Protein AF-0000000081857677 (afdb_homodimer)

Organism: Nothobranchius furzeri (NCBI:txid105023)

Solvent-accessible surface area (backbone atoms only — not comparable to full-atom values): 41454 Å² total; per-residue (Å²): 109,64,65,57,48,51,48,51,49,47,43,59,74,72,50,83,89,74,77,53,64,38,77,42,83,40,56,67,60,12,43,54,44,49,50,52,52,49,50,52,49,48,43,44,50,51,43,41,44,58,70,63,37,40,37,36,43,76,40,60,50,54,70,51,61,41,35,47,75,48,57,71,37,68,39,70,62,95,81,44,74,45,78,41,42,53,86,70,38,36,43,63,71,87,23,53,48,56,34,31,40,50,15,20,67,48,79,38,70,71,17,29,77,39,74,38,58,47,61,72,73,94,39,53,36,92,40,39,84,70,19,55,53,77,36,71,51,87,90,49,84,35,36,23,66,28,42,41,36,78,91,69,30,4,26,24,20,41,18,56,24,69,64,80,76,74,88,68,71,58,78,70,33,60,32,60,53,48,42,70,18,36,40,38,56,47,41,37,38,34,26,70,88,77,70,44,74,49,49,58,66,43,93,85,54,43,71,73,50,59,75,69,49,56,47,30,85,84,85,27,55,66,43,51,32,36,44,44,39,54,51,35,44,65,35,72,44,54,57,72,65,37,26,40,44,4,18,33,36,32,39,34,41,34,35,67,27,59,60,75,46,64,69,84,71,50,53,62,44,75,49,50,33,58,33,50,22,39,66,87,44,93,44,25,64,61,49,14,43,57,29,68,37,44,44,64,50,67,42,55,55,94,87,35,68,30,30,33,40,34,42,38,14,15,40,33,38,36,59,41,78,45,52,42,35,34,32,77,32,69,64,42,33,51,50,47,49,49,16,45,52,25,48,52,51,50,51,50,51,52,44,48,49,44,51,50,67,68,39,90,63,20,66,61,51,46,56,62,30,41,46,73,62,72,75,75,70,76,71,79,66,76,75,65,67,74,70,62,68,86,110,107,66,65,56,49,52,49,51,50,46,43,60,46,24,37,38,77,42,64,45,39,72,45,75,89,42,69,68,62,51,50,55,44,49,50,52,51,48,51,53,50,47,44,44,50,50,44,42,42,59,68,63,36,35,36,35,44,78,40,60,50,55,70,50,58,40,34,48,74,47,51,72,36,66,40,70,58,95,82,43,72,44,63,42,43,52,51,71,36,35,43,62,48,80,22,52,48,55,35,31,42,50,16,19,66,47,79,39,69,74,15,29,80,41,73,40,58,47,61,72,71,96,37,54,35,90,42,40,84,70,19,55,54,76,36,72,51,93,90,51,83,36,37,22,67,28,42,39,36,76,92,71,30,5,25,23,20,44,28,58,24,69,64,81,77,74,88,68,71,57,80,72,31,59,31,60,53,48,42,72,17,35,38,36,57,47,40,20,37,35,26,70,87,77,71,44,45,40,25,58,66,42,93,85,55,43,70,73,49,60,77,70,48,55,46,30,85,84,84,26,57,68,42,49,32,36,43,44,40,54,51,36,44,66,37,74,44,56,58,71,65,37,28,41,44,4,16,33,38,33,40,35,42,35,37,65,28,60,60,76,46,63,68,83,69,52,51,61,43,76,48,50,34,55,32,84,35,54,84,89,43,92,46,25,65,60,49,12,45,56,29,70,53,73,54,71,50,65,38,60,55,94,89,36,68,30,30,34,40,35,43,37,14,16,40,33,39,38,58,43,78,44,54,40,36,34,32,78,32,68,62,41,32,45,41,48,50,7,49,43,44,48,52,50,52,52,52,52,50,51,44,49,49,43,50,50,68,67,36,90,62,17,67,61,50,46,54,69,69,44,83,77,74,67,72,72,68,73,66,74,68,68,70,65,64,71,71,64,73,80,122

Secondary structure (DSSP, 8-state):
-HHHHHHHHHHHHH------EEEE--HHHHHHHHHHHHHHHHIIIIIIIIIS-TTEEEE--EEEEEEEEE--EEEEETTEEEEE-HHHHEESSS--SEEEEEEEEEEEEEEEEEEEEPPTTTTB-SSGGGS-TT-B-TT-SSEEEEEEETTTTEEEEEEEESPP--SS--SS-TTGGGGG-EEEEEEEEEETTTTEEEESS-TT--HHHHHH---BTTTBTT--EEEHHHHHHHTT--HHHHHHH-EEEEEEEEEEEETTS-GGG---EEEEEESS--TTSTTHHHHHB--EEEEEEEEEETTEEEEEEEEEEEEEEEEEEEEEEEEE-HHHHHHHHHHHHHHHHHHHHHHHHHHHHHSTTHHHHHHHHEEE-------GGGGGGGGSTT-/-HHHHHHHHHHHHH-EEEE-EEE---HHHHHHHHHHHHHHHHIIIIIIIIIS-TTEEEE--EEEEEEEEE--EEEEETTEEEEE-HHHHEESTT--SEEEEEEEEEEEEEEEEEEEEPPTTTTB-SSGGGS-TT-B-TT-SSEEEEEEETTTTEEEEEEEESPP--SS--SS-TTGGGGG-EEEEEEEEEETTTTEEEESS-TT--HHHHHH---BTTTBTT--EEEHHHHHHHTT--HHHHHHH-EEEEEEEEEEEETTS-GGG---EEEEEESSPPTT-TTHHHHTB--EEEEEEEEEETTEEEEEEEEEEEEEEEEEEEEEEEEE-HHHHHHHHHHHHHHHHHHHHHHHHHHHHHSTTHHHHHHHH----------GGGSSGGGS---

Radius of gyration: 40.79 Å; Cα contacts (8 Å, |Δi|>4): 1570; chains: 2; bounding box: 76×151×94 Å

Structure (mmCIF, N/CA/C/O backbone):
data_AF-0000000081857677-model_v1
#
loop_
_entity.id
_entity.type
_entity.pdbx_description
1 polymer 'P2X purinoceptor'
#
loop_
_atom_site.group_PDB
_atom_site.id
_atom_site.type_symbol
_atom_site.label_atom_id
_atom_site.label_alt_id
_atom_site.label_comp_id
_atom_site.label_asym_id
_atom_site.label_entity_id
_atom_site.label_seq_id
_atom_site.pdbx_PDB_ins_code
_atom_site.Cartn_x
_atom_site.Cartn_y
_atom_site.Cartn_z
_atom_site.occupancy
_atom_site.B_iso_or_equiv
_atom_site.auth_seq_id
_atom_site.auth_comp_id
_atom_site.auth_asym_id
_atom_site.auth_atom_id
_atom_site.pdbx_PDB_model_num
ATOM 1 N N . MET A 1 1 ? -33.219 60.594 7.051 1 53.69 1 MET A N 1
ATOM 2 C CA . MET A 1 1 ? -32.531 59.281 7.125 1 53.69 1 MET A CA 1
ATOM 3 C C . MET A 1 1 ? -31.344 59.25 6.168 1 53.69 1 MET A C 1
ATOM 5 O O . MET A 1 1 ? -30.266 58.75 6.523 1 53.69 1 MET A O 1
ATOM 9 N N . LYS A 1 2 ? -31.578 59.75 5.078 1 62.53 2 LYS A N 1
ATOM 10 C CA . LYS A 1 2 ? -30.531 59.75 4.062 1 62.53 2 LYS A CA 1
ATOM 11 C C . LYS A 1 2 ? -29.375 60.688 4.484 1 62.53 2 LYS A C 1
ATOM 13 O O . LYS A 1 2 ? -28.203 60.312 4.328 1 62.53 2 LYS A O 1
ATOM 18 N N . SER A 1 3 ? -29.844 61.75 4.961 1 63.84 3 SER A N 1
ATOM 19 C CA . SER A 1 3 ? -28.812 62.719 5.344 1 63.84 3 SER A CA 1
ATOM 20 C C . SER A 1 3 ? -27.969 62.188 6.496 1 63.84 3 SER A C 1
ATOM 22 O O . SER A 1 3 ? -26.75 62.406 6.523 1 63.84 3 SER A O 1
ATOM 24 N N . GLN A 1 4 ? -28.594 61.5 7.293 1 60.34 4 GLN A N 1
ATOM 25 C CA . GLN A 1 4 ? -27.875 60.938 8.438 1 60.34 4 GLN A CA 1
ATOM 26 C C . GLN A 1 4 ? -26.906 59.844 8 1 60.34 4 GLN A C 1
ATOM 28 O O . GLN A 1 4 ? -25.781 59.75 8.516 1 60.34 4 GLN A O 1
ATOM 33 N N . ILE A 1 5 ? -27.25 59.188 7 1 63.97 5 ILE A N 1
ATOM 34 C CA . ILE A 1 5 ? -26.406 58.125 6.477 1 63.97 5 ILE A CA 1
ATOM 35 C C . ILE A 1 5 ? -25.203 58.75 5.742 1 63.97 5 ILE A C 1
ATOM 37 O O . ILE A 1 5 ? -24.078 58.25 5.871 1 63.97 5 ILE A O 1
ATOM 41 N N . THR A 1 6 ? -25.578 59.719 4.965 1 68.31 6 THR A N 1
ATOM 42 C CA . THR A 1 6 ? -24.516 60.375 4.215 1 68.31 6 THR A CA 1
ATOM 43 C C . THR A 1 6 ? -23.5 61 5.16 1 68.31 6 THR A C 1
ATOM 45 O O . THR A 1 6 ? -22.297 60.938 4.902 1 68.31 6 THR A O 1
ATOM 48 N N . ASN A 1 7 ? -23.984 61.531 6.172 1 61.75 7 ASN A N 1
ATOM 49 C CA . ASN A 1 7 ? -23.078 62.125 7.148 1 61.75 7 ASN A CA 1
ATOM 50 C C . ASN A 1 7 ? -22.25 61.031 7.859 1 61.75 7 ASN A C 1
ATOM 52 O O . ASN A 1 7 ? -21.062 61.219 8.094 1 61.75 7 ASN A O 1
ATOM 56 N N . ALA A 1 8 ? -22.969 60.062 8.148 1 61.69 8 ALA A N 1
ATOM 57 C CA . ALA A 1 8 ? -22.297 58.938 8.805 1 61.69 8 ALA A CA 1
ATOM 58 C C . ALA A 1 8 ? -21.234 58.344 7.898 1 61.69 8 ALA A C 1
ATOM 60 O O . ALA A 1 8 ? -20.141 58 8.367 1 61.69 8 ALA A O 1
ATOM 61 N N . LEU A 1 9 ? -21.547 58.312 6.664 1 68.5 9 LEU A N 1
ATOM 62 C CA . LEU A 1 9 ? -20.594 57.812 5.688 1 68.5 9 LEU A CA 1
ATOM 63 C C . LEU A 1 9 ? -19.438 58.781 5.516 1 68.5 9 LEU A C 1
ATOM 65 O O . LEU A 1 9 ? -18.281 58.375 5.383 1 68.5 9 LEU A O 1
ATOM 69 N N . SER A 1 10 ? -19.828 60 5.457 1 65.94 10 SER A N 1
ATOM 70 C CA . SER A 1 10 ? -18.781 61 5.355 1 65.94 10 SER A CA 1
ATOM 71 C C . SER A 1 10 ? -17.859 60.969 6.578 1 65.94 10 SER A C 1
ATOM 73 O O . SER A 1 10 ? -16.641 61.062 6.445 1 65.94 10 SER A O 1
ATOM 75 N N . ASP A 1 11 ? -18.453 60.875 7.676 1 61.19 11 ASP A N 1
ATOM 76 C CA . ASP A 1 11 ? -17.672 60.781 8.906 1 61.19 11 ASP A CA 1
ATOM 77 C C . ASP A 1 11 ? -16.781 59.531 8.914 1 61.19 11 ASP A C 1
ATOM 79 O O . ASP A 1 11 ? -15.641 59.594 9.367 1 61.19 11 ASP A O 1
ATOM 83 N N . PHE A 1 12 ? -17.297 58.625 8.398 1 62.59 12 PHE A N 1
ATOM 84 C CA . PHE A 1 12 ? -16.562 57.375 8.359 1 62.59 12 PHE A CA 1
ATOM 85 C C . PHE A 1 12 ? -15.336 57.469 7.465 1 62.59 12 PHE A C 1
ATOM 87 O O . PHE A 1 12 ? -14.266 56.969 7.805 1 62.59 12 PHE A O 1
ATOM 94 N N . PHE A 1 13 ? -15.492 58.156 6.43 1 65.75 13 PHE A N 1
ATOM 95 C CA . PHE A 1 13 ? -14.406 58.219 5.457 1 65.75 13 PHE A CA 1
ATOM 96 C C . PHE A 1 13 ? -13.422 59.344 5.82 1 65.75 13 PHE A C 1
ATOM 98 O O . PHE A 1 13 ? -12.227 59.219 5.555 1 65.75 13 PHE A O 1
ATOM 105 N N . PHE A 1 14 ? -13.914 60.312 6.586 1 65.94 14 PHE A N 1
ATOM 106 C CA . PHE A 1 14 ? -13.039 61.469 6.738 1 65.94 14 PHE A CA 1
ATOM 107 C C . PHE A 1 14 ? -12.617 61.625 8.195 1 65.94 14 PHE A C 1
ATOM 109 O O . PHE A 1 14 ? -11.789 62.469 8.508 1 65.94 14 PHE A O 1
ATOM 116 N N . GLU A 1 15 ? -13.266 60.969 9.039 1 59.31 15 GLU A N 1
ATOM 117 C CA . GLU A 1 15 ? -12.891 61.062 10.445 1 59.31 15 GLU A CA 1
ATOM 118 C C . GLU A 1 15 ? -12.109 59.812 10.883 1 59.31 15 GLU A C 1
ATOM 120 O O . GLU A 1 15 ? -12.352 58.719 10.375 1 59.31 15 GLU A O 1
ATOM 125 N N . TYR A 1 16 ? -10.922 60.062 11.531 1 61.94 16 TYR A N 1
ATOM 126 C CA . TYR A 1 16 ? -10.133 58.969 12.078 1 61.94 16 TYR A CA 1
ATOM 127 C C . TYR A 1 16 ? -10.211 58.938 13.602 1 61.94 16 TYR A C 1
ATOM 129 O O . TYR A 1 16 ? -10.102 59.969 14.242 1 61.94 16 TYR A O 1
ATOM 137 N N . GLU A 1 17 ? -10.711 57.906 14.125 1 61.78 17 GLU A N 1
ATOM 138 C CA . GLU A 1 17 ? -10.844 57.75 15.57 1 61.78 17 GLU A CA 1
ATOM 139 C C . GLU A 1 17 ? -9.648 57 16.141 1 61.78 17 GLU A C 1
ATOM 141 O O . GLU A 1 17 ? -9.156 56.031 15.547 1 61.78 17 GLU A O 1
ATOM 146 N N . THR A 1 18 ? -8.93 57.719 17.125 1 60 18 THR A N 1
ATOM 147 C CA . THR A 1 18 ? -7.848 57.031 17.828 1 60 18 THR A CA 1
ATOM 148 C C . THR A 1 18 ? -8.148 56.938 19.328 1 60 18 THR A C 1
ATOM 150 O O . THR A 1 18 ? -8.75 57.844 19.906 1 60 18 THR A O 1
ATOM 153 N N . PRO A 1 19 ? -8.008 55.781 19.922 1 64.62 19 PRO A N 1
ATOM 154 C CA . PRO A 1 19 ? -8.289 55.625 21.344 1 64.62 19 PRO A CA 1
ATOM 155 C C . PRO A 1 19 ? -7.398 56.5 22.219 1 64.62 19 PRO A C 1
ATOM 157 O O . PRO A 1 19 ? -6.223 56.719 21.906 1 64.62 19 PRO A O 1
ATOM 160 N N . ARG A 1 20 ? -8.031 57.188 23.141 1 69.56 20 ARG A N 1
ATOM 161 C CA . ARG A 1 20 ? -7.258 57.938 24.141 1 69.56 20 ARG A CA 1
ATOM 162 C C . ARG A 1 20 ? -6.434 57 25.016 1 69.56 20 ARG A C 1
ATOM 164 O O . ARG A 1 20 ? -6.898 55.938 25.391 1 69.56 20 ARG A O 1
ATOM 171 N N . GLN A 1 21 ? -5.109 57.25 25.156 1 72.62 21 GLN A N 1
ATOM 172 C CA . GLN A 1 21 ? -4.207 56.375 25.891 1 72.62 21 GLN A CA 1
ATOM 173 C C . GLN A 1 21 ? -3.816 57 27.234 1 72.62 21 GLN A C 1
ATOM 175 O O . GLN A 1 21 ? -3.75 58.219 27.375 1 72.62 21 GLN A O 1
ATOM 180 N N . VAL A 1 22 ? -3.871 56.188 28.266 1 73.38 22 VAL A N 1
ATOM 181 C CA . VAL A 1 22 ? -3.326 56.562 29.562 1 73.38 22 VAL A CA 1
ATOM 182 C C . VAL A 1 22 ? -1.886 56.094 29.688 1 73.38 22 VAL A C 1
ATOM 184 O O . VAL A 1 22 ? -1.591 54.938 29.375 1 73.38 22 VAL A O 1
ATOM 187 N N . LEU A 1 23 ? -0.982 57 29.922 1 74.19 23 LEU A N 1
ATOM 188 C CA . LEU A 1 23 ? 0.43 56.688 30.078 1 74.19 23 LEU A CA 1
ATOM 189 C C . LEU A 1 23 ? 0.757 56.375 31.531 1 74.19 23 LEU A C 1
ATOM 191 O O . LEU A 1 23 ? 0.526 57.188 32.406 1 74.19 23 LEU A O 1
ATOM 195 N N . VAL A 1 24 ? 1.055 55.125 31.703 1 71.94 24 VAL A N 1
ATOM 196 C CA . VAL A 1 24 ? 1.489 54.719 33.031 1 71.94 24 VAL A CA 1
ATOM 197 C C . VAL A 1 24 ? 3.012 54.812 33.125 1 71.94 24 VAL A C 1
ATOM 199 O O . VAL A 1 24 ? 3.723 54.094 32.438 1 71.94 24 VAL A O 1
ATOM 202 N N . ARG A 1 25 ? 3.469 55.719 33.969 1 73.81 25 ARG A N 1
ATOM 203 C CA . ARG A 1 25 ? 4.902 55.938 34.125 1 73.81 25 ARG A CA 1
ATOM 204 C C . ARG A 1 25 ? 5.457 55.156 35.312 1 73.81 25 ARG A C 1
ATOM 206 O O . ARG A 1 25 ? 5.805 55.719 36.344 1 73.81 25 ARG A O 1
ATOM 213 N N . ASN A 1 26 ? 5.203 53.906 35.312 1 74.38 26 ASN A N 1
ATOM 214 C CA . ASN A 1 26 ? 5.828 53.031 36.281 1 74.38 26 ASN A CA 1
ATOM 215 C C . ASN A 1 26 ? 6.875 52.125 35.625 1 74.38 26 ASN A C 1
ATOM 217 O O . ASN A 1 26 ? 6.547 51.312 34.75 1 74.38 26 ASN A O 1
ATOM 221 N N . ARG A 1 27 ? 8.086 52.344 36.062 1 76.56 27 ARG A N 1
ATOM 222 C CA . ARG A 1 27 ? 9.219 51.656 35.469 1 76.56 27 ARG A CA 1
ATOM 223 C C . ARG A 1 27 ? 9.078 50.156 35.594 1 76.56 27 ARG A C 1
ATOM 225 O O . ARG A 1 27 ? 9.398 49.406 34.656 1 76.56 27 ARG A O 1
ATOM 232 N N . ARG A 1 28 ? 8.57 49.719 36.688 1 76.75 28 ARG A N 1
ATOM 233 C CA . ARG A 1 28 ? 8.469 48.281 36.938 1 76.75 28 ARG A CA 1
ATOM 234 C C . ARG A 1 28 ? 7.426 47.625 36.031 1 76.75 28 ARG A C 1
ATOM 236 O O . ARG A 1 28 ? 7.676 46.562 35.438 1 76.75 28 ARG A O 1
ATOM 243 N N . VAL A 1 29 ? 6.367 48.344 35.906 1 75.88 29 VAL A N 1
ATOM 244 C CA . VAL A 1 29 ? 5.281 47.812 35.094 1 75.88 29 VAL A CA 1
ATOM 245 C C . VAL A 1 29 ? 5.672 47.844 33.625 1 75.88 29 VAL A C 1
ATOM 247 O O . VAL A 1 29 ? 5.379 46.906 32.875 1 75.88 29 VAL A O 1
ATOM 250 N N . GLY A 1 30 ? 6.312 48.906 33.25 1 78.25 30 GLY A N 1
ATOM 251 C CA . GLY A 1 30 ? 6.754 49.031 31.875 1 78.25 30 GLY A CA 1
ATOM 252 C C . GLY A 1 30 ? 7.734 47.969 31.469 1 78.25 30 GLY A C 1
ATOM 253 O O . GLY A 1 30 ? 7.609 47.406 30.375 1 78.25 30 GLY A O 1
ATOM 254 N N . VAL A 1 31 ? 8.57 47.625 32.375 1 83 31 VAL A N 1
ATOM 255 C CA . VAL A 1 31 ? 9.594 46.625 32.062 1 83 31 VAL A CA 1
ATOM 256 C C . VAL A 1 31 ? 8.961 45.25 31.984 1 83 31 VAL A C 1
ATOM 258 O O . VAL A 1 31 ? 9.312 44.438 31.109 1 83 31 VAL A O 1
ATOM 261 N N . VAL A 1 32 ? 8.055 44.906 32.875 1 83 32 VAL A N 1
ATOM 262 C CA . VAL A 1 32 ? 7.414 43.594 32.906 1 83 32 VAL A CA 1
ATOM 263 C C . VAL A 1 32 ? 6.598 43.406 31.609 1 83 32 VAL A C 1
ATOM 265 O O . VAL A 1 32 ? 6.625 42.344 31 1 83 32 VAL A O 1
A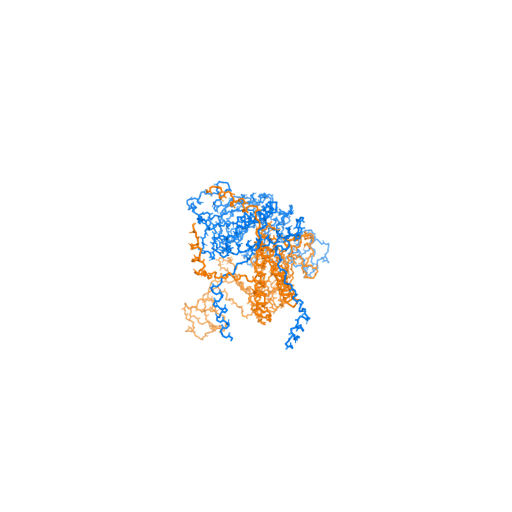TOM 268 N N . CYS A 1 33 ? 5.922 44.438 31.172 1 81.75 33 CYS A N 1
ATOM 269 C CA . CYS A 1 33 ? 5.102 44.375 29.969 1 81.75 33 CYS A CA 1
ATOM 270 C C . CYS A 1 33 ? 5.973 44.219 28.719 1 81.75 33 CYS A C 1
ATOM 272 O O . CYS A 1 33 ? 5.637 43.469 27.797 1 81.75 33 CYS A O 1
ATOM 274 N N . ARG A 1 34 ? 7.066 44.906 28.75 1 85.12 34 ARG A N 1
ATOM 275 C CA . ARG A 1 34 ? 7.965 44.812 27.609 1 85.12 34 ARG A CA 1
ATOM 276 C C . ARG A 1 34 ? 8.602 43.438 27.531 1 85.12 34 ARG A C 1
ATOM 278 O O . ARG A 1 34 ? 8.859 42.938 26.438 1 85.12 34 ARG A O 1
ATOM 285 N N . LEU A 1 35 ? 8.797 42.875 28.688 1 87.75 35 LEU A N 1
ATOM 286 C CA . LEU A 1 35 ? 9.367 41.531 28.703 1 87.75 35 LEU A CA 1
ATOM 287 C C . LEU A 1 35 ? 8.375 40.5 28.156 1 87.75 35 LEU A C 1
ATOM 289 O O . LEU A 1 35 ? 8.75 39.562 27.453 1 87.75 35 LEU A O 1
ATOM 293 N N . ILE A 1 36 ? 7.141 40.688 28.469 1 84.81 36 ILE A N 1
ATOM 294 C CA . ILE A 1 36 ? 6.102 39.781 27.969 1 84.81 36 ILE A CA 1
ATOM 295 C C . ILE A 1 36 ? 5.977 39.938 26.453 1 84.81 36 ILE A C 1
ATOM 297 O O . ILE A 1 36 ? 5.883 38.938 25.734 1 84.81 36 ILE A O 1
ATOM 301 N N . GLN A 1 37 ? 6.016 41.188 25.969 1 84.94 37 GLN A N 1
ATOM 302 C CA . GLN A 1 37 ? 5.914 41.438 24.547 1 84.94 37 GLN A CA 1
ATOM 303 C C . GLN A 1 37 ? 7.105 40.844 23.797 1 84.94 37 GLN A C 1
ATOM 305 O O . GLN A 1 37 ? 6.945 40.312 22.703 1 84.94 37 GLN A O 1
ATOM 310 N N . LEU A 1 38 ? 8.234 40.969 24.406 1 89 38 LEU A N 1
ATOM 311 C CA . LEU A 1 38 ? 9.438 40.438 23.797 1 89 38 LEU A CA 1
ATOM 312 C C . LEU A 1 38 ? 9.375 38.906 23.75 1 89 38 LEU A C 1
ATOM 314 O O . LEU A 1 38 ? 9.867 38.281 22.812 1 89 38 LEU A O 1
ATOM 318 N N . GLY A 1 39 ? 8.867 38.375 24.844 1 88.69 39 GLY A N 1
ATOM 319 C CA . GLY A 1 39 ? 8.688 36.938 24.875 1 88.69 39 GLY A CA 1
ATOM 320 C C . GLY A 1 39 ? 7.754 36.438 23.781 1 88.69 39 GLY A C 1
ATOM 321 O O . GLY A 1 39 ? 8.039 35.438 23.125 1 88.69 39 GLY A O 1
ATOM 322 N N . VAL A 1 40 ? 6.703 37.094 23.562 1 84.88 40 VAL A N 1
ATOM 323 C CA . VAL A 1 40 ? 5.738 36.719 22.531 1 84.88 40 VAL A CA 1
ATOM 324 C C . VAL A 1 40 ? 6.371 36.906 21.141 1 84.88 40 VAL A C 1
ATOM 326 O O . VAL A 1 40 ? 6.191 36.031 20.266 1 84.88 40 VAL A O 1
ATOM 329 N N . LEU A 1 41 ? 7.047 37.969 21.016 1 88.38 41 LEU A N 1
ATOM 330 C CA . LEU A 1 41 ? 7.699 38.219 19.734 1 88.38 41 LEU A CA 1
ATOM 331 C C . LEU A 1 41 ? 8.734 37.156 19.422 1 88.38 41 LEU A C 1
ATOM 333 O O . LEU A 1 41 ? 8.844 36.688 18.281 1 88.38 41 LEU A O 1
ATOM 337 N N . ALA A 1 42 ? 9.5 36.781 20.391 1 90.38 42 ALA A N 1
ATOM 338 C CA . ALA A 1 42 ? 10.5 35.719 20.234 1 90.38 42 ALA A CA 1
ATOM 339 C C . ALA A 1 42 ? 9.844 34.406 19.859 1 90.38 42 ALA A C 1
ATOM 341 O O . ALA A 1 42 ? 10.391 33.625 19.062 1 90.38 42 ALA A O 1
ATOM 342 N N . TYR A 1 43 ? 8.781 34.188 20.391 1 84.56 43 TYR A N 1
ATOM 343 C CA . TYR A 1 43 ? 8.039 32.969 20.094 1 84.56 43 TYR A CA 1
ATOM 344 C C . TYR A 1 43 ? 7.543 33 18.641 1 84.56 43 TYR A C 1
ATOM 346 O O . TYR A 1 43 ? 7.656 31.984 17.938 1 84.56 43 TYR A O 1
ATOM 354 N N . ILE A 1 44 ? 6.961 34.031 18.234 1 83.12 44 ILE A N 1
ATOM 355 C CA . ILE A 1 44 ? 6.395 34.125 16.891 1 83.12 44 ILE A CA 1
ATOM 356 C C . ILE A 1 44 ? 7.508 34 15.859 1 83.12 44 ILE A C 1
ATOM 358 O O . ILE A 1 44 ? 7.406 33.219 14.922 1 83.12 44 ILE A O 1
ATOM 362 N N . ILE A 1 45 ? 8.523 34.75 16.078 1 86.88 45 ILE A N 1
ATOM 363 C CA . ILE A 1 45 ? 9.594 34.781 15.094 1 86.88 45 ILE A CA 1
ATOM 364 C C . ILE A 1 45 ? 10.398 33.469 15.188 1 86.88 45 ILE A C 1
ATOM 366 O O . ILE A 1 45 ? 10.656 32.812 14.18 1 86.88 45 ILE A O 1
ATOM 370 N N . GLY A 1 46 ? 10.859 33.188 16.359 1 87.12 46 GLY A N 1
ATOM 371 C CA . GLY A 1 46 ? 11.734 32.062 16.547 1 87.12 46 GLY A CA 1
ATOM 372 C C . GLY A 1 46 ? 11.047 30.719 16.297 1 87.12 46 GLY A C 1
ATOM 373 O O . GLY A 1 46 ? 11.578 29.875 15.562 1 87.12 46 GLY A O 1
ATOM 374 N N . TRP A 1 47 ? 9.938 30.547 16.859 1 82.94 47 TRP A N 1
ATOM 375 C CA . TRP A 1 47 ? 9.281 29.234 16.766 1 82.94 47 TRP A CA 1
ATOM 376 C C . TRP A 1 47 ? 8.383 29.172 15.523 1 82.94 47 TRP A C 1
ATOM 378 O O . TRP A 1 47 ? 8.555 28.281 14.68 1 82.94 47 TRP A O 1
ATOM 388 N N . VAL A 1 48 ? 7.465 30.078 15.32 1 82.19 48 VAL A N 1
ATOM 389 C CA . VAL A 1 48 ? 6.441 30 14.281 1 82.19 48 VAL A CA 1
ATOM 390 C C . VAL A 1 48 ? 7.082 30.203 12.906 1 82.19 48 VAL A C 1
ATOM 392 O O . VAL A 1 48 ? 6.852 29.406 11.992 1 82.19 48 VAL A O 1
ATOM 395 N N . PHE A 1 49 ? 7.918 31.156 12.758 1 85.62 49 PHE A N 1
ATOM 396 C CA . PHE A 1 49 ? 8.453 31.5 11.438 1 85.62 49 PHE A CA 1
ATOM 397 C C . PHE A 1 49 ? 9.695 30.672 11.133 1 85.62 49 PHE A C 1
ATOM 399 O O . PHE A 1 49 ? 9.859 30.172 10.016 1 85.62 49 PHE A O 1
ATOM 406 N N . ILE A 1 50 ? 10.531 30.5 12.133 1 86.12 50 ILE A N 1
ATOM 407 C CA . ILE A 1 50 ? 11.82 29.891 11.844 1 86.12 50 ILE A CA 1
ATOM 408 C C . ILE A 1 50 ? 11.711 28.375 12.008 1 86.12 50 ILE A C 1
ATOM 410 O O . ILE A 1 50 ? 12.039 27.609 11.094 1 86.12 50 ILE A O 1
ATOM 414 N N . TYR A 1 51 ? 11.266 28 13.125 1 83.56 51 TYR A N 1
ATOM 415 C CA . TYR A 1 51 ? 11.266 26.562 13.414 1 83.56 51 TYR A CA 1
ATOM 416 C C . TYR A 1 51 ? 10.164 25.859 12.633 1 83.56 51 TYR A C 1
ATOM 418 O O . TYR A 1 51 ? 10.422 24.844 11.984 1 83.56 51 TYR A O 1
ATOM 426 N N . GLU A 1 52 ? 8.977 26.406 12.594 1 82.94 52 GLU A N 1
ATOM 427 C CA . GLU A 1 52 ? 7.844 25.766 11.938 1 82.94 52 GLU A CA 1
ATOM 428 C C . GLU A 1 52 ? 7.723 26.203 10.484 1 82.94 52 GLU A C 1
ATOM 430 O O . GLU A 1 52 ? 6.953 25.625 9.719 1 82.94 52 GLU A O 1
ATOM 435 N N . LYS A 1 53 ? 8.391 27.156 10.094 1 86.88 53 LYS A N 1
ATOM 436 C CA . LYS A 1 53 ? 8.383 27.688 8.734 1 86.88 53 LYS A CA 1
ATOM 437 C C . LYS A 1 53 ? 6.969 28.078 8.305 1 86.88 53 LYS A C 1
ATOM 439 O O . LYS A 1 53 ? 6.504 27.688 7.234 1 86.88 53 LYS A O 1
ATOM 444 N N . GLY A 1 54 ? 6.312 28.734 9.156 1 84.88 54 GLY A N 1
ATOM 445 C CA . GLY A 1 54 ? 4.93 29.141 8.953 1 84.88 54 GLY A CA 1
ATOM 446 C C . GLY A 1 54 ? 4.75 30.094 7.789 1 84.88 54 GLY A C 1
ATOM 447 O O . GLY A 1 54 ? 3.623 30.406 7.406 1 84.88 54 GLY A O 1
ATOM 448 N N . TYR A 1 55 ? 5.844 30.453 7.188 1 88.69 55 TYR A N 1
ATOM 449 C CA . TYR A 1 55 ? 5.793 31.391 6.066 1 88.69 55 TYR A CA 1
ATOM 450 C C . TYR A 1 55 ? 5.742 30.641 4.738 1 88.69 55 TYR A C 1
ATOM 452 O O . TYR A 1 55 ? 5.719 31.266 3.672 1 88.69 55 TYR A O 1
ATOM 460 N N . GLN A 1 56 ? 5.648 29.359 4.809 1 92.19 56 GLN A N 1
ATOM 461 C CA . GLN A 1 56 ? 5.703 28.562 3.584 1 92.19 56 GLN A CA 1
ATOM 462 C C . GLN A 1 56 ? 4.449 27.703 3.432 1 92.19 56 GLN A C 1
ATOM 464 O O . GLN A 1 56 ? 3.811 27.344 4.426 1 92.19 56 GLN A O 1
ATOM 469 N N . SER A 1 57 ? 4.145 27.484 2.111 1 90.88 57 SER A N 1
ATOM 470 C CA . SER A 1 57 ? 3.164 26.453 1.788 1 90.88 57 SER A CA 1
ATOM 471 C C . SER A 1 57 ? 3.84 25.125 1.461 1 90.88 57 SER A C 1
ATOM 473 O O . SER A 1 57 ? 5.035 25.094 1.161 1 90.88 57 SER A O 1
ATOM 475 N N . THR A 1 58 ? 3.066 24.109 1.696 1 90.19 58 THR A N 1
ATOM 476 C CA . THR A 1 58 ? 3.646 22.781 1.495 1 90.19 58 THR A CA 1
ATOM 477 C C . THR A 1 58 ? 2.969 22.062 0.331 1 90.19 58 THR A C 1
ATOM 479 O O . THR A 1 58 ? 1.828 22.375 -0.018 1 90.19 58 THR A O 1
ATOM 482 N N . ASP A 1 59 ? 3.746 21.25 -0.338 1 91.25 59 ASP A N 1
ATOM 483 C CA . ASP A 1 59 ? 3.264 20.422 -1.432 1 91.25 59 ASP A CA 1
ATOM 484 C C . ASP A 1 59 ? 3.807 19 -1.313 1 91.25 59 ASP A C 1
ATOM 486 O O . ASP A 1 59 ? 4.902 18.781 -0.789 1 91.25 59 ASP A O 1
ATOM 490 N N . THR A 1 60 ? 2.928 18.047 -1.635 1 90.06 60 THR A N 1
ATOM 491 C CA . THR A 1 60 ? 3.359 16.656 -1.713 1 90.06 60 THR A CA 1
ATOM 492 C C . THR A 1 60 ? 3.43 16.188 -3.166 1 90.06 60 THR A C 1
ATOM 494 O O . THR A 1 60 ? 2.609 16.594 -3.992 1 90.06 60 THR A O 1
ATOM 497 N N . ALA A 1 61 ? 4.312 15.297 -3.432 1 92.69 61 ALA A N 1
ATOM 498 C CA . ALA A 1 61 ? 4.59 14.953 -4.824 1 92.69 61 ALA A CA 1
ATOM 499 C C . ALA A 1 61 ? 3.844 13.688 -5.238 1 92.69 61 ALA A C 1
ATOM 501 O O . ALA A 1 61 ? 3.488 12.867 -4.395 1 92.69 61 ALA A O 1
ATOM 502 N N . VAL A 1 62 ? 3.582 13.656 -6.586 1 90.94 62 VAL A N 1
ATOM 503 C CA . VAL A 1 62 ? 3.254 12.398 -7.254 1 90.94 62 VAL A CA 1
ATOM 504 C C . VAL A 1 62 ? 4.531 11.734 -7.762 1 90.94 62 VAL A C 1
ATOM 506 O O . VAL A 1 62 ? 5.344 12.375 -8.438 1 90.94 62 VAL A O 1
ATOM 509 N N . SER A 1 63 ? 4.668 10.508 -7.371 1 93.75 63 SER A N 1
ATOM 510 C CA . SER A 1 63 ? 5.957 9.891 -7.648 1 93.75 63 SER A CA 1
ATOM 511 C C . SER A 1 63 ? 5.805 8.656 -8.539 1 93.75 63 SER A C 1
ATOM 513 O O . SER A 1 63 ? 4.707 8.109 -8.664 1 93.75 63 SER A O 1
ATOM 515 N N . SER A 1 64 ? 6.875 8.344 -9.336 1 93.75 64 SER A N 1
ATOM 516 C CA . SER A 1 64 ? 7.031 7.121 -10.117 1 93.75 64 SER A CA 1
ATOM 517 C C . SER A 1 64 ? 8.375 6.457 -9.844 1 93.75 64 SER A C 1
ATOM 519 O O . SER A 1 64 ? 9.391 7.145 -9.688 1 93.75 64 SER A O 1
ATOM 521 N N . VAL A 1 65 ? 8.312 5.109 -9.672 1 95.25 65 VAL A N 1
ATOM 522 C CA . VAL A 1 65 ? 9.531 4.375 -9.344 1 95.25 65 VAL A CA 1
ATOM 523 C C . VAL A 1 65 ? 9.734 3.248 -10.359 1 95.25 65 VAL A C 1
ATOM 525 O O . VAL A 1 65 ? 8.781 2.586 -10.766 1 95.25 65 VAL A O 1
ATOM 528 N N . PHE A 1 66 ? 10.945 3.111 -10.844 1 93.88 66 PHE A N 1
ATOM 529 C CA . PHE A 1 66 ? 11.414 2.02 -11.688 1 93.88 66 PHE A CA 1
ATOM 530 C C . PHE A 1 66 ? 12.633 1.341 -11.078 1 93.88 66 PHE A C 1
ATOM 532 O O . PHE A 1 66 ? 13.547 2.014 -10.594 1 93.88 66 PHE A O 1
ATOM 539 N N . THR A 1 67 ? 12.594 -0.013 -11.016 1 95.75 67 THR A N 1
ATOM 540 C CA . THR A 1 67 ? 13.719 -0.744 -10.438 1 95.75 67 THR A CA 1
ATOM 541 C C . THR A 1 67 ? 14.258 -1.777 -11.422 1 95.75 67 THR A C 1
ATOM 543 O O . THR A 1 67 ? 13.508 -2.303 -12.25 1 95.75 67 THR A O 1
ATOM 546 N N . LYS A 1 68 ? 15.508 -1.957 -11.367 1 94.69 68 LYS A N 1
ATOM 547 C CA . LYS A 1 68 ? 16.172 -2.967 -12.18 1 94.69 68 LYS A CA 1
ATOM 548 C C . LYS A 1 68 ? 17.219 -3.723 -11.367 1 94.69 68 LYS A C 1
ATOM 550 O O . LYS A 1 68 ? 18.047 -3.111 -10.68 1 94.69 68 LYS A O 1
ATOM 555 N N . MET A 1 69 ? 17.156 -5.121 -11.445 1 96 69 MET A N 1
ATOM 556 C CA . MET A 1 69 ? 18.078 -5.977 -10.711 1 96 69 MET A CA 1
ATOM 557 C C . MET A 1 69 ? 19.141 -6.57 -11.641 1 96 69 MET A C 1
ATOM 559 O O . MET A 1 69 ? 18.859 -6.828 -12.812 1 96 69 MET A O 1
ATOM 563 N N . LYS A 1 70 ? 20.359 -6.68 -11.078 1 95.5 70 LYS A N 1
ATOM 564 C CA . LYS A 1 70 ? 21.438 -7.359 -11.781 1 95.5 70 LYS A CA 1
ATOM 565 C C . LYS A 1 70 ? 22.188 -8.328 -10.859 1 95.5 70 LYS A C 1
ATOM 567 O O . LYS A 1 70 ? 22.344 -8.047 -9.672 1 95.5 70 LYS A O 1
ATOM 572 N N . GLY A 1 71 ? 22.516 -9.461 -11.359 1 95.88 71 GLY A N 1
ATOM 573 C CA . GLY A 1 71 ? 23.266 -10.477 -10.617 1 95.88 71 GLY A CA 1
ATOM 574 C C . GLY A 1 71 ? 23.016 -11.883 -11.141 1 95.88 71 GLY A C 1
ATOM 575 O O . GLY A 1 71 ? 22.078 -12.117 -11.898 1 95.88 71 GLY A O 1
ATOM 576 N N . VAL A 1 72 ? 23.984 -12.734 -10.82 1 96.06 72 VAL A N 1
ATOM 577 C CA . VAL A 1 72 ? 23.875 -14.133 -11.211 1 96.06 72 VAL A CA 1
ATOM 578 C C . VAL A 1 72 ? 24.203 -15.031 -10.023 1 96.06 72 VAL A C 1
ATOM 580 O O . VAL A 1 72 ? 25.094 -14.734 -9.234 1 96.06 72 VAL A O 1
ATOM 583 N N . GLY A 1 73 ? 23.375 -16.062 -9.891 1 95.19 73 GLY A N 1
ATOM 584 C CA . GLY A 1 73 ? 23.594 -17.016 -8.82 1 95.19 73 GLY A CA 1
ATOM 585 C C . GLY A 1 73 ? 23.875 -18.422 -9.328 1 95.19 73 GLY A C 1
ATOM 586 O O . GLY A 1 73 ? 23.594 -18.734 -10.484 1 95.19 73 GLY A O 1
ATOM 587 N N . TYR A 1 74 ? 24.547 -19.188 -8.516 1 94.75 74 TYR A N 1
ATOM 588 C CA . TYR A 1 74 ? 24.891 -20.562 -8.812 1 94.75 74 TYR A CA 1
ATOM 589 C C . TYR A 1 74 ? 24.562 -21.469 -7.629 1 94.75 74 TYR A C 1
ATOM 591 O O . TYR A 1 74 ? 24.812 -21.109 -6.477 1 94.75 74 TYR A O 1
ATOM 599 N N . THR A 1 75 ? 23.844 -22.516 -7.914 1 95.06 75 THR A N 1
ATOM 600 C CA . THR A 1 75 ? 23.562 -23.5 -6.871 1 95.06 75 THR A CA 1
ATOM 601 C C . THR A 1 75 ? 23.906 -24.906 -7.344 1 95.06 75 THR A C 1
ATOM 603 O O . THR A 1 75 ? 23.938 -25.172 -8.547 1 95.06 75 THR A O 1
ATOM 606 N N . ASN A 1 76 ? 24.344 -25.672 -6.438 1 92.69 76 ASN A N 1
ATOM 607 C CA . ASN A 1 76 ? 24.516 -27.109 -6.629 1 92.69 76 ASN A CA 1
ATOM 608 C C . ASN A 1 76 ? 23.719 -27.906 -5.602 1 92.69 76 ASN A C 1
ATOM 610 O O . ASN A 1 76 ? 24.188 -28.141 -4.488 1 92.69 76 ASN A O 1
ATOM 614 N N . VAL A 1 77 ? 22.547 -28.266 -5.988 1 88.88 77 VAL A N 1
ATOM 615 C CA . VAL A 1 77 ? 21.656 -28.984 -5.09 1 88.88 77 VAL A CA 1
ATOM 616 C C . VAL A 1 77 ? 21.594 -30.453 -5.5 1 88.88 77 VAL A C 1
ATOM 618 O O . VAL A 1 77 ? 21.078 -30.797 -6.57 1 88.88 77 VAL A O 1
ATOM 621 N N . SER A 1 78 ? 22.047 -31.328 -4.598 1 86.44 78 SER A N 1
ATOM 622 C CA . SER A 1 78 ? 22.047 -32.75 -4.832 1 86.44 78 SER A CA 1
ATOM 623 C C . SER A 1 78 ? 22.703 -33.125 -6.164 1 86.44 78 SER A C 1
ATOM 625 O O . SER A 1 78 ? 22.188 -33.938 -6.926 1 86.44 78 SER A O 1
ATOM 627 N N . GLY A 1 79 ? 23.734 -32.375 -6.512 1 87.88 79 GLY A N 1
ATOM 628 C CA . GLY A 1 79 ? 24.5 -32.688 -7.703 1 87.88 79 GLY A CA 1
ATOM 629 C C . GLY A 1 79 ? 24.016 -31.953 -8.938 1 87.88 79 GLY A C 1
ATOM 630 O O . GLY A 1 79 ? 24.641 -32.031 -10 1 87.88 79 GLY A O 1
ATOM 631 N N . ARG A 1 80 ? 23 -31.297 -8.844 1 90.56 80 ARG A N 1
ATOM 632 C CA . ARG A 1 80 ? 22.469 -30.562 -9.984 1 90.56 80 ARG A CA 1
ATOM 633 C C . ARG A 1 80 ? 22.938 -29.109 -9.945 1 90.56 80 ARG A C 1
ATOM 635 O O . ARG A 1 80 ? 22.609 -28.375 -9.008 1 90.56 80 ARG A O 1
ATOM 642 N N . GLU A 1 81 ? 23.625 -28.797 -10.969 1 93.88 81 GLU A N 1
ATOM 643 C CA . GLU A 1 81 ? 24.125 -27.438 -11.094 1 93.88 81 GLU A CA 1
ATOM 644 C C . GLU A 1 81 ? 23.109 -26.562 -11.836 1 93.88 81 GLU A C 1
ATOM 646 O O . GLU A 1 81 ? 22.594 -26.953 -12.875 1 93.88 81 GLU A O 1
ATOM 651 N N . THR A 1 82 ? 22.875 -25.438 -11.195 1 95 82 THR A N 1
ATOM 652 C CA . THR A 1 82 ? 21.922 -24.531 -11.805 1 95 82 THR A CA 1
ATOM 653 C C . THR A 1 82 ? 22.406 -23.078 -11.695 1 95 82 THR A C 1
ATOM 655 O O . THR A 1 82 ? 22.938 -22.672 -10.656 1 95 82 THR A O 1
ATOM 658 N N . VAL A 1 83 ? 22.266 -22.422 -12.812 1 95.62 83 VAL A N 1
ATOM 659 C CA . VAL A 1 83 ? 22.516 -20.984 -12.812 1 95.62 83 VAL A CA 1
ATOM 660 C C . VAL A 1 83 ? 21.203 -20.219 -12.734 1 95.62 83 VAL A C 1
ATOM 662 O O . VAL A 1 83 ? 20.219 -20.594 -13.383 1 95.62 83 VAL A O 1
ATOM 665 N N . TRP A 1 84 ? 21.188 -19.25 -11.883 1 95.62 84 TRP A N 1
ATOM 666 C CA . TRP A 1 84 ? 20 -18.438 -11.672 1 95.62 84 TRP A CA 1
ATOM 667 C C . TRP A 1 84 ? 20.234 -17 -12.117 1 95.62 84 TRP A C 1
ATOM 669 O O . TRP A 1 84 ? 21.219 -16.375 -11.711 1 95.62 84 TRP A O 1
ATOM 679 N N . ASP A 1 85 ? 19.375 -16.5 -12.938 1 95.56 85 ASP A N 1
ATOM 680 C CA . ASP A 1 85 ? 19.484 -15.109 -13.359 1 95.56 85 ASP A CA 1
ATOM 681 C C . ASP A 1 85 ? 18.234 -14.312 -12.945 1 95.56 85 ASP A C 1
ATOM 683 O O . ASP A 1 85 ? 17.406 -14.805 -12.195 1 95.56 85 ASP A O 1
ATOM 687 N N . VAL A 1 86 ? 18.141 -13.078 -13.414 1 94.12 86 VAL A N 1
ATOM 688 C CA . VAL A 1 86 ? 17.141 -12.133 -12.961 1 94.12 86 VAL A CA 1
ATOM 689 C C . VAL A 1 86 ? 15.742 -12.664 -13.297 1 94.12 86 VAL A C 1
ATOM 691 O O . VAL A 1 86 ? 14.789 -12.43 -12.547 1 94.12 86 VAL A O 1
ATOM 694 N N . ALA A 1 87 ? 15.617 -13.375 -14.32 1 92.69 87 ALA A N 1
ATOM 695 C CA . ALA A 1 87 ? 14.328 -13.922 -14.734 1 92.69 87 ALA A CA 1
ATOM 696 C C . ALA A 1 87 ? 13.859 -15.008 -13.766 1 92.69 87 ALA A C 1
ATOM 698 O O . ALA A 1 87 ? 12.664 -15.312 -13.703 1 92.69 87 ALA A O 1
ATOM 699 N N . ASP A 1 88 ? 14.805 -15.539 -13 1 94.31 88 ASP A N 1
ATOM 700 C CA . ASP A 1 88 ? 14.484 -16.672 -12.141 1 94.31 88 ASP A CA 1
ATOM 701 C C . ASP A 1 88 ? 14.219 -16.219 -10.703 1 94.31 88 ASP A C 1
ATOM 703 O O . ASP A 1 88 ? 13.391 -16.812 -10.008 1 94.31 88 ASP A O 1
ATOM 707 N N . TYR A 1 89 ? 14.953 -15.172 -10.305 1 95.88 89 TYR A N 1
ATOM 708 C CA . TYR A 1 89 ? 14.969 -14.969 -8.859 1 95.88 89 TYR A CA 1
ATOM 709 C C . TYR A 1 89 ? 14.258 -13.672 -8.492 1 95.88 89 TYR A C 1
ATOM 711 O O . TYR A 1 89 ? 14.109 -13.359 -7.305 1 95.88 89 TYR A O 1
ATOM 719 N N . VAL A 1 90 ? 13.789 -12.883 -9.383 1 95.75 90 VAL A N 1
ATOM 720 C CA . VAL A 1 90 ? 13.086 -11.641 -9.078 1 95.75 90 VAL A CA 1
ATOM 721 C C . VAL A 1 90 ? 11.602 -11.789 -9.398 1 95.75 90 VAL A C 1
ATOM 723 O O . VAL A 1 90 ? 11.242 -12.258 -10.477 1 95.75 90 VAL A O 1
ATOM 726 N N . PHE A 1 91 ? 10.797 -11.375 -8.391 1 93.81 91 PHE A N 1
ATOM 727 C CA . PHE A 1 91 ? 9.352 -11.461 -8.547 1 93.81 91 PHE A CA 1
ATOM 728 C C . PHE A 1 91 ? 8.68 -10.164 -8.109 1 93.81 91 PHE A C 1
ATOM 730 O O . PHE A 1 91 ? 8.82 -9.742 -6.957 1 93.81 91 PHE A O 1
ATOM 737 N N . PRO A 1 92 ? 7.871 -9.492 -8.938 1 90 92 PRO A N 1
ATOM 738 C CA . PRO A 1 92 ? 7.785 -9.711 -10.383 1 90 92 PRO A CA 1
ATOM 739 C C . PRO A 1 92 ? 9.031 -9.25 -11.133 1 90 92 PRO A C 1
ATOM 741 O O . PRO A 1 92 ? 9.867 -8.539 -10.562 1 90 92 PRO A O 1
ATOM 744 N N . SER A 1 93 ? 9.109 -9.562 -12.406 1 87.06 93 SER A N 1
ATOM 745 C CA . SER A 1 93 ? 10.336 -9.297 -13.148 1 87.06 93 SER A CA 1
ATOM 746 C C . SER A 1 93 ? 10.312 -7.914 -13.781 1 87.06 93 SER A C 1
ATOM 748 O O . SER A 1 93 ? 11.344 -7.422 -14.242 1 87.06 93 SER A O 1
ATOM 750 N N . GLN A 1 94 ? 9.234 -7.199 -13.852 1 82.06 94 GLN A N 1
ATOM 751 C CA . GLN A 1 94 ? 9.055 -5.973 -14.625 1 82.06 94 GLN A CA 1
ATOM 752 C C . GLN A 1 94 ? 9.703 -4.781 -13.922 1 82.06 94 GLN A C 1
ATOM 754 O O . GLN A 1 94 ? 9.93 -3.738 -14.539 1 82.06 94 GLN A O 1
ATOM 759 N N . GLY A 1 95 ? 10.062 -4.875 -12.703 1 82.69 95 GLY A N 1
ATOM 760 C CA . GLY A 1 95 ? 10.703 -3.76 -12.031 1 82.69 95 GLY A CA 1
ATOM 761 C C . GLY A 1 95 ? 9.719 -2.816 -11.367 1 82.69 95 GLY A C 1
ATOM 762 O O . GLY A 1 95 ? 9.781 -1.601 -11.562 1 82.69 95 GLY A O 1
ATOM 763 N N . ASP A 1 96 ? 8.945 -3.287 -10.492 1 85.75 96 ASP A N 1
ATOM 764 C CA . ASP A 1 96 ? 7.934 -2.527 -9.766 1 85.75 96 ASP A CA 1
ATOM 765 C C . ASP A 1 96 ? 8.5 -1.976 -8.453 1 85.75 96 ASP A C 1
ATOM 767 O O . ASP A 1 96 ? 9.641 -2.268 -8.094 1 85.75 96 ASP A O 1
ATOM 771 N N . ALA A 1 97 ? 7.703 -1.06 -7.848 1 90.75 97 ALA A N 1
ATOM 772 C CA . ALA A 1 97 ? 8.109 -0.449 -6.582 1 90.75 97 ALA A CA 1
ATOM 773 C C . ALA A 1 97 ? 8.172 -1.488 -5.465 1 90.75 97 ALA A C 1
ATOM 775 O O . ALA A 1 97 ? 8.797 -1.257 -4.43 1 90.75 97 ALA A O 1
ATOM 776 N N . SER A 1 98 ? 7.512 -2.559 -5.652 1 91.56 98 SER A N 1
ATOM 777 C CA . SER A 1 98 ? 7.566 -3.68 -4.719 1 91.56 98 SER A CA 1
ATOM 778 C C . SER A 1 98 ? 7.945 -4.973 -5.43 1 91.56 98 SER A C 1
ATOM 780 O O . SER A 1 98 ? 7.355 -5.32 -6.457 1 91.56 98 SER A O 1
ATOM 782 N N . PHE A 1 99 ? 8.969 -5.598 -4.875 1 93.62 99 PHE A N 1
ATOM 783 C CA . PHE A 1 99 ? 9.43 -6.828 -5.512 1 93.62 99 PHE A CA 1
ATOM 784 C C . PHE A 1 99 ? 10.133 -7.727 -4.504 1 93.62 99 PHE A C 1
ATOM 786 O O . PHE A 1 99 ? 10.445 -7.297 -3.395 1 93.62 99 PHE A O 1
ATOM 793 N N . VAL A 1 100 ? 10.305 -9 -4.938 1 95.44 100 VAL A N 1
ATOM 794 C CA . VAL A 1 100 ? 10.93 -10 -4.09 1 95.44 100 VAL A CA 1
ATOM 795 C C . VAL A 1 100 ? 12.156 -10.578 -4.793 1 95.44 100 VAL A C 1
ATOM 797 O O . VAL A 1 100 ? 12.133 -10.82 -6 1 95.44 100 VAL A O 1
ATOM 800 N N . VAL A 1 101 ? 13.219 -10.672 -4.027 1 96.94 101 VAL A N 1
ATOM 801 C CA . VAL A 1 101 ? 14.414 -11.352 -4.52 1 96.94 101 VAL A CA 1
ATOM 802 C C . VAL A 1 101 ? 14.578 -12.688 -3.801 1 96.94 101 VAL A C 1
ATOM 804 O O . VAL A 1 101 ? 14.688 -12.734 -2.574 1 96.94 101 VAL A O 1
ATOM 807 N N . MET A 1 102 ? 14.586 -13.742 -4.543 1 97.56 102 MET A N 1
ATOM 808 C CA . MET A 1 102 ? 14.711 -15.086 -3.988 1 97.56 102 MET A CA 1
ATOM 809 C C . MET A 1 102 ? 16.109 -15.32 -3.43 1 97.56 102 MET A C 1
ATOM 811 O O . MET A 1 102 ? 17.109 -15.062 -4.109 1 97.56 102 MET A O 1
ATOM 815 N N . THR A 1 103 ? 16.172 -15.781 -2.191 1 97.88 103 THR A N 1
ATOM 816 C CA . THR A 1 103 ? 17.469 -16.031 -1.556 1 97.88 103 THR A CA 1
ATOM 817 C C . THR A 1 103 ? 17.594 -17.5 -1.164 1 97.88 103 THR A C 1
ATOM 819 O O . THR A 1 103 ? 18.688 -17.984 -0.866 1 97.88 103 THR A O 1
ATOM 822 N N . ASN A 1 104 ? 16.484 -18.188 -1.071 1 97.69 104 ASN A N 1
ATOM 823 C CA . ASN A 1 104 ? 16.391 -19.594 -0.702 1 97.69 104 ASN A CA 1
ATOM 824 C C . ASN A 1 104 ? 15.148 -20.266 -1.3 1 97.69 104 ASN A C 1
ATOM 826 O O . ASN A 1 104 ? 14.234 -19.562 -1.751 1 97.69 104 ASN A O 1
ATOM 830 N N . PHE A 1 105 ? 15.25 -21.641 -1.437 1 97 105 PHE A N 1
ATOM 831 C CA . PHE A 1 105 ? 14.07 -22.266 -2.023 1 97 105 PHE A CA 1
ATOM 832 C C . PHE A 1 105 ? 14.023 -23.75 -1.692 1 97 105 PHE A C 1
ATOM 834 O O . PHE A 1 105 ? 15.031 -24.328 -1.291 1 97 105 PHE A O 1
ATOM 841 N N . ILE A 1 106 ? 12.859 -24.281 -1.713 1 96.06 106 ILE A N 1
ATOM 842 C CA . ILE A 1 106 ? 12.57 -25.703 -1.695 1 96.06 106 ILE A CA 1
ATOM 843 C C . ILE A 1 106 ? 11.852 -26.109 -2.984 1 96.06 106 ILE A C 1
ATOM 845 O O . ILE A 1 106 ? 10.836 -25.516 -3.342 1 96.06 106 ILE A O 1
ATOM 849 N N . ILE A 1 107 ? 12.422 -27.078 -3.695 1 95.12 107 ILE A N 1
ATOM 850 C CA . ILE A 1 107 ? 11.844 -27.516 -4.965 1 95.12 107 ILE A CA 1
ATOM 851 C C . ILE A 1 107 ? 11.266 -28.922 -4.82 1 95.12 107 ILE A C 1
ATOM 853 O O . ILE A 1 107 ? 11.922 -29.812 -4.27 1 95.12 107 ILE A O 1
ATOM 857 N N . THR A 1 108 ? 10.023 -29.109 -5.141 1 95.31 108 THR A N 1
ATOM 858 C CA . THR A 1 108 ? 9.375 -30.406 -5.262 1 95.31 108 THR A CA 1
ATOM 859 C C . THR A 1 108 ? 9.086 -30.734 -6.723 1 95.31 108 THR A C 1
ATOM 861 O O . THR A 1 108 ? 8.109 -30.234 -7.293 1 95.31 108 THR A O 1
ATOM 864 N N . GLU A 1 109 ? 9.859 -31.625 -7.277 1 93.94 109 GLU A N 1
ATOM 865 C CA . GLU A 1 109 ? 9.805 -31.891 -8.711 1 93.94 109 GLU A CA 1
ATOM 866 C C . GLU A 1 109 ? 8.867 -33.062 -9.016 1 93.94 109 GLU A C 1
ATOM 868 O O . GLU A 1 109 ? 8.633 -33.906 -8.156 1 93.94 109 GLU A O 1
ATOM 873 N N . GLY A 1 110 ? 8.32 -33 -10.203 1 94.25 110 GLY A N 1
ATOM 874 C CA . GLY A 1 110 ? 7.617 -34.125 -10.781 1 94.25 110 GLY A CA 1
ATOM 875 C C . GLY A 1 110 ? 6.316 -34.469 -10.078 1 94.25 110 GLY A C 1
ATOM 876 O O . GLY A 1 110 ? 5.949 -35.625 -9.953 1 94.25 110 GLY A O 1
ATOM 877 N N . GLN A 1 111 ? 5.711 -33.438 -9.516 1 96 111 GLN A N 1
ATOM 878 C CA . GLN A 1 111 ? 4.438 -33.719 -8.852 1 96 111 GLN A CA 1
ATOM 879 C C . GLN A 1 111 ? 3.361 -34.094 -9.867 1 96 111 GLN A C 1
ATOM 881 O O . GLN A 1 111 ? 3.303 -33.531 -10.961 1 96 111 GLN A O 1
ATOM 886 N N . LYS A 1 112 ? 2.586 -35.062 -9.57 1 95.62 112 LYS A N 1
ATOM 887 C CA . LYS A 1 112 ? 1.424 -35.469 -10.352 1 95.62 112 LYS A CA 1
ATOM 888 C C . LYS A 1 112 ? 0.213 -35.719 -9.453 1 95.62 112 LYS A C 1
ATOM 890 O O . LYS A 1 112 ? 0.363 -36.094 -8.289 1 95.62 112 LYS A O 1
ATOM 895 N N . MET A 1 113 ? -0.996 -35.5 -10.047 1 94.12 113 MET A N 1
ATOM 896 C CA . MET A 1 113 ? -2.223 -35.688 -9.289 1 94.12 113 MET A CA 1
ATOM 897 C C . MET A 1 113 ? -2.381 -37.156 -8.906 1 94.12 113 MET A C 1
ATOM 899 O O . MET A 1 113 ? -2.201 -38.062 -9.742 1 94.12 113 MET A O 1
ATOM 903 N N . GLY A 1 114 ? -2.547 -37.375 -7.637 1 94.56 114 GLY A N 1
ATOM 904 C CA . GLY A 1 114 ? -2.721 -38.719 -7.133 1 94.56 114 GLY A CA 1
ATOM 905 C C . GLY A 1 114 ? -2.85 -38.781 -5.621 1 94.56 114 GLY A C 1
ATOM 906 O O . GLY A 1 114 ? -3.25 -37.812 -4.988 1 94.56 114 GLY A O 1
ATOM 907 N N . THR A 1 115 ? -2.752 -39.969 -5.117 1 95.38 115 THR A N 1
ATOM 908 C CA . THR A 1 115 ? -2.852 -40.156 -3.674 1 95.38 115 THR A CA 1
ATOM 909 C C . THR A 1 115 ? -1.484 -40.469 -3.074 1 95.38 115 THR A C 1
ATOM 911 O O . THR A 1 115 ? -0.696 -41.219 -3.672 1 95.38 115 THR A O 1
ATOM 914 N N . CYS A 1 116 ? -1.16 -39.812 -2.037 1 95.38 116 CYS A N 1
ATOM 915 C CA . CYS A 1 116 ? 0.091 -40.062 -1.327 1 95.38 116 CYS A CA 1
ATOM 916 C C . CYS A 1 116 ? -0.048 -39.719 0.152 1 95.38 116 CYS A C 1
ATOM 918 O O . CYS A 1 116 ? -1.011 -39.062 0.557 1 95.38 116 CYS A O 1
ATOM 920 N N . PRO A 1 117 ? 0.822 -40.312 0.923 1 94.38 117 PRO A N 1
ATOM 921 C CA . PRO A 1 117 ? 0.735 -40.031 2.359 1 94.38 117 PRO A CA 1
ATOM 922 C C . PRO A 1 117 ? 1.108 -38.594 2.705 1 94.38 117 PRO A C 1
ATOM 924 O O . PRO A 1 117 ? 1.973 -38 2.053 1 94.38 117 PRO A O 1
ATOM 927 N N . GLU A 1 118 ? 0.45 -38.062 3.719 1 93.06 118 GLU A N 1
ATOM 928 C CA . GLU A 1 118 ? 0.837 -36.781 4.289 1 93.06 118 GLU A CA 1
ATOM 929 C C . GLU A 1 118 ? 2.195 -36.875 4.98 1 93.06 118 GLU A C 1
ATOM 931 O O . GLU A 1 118 ? 2.76 -37.938 5.113 1 93.06 118 GLU A O 1
ATOM 936 N N . LEU A 1 119 ? 2.729 -35.688 5.355 1 90.5 119 LEU A N 1
ATOM 937 C CA . LEU A 1 119 ? 4.012 -35.625 6.051 1 90.5 119 LEU A CA 1
ATOM 938 C C . LEU A 1 119 ? 3.855 -36.062 7.508 1 90.5 119 LEU A C 1
ATOM 940 O O . LEU A 1 119 ? 2.811 -35.844 8.117 1 90.5 119 LEU A O 1
ATOM 944 N N . PRO A 1 120 ? 4.844 -36.719 8.008 1 87.12 120 PRO A N 1
ATOM 945 C CA . PRO A 1 120 ? 4.777 -37.094 9.422 1 87.12 120 PRO A CA 1
ATOM 946 C C . PRO A 1 120 ? 4.668 -35.875 10.344 1 87.12 120 PRO A C 1
ATOM 948 O O . PRO A 1 120 ? 5.008 -34.75 9.953 1 87.12 120 PRO A O 1
ATOM 951 N N . GLY A 1 121 ? 4.141 -36.156 11.641 1 80.25 121 GLY A N 1
ATOM 952 C CA . GLY A 1 121 ? 4.004 -35.094 12.625 1 80.25 121 GLY A CA 1
ATOM 953 C C . GLY A 1 121 ? 2.557 -34.719 12.922 1 80.25 121 GLY A C 1
ATOM 954 O O . GLY A 1 121 ? 1.846 -35.5 13.57 1 80.25 121 GLY A O 1
ATOM 955 N N . LYS A 1 122 ? 2.055 -33.656 12.125 1 71.94 122 LYS A N 1
ATOM 956 C CA . LYS A 1 122 ? 0.737 -33.125 12.453 1 71.94 122 LYS A CA 1
ATOM 957 C C . LYS A 1 122 ? -0.373 -34 11.875 1 71.94 122 LYS A C 1
ATOM 959 O O . LYS A 1 122 ? -1.524 -33.906 12.312 1 71.94 122 LYS A O 1
ATOM 964 N N . HIS A 1 123 ? 0.019 -35 11.039 1 81.25 123 HIS A N 1
ATOM 965 C CA . HIS A 1 123 ? -1.013 -35.75 10.352 1 81.25 123 HIS A CA 1
ATOM 966 C C . HIS A 1 123 ? -0.849 -37.25 10.617 1 81.25 123 HIS A C 1
ATOM 968 O O . HIS A 1 123 ? -1.23 -38.094 9.789 1 81.25 123 HIS A O 1
ATOM 974 N N . THR A 1 124 ? -0.341 -37.531 11.75 1 88.88 124 THR A N 1
ATOM 975 C CA . THR A 1 124 ? -0.107 -38.938 12.109 1 88.88 124 THR A CA 1
ATOM 976 C C . THR A 1 124 ? -1.425 -39.656 12.414 1 88.88 124 THR A C 1
ATOM 978 O O . THR A 1 124 ? -2.385 -39 12.859 1 88.88 124 THR A O 1
ATOM 981 N N . CYS A 1 125 ? -1.425 -40.875 12.094 1 92.62 125 CYS A N 1
ATOM 982 C CA . CYS A 1 125 ? -2.625 -41.688 12.305 1 92.62 125 CYS A CA 1
ATOM 983 C C . CYS A 1 125 ? -2.268 -43.062 12.812 1 92.62 125 CYS A C 1
ATOM 985 O O . CYS A 1 125 ? -1.123 -43.531 12.68 1 92.62 125 CYS A O 1
ATOM 987 N N . SER A 1 126 ? -3.236 -43.688 13.523 1 92.88 126 SER A N 1
ATOM 988 C CA . SER A 1 126 ? -3.053 -45.031 14.016 1 92.88 126 SER A CA 1
ATOM 989 C C . SER A 1 126 ? -3.957 -46 13.281 1 92.88 126 SER A C 1
ATOM 991 O O . SER A 1 126 ? -3.65 -47.219 13.195 1 92.88 126 SER A O 1
ATOM 993 N N . SER A 1 127 ? -5.086 -45.469 12.781 1 93.44 127 SER A N 1
ATOM 994 C CA . SER A 1 127 ? -6.055 -46.281 12.047 1 93.44 127 SER A CA 1
ATOM 995 C C . SER A 1 127 ? -6.785 -45.469 11 1 93.44 127 SER A C 1
ATOM 997 O O . SER A 1 127 ? -6.66 -44.219 10.969 1 93.44 127 SER A O 1
ATOM 999 N N . ASN A 1 128 ? -7.516 -46.094 10.125 1 94.19 128 ASN A N 1
ATOM 1000 C CA . ASN A 1 128 ? -8.297 -45.438 9.086 1 94.19 128 ASN A CA 1
ATOM 1001 C C . ASN A 1 128 ? -9.32 -44.469 9.688 1 94.19 128 ASN A C 1
ATOM 1003 O O . ASN A 1 128 ? -9.688 -43.469 9.062 1 94.19 128 ASN A O 1
ATOM 1007 N N . ALA A 1 129 ? -9.719 -44.75 10.922 1 92.12 129 ALA A N 1
ATOM 1008 C CA . ALA A 1 129 ? -10.734 -43.906 11.586 1 92.12 129 ALA A CA 1
ATOM 1009 C C . ALA A 1 129 ? -10.203 -42.531 11.883 1 92.12 129 ALA A C 1
ATOM 1011 O O . ALA A 1 129 ? -10.977 -41.562 11.992 1 92.12 129 ALA A O 1
ATOM 1012 N N . ASP A 1 130 ? -8.891 -42.406 11.922 1 92 130 ASP A N 1
ATOM 1013 C CA . ASP A 1 130 ? -8.258 -41.125 12.211 1 92 130 ASP A CA 1
ATOM 1014 C C . ASP A 1 130 ? -8.219 -40.25 10.969 1 92 130 ASP A C 1
ATOM 1016 O O . ASP A 1 130 ? -7.93 -39.062 11.062 1 92 130 ASP A O 1
ATOM 1020 N N . CYS A 1 131 ? -8.469 -40.812 9.867 1 93.19 131 CYS A N 1
ATOM 1021 C CA . CYS A 1 131 ? -8.414 -40.125 8.594 1 93.19 131 CYS A CA 1
ATOM 1022 C C . CYS A 1 131 ? -9.789 -40.031 7.941 1 93.19 131 CYS A C 1
ATOM 1024 O O . CYS A 1 131 ? -10.133 -40.875 7.109 1 93.19 131 CYS A O 1
ATOM 1026 N N . LYS A 1 132 ? -10.539 -39.094 8.273 1 90.5 132 LYS A N 1
ATOM 1027 C CA . LYS A 1 132 ? -11.898 -38.969 7.746 1 90.5 132 LYS A CA 1
ATOM 1028 C C . LYS A 1 132 ? -11.875 -38.656 6.254 1 90.5 132 LYS A C 1
ATOM 1030 O O . LYS A 1 132 ? -11.461 -37.562 5.852 1 90.5 132 LYS A O 1
ATOM 1035 N N . GLY A 1 133 ? -12.367 -39.5 5.449 1 88.88 133 GLY A N 1
ATOM 1036 C CA . GLY A 1 133 ? -12.422 -39.312 4.012 1 88.88 133 GLY A CA 1
ATOM 1037 C C . GLY A 1 133 ? -13.227 -38.094 3.611 1 88.88 133 GLY A C 1
ATOM 1038 O O . GLY A 1 133 ? -14.289 -37.812 4.184 1 88.88 133 GLY A O 1
ATOM 1039 N N . GLY A 1 134 ? -12.617 -37.344 2.654 1 85.56 134 GLY A N 1
ATOM 1040 C CA . GLY A 1 134 ? -13.328 -36.188 2.127 1 85.56 134 GLY A CA 1
ATOM 1041 C C . GLY A 1 134 ? -13.086 -34.906 2.922 1 85.56 134 GLY A C 1
ATOM 1042 O O . GLY A 1 134 ? -13.516 -33.812 2.521 1 85.56 134 GLY A O 1
ATOM 1043 N N . SER A 1 135 ? -12.414 -35.094 3.934 1 84.25 135 SER A N 1
ATOM 1044 C CA . SER A 1 135 ? -12.188 -33.938 4.793 1 84.25 135 SER A CA 1
ATOM 1045 C C . SER A 1 135 ? -10.836 -33.281 4.504 1 84.25 135 SER A C 1
ATOM 1047 O O . SER A 1 135 ? -9.992 -33.875 3.832 1 84.25 135 SER A O 1
ATOM 1049 N N . PHE A 1 136 ? -10.844 -31.984 4.883 1 80.44 136 PHE A N 1
ATOM 1050 C CA . PHE A 1 136 ? -9.617 -31.203 4.715 1 80.44 136 PHE A CA 1
ATOM 1051 C C . PHE A 1 136 ? -9.109 -30.703 6.059 1 80.44 136 PHE A C 1
ATOM 1053 O O . PHE A 1 136 ? -9.898 -30.312 6.922 1 80.44 136 PHE A O 1
ATOM 1060 N N . LYS A 1 137 ? -7.855 -30.875 6.156 1 75.69 137 LYS A N 1
ATOM 1061 C CA . LYS A 1 137 ? -7.242 -30.203 7.293 1 75.69 137 LYS A CA 1
ATOM 1062 C C . LYS A 1 137 ? -6.711 -28.828 6.887 1 75.69 137 LYS A C 1
ATOM 1064 O O . LYS A 1 137 ? -6.223 -28.656 5.77 1 75.69 137 LYS A O 1
ATOM 1069 N N . ARG A 1 138 ? -6.738 -27.891 7.754 1 71.25 138 ARG A N 1
ATOM 1070 C CA . ARG A 1 138 ? -6.312 -26.516 7.492 1 71.25 138 ARG A CA 1
ATOM 1071 C C . ARG A 1 138 ? -4.863 -26.469 7.016 1 71.25 138 ARG A C 1
ATOM 1073 O O . ARG A 1 138 ? -4.527 -25.719 6.102 1 71.25 138 ARG A O 1
ATOM 1080 N N . THR A 1 139 ? -4.055 -27.312 7.66 1 74.25 139 THR A N 1
ATOM 1081 C CA . THR A 1 139 ? -2.637 -27.281 7.324 1 74.25 139 THR A CA 1
ATOM 1082 C C . THR A 1 139 ? -2.26 -28.484 6.453 1 74.25 139 THR A C 1
ATOM 1084 O O . THR A 1 139 ? -1.08 -28.812 6.324 1 74.25 139 THR A O 1
ATOM 1087 N N . GLY A 1 140 ? -3.289 -29.094 5.969 1 82.31 140 GLY A N 1
ATOM 1088 C CA . GLY A 1 140 ? -3.025 -30.25 5.141 1 82.31 140 GLY A CA 1
ATOM 1089 C C . GLY A 1 140 ? -2.793 -29.906 3.682 1 82.31 140 GLY A C 1
ATOM 1090 O O . GLY A 1 140 ? -2.953 -28.766 3.277 1 82.31 140 GLY A O 1
ATOM 1091 N N . HIS A 1 141 ? -2.387 -30.953 2.926 1 87 141 HIS A N 1
ATOM 1092 C CA . HIS A 1 141 ? -1.982 -30.719 1.543 1 87 141 HIS A CA 1
ATOM 1093 C C . HIS A 1 141 ? -3.078 -31.141 0.57 1 87 141 HIS A C 1
ATOM 1095 O O . HIS A 1 141 ? -2.977 -30.891 -0.633 1 87 141 HIS A O 1
ATOM 1101 N N . GLY A 1 142 ? -4.066 -31.75 1.158 1 88.88 142 GLY A N 1
ATOM 1102 C CA . GLY A 1 142 ? -5.098 -32.219 0.246 1 88.88 142 GLY A CA 1
ATOM 1103 C C . GLY A 1 142 ? -6.289 -32.844 0.958 1 88.88 142 GLY A C 1
ATOM 1104 O O . GLY A 1 142 ? -6.492 -32.594 2.152 1 88.88 142 GLY A O 1
ATOM 1105 N N . GLN A 1 143 ? -7.047 -33.469 0.176 1 89.19 143 GLN A N 1
ATOM 1106 C CA . GLN A 1 143 ? -8.242 -34.125 0.711 1 89.19 143 GLN A CA 1
ATOM 1107 C C . GLN A 1 143 ? -7.922 -35.531 1.209 1 89.19 143 GLN A C 1
ATOM 1109 O O . GLN A 1 143 ? -7.391 -36.375 0.46 1 89.19 143 GLN A O 1
ATOM 1114 N N . MET A 1 144 ? -8.336 -35.781 2.443 1 91.44 144 MET A N 1
ATOM 1115 C CA . MET A 1 144 ? -8.07 -37.094 3.02 1 91.44 144 MET A CA 1
ATOM 1116 C C . MET A 1 144 ? -8.922 -38.156 2.352 1 91.44 144 MET A C 1
ATOM 1118 O O . MET A 1 144 ? -10.102 -37.938 2.076 1 91.44 144 MET A O 1
ATOM 1122 N N . THR A 1 145 ? -8.375 -39.312 2.047 1 93.44 145 THR A N 1
ATOM 1123 C CA . THR A 1 145 ? -9.07 -40.375 1.334 1 93.44 145 THR A CA 1
ATOM 1124 C C . THR A 1 145 ? -9.766 -41.312 2.312 1 93.44 145 THR A C 1
ATOM 1126 O O . THR A 1 145 ? -10.641 -42.094 1.921 1 93.44 145 THR A O 1
ATOM 1129 N N . GLY A 1 146 ? -9.352 -41.281 3.584 1 94.44 146 GLY A N 1
ATOM 1130 C CA . GLY A 1 146 ? -9.891 -42.188 4.574 1 94.44 146 GLY A CA 1
ATOM 1131 C C . GLY A 1 146 ? -8.938 -43.312 4.922 1 94.44 146 GLY A C 1
ATOM 1132 O O . GLY A 1 146 ? -9.273 -44.188 5.73 1 94.44 146 GLY A O 1
ATOM 1133 N N . VAL A 1 147 ? -7.789 -43.344 4.277 1 95.81 147 VAL A N 1
ATOM 1134 C CA . VAL A 1 147 ? -6.832 -44.406 4.457 1 95.81 147 VAL A CA 1
ATOM 1135 C C . VAL A 1 147 ? -5.668 -43.938 5.328 1 95.81 147 VAL A C 1
ATOM 1137 O O . VAL A 1 147 ? -5.113 -42.875 5.105 1 95.81 147 VAL A O 1
ATOM 1140 N N . CYS A 1 148 ? -5.363 -44.719 6.344 1 96 148 CYS A N 1
ATOM 1141 C CA . CYS A 1 148 ? -4.141 -44.5 7.109 1 96 148 CYS A CA 1
ATOM 1142 C C . CYS A 1 148 ? -3.002 -45.344 6.555 1 96 148 CYS A C 1
ATOM 1144 O O . CYS A 1 148 ? -3.051 -46.594 6.617 1 96 148 CYS A O 1
ATOM 1146 N N . VAL A 1 149 ? -2.004 -44.75 6.031 1 95.25 149 VAL A N 1
ATOM 1147 C CA . VAL A 1 149 ? -0.902 -45.438 5.391 1 95.25 149 VAL A CA 1
ATOM 1148 C C . VAL A 1 149 ? 0.008 -46.062 6.457 1 95.25 149 VAL A C 1
ATOM 1150 O O . VAL A 1 149 ? 0.583 -45.344 7.277 1 95.25 149 VAL A O 1
ATOM 1153 N N . ASN A 1 150 ? 0.243 -47.312 6.406 1 92.19 150 ASN A N 1
ATOM 1154 C CA . ASN A 1 150 ? 0.959 -48.031 7.438 1 92.19 150 ASN A CA 1
ATOM 1155 C C . ASN A 1 150 ? 2.453 -47.75 7.414 1 92.19 150 ASN A C 1
ATOM 1157 O O . ASN A 1 150 ? 3.096 -47.688 8.461 1 92.19 150 ASN A O 1
ATOM 1161 N N . ALA A 1 151 ? 2.975 -47.562 6.223 1 91.81 151 ALA A N 1
ATOM 1162 C CA . ALA A 1 151 ? 4.414 -47.375 6.078 1 91.81 151 ALA A CA 1
ATOM 1163 C C . ALA A 1 151 ? 4.859 -46.062 6.754 1 91.81 151 ALA A C 1
ATOM 1165 O O . ALA A 1 151 ? 5.914 -46.031 7.387 1 91.81 151 ALA A O 1
ATOM 1166 N N . THR A 1 152 ? 4.031 -45.062 6.668 1 93 152 THR A N 1
ATOM 1167 C CA . THR A 1 152 ? 4.43 -43.75 7.168 1 93 152 THR A CA 1
ATOM 1168 C C . THR A 1 152 ? 3.604 -43.375 8.391 1 93 152 THR A C 1
ATOM 1170 O O . THR A 1 152 ? 3.945 -42.406 9.109 1 93 152 THR A O 1
ATOM 1173 N N . LYS A 1 153 ? 2.541 -44.094 8.648 1 94.69 153 LYS A N 1
ATOM 1174 C CA . LYS A 1 153 ? 1.626 -43.812 9.75 1 94.69 153 LYS A CA 1
ATOM 1175 C C . LYS A 1 153 ? 1.016 -42.438 9.633 1 94.69 153 LYS A C 1
ATOM 1177 O O . LYS A 1 153 ? 0.952 -41.688 10.617 1 94.69 153 LYS A O 1
ATOM 1182 N N . THR A 1 154 ? 0.745 -42.031 8.438 1 95 154 THR A N 1
ATOM 1183 C CA . THR A 1 154 ? 0.076 -40.75 8.156 1 95 154 THR A CA 1
ATOM 1184 C C . THR A 1 154 ? -1.12 -40.969 7.234 1 95 154 THR A C 1
ATOM 1186 O O . THR A 1 154 ? -1.24 -42 6.594 1 95 154 THR A O 1
ATOM 1189 N N . CYS A 1 155 ? -1.988 -39.969 7.227 1 94.25 155 CYS A N 1
ATOM 1190 C CA . CYS A 1 155 ? -3.203 -40.094 6.43 1 94.25 155 CYS A CA 1
ATOM 1191 C C . CYS A 1 155 ? -2.902 -39.906 4.949 1 94.25 155 CYS A C 1
ATOM 1193 O O . CYS A 1 155 ? -2.104 -39.031 4.578 1 94.25 155 CYS A O 1
ATOM 1195 N N . GLU A 1 156 ? -3.496 -40.75 4.145 1 95.25 156 GLU A N 1
ATOM 1196 C CA . GLU A 1 156 ? -3.416 -40.594 2.693 1 95.25 156 GLU A CA 1
ATOM 1197 C C . GLU A 1 156 ? -4.285 -39.438 2.217 1 95.25 156 GLU A C 1
ATOM 1199 O O . GLU A 1 156 ? -5.402 -39.25 2.705 1 95.25 156 GLU A O 1
ATOM 1204 N N . VAL A 1 157 ? -3.738 -38.656 1.351 1 94 157 VAL A N 1
ATOM 1205 C CA . VAL A 1 157 ? -4.496 -37.531 0.824 1 94 157 VAL A CA 1
ATOM 1206 C C . VAL A 1 157 ? -4.449 -37.562 -0.703 1 94 157 VAL A C 1
ATOM 1208 O O . VAL A 1 157 ? -3.482 -38.031 -1.296 1 94 157 VAL A O 1
ATOM 1211 N N . LEU A 1 158 ? -5.473 -37.156 -1.33 1 94.56 158 LEU A N 1
ATOM 1212 C CA . LEU A 1 158 ? -5.504 -36.844 -2.758 1 94.56 158 LEU A CA 1
ATOM 1213 C C . LEU A 1 158 ? -4.973 -35.438 -3.035 1 94.56 158 LEU A C 1
ATOM 1215 O O . LEU A 1 158 ? -5.539 -34.469 -2.562 1 94.56 158 LEU A O 1
ATOM 1219 N N . THR A 1 159 ? -3.84 -35.344 -3.67 1 94.81 159 THR A N 1
ATOM 1220 C CA . THR A 1 159 ? -3.188 -34.062 -3.924 1 94.81 159 THR A CA 1
ATOM 1221 C C . THR A 1 159 ? -2.104 -34.219 -4.988 1 94.81 159 THR A C 1
ATOM 1223 O O . THR A 1 159 ? -2.068 -35.219 -5.711 1 94.81 159 THR A O 1
ATOM 1226 N N . TRP A 1 160 ? -1.393 -33.094 -5.246 1 94.38 160 TRP A N 1
ATOM 1227 C CA . TRP A 1 160 ? -0.158 -33.156 -6.02 1 94.38 160 TRP A CA 1
ATOM 1228 C C . TRP A 1 160 ? 0.903 -33.969 -5.273 1 94.38 160 TRP A C 1
ATOM 1230 O O . TRP A 1 160 ? 1.351 -33.562 -4.195 1 94.38 160 TRP A O 1
ATOM 1240 N N . CYS A 1 161 ? 1.208 -35.125 -5.848 1 95.75 161 CYS A N 1
ATOM 1241 C CA . CYS A 1 161 ? 2.156 -36 -5.188 1 95.75 161 CYS A CA 1
ATOM 1242 C C . CYS A 1 161 ? 3.51 -35.969 -5.887 1 95.75 161 CYS A C 1
ATOM 1244 O O . CYS A 1 161 ? 3.578 -36 -7.117 1 95.75 161 CYS A O 1
ATOM 1246 N N . PRO A 1 162 ? 4.645 -36.062 -5.094 1 95.19 162 PRO A N 1
ATOM 1247 C CA . PRO A 1 162 ? 4.707 -36.094 -3.633 1 95.19 162 PRO A CA 1
ATOM 1248 C C . PRO A 1 162 ? 4.379 -34.75 -2.982 1 95.19 162 PRO A C 1
ATOM 1250 O O . PRO A 1 162 ? 4.441 -33.719 -3.641 1 95.19 162 PRO A O 1
ATOM 1253 N N . VAL A 1 163 ? 3.967 -34.844 -1.741 1 93.31 163 VAL A N 1
ATOM 1254 C CA . VAL A 1 163 ? 3.654 -33.594 -1.016 1 93.31 163 VAL A CA 1
ATOM 1255 C C . VAL A 1 163 ? 4.938 -32.844 -0.733 1 93.31 163 VAL A C 1
ATOM 1257 O O . VAL A 1 163 ? 6.012 -33.438 -0.594 1 93.31 163 VAL A O 1
ATOM 1260 N N . GLU A 1 164 ? 4.805 -31.484 -0.778 1 93.38 164 GLU A N 1
ATOM 1261 C CA . GLU A 1 164 ? 5.957 -30.656 -0.458 1 93.38 164 GLU A CA 1
ATOM 1262 C C . GLU A 1 164 ? 6.441 -30.906 0.969 1 93.38 164 GLU A C 1
ATOM 1264 O O . GLU A 1 164 ? 5.641 -30.906 1.909 1 93.38 164 GLU A O 1
ATOM 1269 N N . ASP A 1 165 ? 7.68 -31.203 1.119 1 91.44 165 ASP A N 1
ATOM 1270 C CA . ASP A 1 165 ? 8.297 -31.312 2.439 1 91.44 165 ASP A CA 1
ATOM 1271 C C . ASP A 1 165 ? 9.102 -30.062 2.777 1 91.44 165 ASP A C 1
ATOM 1273 O O . ASP A 1 165 ? 10.258 -29.938 2.355 1 91.44 165 ASP A O 1
ATOM 1277 N N . ASP A 1 166 ? 8.547 -29.219 3.555 1 90.31 166 ASP A N 1
ATOM 1278 C CA . ASP A 1 166 ? 9.219 -27.984 3.896 1 90.31 166 ASP A CA 1
ATOM 1279 C C . ASP A 1 166 ? 9.688 -27.984 5.352 1 90.31 166 ASP A C 1
ATOM 1281 O O . ASP A 1 166 ? 9.82 -26.922 5.969 1 90.31 166 ASP A O 1
ATOM 1285 N N . THR A 1 167 ? 9.852 -29.109 5.902 1 88.19 167 THR A N 1
ATOM 1286 C CA . THR A 1 167 ? 10.273 -29.234 7.293 1 88.19 167 THR A CA 1
ATOM 1287 C C . THR A 1 167 ? 11.695 -28.719 7.48 1 88.19 167 THR A C 1
ATOM 1289 O O . THR A 1 167 ? 12.039 -28.188 8.539 1 88.19 167 THR A O 1
ATOM 1292 N N . TYR A 1 168 ? 12.453 -28.922 6.445 1 91.62 168 TYR A N 1
ATOM 1293 C CA . TYR A 1 168 ? 13.828 -28.438 6.516 1 91.62 168 TYR A CA 1
ATOM 1294 C C . TYR A 1 168 ? 14.062 -27.328 5.496 1 91.62 168 TYR A C 1
ATOM 1296 O O . TYR A 1 168 ? 13.914 -27.547 4.293 1 91.62 168 TYR A O 1
ATOM 1304 N N . ILE A 1 169 ? 14.406 -26.25 6.031 1 94.38 169 ILE A N 1
ATOM 1305 C CA . ILE A 1 169 ? 14.805 -25.125 5.176 1 94.38 169 ILE A CA 1
ATOM 1306 C C . ILE A 1 169 ? 16.312 -25.156 4.965 1 94.38 169 ILE A C 1
ATOM 1308 O O . ILE A 1 169 ? 17.078 -25.172 5.926 1 94.38 169 ILE A O 1
ATOM 1312 N N . PRO A 1 170 ? 16.734 -25.203 3.738 1 95.38 170 PRO A N 1
ATOM 1313 C CA . PRO A 1 170 ? 18.172 -25.281 3.471 1 95.38 170 PRO A CA 1
ATOM 1314 C C . PRO A 1 170 ? 18.969 -24.219 4.23 1 95.38 170 PRO A C 1
ATOM 1316 O O . PRO A 1 170 ? 18.578 -23.047 4.262 1 95.38 170 PRO A O 1
ATOM 1319 N N . ASP A 1 171 ? 20.031 -24.656 4.781 1 93.75 171 ASP A N 1
ATOM 1320 C CA . ASP A 1 171 ? 20.953 -23.844 5.57 1 93.75 171 ASP A CA 1
ATOM 1321 C C . ASP A 1 171 ? 22.406 -24.297 5.363 1 93.75 171 ASP A C 1
ATOM 1323 O O . ASP A 1 171 ? 22.766 -25.406 5.734 1 93.75 171 ASP A O 1
ATOM 1327 N N . PRO A 1 172 ? 23.25 -23.469 4.883 1 93.75 172 PRO A N 1
ATOM 1328 C CA . PRO A 1 172 ? 23.062 -22.062 4.496 1 93.75 172 PRO A CA 1
ATOM 1329 C C . PRO A 1 172 ? 22.109 -21.891 3.316 1 93.75 172 PRO A C 1
ATOM 1331 O O . PRO A 1 172 ? 21.828 -22.859 2.6 1 93.75 172 PRO A O 1
ATOM 1334 N N . PRO A 1 173 ? 21.594 -20.641 3.26 1 96.56 173 PRO A N 1
ATOM 1335 C CA . PRO A 1 173 ? 20.688 -20.375 2.133 1 96.56 173 PRO A CA 1
ATOM 1336 C C . PRO A 1 173 ? 21.328 -20.703 0.784 1 96.56 173 PRO A C 1
ATOM 1338 O O . PRO A 1 173 ? 22.516 -20.453 0.585 1 96.56 173 PRO A O 1
ATOM 1341 N N . LEU A 1 174 ? 20.578 -21.234 -0.11 1 96.88 174 LEU A N 1
ATOM 1342 C CA . LEU A 1 174 ? 21.094 -21.766 -1.362 1 96.88 174 LEU A CA 1
ATOM 1343 C C . LEU A 1 174 ? 21.594 -20.641 -2.266 1 96.88 174 LEU A C 1
ATOM 1345 O O . LEU A 1 174 ? 22.547 -20.828 -3.041 1 96.88 174 LEU A O 1
ATOM 1349 N N . LEU A 1 175 ? 20.984 -19.516 -2.178 1 96.94 175 LEU A N 1
ATOM 1350 C CA . LEU A 1 175 ? 21.359 -18.406 -3.029 1 96.94 175 LEU A CA 1
ATOM 1351 C C . LEU A 1 175 ? 21.953 -17.266 -2.201 1 96.94 175 LEU A C 1
ATOM 1353 O O . LEU A 1 175 ? 21.516 -16.109 -2.318 1 96.94 175 LEU A O 1
ATOM 1357 N N . ILE A 1 176 ? 22.906 -17.531 -1.448 1 95.06 176 ILE A N 1
ATOM 1358 C CA . ILE A 1 176 ? 23.594 -16.547 -0.609 1 95.06 176 ILE A CA 1
ATOM 1359 C C . ILE A 1 176 ? 24.281 -15.516 -1.487 1 95.06 176 ILE A C 1
ATOM 1361 O O . ILE A 1 176 ? 24.562 -14.398 -1.038 1 95.06 176 ILE A O 1
ATOM 1365 N N . SER A 1 177 ? 24.5 -15.891 -2.762 1 94.75 177 SER A N 1
ATOM 1366 C CA . SER A 1 177 ? 25.125 -14.984 -3.719 1 94.75 177 SER A CA 1
ATOM 1367 C C . SER A 1 177 ? 24.297 -13.727 -3.92 1 94.75 177 SER A C 1
ATOM 1369 O O . SER A 1 177 ? 24.797 -12.711 -4.414 1 94.75 177 SER A O 1
ATOM 1371 N N . ALA A 1 178 ? 23.062 -13.812 -3.559 1 97.06 178 ALA A N 1
ATOM 1372 C CA . ALA A 1 178 ? 22.156 -12.664 -3.711 1 97.06 178 ALA A CA 1
ATOM 1373 C C . ALA A 1 178 ? 22.703 -11.438 -2.986 1 97.06 178 ALA A C 1
ATOM 1375 O O . ALA A 1 178 ? 22.375 -10.305 -3.33 1 97.06 178 ALA A O 1
ATOM 1376 N N . GLU A 1 179 ? 23.531 -11.672 -2.02 1 97.25 179 GLU A N 1
ATOM 1377 C CA . GLU A 1 179 ? 24.141 -10.586 -1.262 1 97.25 179 GLU A CA 1
ATOM 1378 C C . GLU A 1 179 ? 24.906 -9.641 -2.178 1 97.25 179 GLU A C 1
ATOM 1380 O O . GLU A 1 179 ? 25.031 -8.445 -1.886 1 97.25 179 GLU A O 1
ATOM 1385 N N . ASN A 1 180 ? 25.312 -10.141 -3.32 1 96.56 180 ASN A N 1
ATOM 1386 C CA . ASN A 1 180 ? 26.156 -9.367 -4.223 1 96.56 180 ASN A CA 1
ATOM 1387 C C . ASN A 1 180 ? 25.359 -8.797 -5.387 1 96.56 180 ASN A C 1
ATOM 1389 O O . ASN A 1 180 ? 25.906 -8.109 -6.25 1 96.56 180 ASN A O 1
ATOM 1393 N N . TYR A 1 181 ? 24.141 -9.125 -5.402 1 97.69 181 TYR A N 1
ATOM 1394 C CA . TYR A 1 181 ? 23.312 -8.547 -6.457 1 97.69 181 TYR A CA 1
ATOM 1395 C C . TYR A 1 181 ? 23.203 -7.035 -6.297 1 97.69 181 TYR A C 1
ATOM 1397 O O . TYR A 1 181 ? 23.422 -6.504 -5.207 1 97.69 181 TYR A O 1
ATOM 1405 N N . THR A 1 182 ? 22.891 -6.363 -7.406 1 97.69 182 THR A N 1
ATOM 1406 C CA . THR A 1 182 ? 22.766 -4.91 -7.359 1 97.69 182 THR A CA 1
ATOM 1407 C C . THR A 1 182 ? 21.391 -4.465 -7.824 1 97.69 182 THR A C 1
ATOM 1409 O O . THR A 1 182 ? 20.797 -5.086 -8.711 1 97.69 182 THR A O 1
ATOM 1412 N N . LEU A 1 183 ? 20.906 -3.463 -7.207 1 97.94 183 LEU A N 1
ATOM 1413 C CA . LEU A 1 183 ? 19.609 -2.871 -7.484 1 97.94 183 LEU A CA 1
ATOM 1414 C C . LEU A 1 183 ? 19.766 -1.449 -8.016 1 97.94 183 LEU A C 1
ATOM 1416 O O . LEU A 1 183 ? 20.453 -0.627 -7.414 1 97.94 183 LEU A O 1
ATOM 1420 N N . PHE A 1 184 ? 19.266 -1.2 -9.18 1 97.44 184 PHE A N 1
ATOM 1421 C CA . PHE A 1 184 ? 19.172 0.141 -9.742 1 97.44 184 PHE A CA 1
ATOM 1422 C C . PHE A 1 184 ? 17.781 0.736 -9.5 1 97.44 184 PHE A C 1
ATOM 1424 O O . PHE A 1 184 ? 16.766 0.107 -9.797 1 97.44 184 PHE A O 1
ATOM 1431 N N . ILE A 1 185 ? 17.719 1.961 -8.898 1 97.56 185 ILE A N 1
ATOM 1432 C CA . ILE A 1 185 ? 16.453 2.627 -8.641 1 97.56 185 ILE A CA 1
ATOM 1433 C C . ILE A 1 185 ? 16.375 3.938 -9.414 1 97.56 185 ILE A C 1
ATOM 1435 O O . ILE A 1 185 ? 17.266 4.785 -9.297 1 97.56 185 ILE A O 1
ATOM 1439 N N . LYS A 1 186 ? 15.406 4.066 -10.234 1 96.56 186 LYS A N 1
ATOM 1440 C CA . LYS A 1 186 ? 15.047 5.332 -10.867 1 96.56 186 LYS A CA 1
ATOM 1441 C C . LYS A 1 186 ? 13.734 5.871 -10.312 1 96.56 186 LYS A C 1
ATOM 1443 O O . LYS A 1 186 ? 12.727 5.156 -10.273 1 96.56 186 LYS A O 1
ATOM 1448 N N .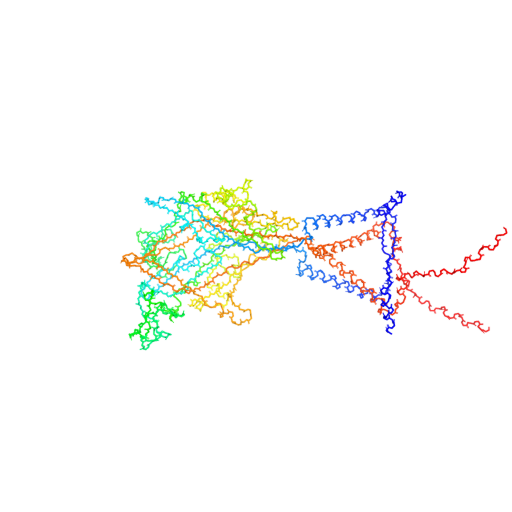 ASN A 1 187 ? 13.719 7.086 -9.812 1 97.19 187 ASN A N 1
ATOM 1449 C CA . ASN A 1 187 ? 12.555 7.695 -9.18 1 97.19 187 ASN A CA 1
ATOM 1450 C C . ASN A 1 187 ? 12.344 9.133 -9.656 1 97.19 187 ASN A C 1
ATOM 1452 O O . ASN A 1 187 ? 13.312 9.883 -9.82 1 97.19 187 ASN A O 1
ATOM 1456 N N . SER A 1 188 ? 11.156 9.43 -9.992 1 96.69 188 SER A N 1
ATOM 1457 C CA . SER A 1 188 ? 10.797 10.805 -10.328 1 96.69 188 SER A CA 1
ATOM 1458 C C . SER A 1 188 ? 9.68 11.32 -9.43 1 96.69 188 SER A C 1
ATOM 1460 O O . SER A 1 188 ? 8.805 10.555 -9.023 1 96.69 188 SER A O 1
ATOM 1462 N N . VAL A 1 189 ? 9.734 12.578 -9.117 1 96.25 189 VAL A N 1
ATOM 1463 C CA . VAL A 1 189 ? 8.695 13.234 -8.328 1 96.25 189 VAL A CA 1
ATOM 1464 C C . VAL A 1 189 ? 8.203 14.484 -9.047 1 96.25 189 VAL A C 1
ATOM 1466 O O . VAL A 1 189 ? 8.977 15.156 -9.742 1 96.25 189 VAL A O 1
ATOM 1469 N N . ASN A 1 190 ? 6.949 14.711 -8.961 1 96.44 190 ASN A N 1
ATOM 1470 C CA . ASN A 1 190 ? 6.293 15.898 -9.492 1 96.44 190 ASN A CA 1
ATOM 1471 C C . ASN A 1 190 ? 5.473 16.625 -8.422 1 96.44 190 ASN A C 1
ATOM 1473 O O . ASN A 1 190 ? 4.496 16.062 -7.914 1 96.44 190 ASN A O 1
ATOM 1477 N N . PHE A 1 191 ? 5.82 17.859 -8.086 1 95.94 191 PHE A N 1
ATOM 1478 C CA . PHE A 1 191 ? 5.07 18.703 -7.164 1 95.94 191 PHE A CA 1
ATOM 1479 C C . PHE A 1 191 ? 4.086 19.578 -7.922 1 95.94 191 PHE A C 1
ATOM 1481 O O . PHE A 1 191 ? 4.449 20.672 -8.383 1 95.94 191 PHE A O 1
ATOM 1488 N N . PRO A 1 192 ? 2.896 19.234 -7.961 1 95.12 192 PRO A N 1
ATOM 1489 C CA . PRO A 1 192 ? 1.944 19.906 -8.852 1 95.12 192 PRO A CA 1
ATOM 1490 C C . PRO A 1 192 ? 1.669 21.359 -8.438 1 95.12 192 PRO A C 1
ATOM 1492 O O . PRO A 1 192 ? 1.498 22.219 -9.297 1 95.12 192 PRO A O 1
ATOM 1495 N N . LEU A 1 193 ? 1.578 21.625 -7.191 1 93.38 193 LEU A N 1
ATOM 1496 C CA . LEU A 1 193 ? 1.272 22.969 -6.734 1 93.38 193 LEU A CA 1
ATOM 1497 C C . LEU A 1 193 ? 2.365 23.953 -7.16 1 93.38 193 LEU A C 1
ATOM 1499 O O . LEU A 1 193 ? 2.08 25.094 -7.488 1 93.38 193 LEU A O 1
ATOM 1503 N N . PHE A 1 194 ? 3.572 23.484 -7.18 1 95.44 194 PHE A N 1
ATOM 1504 C CA . PHE A 1 194 ? 4.695 24.359 -7.453 1 95.44 194 PHE A CA 1
ATOM 1505 C C . PHE A 1 194 ? 5.188 24.188 -8.883 1 95.44 194 PHE A C 1
ATOM 1507 O O . PHE A 1 194 ? 6.012 24.984 -9.367 1 95.44 194 PHE A O 1
ATOM 1514 N N . GLY A 1 195 ? 4.754 23.172 -9.555 1 94.5 195 GLY A N 1
ATOM 1515 C CA . GLY A 1 195 ? 5.164 22.891 -10.922 1 94.5 195 GLY A CA 1
ATOM 1516 C C . GLY A 1 195 ? 6.613 22.453 -11.039 1 94.5 195 GLY A C 1
ATOM 1517 O O . GLY A 1 195 ? 7.32 22.859 -11.961 1 94.5 195 GLY A O 1
ATOM 1518 N N . VAL A 1 196 ? 7.02 21.75 -10.023 1 96 196 VAL A N 1
ATOM 1519 C CA . VAL A 1 196 ? 8.414 21.328 -9.984 1 96 196 VAL A CA 1
ATOM 1520 C C . VAL A 1 196 ? 8.5 19.812 -10.18 1 96 196 VAL A C 1
ATOM 1522 O O . VAL A 1 196 ? 7.734 19.062 -9.578 1 96 196 VAL A O 1
ATOM 1525 N N . LYS A 1 197 ? 9.406 19.422 -11.094 1 95.75 197 LYS A N 1
ATOM 1526 C CA . LYS A 1 197 ? 9.688 18.016 -11.352 1 95.75 197 LYS A CA 1
ATOM 1527 C C . LYS A 1 197 ? 11.156 17.688 -11.094 1 95.75 197 LYS A C 1
ATOM 1529 O O . LYS A 1 197 ? 12.039 18.484 -11.43 1 95.75 197 LYS A O 1
ATOM 1534 N N . ARG A 1 198 ? 11.375 16.562 -10.406 1 96.31 198 ARG A N 1
ATOM 1535 C CA . ARG A 1 198 ? 12.742 16.141 -10.133 1 96.31 198 ARG A CA 1
ATOM 1536 C C . ARG A 1 198 ? 12.898 14.633 -10.281 1 96.31 198 ARG A C 1
ATOM 1538 O O . ARG A 1 198 ? 11.914 13.891 -10.188 1 96.31 198 ARG A O 1
ATOM 1545 N N . SER A 1 199 ? 14.094 14.242 -10.594 1 96.5 199 SER A N 1
ATOM 1546 C CA . SER A 1 199 ? 14.5 12.844 -10.648 1 96.5 199 SER A CA 1
ATOM 1547 C C . SER A 1 199 ? 15.703 12.586 -9.742 1 96.5 199 SER A C 1
ATOM 1549 O O . SER A 1 199 ? 16.469 13.508 -9.438 1 96.5 199 SER A O 1
ATOM 1551 N N . ASN A 1 200 ? 15.781 11.32 -9.305 1 97 200 ASN A N 1
ATOM 1552 C CA . ASN A 1 200 ? 16.922 11.031 -8.438 1 97 200 ASN A CA 1
ATOM 1553 C C . ASN A 1 200 ? 18.234 11.031 -9.219 1 97 200 ASN A C 1
ATOM 1555 O O . ASN A 1 200 ? 19.312 10.953 -8.625 1 97 200 ASN A O 1
ATOM 1559 N N . LEU A 1 201 ? 18.125 11.109 -10.492 1 96.12 201 LEU A N 1
ATOM 1560 C CA . LEU A 1 201 ? 19.297 11.344 -11.328 1 96.12 201 LEU A CA 1
ATOM 1561 C C . LEU A 1 201 ? 19.578 12.836 -11.469 1 96.12 201 LEU A C 1
ATOM 1563 O O . LEU A 1 201 ? 19.5 13.391 -12.562 1 96.12 201 LEU A O 1
ATOM 1567 N N . VAL A 1 202 ? 19.984 13.422 -10.352 1 95.44 202 VAL A N 1
ATOM 1568 C CA . VAL A 1 202 ? 20.172 14.867 -10.242 1 95.44 202 VAL A CA 1
ATOM 1569 C C . VAL A 1 202 ? 21.422 15.281 -11 1 95.44 202 VAL A C 1
ATOM 1571 O O . VAL A 1 202 ? 22.031 14.469 -11.703 1 95.44 202 VAL A O 1
ATOM 1574 N N . GLU A 1 203 ? 21.719 16.578 -10.844 1 93.44 203 GLU A N 1
ATOM 1575 C CA . GLU A 1 203 ? 22.891 17.109 -11.547 1 93.44 203 GLU A CA 1
ATOM 1576 C C . GLU A 1 203 ? 24.156 16.375 -11.133 1 93.44 203 GLU A C 1
ATOM 1578 O O . GLU A 1 203 ? 24.406 16.156 -9.945 1 93.44 203 GLU A O 1
ATOM 1583 N N . GLY A 1 204 ? 24.906 15.867 -12.078 1 90.94 204 GLY A N 1
ATOM 1584 C CA . GLY A 1 204 ? 26.156 15.172 -11.805 1 90.94 204 GLY A CA 1
ATOM 1585 C C . GLY A 1 204 ? 26.016 13.656 -11.891 1 90.94 204 GLY A C 1
ATOM 1586 O O . GLY A 1 204 ? 27.016 12.945 -11.906 1 90.94 204 GLY A O 1
ATOM 1587 N N . ILE A 1 205 ? 24.828 13.234 -11.891 1 94 205 ILE A N 1
ATOM 1588 C CA . ILE A 1 205 ? 24.594 11.797 -11.984 1 94 205 ILE A CA 1
ATOM 1589 C C . ILE A 1 205 ? 24.312 11.406 -13.43 1 94 205 ILE A C 1
ATOM 1591 O O . ILE A 1 205 ? 23.156 11.312 -13.836 1 94 205 ILE A O 1
ATOM 1595 N N . ASP A 1 206 ? 25.375 11.133 -14.219 1 92.19 206 ASP A N 1
ATOM 1596 C CA . ASP A 1 206 ? 25.219 10.766 -15.625 1 92.19 206 ASP A CA 1
ATOM 1597 C C . ASP A 1 206 ? 25.562 9.297 -15.852 1 92.19 206 ASP A C 1
ATOM 1599 O O . ASP A 1 206 ? 25.828 8.562 -14.898 1 92.19 206 ASP A O 1
ATOM 1603 N N . GLY A 1 207 ? 25.484 8.945 -17.047 1 92.94 207 GLY A N 1
ATOM 1604 C CA . GLY A 1 207 ? 25.688 7.551 -17.406 1 92.94 207 GLY A CA 1
ATOM 1605 C C . GLY A 1 207 ? 27.062 7.035 -17.016 1 92.94 207 GLY A C 1
ATOM 1606 O O . GLY A 1 207 ? 27.203 5.902 -16.531 1 92.94 207 GLY A O 1
ATOM 1607 N N . LEU A 1 208 ? 28.016 7.883 -17.219 1 93.06 208 LEU A N 1
ATOM 1608 C CA . LEU A 1 208 ? 29.391 7.492 -16.875 1 93.06 208 LEU A CA 1
ATOM 1609 C C . LEU A 1 208 ? 29.516 7.281 -15.367 1 93.06 208 LEU A C 1
ATOM 1611 O O . LEU A 1 208 ? 30.156 6.316 -14.93 1 93.06 208 LEU A O 1
ATOM 1615 N N . TYR A 1 209 ? 28.953 8.203 -14.586 1 95.06 209 TYR A N 1
ATOM 1616 C CA . TYR A 1 209 ? 28.969 8.062 -13.133 1 95.06 209 TYR A CA 1
ATOM 1617 C C . TYR A 1 209 ? 28.234 6.812 -12.695 1 95.06 209 TYR A C 1
ATOM 1619 O O . TYR A 1 209 ? 28.719 6.047 -11.859 1 95.06 209 TYR A O 1
ATOM 1627 N N . ILE A 1 210 ? 27.125 6.512 -13.266 1 94.94 210 ILE A N 1
ATOM 1628 C CA . ILE A 1 210 ? 26.25 5.41 -12.891 1 94.94 210 ILE A CA 1
ATOM 1629 C C . ILE A 1 210 ? 26.953 4.078 -13.172 1 94.94 210 ILE A C 1
ATOM 1631 O O . ILE A 1 210 ? 26.781 3.117 -12.414 1 94.94 210 ILE A O 1
ATOM 1635 N N . SER A 1 211 ? 27.719 4.043 -14.156 1 93.94 211 SER A N 1
ATOM 1636 C CA . SER A 1 211 ? 28.375 2.793 -14.547 1 93.94 211 SER A CA 1
ATOM 1637 C C . SER A 1 211 ? 29.453 2.389 -13.555 1 93.94 211 SER A C 1
ATOM 1639 O O . SER A 1 211 ? 29.844 1.222 -13.492 1 93.94 211 SER A O 1
ATOM 1641 N N . LYS A 1 212 ? 29.844 3.332 -12.703 1 94.75 212 LYS A N 1
ATOM 1642 C CA . LYS A 1 212 ? 30.969 3.027 -11.836 1 94.75 212 LYS A CA 1
ATOM 1643 C C . LYS A 1 212 ? 30.594 3.176 -10.359 1 94.75 212 LYS A C 1
ATOM 1645 O O . LYS A 1 212 ? 31.281 2.656 -9.484 1 94.75 212 LYS A O 1
ATOM 1650 N N . CYS A 1 213 ? 29.516 3.699 -10.086 1 96.25 213 CYS A N 1
ATOM 1651 C CA . CYS A 1 213 ? 29.234 4.07 -8.703 1 96.25 213 CYS A CA 1
ATOM 1652 C C . CYS A 1 213 ? 28.516 2.949 -7.973 1 96.25 213 CYS A C 1
ATOM 1654 O O . CYS A 1 213 ? 27.922 2.068 -8.602 1 96.25 213 CYS A O 1
ATOM 1656 N N . LEU A 1 214 ? 28.656 2.9 -6.703 1 97.5 214 LEU A N 1
ATOM 1657 C CA . LEU A 1 214 ? 27.906 2.1 -5.738 1 97.5 214 LEU A CA 1
ATOM 1658 C C . LEU A 1 214 ? 27.516 2.936 -4.523 1 97.5 214 LEU A C 1
ATOM 1660 O O . LEU A 1 214 ? 28.344 3.676 -3.982 1 97.5 214 LEU A O 1
ATOM 1664 N N . TYR A 1 215 ? 26.328 2.766 -4.195 1 97.94 215 TYR A N 1
ATOM 1665 C CA . TYR A 1 215 ? 25.812 3.602 -3.119 1 97.94 215 TYR A CA 1
ATOM 1666 C C . TYR A 1 215 ? 26.609 3.395 -1.835 1 97.94 215 TYR A C 1
ATOM 1668 O O . TYR A 1 215 ? 26.891 2.258 -1.453 1 97.94 215 TYR A O 1
ATOM 1676 N N . ASP A 1 216 ? 26.922 4.453 -1.256 1 96.88 216 ASP A N 1
ATOM 1677 C CA . ASP A 1 216 ? 27.516 4.562 0.073 1 96.88 216 ASP A CA 1
ATOM 1678 C C . ASP A 1 216 ? 27.031 5.828 0.783 1 96.88 216 ASP A C 1
ATOM 1680 O O . ASP A 1 216 ? 27.141 6.93 0.238 1 96.88 216 ASP A O 1
ATOM 1684 N N . PRO A 1 217 ? 26.516 5.602 1.924 1 95.81 217 PRO A N 1
ATOM 1685 C CA . PRO A 1 217 ? 25.938 6.77 2.596 1 95.81 217 PRO A CA 1
ATOM 1686 C C . PRO A 1 217 ? 26.938 7.898 2.793 1 95.81 217 PRO A C 1
ATOM 1688 O O . PRO A 1 217 ? 26.562 9.07 2.818 1 95.81 217 PRO A O 1
ATOM 1691 N N . ALA A 1 218 ? 28.188 7.664 2.855 1 95.5 218 ALA A N 1
ATOM 1692 C CA . ALA A 1 218 ? 29.219 8.664 3.113 1 95.5 218 ALA A CA 1
ATOM 1693 C C . ALA A 1 218 ? 29.891 9.102 1.819 1 95.5 218 ALA A C 1
ATOM 1695 O O . ALA A 1 218 ? 30.016 10.305 1.55 1 95.5 218 ALA A O 1
ATOM 1696 N N . ASP A 1 219 ? 30.188 8.156 0.946 1 95.12 219 ASP A N 1
ATOM 1697 C CA . ASP A 1 219 ? 31.062 8.43 -0.193 1 95.12 219 ASP A CA 1
ATOM 1698 C C . ASP A 1 219 ? 30.234 8.711 -1.452 1 95.12 219 ASP A C 1
ATOM 1700 O O . ASP A 1 219 ? 30.656 9.5 -2.301 1 95.12 219 ASP A O 1
ATOM 1704 N N . ALA A 1 220 ? 29.188 8.008 -1.565 1 96.69 220 ALA A N 1
ATOM 1705 C CA . ALA A 1 220 ? 28.359 8.148 -2.762 1 96.69 220 ALA A CA 1
ATOM 1706 C C . ALA A 1 220 ? 26.875 8.125 -2.406 1 96.69 220 ALA A C 1
ATOM 1708 O O . ALA A 1 220 ? 26.125 7.266 -2.885 1 96.69 220 ALA A O 1
ATOM 1709 N N . PRO A 1 221 ? 26.422 9.164 -1.727 1 96.69 221 PRO A N 1
ATOM 1710 C CA . PRO A 1 221 ? 25.047 9.148 -1.213 1 96.69 221 PRO A CA 1
ATOM 1711 C C . PRO A 1 221 ? 24 9.344 -2.311 1 96.69 221 PRO A C 1
ATOM 1713 O O . PRO A 1 221 ? 22.828 9.07 -2.096 1 96.69 221 PRO A O 1
ATOM 1716 N N . LEU A 1 222 ? 24.391 9.773 -3.523 1 97 222 LEU A N 1
ATOM 1717 C CA . LEU A 1 222 ? 23.422 10.047 -4.574 1 97 222 LEU A CA 1
ATOM 1718 C C . LEU A 1 222 ? 23.438 8.953 -5.637 1 97 222 LEU A C 1
ATOM 1720 O O . LEU A 1 222 ? 22.688 9.016 -6.617 1 97 222 LEU A O 1
ATOM 1724 N N . CYS A 1 223 ? 24.297 7.957 -5.469 1 97.56 223 CYS A N 1
ATOM 1725 C CA . CYS A 1 223 ? 24.344 6.867 -6.438 1 97.56 223 CYS A CA 1
ATOM 1726 C C . CYS A 1 223 ? 23.047 6.066 -6.422 1 97.56 223 CYS A C 1
ATOM 1728 O O . CYS A 1 223 ? 22.578 5.66 -5.355 1 97.56 223 CYS A O 1
ATOM 1730 N N . PRO A 1 224 ? 22.469 5.746 -7.59 1 97.5 224 PRO A N 1
ATOM 1731 C CA . PRO A 1 224 ? 21.203 5.008 -7.645 1 97.5 224 PRO A CA 1
ATOM 1732 C C . PRO A 1 224 ? 21.406 3.498 -7.719 1 97.5 224 PRO A C 1
ATOM 1734 O O . PRO A 1 224 ? 20.438 2.754 -7.934 1 97.5 224 PRO A O 1
ATOM 1737 N N . ILE A 1 225 ? 22.609 2.994 -7.586 1 98.12 225 ILE A N 1
ATOM 1738 C CA . ILE A 1 225 ? 22.906 1.565 -7.625 1 98.12 225 ILE A CA 1
ATOM 1739 C C . ILE A 1 225 ? 23.25 1.069 -6.223 1 98.12 225 ILE A C 1
ATOM 1741 O O . ILE A 1 225 ? 24.172 1.578 -5.586 1 98.12 225 ILE A O 1
ATOM 1745 N N . PHE A 1 226 ? 22.578 0.073 -5.766 1 98.44 226 PHE A N 1
ATOM 1746 C CA . PHE A 1 226 ? 22.719 -0.429 -4.406 1 98.44 226 PHE A CA 1
ATOM 1747 C C . PHE A 1 226 ? 23.094 -1.907 -4.41 1 98.44 226 PHE A C 1
ATOM 1749 O O . PHE A 1 226 ? 22.562 -2.682 -5.219 1 98.44 226 PHE A O 1
ATOM 1756 N N . LYS A 1 227 ? 23.953 -2.24 -3.572 1 98.06 227 LYS A N 1
ATOM 1757 C CA . LYS A 1 227 ? 24.219 -3.652 -3.311 1 98.06 227 LYS A CA 1
ATOM 1758 C C . LYS A 1 227 ? 23.25 -4.211 -2.273 1 98.06 227 LYS A C 1
ATOM 1760 O O . LYS A 1 227 ? 23 -3.58 -1.242 1 98.06 227 LYS A O 1
ATOM 1765 N N . LEU A 1 228 ? 22.719 -5.426 -2.502 1 98 228 LEU A N 1
ATOM 1766 C CA . LEU A 1 228 ? 21.703 -5.984 -1.605 1 98 228 LEU A CA 1
ATOM 1767 C C . LEU A 1 228 ? 22.281 -6.207 -0.211 1 98 228 LEU A C 1
ATOM 1769 O O . LEU A 1 228 ? 21.609 -5.949 0.791 1 98 228 LEU A O 1
ATOM 1773 N N . GLY A 1 229 ? 23.469 -6.668 -0.185 1 97.75 229 GLY A N 1
ATOM 1774 C CA . GLY A 1 229 ? 24.125 -6.852 1.104 1 97.75 229 GLY A CA 1
ATOM 1775 C C . GLY A 1 229 ? 24.188 -5.582 1.931 1 97.75 229 GLY A C 1
ATOM 1776 O O . GLY A 1 229 ? 23.953 -5.613 3.141 1 97.75 229 GLY A O 1
ATOM 1777 N N . ASP A 1 230 ? 24.453 -4.492 1.263 1 97.56 230 ASP A N 1
ATOM 1778 C CA . ASP A 1 230 ? 24.547 -3.207 1.947 1 97.56 230 ASP A CA 1
ATOM 1779 C C . ASP A 1 230 ? 23.188 -2.738 2.428 1 97.56 230 ASP A C 1
ATOM 1781 O O . ASP A 1 230 ? 23.047 -2.203 3.531 1 97.56 230 ASP A O 1
ATOM 1785 N N . ILE A 1 231 ? 22.188 -2.939 1.609 1 97.12 231 ILE A N 1
ATOM 1786 C CA . ILE A 1 231 ? 20.828 -2.557 1.984 1 97.12 231 ILE A CA 1
ATOM 1787 C C . ILE A 1 231 ? 20.438 -3.279 3.266 1 97.12 231 ILE A C 1
ATOM 1789 O O . ILE A 1 231 ? 19.922 -2.66 4.199 1 97.12 231 ILE A O 1
ATOM 1793 N N . VAL A 1 232 ? 20.703 -4.543 3.303 1 95.75 232 VAL A N 1
ATOM 1794 C CA . VAL A 1 232 ? 20.312 -5.371 4.441 1 95.75 232 VAL A CA 1
ATOM 1795 C C . VAL A 1 232 ? 21.109 -4.953 5.68 1 95.75 232 VAL A C 1
ATOM 1797 O O . VAL A 1 232 ? 20.531 -4.801 6.762 1 95.75 232 VAL A O 1
ATOM 1800 N N . LYS A 1 233 ? 22.359 -4.691 5.52 1 95.31 233 LYS A N 1
ATOM 1801 C CA . LYS A 1 233 ? 23.219 -4.27 6.625 1 95.31 233 LYS A CA 1
ATOM 1802 C C . LYS A 1 233 ? 22.781 -2.914 7.172 1 95.31 233 LYS A C 1
ATOM 1804 O O . LYS A 1 233 ? 22.672 -2.732 8.391 1 95.31 233 LYS A O 1
ATOM 1809 N N . LEU A 1 234 ? 22.5 -2.033 6.266 1 95.06 234 LEU A N 1
ATOM 1810 C CA . LEU A 1 234 ? 22.094 -0.689 6.664 1 95.06 234 LEU A CA 1
ATOM 1811 C C . LEU A 1 234 ? 20.719 -0.71 7.316 1 95.06 234 LEU A C 1
ATOM 1813 O O . LEU A 1 234 ? 20.328 0.246 7.996 1 95.06 234 LEU A O 1
ATOM 1817 N N . SER A 1 235 ? 19.953 -1.756 7.086 1 91.06 235 SER A N 1
ATOM 1818 C CA . SER A 1 235 ? 18.641 -1.923 7.727 1 91.06 235 SER A CA 1
ATOM 1819 C C . SER A 1 235 ? 18.781 -2.557 9.102 1 91.06 235 SER A C 1
ATOM 1821 O O . SER A 1 235 ? 17.797 -2.723 9.82 1 91.06 235 SER A O 1
ATOM 1823 N N . GLY A 1 236 ? 20.016 -2.975 9.453 1 87.88 236 GLY A N 1
ATOM 1824 C CA . GLY A 1 236 ? 20.281 -3.531 10.766 1 87.88 236 GLY A CA 1
ATOM 1825 C C . GLY A 1 236 ? 20.172 -5.043 10.812 1 87.88 236 GLY A C 1
ATOM 1826 O O . GLY A 1 236 ? 20.062 -5.637 11.891 1 87.88 236 GLY A O 1
ATOM 1827 N N . PHE A 1 237 ? 20.172 -5.668 9.641 1 89.94 237 PHE A N 1
ATOM 1828 C CA . PHE A 1 237 ? 20.031 -7.121 9.594 1 89.94 237 PHE A CA 1
ATOM 1829 C C . PHE A 1 237 ? 21.312 -7.777 9.109 1 89.94 237 PHE A C 1
ATOM 1831 O O . PHE A 1 237 ? 22.203 -7.105 8.578 1 89.94 237 PHE A O 1
ATOM 1838 N N . SER A 1 238 ? 21.375 -9.062 9.453 1 92.19 238 SER A N 1
ATOM 1839 C CA . SER A 1 238 ? 22.375 -9.922 8.844 1 92.19 238 SER A CA 1
ATOM 1840 C C . SER A 1 238 ? 21.844 -10.594 7.586 1 92.19 238 SER A C 1
ATOM 1842 O O . SER A 1 238 ? 20.766 -11.188 7.602 1 92.19 238 SER A O 1
ATOM 1844 N N . PHE A 1 239 ? 22.656 -10.523 6.566 1 94.56 239 PHE A N 1
ATOM 1845 C CA . PHE A 1 239 ? 22.188 -11.086 5.305 1 94.56 239 PHE A CA 1
ATOM 1846 C C . PHE A 1 239 ? 21.984 -12.594 5.426 1 94.56 239 PHE A C 1
ATOM 1848 O O . PHE A 1 239 ? 21.016 -13.141 4.898 1 94.56 239 PHE A O 1
ATOM 1855 N N . GLU A 1 240 ? 22.859 -13.234 6.094 1 93.25 240 GLU A N 1
ATOM 1856 C CA . GLU A 1 240 ? 22.781 -14.688 6.254 1 93.25 240 GLU A CA 1
ATOM 1857 C C . GLU A 1 240 ? 21.484 -15.086 6.98 1 93.25 240 GLU A C 1
ATOM 1859 O O . GLU A 1 240 ? 20.844 -16.062 6.609 1 93.25 240 GLU A O 1
ATOM 1864 N N . LYS A 1 241 ? 21.172 -14.336 7.898 1 90.69 241 LYS A N 1
ATOM 1865 C CA . LYS A 1 241 ? 20 -14.656 8.703 1 90.69 241 LYS A CA 1
ATOM 1866 C C . LYS A 1 241 ? 18.719 -14.391 7.926 1 90.69 241 LYS A C 1
ATOM 1868 O O . LYS A 1 241 ? 17.812 -15.227 7.91 1 90.69 241 LYS A O 1
ATOM 1873 N N . ILE A 1 242 ? 18.672 -13.289 7.25 1 94 242 ILE A N 1
ATOM 1874 C CA . ILE A 1 242 ? 17.438 -12.914 6.566 1 94 242 ILE A CA 1
ATOM 1875 C C . ILE A 1 242 ? 17.281 -13.742 5.293 1 94 242 ILE A C 1
ATOM 1877 O O . ILE A 1 242 ? 16.156 -13.984 4.844 1 94 242 ILE A O 1
ATOM 1881 N N . ALA A 1 243 ? 18.375 -14.188 4.734 1 96.25 243 ALA A N 1
ATOM 1882 C CA . ALA A 1 243 ? 18.344 -14.938 3.482 1 96.25 243 ALA A CA 1
ATOM 1883 C C . ALA A 1 243 ? 17.766 -16.328 3.695 1 96.25 243 ALA A C 1
ATOM 1885 O O . ALA A 1 243 ? 17.266 -16.953 2.752 1 96.25 243 ALA A O 1
ATOM 1886 N N . LYS A 1 244 ? 17.844 -16.859 4.867 1 95.44 244 LYS A N 1
ATOM 1887 C CA . LYS A 1 244 ? 17.391 -18.219 5.137 1 95.44 244 LYS A CA 1
ATOM 1888 C C . LYS A 1 244 ? 15.875 -18.312 5.031 1 95.44 244 LYS A C 1
ATOM 1890 O O . LYS A 1 244 ? 15.352 -19.172 4.32 1 95.44 244 LYS A O 1
ATOM 1895 N N . GLU A 1 245 ? 15.18 -17.359 5.68 1 94.5 245 GLU A N 1
ATOM 1896 C CA . GLU A 1 245 ? 13.727 -17.453 5.738 1 94.5 245 GLU A CA 1
ATOM 1897 C C . GLU A 1 245 ? 13.07 -16.25 5.074 1 94.5 245 GLU A C 1
ATOM 1899 O O . GLU A 1 245 ? 11.844 -16.141 5.047 1 94.5 245 GLU A O 1
ATOM 1904 N N . GLY A 1 246 ? 13.859 -15.406 4.617 1 93.75 246 GLY A N 1
ATOM 1905 C CA . GLY A 1 246 ? 13.32 -14.227 3.957 1 93.75 246 GLY A CA 1
ATOM 1906 C C . GLY A 1 246 ? 13.008 -13.102 4.918 1 93.75 246 GLY A C 1
ATOM 1907 O O . GLY A 1 246 ? 13.242 -13.219 6.125 1 93.75 246 GLY A O 1
ATOM 1908 N N . GLY A 1 247 ? 12.57 -12.031 4.344 1 92.56 247 GLY A N 1
ATOM 1909 C CA . GLY A 1 247 ? 12.219 -10.852 5.113 1 92.56 247 GLY A CA 1
ATOM 1910 C C . GLY A 1 247 ? 11.688 -9.719 4.258 1 92.56 247 GLY A C 1
ATOM 1911 O O . GLY A 1 247 ? 11.438 -9.898 3.064 1 92.56 247 GLY A O 1
ATOM 1912 N N . ALA A 1 248 ? 11.398 -8.648 4.973 1 92.06 248 ALA A N 1
ATOM 1913 C CA . ALA A 1 248 ? 10.867 -7.477 4.277 1 92.06 248 ALA A CA 1
ATOM 1914 C C . ALA A 1 248 ? 11.641 -6.215 4.664 1 92.06 248 ALA A C 1
ATOM 1916 O O . ALA A 1 248 ? 11.82 -5.934 5.852 1 92.06 248 ALA A O 1
ATOM 1917 N N . ILE A 1 249 ? 12.062 -5.508 3.668 1 92.38 249 ILE A N 1
ATOM 1918 C CA . ILE A 1 249 ? 12.852 -4.301 3.881 1 92.38 249 ILE A CA 1
ATOM 1919 C C . ILE A 1 249 ? 12.227 -3.137 3.109 1 92.38 249 ILE A C 1
ATOM 1921 O O . ILE A 1 249 ? 11.797 -3.303 1.966 1 92.38 249 ILE A O 1
ATOM 1925 N N . GLY A 1 250 ? 12.164 -2.055 3.748 1 92.5 250 GLY A N 1
ATOM 1926 C CA . GLY A 1 250 ? 11.727 -0.831 3.098 1 92.5 250 GLY A CA 1
ATOM 1927 C C . GLY A 1 250 ? 12.867 0.085 2.715 1 92.5 250 GLY A C 1
ATOM 1928 O O . GLY A 1 250 ? 13.781 0.309 3.512 1 92.5 250 GLY A O 1
ATOM 1929 N N . ILE A 1 251 ? 12.859 0.525 1.509 1 94.69 251 ILE A N 1
ATOM 1930 C CA . ILE A 1 251 ? 13.781 1.548 1.028 1 94.69 251 ILE A CA 1
ATOM 1931 C C . ILE A 1 251 ? 13.047 2.879 0.883 1 94.69 251 ILE A C 1
ATOM 1933 O O . ILE A 1 251 ? 12.133 3.006 0.061 1 94.69 251 ILE A O 1
ATOM 1937 N N . VAL A 1 252 ? 13.484 3.828 1.634 1 93.25 252 VAL A N 1
ATOM 1938 C CA . VAL A 1 252 ? 12.797 5.113 1.635 1 93.25 252 VAL A CA 1
ATOM 1939 C C . VAL A 1 252 ? 13.578 6.125 0.798 1 93.25 252 VAL A C 1
ATOM 1941 O O . VAL A 1 252 ? 14.773 6.332 1.022 1 93.25 252 VAL A O 1
ATOM 1944 N N . VAL A 1 253 ? 12.984 6.625 -0.144 1 95.44 253 VAL A N 1
ATOM 1945 C CA . VAL A 1 253 ? 13.508 7.766 -0.892 1 95.44 253 VAL A CA 1
ATOM 1946 C C . VAL A 1 253 ? 12.844 9.055 -0.406 1 95.44 253 VAL A C 1
ATOM 1948 O O . VAL A 1 253 ? 11.68 9.312 -0.719 1 95.44 253 VAL A O 1
ATOM 1951 N N . ASP A 1 254 ? 13.602 9.859 0.238 1 94.44 254 ASP A N 1
ATOM 1952 C CA . ASP A 1 254 ? 13.062 11.047 0.891 1 94.44 254 ASP A CA 1
ATOM 1953 C C . ASP A 1 254 ? 13.383 12.305 0.088 1 94.44 254 ASP A C 1
ATOM 1955 O O . ASP A 1 254 ? 14.547 12.641 -0.12 1 94.44 254 ASP A O 1
ATOM 1959 N N . TRP A 1 255 ? 12.344 12.969 -0.327 1 95.44 255 TRP A N 1
ATOM 1960 C CA . TRP A 1 255 ? 12.445 14.266 -1.002 1 95.44 255 TRP A CA 1
ATOM 1961 C C . TRP A 1 255 ? 11.953 15.391 -0.099 1 95.44 255 TRP A C 1
ATOM 1963 O O . TRP A 1 255 ? 10.75 15.664 -0.044 1 95.44 255 TRP A O 1
ATOM 1973 N N . THR A 1 256 ? 12.805 15.953 0.679 1 93.69 256 THR A N 1
ATOM 1974 C CA . THR A 1 256 ? 12.5 17.172 1.435 1 93.69 256 THR A CA 1
ATOM 1975 C C . THR A 1 256 ? 13.125 18.391 0.767 1 93.69 256 THR A C 1
ATOM 1977 O O . THR A 1 256 ? 14.336 18.609 0.865 1 93.69 256 THR A O 1
ATOM 1980 N N . CYS A 1 257 ? 12.273 19.219 0.168 1 95.5 257 CYS A N 1
ATOM 1981 C CA . CYS A 1 257 ? 12.773 20.266 -0.707 1 95.5 257 CYS A CA 1
ATOM 1982 C C . CYS A 1 257 ? 12.359 21.641 -0.205 1 95.5 257 CYS A C 1
ATOM 1984 O O . CYS A 1 257 ? 11.188 21.859 0.125 1 95.5 257 CYS A O 1
ATOM 1986 N N . ASN A 1 258 ? 13.32 22.484 -0.041 1 95.44 258 ASN A N 1
ATOM 1987 C CA . ASN A 1 258 ? 13.07 23.922 0.141 1 95.44 258 ASN A CA 1
ATOM 1988 C C . ASN A 1 258 ? 13.188 24.672 -1.176 1 95.44 258 ASN A C 1
ATOM 1990 O O . ASN A 1 258 ? 14.297 25.016 -1.608 1 95.44 258 ASN A O 1
ATOM 1994 N N . LEU A 1 259 ? 12.117 25.062 -1.739 1 96 259 LEU A N 1
ATOM 1995 C CA . LEU A 1 259 ? 12.094 25.641 -3.084 1 96 259 LEU A CA 1
ATOM 1996 C C . LEU A 1 259 ? 12.289 27.141 -3.041 1 96 259 LEU A C 1
ATOM 1998 O O . LEU A 1 259 ? 12.172 27.812 -4.066 1 96 259 LEU A O 1
ATOM 2002 N N . ASP A 1 260 ? 12.539 27.594 -1.811 1 94.75 260 ASP A N 1
ATOM 2003 C CA . ASP A 1 260 ? 12.953 28.984 -1.715 1 94.75 260 ASP A CA 1
ATOM 2004 C C . ASP A 1 260 ? 14.391 29.172 -2.195 1 94.75 260 ASP A C 1
ATOM 2006 O O . ASP A 1 260 ? 14.805 30.281 -2.533 1 94.75 260 ASP A O 1
ATOM 2010 N N . VAL A 1 261 ? 15.094 28.125 -2.148 1 94.62 261 VAL A N 1
ATOM 2011 C CA . VAL A 1 261 ? 16.453 28.125 -2.674 1 94.62 261 VAL A CA 1
ATOM 2012 C C . VAL A 1 261 ? 16.484 27.422 -4.031 1 94.62 261 VAL A C 1
ATOM 2014 O O . VAL A 1 261 ? 15.453 26.953 -4.516 1 94.62 261 VAL A O 1
ATOM 2017 N N . HIS A 1 262 ? 17.641 27.438 -4.621 1 94.19 262 HIS A N 1
ATOM 2018 C CA . HIS A 1 262 ? 17.766 26.844 -5.949 1 94.19 262 HIS A CA 1
ATOM 2019 C C . HIS A 1 262 ? 17.391 25.375 -5.941 1 94.19 262 HIS A C 1
ATOM 2021 O O . HIS A 1 262 ? 17.703 24.641 -5 1 94.19 262 HIS A O 1
ATOM 2027 N N . ILE A 1 263 ? 16.75 24.891 -7.012 1 94.75 263 ILE A N 1
ATOM 2028 C CA . ILE A 1 263 ? 16.188 23.547 -7.172 1 94.75 263 ILE A CA 1
ATOM 2029 C C . ILE A 1 263 ? 17.281 22.5 -7.062 1 94.75 263 ILE A C 1
ATOM 2031 O O . ILE A 1 263 ? 17 21.344 -6.738 1 94.75 263 ILE A O 1
ATOM 2035 N N . LYS A 1 264 ? 18.5 22.859 -7.258 1 94.19 264 LYS A N 1
ATOM 2036 C CA . LYS A 1 264 ? 19.625 21.953 -7.223 1 94.19 264 LYS A CA 1
ATOM 2037 C C . LYS A 1 264 ? 19.828 21.375 -5.824 1 94.19 264 LYS A C 1
ATOM 2039 O O . LYS A 1 264 ? 20.453 20.328 -5.66 1 94.19 264 LYS A O 1
ATOM 2044 N N . HIS A 1 265 ? 19.281 22.094 -4.879 1 95 265 HIS A N 1
ATOM 2045 C CA . HIS A 1 265 ? 19.453 21.641 -3.5 1 95 265 HIS A CA 1
ATOM 2046 C C . HIS A 1 265 ? 18.391 20.625 -3.129 1 95 265 HIS A C 1
ATOM 2048 O O . HIS A 1 265 ? 18.469 19.984 -2.07 1 95 265 HIS A O 1
ATOM 2054 N N . CYS A 1 266 ? 17.391 20.469 -3.988 1 96.25 266 CYS A N 1
ATOM 2055 C CA . CYS A 1 266 ? 16.406 19.422 -3.801 1 96.25 266 CYS A CA 1
ATOM 2056 C C . CYS A 1 266 ? 16.953 18.078 -4.27 1 96.25 266 CYS A C 1
ATOM 2058 O O . CYS A 1 266 ? 16.906 17.766 -5.457 1 96.25 266 CYS A O 1
ATOM 2060 N N . LYS A 1 267 ? 17.469 17.312 -3.346 1 96.44 267 LYS A N 1
ATOM 2061 C CA . LYS A 1 267 ? 18.094 16.031 -3.629 1 96.44 267 LYS A CA 1
ATOM 2062 C C . LYS A 1 267 ? 17.5 14.93 -2.762 1 96.44 267 LYS A C 1
ATOM 2064 O O . LYS A 1 267 ? 17.062 15.18 -1.637 1 96.44 267 LYS A O 1
ATOM 2069 N N . PRO A 1 268 ? 17.469 13.727 -3.322 1 96.62 268 PRO A N 1
ATOM 2070 C CA . PRO A 1 268 ? 16.906 12.617 -2.545 1 96.62 268 PRO A CA 1
ATOM 2071 C C . PRO A 1 268 ? 17.875 12.102 -1.474 1 96.62 268 PRO A C 1
ATOM 2073 O O . PRO A 1 268 ? 19.094 12.195 -1.638 1 96.62 268 PRO A O 1
ATOM 2076 N N . GLU A 1 269 ? 17.344 11.656 -0.439 1 96.44 269 GLU A N 1
ATOM 2077 C CA . GLU A 1 269 ? 18.062 10.945 0.612 1 96.44 269 GLU A CA 1
ATOM 2078 C C . GLU A 1 269 ? 17.516 9.539 0.811 1 96.44 269 GLU A C 1
ATOM 2080 O O . GLU A 1 269 ? 16.297 9.352 0.866 1 96.44 269 GLU A O 1
ATOM 2085 N N . TYR A 1 270 ? 18.422 8.578 0.897 1 96.44 270 TYR A N 1
ATOM 2086 C CA . TYR A 1 270 ? 17.984 7.188 1.012 1 96.44 270 TYR A CA 1
ATOM 2087 C C . TYR A 1 270 ? 18.141 6.684 2.439 1 96.44 270 TYR A C 1
ATOM 2089 O O . TYR A 1 270 ? 19.141 7 3.109 1 96.44 270 TYR A O 1
ATOM 2097 N N . SER A 1 271 ? 17.188 5.988 2.877 1 93.88 271 SER A N 1
ATOM 2098 C CA . SER A 1 271 ? 17.25 5.293 4.16 1 93.88 271 SER A CA 1
ATOM 2099 C C . SER A 1 271 ? 16.625 3.904 4.066 1 93.88 271 SER A C 1
ATOM 2101 O O . SER A 1 271 ? 15.844 3.629 3.152 1 93.88 271 SER A O 1
ATOM 2103 N N . PHE A 1 272 ? 17.016 3.043 5.016 1 92.56 272 PHE A N 1
ATOM 2104 C CA . PHE A 1 272 ? 16.625 1.639 4.98 1 92.56 272 PHE A CA 1
ATOM 2105 C C . PHE A 1 272 ? 16.125 1.182 6.344 1 92.56 272 PHE A C 1
ATOM 2107 O O . PHE A 1 272 ? 16.672 1.585 7.375 1 92.56 272 PHE A O 1
ATOM 2114 N N . HIS A 1 273 ? 15.102 0.375 6.297 1 86.94 273 HIS A N 1
ATOM 2115 C CA . HIS A 1 273 ? 14.578 -0.138 7.555 1 86.94 273 HIS A CA 1
ATOM 2116 C C . HIS A 1 273 ? 13.781 -1.419 7.34 1 86.94 273 HIS A C 1
ATOM 2118 O O . HIS A 1 273 ? 13.375 -1.721 6.215 1 86.94 273 HIS A O 1
ATOM 2124 N N . GLY A 1 274 ? 13.594 -2.158 8.398 1 86.88 274 GLY A N 1
ATOM 2125 C CA . GLY A 1 274 ? 12.711 -3.312 8.344 1 86.88 274 GLY A CA 1
ATOM 2126 C C . GLY A 1 274 ? 11.242 -2.939 8.312 1 86.88 274 GLY A C 1
ATOM 2127 O O . GLY A 1 274 ? 10.828 -1.962 8.938 1 86.88 274 GLY A O 1
ATOM 2128 N N . LEU A 1 275 ? 10.508 -3.74 7.637 1 84.25 275 LEU A N 1
ATOM 2129 C CA . LEU A 1 275 ? 9.086 -3.449 7.508 1 84.25 275 LEU A CA 1
ATOM 2130 C C . LEU A 1 275 ? 8.281 -4.215 8.555 1 84.25 275 LEU A C 1
ATOM 2132 O O . LEU A 1 275 ? 8.742 -5.227 9.078 1 84.25 275 LEU A O 1
ATOM 2136 N N . TYR A 1 276 ? 7.082 -3.701 8.969 1 75.62 276 TYR A N 1
ATOM 2137 C CA . TYR A 1 276 ? 6.031 -4.332 9.758 1 75.62 276 TYR A CA 1
ATOM 2138 C C . TYR A 1 276 ? 6.426 -4.414 11.227 1 75.62 276 TYR A C 1
ATOM 2140 O O . TYR A 1 276 ? 5.898 -5.242 11.977 1 75.62 276 TYR A O 1
ATOM 2148 N N . GLY A 1 277 ? 7.457 -3.719 11.555 1 71.19 277 GLY A N 1
ATOM 2149 C CA . GLY A 1 277 ? 7.816 -3.66 12.961 1 71.19 277 GLY A CA 1
ATOM 2150 C C . GLY A 1 277 ? 7.148 -2.516 13.703 1 71.19 277 GLY A C 1
ATOM 2151 O O . GLY A 1 277 ? 6.816 -1.493 13.102 1 71.19 277 GLY A O 1
ATOM 2152 N N . ASN A 1 278 ? 6.773 -2.877 14.922 1 63.62 278 ASN A N 1
ATOM 2153 C CA . ASN A 1 278 ? 6.305 -1.791 15.781 1 63.62 278 ASN A CA 1
ATOM 2154 C C . ASN A 1 278 ? 7.469 -1.034 16.406 1 63.62 278 ASN A C 1
ATOM 2156 O O . ASN A 1 278 ? 8.539 -1.605 16.641 1 63.62 278 ASN A O 1
ATOM 2160 N N . ALA A 1 279 ? 7.559 0.295 16.375 1 56.28 279 ALA A N 1
ATOM 2161 C CA . ALA A 1 279 ? 8.648 1.164 16.812 1 56.28 279 ALA A CA 1
ATOM 2162 C C . ALA A 1 279 ? 9.32 0.618 18.078 1 56.28 279 ALA A C 1
ATOM 2164 O O . ALA A 1 279 ? 10.547 0.564 18.156 1 56.28 279 ALA A O 1
ATOM 2165 N N . ASN A 1 280 ? 8.727 0.642 19.203 1 52.12 280 ASN A N 1
ATOM 2166 C CA . ASN A 1 280 ? 9.375 0.416 20.484 1 52.12 280 ASN A CA 1
ATOM 2167 C C . ASN A 1 280 ? 9.555 -1.073 20.781 1 52.12 280 ASN A C 1
ATOM 2169 O O . ASN A 1 280 ? 10.016 -1.452 21.859 1 52.12 280 ASN A O 1
ATOM 2173 N N . GLU A 1 281 ? 9.18 -1.829 19.922 1 52.22 281 GLU A N 1
ATOM 2174 C CA . GLU A 1 281 ? 9.344 -3.211 20.359 1 52.22 281 GLU A CA 1
ATOM 2175 C C . GLU A 1 281 ? 10.609 -3.83 19.766 1 52.22 281 GLU A C 1
ATOM 2177 O O . GLU A 1 281 ? 10.969 -3.545 18.609 1 52.22 281 GLU A O 1
ATOM 2182 N N . MET A 1 282 ? 11.625 -4.051 20.594 1 48.06 282 MET A N 1
ATOM 2183 C CA . MET A 1 282 ? 12.781 -4.887 20.312 1 48.06 282 MET A CA 1
ATOM 2184 C C . MET A 1 282 ? 12.477 -5.875 19.188 1 48.06 282 MET A C 1
ATOM 2186 O O . MET A 1 282 ? 13.375 -6.531 18.672 1 48.06 282 MET A O 1
ATOM 2190 N N . ASP A 1 283 ? 11.234 -5.773 18.734 1 57.53 283 ASP A N 1
ATOM 2191 C CA . ASP A 1 283 ? 10.727 -6.902 17.953 1 57.53 283 ASP A CA 1
ATOM 2192 C C . ASP A 1 283 ? 10.586 -6.535 16.484 1 57.53 283 ASP A C 1
ATOM 2194 O O . ASP A 1 283 ? 9.922 -7.242 15.719 1 57.53 283 ASP A O 1
ATOM 2198 N N . GLU A 1 284 ? 11.164 -5.348 16.141 1 57.34 284 GLU A N 1
ATOM 2199 C CA . GLU A 1 284 ? 11.094 -5.02 14.727 1 57.34 284 GLU A CA 1
ATOM 2200 C C . GLU A 1 284 ? 11.75 -6.098 13.875 1 57.34 284 GLU A C 1
ATOM 2202 O O . GLU A 1 284 ? 11.234 -6.461 12.812 1 57.34 284 GLU A O 1
ATOM 2207 N N . VAL A 1 285 ? 12.812 -6.551 14.398 1 60.72 285 VAL A N 1
ATOM 2208 C CA . VAL A 1 285 ? 13.562 -7.562 13.664 1 60.72 285 VAL A CA 1
ATOM 2209 C C . VAL A 1 285 ? 12.711 -8.812 13.484 1 60.72 285 VAL A C 1
ATOM 2211 O O . VAL A 1 285 ? 12.648 -9.383 12.391 1 60.72 285 VAL A O 1
ATOM 2214 N N . ARG A 1 286 ? 12.078 -9.078 14.492 1 63.69 286 ARG A N 1
ATOM 2215 C CA . ARG A 1 286 ? 11.312 -10.32 14.445 1 63.69 286 ARG A CA 1
ATOM 2216 C C . ARG A 1 286 ? 10.133 -10.195 13.484 1 63.69 286 ARG A C 1
ATOM 2218 O O . ARG A 1 286 ? 9.828 -11.141 12.75 1 63.69 286 ARG A O 1
ATOM 2225 N N . THR A 1 287 ? 9.602 -9.008 13.375 1 67.06 287 THR A N 1
ATOM 2226 C CA . THR A 1 287 ? 8.383 -8.859 12.586 1 67.06 287 THR A CA 1
ATOM 2227 C C . THR A 1 287 ? 8.719 -8.734 11.102 1 67.06 287 THR A C 1
ATOM 2229 O O . THR A 1 287 ? 7.871 -9 10.242 1 67.06 287 THR A O 1
ATOM 2232 N N . SER A 1 288 ? 9.953 -8.367 10.906 1 71.06 288 SER A N 1
ATOM 2233 C CA . SER A 1 288 ? 10.352 -8.18 9.516 1 71.06 288 SER A CA 1
ATOM 2234 C C . SER A 1 288 ? 10.906 -9.469 8.922 1 71.06 288 SER A C 1
ATOM 2236 O O . SER A 1 288 ? 11.109 -9.57 7.707 1 71.06 288 SER A O 1
ATOM 2238 N N . MET A 1 289 ? 10.938 -10.43 9.844 1 77.62 289 MET A N 1
ATOM 2239 C CA . MET A 1 289 ? 11.539 -11.688 9.398 1 77.62 289 MET A CA 1
ATOM 2240 C C . MET A 1 289 ? 10.469 -12.656 8.922 1 77.62 289 MET A C 1
ATOM 2242 O O . MET A 1 289 ? 9.352 -12.664 9.438 1 77.62 289 MET A O 1
ATOM 2246 N N . GLY A 1 290 ? 10.977 -13.305 7.883 1 84.88 290 GLY A N 1
ATOM 2247 C CA . GLY A 1 290 ? 10.125 -14.367 7.367 1 84.88 290 GLY A CA 1
ATOM 2248 C C . GLY A 1 290 ? 9.25 -13.914 6.207 1 84.88 290 GLY A C 1
ATOM 2249 O O . GLY A 1 290 ? 8.344 -13.102 6.383 1 84.88 290 GLY A O 1
ATOM 2250 N N . TYR A 1 291 ? 9.57 -14.344 5.125 1 91 291 TYR A N 1
ATOM 2251 C CA . TYR A 1 291 ? 8.789 -14.125 3.916 1 91 291 TYR A CA 1
ATOM 2252 C C . TYR A 1 291 ? 8.961 -15.281 2.936 1 91 291 TYR A C 1
ATOM 2254 O O . TYR A 1 291 ? 10.086 -15.641 2.584 1 91 291 TYR A O 1
ATOM 2262 N N . ASN A 1 292 ? 7.797 -15.75 2.525 1 93.75 292 ASN A N 1
ATOM 2263 C CA . ASN A 1 292 ? 7.84 -16.797 1.513 1 93.75 292 ASN A CA 1
ATOM 2264 C C . ASN A 1 292 ? 6.539 -16.859 0.713 1 93.75 292 ASN A C 1
ATOM 2266 O O . ASN A 1 292 ? 5.523 -16.297 1.128 1 93.75 292 ASN A O 1
ATOM 2270 N N . PHE A 1 293 ? 6.629 -17.453 -0.432 1 93.5 293 PHE A N 1
ATOM 2271 C CA . PHE A 1 293 ? 5.461 -17.734 -1.262 1 93.5 293 PHE A CA 1
ATOM 2272 C C . PHE A 1 293 ? 5.711 -18.953 -2.152 1 93.5 293 PHE A C 1
ATOM 2274 O O . PHE A 1 293 ? 6.816 -19.484 -2.176 1 93.5 293 PHE A O 1
ATOM 2281 N N . ARG A 1 294 ? 4.648 -19.422 -2.746 1 93.94 294 ARG A N 1
ATOM 2282 C CA . ARG A 1 294 ? 4.73 -20.609 -3.59 1 93.94 294 ARG A CA 1
ATOM 2283 C C . ARG A 1 294 ? 4.285 -20.297 -5.016 1 93.94 294 ARG A C 1
ATOM 2285 O O . ARG A 1 294 ? 3.391 -19.484 -5.227 1 93.94 294 ARG A O 1
ATOM 2292 N N . TYR A 1 295 ? 4.941 -20.922 -5.949 1 92.69 295 TYR A N 1
ATOM 2293 C CA . TYR A 1 295 ? 4.465 -20.953 -7.324 1 92.69 295 TYR A CA 1
ATOM 2294 C C . TYR A 1 295 ? 4.816 -22.266 -8 1 92.69 295 TYR A C 1
ATOM 2296 O O . TYR A 1 295 ? 5.668 -23.016 -7.516 1 92.69 295 TYR A O 1
ATOM 2304 N N . ALA A 1 296 ? 4.094 -22.578 -9.047 1 93.12 296 ALA A N 1
ATOM 2305 C CA . ALA A 1 296 ? 4.273 -23.875 -9.703 1 93.12 296 ALA A CA 1
ATOM 2306 C C . ALA A 1 296 ? 4.52 -23.703 -11.203 1 93.12 296 ALA A C 1
ATOM 2308 O O . ALA A 1 296 ? 3.99 -22.766 -11.82 1 93.12 296 ALA A O 1
ATOM 2309 N N . LYS A 1 297 ? 5.391 -24.547 -11.734 1 90.38 297 LYS A N 1
ATOM 2310 C CA . LYS A 1 297 ? 5.602 -24.672 -13.172 1 90.38 297 LYS A CA 1
ATOM 2311 C C . LYS A 1 297 ? 4.969 -25.953 -13.711 1 90.38 297 LYS A C 1
ATOM 2313 O O . LYS A 1 297 ? 5.391 -27.062 -13.359 1 90.38 297 LYS A O 1
ATOM 2318 N N . HIS A 1 298 ? 4.039 -25.859 -14.594 1 88.38 298 HIS A N 1
ATOM 2319 C CA . HIS A 1 298 ? 3.295 -27 -15.102 1 88.38 298 HIS A CA 1
ATOM 2320 C C . HIS A 1 298 ? 3.848 -27.469 -16.438 1 88.38 298 HIS A C 1
ATOM 2322 O O . HIS A 1 298 ? 4.328 -26.656 -17.234 1 88.38 298 HIS A O 1
ATOM 2328 N N . TYR A 1 299 ? 3.801 -28.75 -16.656 1 87.12 299 TYR A N 1
ATOM 2329 C CA . TYR A 1 299 ? 4.223 -29.344 -17.922 1 87.12 299 TYR A CA 1
ATOM 2330 C C . TYR A 1 299 ? 3.547 -30.688 -18.156 1 87.12 299 TYR A C 1
ATOM 2332 O O . TYR A 1 299 ? 2.799 -31.172 -17.297 1 87.12 299 TYR A O 1
ATOM 2340 N N . ILE A 1 300 ? 3.635 -31.125 -19.375 1 88.75 300 ILE A N 1
ATOM 2341 C CA . ILE A 1 300 ? 3.111 -32.438 -19.734 1 88.75 300 ILE A CA 1
ATOM 2342 C C . ILE A 1 300 ? 4.266 -33.375 -20.094 1 88.75 300 ILE A C 1
ATOM 2344 O O . ILE A 1 300 ? 5.137 -33.031 -20.891 1 88.75 300 ILE A O 1
ATOM 2348 N N . GLU A 1 301 ? 4.34 -34.406 -19.359 1 87.88 301 GLU A N 1
ATOM 2349 C CA . GLU A 1 301 ? 5.348 -35.438 -19.609 1 87.88 301 GLU A CA 1
ATOM 2350 C C . GLU A 1 301 ? 4.703 -36.812 -19.859 1 87.88 301 GLU A C 1
ATOM 2352 O O . GLU A 1 301 ? 3.988 -37.312 -19 1 87.88 301 GLU A O 1
ATOM 2357 N N . ASN A 1 302 ? 4.965 -37.375 -20.984 1 86.81 302 ASN A N 1
ATOM 2358 C CA . ASN A 1 302 ? 4.391 -38.656 -21.359 1 86.81 302 ASN A CA 1
ATOM 2359 C C . ASN A 1 302 ? 2.869 -38.656 -21.219 1 86.81 302 ASN A C 1
ATOM 2361 O O . ASN A 1 302 ? 2.293 -39.562 -20.641 1 86.81 302 ASN A O 1
ATOM 2365 N N . GLY A 1 303 ? 2.293 -37.562 -21.594 1 83.5 303 GLY A N 1
ATOM 2366 C CA . GLY A 1 303 ? 0.842 -37.438 -21.609 1 83.5 303 GLY A CA 1
ATOM 2367 C C . GLY A 1 303 ? 0.242 -37.156 -20.25 1 83.5 303 GLY A C 1
ATOM 2368 O O . GLY A 1 303 ? -0.981 -37.125 -20.109 1 83.5 303 GLY A O 1
ATOM 2369 N N . VAL A 1 304 ? 1.083 -37.062 -19.312 1 88.38 304 VAL A N 1
ATOM 2370 C CA . VAL A 1 304 ? 0.6 -36.844 -17.953 1 88.38 304 VAL A CA 1
ATOM 2371 C C . VAL A 1 304 ? 0.921 -35.438 -17.5 1 88.38 304 VAL A C 1
ATOM 2373 O O . VAL A 1 304 ? 2.037 -34.938 -17.703 1 88.38 304 VAL A O 1
ATOM 2376 N N . SER A 1 305 ? -0.104 -34.781 -16.969 1 89.12 305 SER A N 1
ATOM 2377 C CA . SER A 1 305 ? 0.095 -33.438 -16.438 1 89.12 305 SER A CA 1
ATOM 2378 C C . SER A 1 305 ? 0.919 -33.469 -15.148 1 89.12 305 SER A C 1
ATOM 2380 O O . SER A 1 305 ? 0.581 -34.188 -14.203 1 89.12 305 SER A O 1
ATOM 2382 N N . LYS A 1 306 ? 2.023 -32.75 -15.164 1 93 306 LYS A N 1
ATOM 2383 C CA . LYS A 1 306 ? 2.918 -32.688 -14.016 1 93 306 LYS A CA 1
ATOM 2384 C C . LYS A 1 306 ? 3.244 -31.234 -13.672 1 93 306 LYS A C 1
ATOM 2386 O O . LYS A 1 306 ? 2.924 -30.312 -14.438 1 93 306 LYS A O 1
ATOM 2391 N N . ARG A 1 307 ? 3.758 -31.125 -12.391 1 93.62 307 ARG A N 1
ATOM 2392 C CA . ARG A 1 307 ? 4.211 -29.781 -12.055 1 93.62 307 ARG A CA 1
ATOM 2393 C C . ARG A 1 307 ? 5.418 -29.828 -11.125 1 93.62 307 ARG A C 1
ATOM 2395 O O . ARG A 1 307 ? 5.691 -30.859 -10.508 1 93.62 307 ARG A O 1
ATOM 2402 N N . THR A 1 308 ? 6.211 -28.781 -11.18 1 94.19 308 THR A N 1
ATOM 2403 C CA . THR A 1 308 ? 7.27 -28.516 -10.219 1 94.19 308 THR A CA 1
ATOM 2404 C C . THR A 1 308 ? 6.879 -27.375 -9.281 1 94.19 308 THR A C 1
ATOM 2406 O O . THR A 1 308 ? 6.605 -26.266 -9.734 1 94.19 308 THR A O 1
ATOM 2409 N N . LEU A 1 309 ? 6.785 -27.719 -8.047 1 96.25 309 LEU A N 1
ATOM 2410 C CA . LEU A 1 309 ? 6.402 -26.734 -7.051 1 96.25 309 LEU A CA 1
ATOM 2411 C C . LEU A 1 309 ? 7.633 -26.109 -6.398 1 96.25 309 LEU A C 1
ATOM 2413 O O . LEU A 1 309 ? 8.578 -26.828 -6.051 1 96.25 309 LEU A O 1
ATOM 2417 N N . LEU A 1 310 ? 7.617 -24.781 -6.32 1 95.31 310 LEU A N 1
ATOM 2418 C CA . LEU A 1 310 ? 8.703 -24.078 -5.648 1 95.31 310 LEU A CA 1
ATOM 2419 C C . LEU A 1 310 ? 8.172 -23.281 -4.465 1 95.31 310 LEU A C 1
ATOM 2421 O O . LEU A 1 310 ? 7.227 -22.5 -4.609 1 95.31 310 LEU A O 1
ATOM 2425 N N . LYS A 1 311 ? 8.672 -23.547 -3.32 1 95.81 311 LYS A N 1
ATOM 2426 C CA . LYS A 1 311 ? 8.539 -22.656 -2.18 1 95.81 311 LYS A CA 1
ATOM 2427 C C . LYS A 1 311 ? 9.719 -21.688 -2.111 1 95.81 311 LYS A C 1
ATOM 2429 O O . LYS A 1 311 ? 10.852 -22.094 -1.843 1 95.81 311 LYS A O 1
ATOM 2434 N N . VAL A 1 312 ? 9.414 -20.469 -2.264 1 96.25 312 VAL A N 1
ATOM 2435 C CA . VAL A 1 312 ? 10.445 -19.438 -2.404 1 96.25 312 VAL A CA 1
ATOM 2436 C C . VAL A 1 312 ? 10.555 -18.641 -1.111 1 96.25 312 VAL A C 1
ATOM 2438 O O . VAL A 1 312 ? 9.547 -18.156 -0.583 1 96.25 312 VAL A O 1
ATOM 2441 N N . PHE A 1 313 ? 11.766 -18.625 -0.577 1 96.5 313 PHE A N 1
ATOM 2442 C CA . PHE A 1 313 ? 12.109 -17.672 0.468 1 96.5 313 PHE A CA 1
ATOM 2443 C C . PHE A 1 313 ? 12.883 -16.484 -0.111 1 96.5 313 PHE A C 1
ATOM 2445 O O . PHE A 1 313 ? 13.773 -16.672 -0.941 1 96.5 313 PHE A O 1
ATOM 2452 N N . GLY A 1 314 ? 12.5 -15.32 0.282 1 96.12 314 GLY A N 1
ATOM 2453 C CA . GLY A 1 314 ? 13.164 -14.164 -0.302 1 96.12 314 GLY A CA 1
ATOM 2454 C C . GLY A 1 314 ? 13 -12.898 0.524 1 96.12 314 GLY A C 1
ATOM 2455 O O . GLY A 1 314 ? 12.367 -12.922 1.583 1 96.12 314 GLY A O 1
ATOM 2456 N N . ILE A 1 315 ? 13.664 -11.922 0.064 1 95.69 315 ILE A N 1
ATOM 2457 C CA . ILE A 1 315 ? 13.562 -10.602 0.68 1 95.69 315 ILE A CA 1
ATOM 2458 C C . ILE A 1 315 ? 12.641 -9.719 -0.151 1 95.69 315 ILE A C 1
ATOM 2460 O O . ILE A 1 315 ? 12.883 -9.492 -1.338 1 95.69 315 ILE A O 1
ATOM 2464 N N . ARG A 1 316 ? 11.609 -9.305 0.509 1 94.44 316 ARG A N 1
ATOM 2465 C CA . ARG A 1 316 ? 10.711 -8.352 -0.13 1 94.44 316 ARG A CA 1
ATOM 2466 C C . ARG A 1 316 ? 11.203 -6.922 0.06 1 94.44 316 ARG A C 1
ATOM 2468 O O . ARG A 1 316 ? 11.508 -6.508 1.181 1 94.44 316 ARG A O 1
ATOM 2475 N N . PHE A 1 317 ? 11.297 -6.199 -1.021 1 94.19 317 PHE A N 1
ATOM 2476 C CA . PHE A 1 317 ? 11.68 -4.793 -0.991 1 94.19 317 PHE A CA 1
ATOM 2477 C C . PHE A 1 317 ? 10.508 -3.9 -1.382 1 94.19 317 PHE A C 1
ATOM 2479 O O . PHE A 1 317 ? 9.828 -4.16 -2.375 1 94.19 317 PHE A O 1
ATOM 2486 N N . ASP A 1 318 ? 10.273 -2.975 -0.589 1 92.69 318 ASP A N 1
ATOM 2487 C CA . ASP A 1 318 ? 9.305 -1.929 -0.902 1 92.69 318 ASP A CA 1
ATOM 2488 C C . ASP A 1 318 ? 9.984 -0.562 -0.99 1 92.69 318 ASP A C 1
ATOM 2490 O O . ASP A 1 318 ? 10.594 -0.102 -0.023 1 92.69 318 ASP A O 1
ATOM 2494 N N . ILE A 1 319 ? 9.867 0.013 -2.133 1 94.38 319 ILE A N 1
ATOM 2495 C CA . ILE A 1 319 ? 10.383 1.371 -2.279 1 94.38 319 ILE A CA 1
ATOM 2496 C C . ILE A 1 319 ? 9.297 2.375 -1.896 1 94.38 319 ILE A C 1
ATOM 2498 O O . ILE A 1 319 ? 8.234 2.416 -2.518 1 94.38 319 ILE A O 1
ATOM 2502 N N . ILE A 1 320 ? 9.602 3.104 -0.933 1 90.94 320 ILE A N 1
ATOM 2503 C CA . ILE A 1 320 ? 8.656 4.082 -0.403 1 90.94 320 ILE A CA 1
ATOM 2504 C C . ILE A 1 320 ? 9.172 5.496 -0.676 1 90.94 320 ILE A C 1
ATOM 2506 O O . ILE A 1 320 ? 10.289 5.84 -0.292 1 90.94 320 ILE A O 1
ATOM 2510 N N . VAL A 1 321 ? 8.359 6.309 -1.29 1 92.81 321 VAL A N 1
ATOM 2511 C CA . VAL A 1 321 ? 8.766 7.672 -1.603 1 92.81 321 VAL A CA 1
ATOM 2512 C C . VAL A 1 321 ? 8.07 8.648 -0.657 1 92.81 321 VAL A C 1
ATOM 2514 O O . VAL A 1 321 ? 6.844 8.719 -0.621 1 92.81 321 VAL A O 1
ATOM 2517 N N . LYS A 1 322 ? 8.883 9.266 0.114 1 89.56 322 LYS A N 1
ATOM 2518 C CA . LYS A 1 322 ? 8.422 10.375 0.951 1 89.56 322 LYS A CA 1
ATOM 2519 C C . LYS A 1 322 ? 8.758 11.719 0.317 1 89.56 322 LYS A C 1
ATOM 2521 O O . LYS A 1 322 ? 9.891 11.945 -0.109 1 89.56 322 LYS A O 1
ATOM 2526 N N . SER A 1 323 ? 7.723 12.562 0.244 1 92.56 323 SER A N 1
ATOM 2527 C CA . SER A 1 323 ? 7.977 13.836 -0.42 1 92.56 323 SER A CA 1
ATOM 2528 C C . SER A 1 323 ? 7.324 14.992 0.332 1 92.56 323 SER A C 1
ATOM 2530 O O . SER A 1 323 ? 6.223 14.844 0.872 1 92.56 323 SER A O 1
ATOM 2532 N N . LEU A 1 324 ? 8.031 16.047 0.489 1 91.06 324 LEU A N 1
ATOM 2533 C CA . LEU A 1 324 ? 7.547 17.297 1.075 1 91.06 324 LEU A CA 1
ATOM 2534 C C . LEU A 1 324 ? 8.312 18.484 0.52 1 91.06 324 LEU A C 1
ATOM 2536 O O . LEU A 1 324 ? 9.516 18.609 0.739 1 91.06 324 LEU A O 1
ATOM 2540 N N . ALA A 1 325 ? 7.629 19.297 -0.179 1 95.31 325 ALA A N 1
ATOM 2541 C CA . ALA A 1 325 ? 8.227 20.531 -0.685 1 95.31 325 ALA A CA 1
ATOM 2542 C C . ALA A 1 325 ? 7.598 21.75 -0.029 1 95.31 325 ALA A C 1
ATOM 2544 O O . ALA A 1 325 ? 6.402 21.766 0.275 1 95.31 325 ALA A O 1
ATOM 2545 N N . ARG A 1 326 ? 8.398 22.719 0.239 1 94.25 326 ARG A N 1
ATOM 2546 C CA . ARG A 1 326 ? 7.945 23.969 0.834 1 94.25 326 ARG A CA 1
ATOM 2547 C C . ARG A 1 326 ? 8.398 25.172 0.004 1 94.25 326 ARG A C 1
ATOM 2549 O O . ARG A 1 326 ? 9.477 25.141 -0.588 1 94.25 326 ARG A O 1
ATOM 2556 N N . LYS A 1 327 ? 7.602 26.141 -0.009 1 95.75 327 LYS A N 1
ATOM 2557 C CA . LYS A 1 327 ? 7.902 27.375 -0.732 1 95.75 327 LYS A CA 1
ATOM 2558 C C . LYS A 1 327 ? 7.203 28.578 -0.091 1 95.75 327 LYS A C 1
ATOM 2560 O O . LYS A 1 327 ? 6.098 28.453 0.437 1 95.75 327 LYS A O 1
ATOM 2565 N N . PHE A 1 328 ? 7.914 29.688 -0.2 1 95.25 328 PHE A N 1
ATOM 2566 C CA . PHE A 1 328 ? 7.344 30.922 0.35 1 95.25 328 PHE A CA 1
ATOM 2567 C C . PHE A 1 328 ? 5.988 31.219 -0.28 1 95.25 328 PHE A C 1
ATOM 2569 O O . PHE A 1 328 ? 5.82 31.078 -1.494 1 95.25 328 PHE A O 1
ATOM 2576 N N . ASP A 1 329 ? 5.105 31.5 0.615 1 93.12 329 ASP A N 1
ATOM 2577 C CA . ASP A 1 329 ? 3.748 31.875 0.223 1 93.12 329 ASP A CA 1
ATOM 2578 C C . ASP A 1 329 ? 3.23 33.031 1.076 1 93.12 329 ASP A C 1
ATOM 2580 O O . ASP A 1 329 ? 3.373 33.031 2.301 1 93.12 329 ASP A O 1
ATOM 2584 N N . ILE A 1 330 ? 2.629 33.969 0.487 1 91.5 330 ILE A N 1
ATOM 2585 C CA . ILE A 1 330 ? 2.191 35.188 1.16 1 91.5 330 ILE A CA 1
ATOM 2586 C C . ILE A 1 330 ? 1.007 34.875 2.07 1 91.5 330 ILE A C 1
ATOM 2588 O O . ILE A 1 330 ? 0.847 35.5 3.125 1 91.5 330 ILE A O 1
ATOM 2592 N N . ILE A 1 331 ? 0.23 33.938 1.72 1 85.88 331 ILE A N 1
ATOM 2593 C CA . ILE A 1 331 ? -0.992 33.656 2.465 1 85.88 331 ILE A CA 1
ATOM 2594 C C . ILE A 1 331 ? -0.641 33.094 3.84 1 85.88 331 ILE A C 1
ATOM 2596 O O . ILE A 1 331 ? -1.025 33.656 4.867 1 85.88 331 ILE A O 1
ATOM 2600 N N . PRO A 1 332 ? 0.148 32 3.836 1 87.06 332 PRO A N 1
ATOM 2601 C CA . PRO A 1 332 ? 0.513 31.547 5.172 1 87.06 332 PRO A CA 1
ATOM 2602 C C . PRO A 1 332 ? 1.334 32.562 5.957 1 87.06 332 PRO A C 1
ATOM 2604 O O . PRO A 1 332 ? 1.235 32.625 7.184 1 87.06 332 PRO A O 1
ATOM 2607 N N . THR A 1 333 ? 2.029 33.344 5.336 1 86.81 333 THR A N 1
ATOM 2608 C CA . THR A 1 333 ? 2.797 34.406 6 1 86.81 333 THR A CA 1
ATOM 2609 C C . THR A 1 333 ? 1.867 35.406 6.676 1 86.81 333 THR A C 1
ATOM 2611 O O . THR A 1 333 ? 2.033 35.719 7.855 1 86.81 333 THR A O 1
ATOM 2614 N N . LEU A 1 334 ? 0.911 35.844 5.969 1 84.88 334 LEU A N 1
ATOM 2615 C CA . LEU A 1 334 ? -0.031 36.812 6.504 1 84.88 334 LEU A CA 1
ATOM 2616 C C . LEU A 1 334 ? -0.903 36.188 7.59 1 84.88 334 LEU A C 1
ATOM 2618 O O . LEU A 1 334 ? -1.279 36.875 8.555 1 84.88 334 LEU A O 1
ATOM 2622 N N . THR A 1 335 ? -1.208 34.969 7.363 1 81.75 335 THR A N 1
ATOM 2623 C CA . THR A 1 335 ? -1.986 34.281 8.383 1 81.75 335 THR A CA 1
ATOM 2624 C C . THR A 1 335 ? -1.19 34.156 9.68 1 81.75 335 THR A C 1
ATOM 2626 O O . THR A 1 335 ? -1.733 34.344 10.766 1 81.75 335 THR A O 1
ATOM 2629 N N . ALA A 1 336 ? 0.061 33.906 9.5 1 81.94 336 ALA A N 1
ATOM 2630 C CA . ALA A 1 336 ? 0.924 33.781 10.672 1 81.94 336 ALA A CA 1
ATOM 2631 C C . ALA A 1 336 ? 1.096 35.125 11.367 1 81.94 336 ALA A C 1
ATOM 2633 O O . ALA A 1 336 ? 1.084 35.219 12.602 1 81.94 336 ALA A O 1
ATOM 2634 N N . ILE A 1 337 ? 1.25 36.125 10.617 1 81.69 337 ILE A N 1
ATOM 2635 C CA . ILE A 1 337 ? 1.39 37.469 11.164 1 81.69 337 ILE A CA 1
ATOM 2636 C C . ILE A 1 337 ? 0.095 37.875 11.859 1 81.69 337 ILE A C 1
ATOM 2638 O O . ILE A 1 337 ? 0.124 38.406 12.977 1 81.69 337 ILE A O 1
ATOM 2642 N N . GLY A 1 338 ? -0.937 37.625 11.203 1 78.5 338 GLY A N 1
ATOM 2643 C CA . GLY A 1 338 ? -2.219 37.938 11.812 1 78.5 338 GLY A CA 1
ATOM 2644 C C . GLY A 1 338 ? -2.43 37.219 13.141 1 78.5 338 GLY A C 1
ATOM 2645 O O . GLY A 1 338 ? -2.896 37.844 14.102 1 78.5 338 GLY A O 1
ATOM 2646 N N . SER A 1 339 ? -2.107 36 13.141 1 78.56 339 SER A N 1
ATOM 2647 C CA . SER A 1 339 ? -2.211 35.25 14.391 1 78.56 339 SER A CA 1
ATOM 2648 C C . SER A 1 339 ? -1.266 35.812 15.445 1 78.56 339 SER A C 1
ATOM 2650 O O . SER A 1 339 ? -1.602 35.844 16.641 1 78.56 339 SER A O 1
ATOM 2652 N N . GLY A 1 340 ? -0.126 36.188 15.023 1 78.38 340 GLY A N 1
ATOM 2653 C CA . GLY A 1 340 ? 0.825 36.812 15.938 1 78.38 340 GLY A CA 1
ATOM 2654 C C . GLY A 1 340 ? 0.319 38.094 16.547 1 78.38 340 GLY A C 1
ATOM 2655 O O . GLY A 1 340 ? 0.476 38.312 17.75 1 78.38 340 GLY A O 1
ATOM 2656 N N . VAL A 1 341 ? -0.335 38.875 15.75 1 78.44 341 VAL A N 1
ATOM 2657 C CA . VAL A 1 341 ? -0.902 40.125 16.219 1 78.44 341 VAL A CA 1
ATOM 2658 C C . VAL A 1 341 ? -2.014 39.844 17.219 1 78.44 341 VAL A C 1
ATOM 2660 O O . VAL A 1 341 ? -2.154 40.562 18.219 1 78.44 341 VAL A O 1
ATOM 2663 N N . GLY A 1 342 ? -2.678 38.812 16.922 1 78.62 342 GLY A N 1
ATOM 2664 C CA . GLY A 1 342 ? -3.703 38.406 17.875 1 78.62 342 GLY A CA 1
ATOM 2665 C C . GLY A 1 342 ? -3.141 38.031 19.234 1 78.62 342 GLY A C 1
ATOM 2666 O O . GLY A 1 342 ? -3.641 38.469 20.266 1 78.62 342 GLY A O 1
ATOM 2667 N N . ILE A 1 343 ? -2.109 37.375 19.172 1 78.31 343 ILE A N 1
ATOM 2668 C CA . ILE A 1 343 ? -1.473 36.938 20.406 1 78.31 343 ILE A CA 1
ATOM 2669 C C . ILE A 1 343 ? -0.901 38.156 21.141 1 78.31 343 ILE A C 1
ATOM 2671 O O . ILE A 1 343 ? -0.921 38.188 22.375 1 78.31 343 ILE A O 1
ATOM 2675 N N . PHE A 1 344 ? -0.41 39.031 20.391 1 78.25 344 PHE A N 1
ATOM 2676 C CA . PHE A 1 344 ? 0.105 40.281 20.969 1 78.25 344 PHE A CA 1
ATOM 2677 C C . PHE A 1 344 ? -1.012 41.062 21.641 1 78.25 344 PHE A C 1
ATOM 2679 O O . PHE A 1 344 ? -0.796 41.688 22.672 1 78.25 344 PHE A O 1
ATOM 2686 N N . GLY A 1 345 ? -2.105 41 21.047 1 75 345 GLY A N 1
ATOM 2687 C CA . GLY A 1 345 ? -3.26 41.625 21.641 1 75 345 GLY A CA 1
ATOM 2688 C C . GLY A 1 345 ? -3.66 41.031 22.969 1 75 345 GLY A C 1
ATOM 2689 O O . GLY A 1 345 ? -3.955 41.75 23.922 1 75 345 GLY A O 1
ATOM 2690 N N . VAL A 1 346 ? -3.539 39.812 23 1 76 346 VAL A N 1
ATOM 2691 C CA . VAL A 1 346 ? -3.869 39.125 24.25 1 76 346 VAL A CA 1
ATOM 2692 C C . VAL A 1 346 ? -2.82 39.438 25.312 1 76 346 VAL A C 1
ATOM 2694 O O . VAL A 1 346 ? -3.152 39.625 26.484 1 76 346 VAL A O 1
ATOM 2697 N N . ALA A 1 347 ? -1.636 39.469 24.875 1 78.19 347 ALA A N 1
ATOM 2698 C CA . ALA A 1 347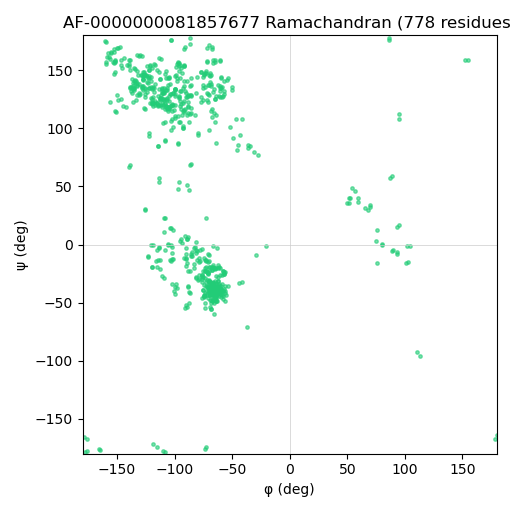 ? -0.557 39.812 25.797 1 78.19 347 ALA A CA 1
ATOM 2699 C C . ALA A 1 347 ? -0.755 41.188 26.406 1 78.19 347 ALA A C 1
ATOM 2701 O O . ALA A 1 347 ? -0.46 41.438 27.578 1 78.19 347 ALA A O 1
ATOM 2702 N N . THR A 1 348 ? -1.312 42.062 25.641 1 76.12 348 THR A N 1
ATOM 2703 C CA . THR A 1 348 ? -1.565 43.406 26.109 1 76.12 348 THR A CA 1
ATOM 2704 C C . THR A 1 348 ? -2.674 43.438 27.156 1 76.12 348 THR A C 1
ATOM 2706 O O . THR A 1 348 ? -2.6 44.156 28.141 1 76.12 348 THR A O 1
ATOM 2709 N N . VAL A 1 349 ? -3.584 42.594 26.984 1 75.31 349 VAL A N 1
ATOM 2710 C CA . VAL A 1 349 ? -4.672 42.5 27.953 1 75.31 349 VAL A CA 1
ATOM 2711 C C . VAL A 1 349 ? -4.148 41.938 29.25 1 75.31 349 VAL A C 1
ATOM 2713 O O . VAL A 1 349 ? -4.531 42.375 30.344 1 75.31 349 VAL A O 1
ATOM 2716 N N . VAL A 1 350 ? -3.336 41.031 29.078 1 77.62 350 VAL A N 1
ATOM 2717 C CA . VAL A 1 350 ? -2.768 40.406 30.281 1 77.62 350 VAL A CA 1
ATOM 2718 C C . VAL A 1 350 ? -1.915 41.438 31.031 1 77.62 350 VAL A C 1
ATOM 2720 O O . VAL A 1 350 ? -1.953 41.469 32.25 1 77.62 350 VAL A O 1
ATOM 2723 N N . CYS A 1 351 ? -1.203 42.25 30.344 1 77 351 CYS A N 1
ATOM 2724 C CA . CYS A 1 351 ? -0.401 43.281 30.984 1 77 351 CYS A CA 1
ATOM 2725 C C . CYS A 1 351 ? -1.286 44.281 31.719 1 77 351 CYS A C 1
ATOM 2727 O O . CYS A 1 351 ? -0.9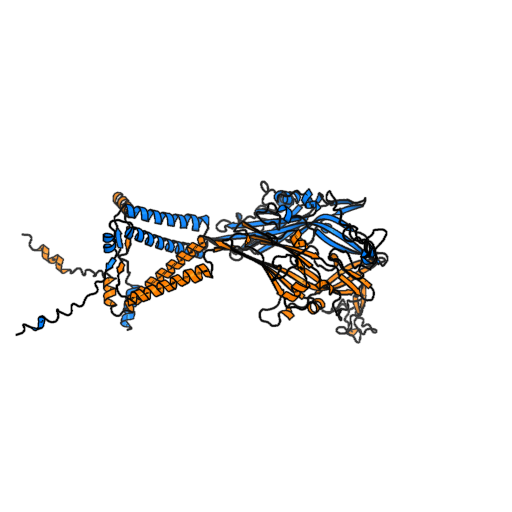55 44.719 32.812 1 77 351 CYS A O 1
ATOM 2729 N N . ASP A 1 352 ? -2.367 44.531 31.156 1 77.19 352 ASP A N 1
ATOM 2730 C CA . ASP A 1 352 ? -3.311 45.438 31.797 1 77.19 352 ASP A CA 1
ATOM 2731 C C . ASP A 1 352 ? -3.877 44.844 33.094 1 77.19 352 ASP A C 1
ATOM 2733 O O . ASP A 1 352 ? -4.047 45.531 34.094 1 77.19 352 ASP A O 1
ATOM 2737 N N . LEU A 1 353 ? -4.102 43.594 33 1 76.06 353 LEU A N 1
ATOM 2738 C CA . LEU A 1 353 ? -4.637 42.938 34.188 1 76.06 353 LEU A CA 1
ATOM 2739 C C . LEU A 1 353 ? -3.604 42.906 35.312 1 76.06 353 LEU A C 1
ATOM 2741 O O . LEU A 1 353 ? -3.945 43.062 36.469 1 76.06 353 LEU A O 1
ATOM 2745 N N . VAL A 1 354 ? -2.504 42.75 34.906 1 75.06 354 VAL A N 1
ATOM 2746 C CA . VAL A 1 354 ? -1.434 42.75 35.906 1 75.06 354 VAL A CA 1
ATOM 2747 C C . VAL A 1 354 ? -1.284 44.125 36.531 1 75.06 354 VAL A C 1
ATOM 2749 O O . VAL A 1 354 ? -1.084 44.25 37.719 1 75.06 354 VAL A O 1
ATOM 2752 N N . LEU A 1 355 ? -1.447 45.188 35.781 1 72.94 355 LEU A N 1
ATOM 2753 C CA . LEU A 1 355 ? -1.359 46.562 36.25 1 72.94 355 LEU A CA 1
ATOM 2754 C C . LEU A 1 355 ? -2.512 46.875 37.188 1 72.94 355 LEU A C 1
ATOM 2756 O O . LEU A 1 355 ? -2.314 47.562 38.219 1 72.94 355 LEU A O 1
ATOM 2760 N N . LEU A 1 356 ? -3.621 46.344 36.844 1 72.25 356 LEU A N 1
ATOM 2761 C CA . LEU A 1 356 ? -4.82 46.719 37.562 1 72.25 356 LEU A CA 1
ATOM 2762 C C . LEU A 1 356 ? -4.914 45.906 38.875 1 72.25 356 LEU A C 1
ATOM 2764 O O . LEU A 1 356 ? -5.422 46.438 39.875 1 72.25 356 LEU A O 1
ATOM 2768 N N . TYR A 1 357 ? -4.348 44.75 38.781 1 72.06 357 TYR A N 1
ATOM 2769 C CA . TYR A 1 357 ? -4.645 43.938 39.969 1 72.06 357 TYR A CA 1
ATOM 2770 C C . TYR A 1 357 ? -3.379 43.656 40.75 1 72.06 357 TYR A C 1
ATOM 2772 O O . TYR A 1 357 ? -3.451 43.344 41.969 1 72.06 357 TYR A O 1
ATOM 2780 N N . LEU A 1 358 ? -2.316 43.781 40.156 1 69.81 358 LEU A N 1
ATOM 2781 C CA . LEU A 1 358 ? -1.131 43.375 40.906 1 69.81 358 LEU A CA 1
ATOM 2782 C C . LEU A 1 358 ? -0.369 44.562 41.438 1 69.81 358 LEU A C 1
ATOM 2784 O O . LEU A 1 358 ? 0.441 44.438 42.344 1 69.81 358 LEU A O 1
ATOM 2788 N N . LEU A 1 359 ? -0.693 45.781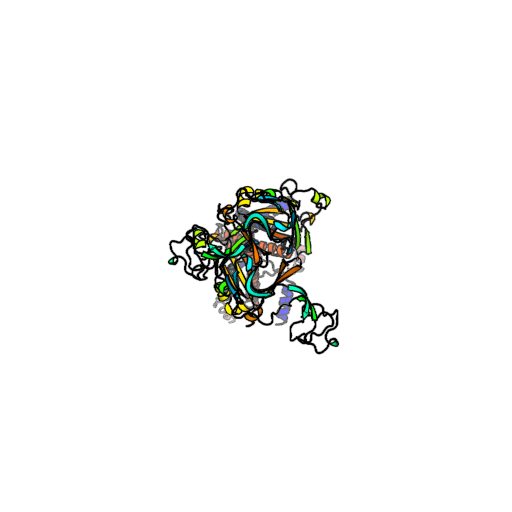 40.906 1 69.06 359 LEU A N 1
ATOM 2789 C CA . LEU A 1 359 ? 0.062 46.938 41.375 1 69.06 359 LEU A CA 1
ATOM 2790 C C . LEU A 1 359 ? -0.649 47.594 42.562 1 69.06 359 LEU A C 1
ATOM 2792 O O . LEU A 1 359 ? -1.88 47.594 42.625 1 69.06 359 LEU A O 1
ATOM 2796 N N . PRO A 1 360 ? 0.027 47.969 43.594 1 65.81 360 PRO A N 1
ATOM 2797 C CA . PRO A 1 360 ? -0.553 48.562 44.781 1 65.81 360 PRO A CA 1
ATOM 2798 C C . PRO A 1 360 ? -1.427 49.781 44.469 1 65.81 360 PRO A C 1
ATOM 2800 O O . PRO A 1 360 ? -2.402 50.031 45.188 1 65.81 360 PRO A O 1
ATOM 2803 N N . LYS A 1 361 ? -1.119 50.625 43.5 1 66.62 361 LYS A N 1
ATOM 2804 C CA . LYS A 1 361 ? -1.939 51.812 43.219 1 66.62 361 LYS A CA 1
ATOM 2805 C C . LYS A 1 361 ? -3.043 51.469 42.219 1 66.62 361 LYS A C 1
ATOM 2807 O O . LYS A 1 361 ? -3.322 52.25 41.312 1 66.62 361 LYS A O 1
ATOM 2812 N N . ARG A 1 362 ? -3.73 50.438 42.531 1 68.06 362 ARG A N 1
ATOM 2813 C CA . ARG A 1 362 ? -4.703 49.875 41.594 1 68.06 362 ARG A CA 1
ATOM 2814 C C . ARG A 1 362 ? -5.883 50.812 41.375 1 68.06 362 ARG A C 1
ATOM 2816 O O . ARG A 1 362 ? -6.379 50.969 40.281 1 68.06 362 ARG A O 1
ATOM 2823 N N . GLU A 1 363 ? -6.207 51.406 42.469 1 68.44 363 GLU A N 1
ATOM 2824 C CA . GLU A 1 363 ? -7.371 52.281 42.344 1 68.44 363 GLU A CA 1
ATOM 2825 C C . GLU A 1 363 ? -7.059 53.531 41.5 1 68.44 363 GLU A C 1
ATOM 2827 O O . GLU A 1 363 ? -7.906 54 40.719 1 68.44 363 GLU A O 1
ATOM 2832 N N . PHE A 1 364 ? -5.898 54 41.688 1 67.5 364 PHE A N 1
ATOM 2833 C CA . PHE A 1 364 ? -5.48 55.156 40.906 1 67.5 364 PHE A CA 1
ATOM 2834 C C . PHE A 1 364 ? -5.461 54.812 39.406 1 67.5 364 PHE A C 1
ATOM 2836 O O . PHE A 1 364 ? -5.98 55.594 38.594 1 67.5 364 PHE A O 1
ATOM 2843 N N . TYR A 1 365 ? -5.023 53.688 39.156 1 69.94 365 TYR A N 1
ATOM 2844 C CA . TYR A 1 365 ? -4.91 53.312 37.75 1 69.94 365 TYR A CA 1
ATOM 2845 C C . TYR A 1 365 ? -6.277 52.969 37.156 1 69.94 365 TYR A C 1
ATOM 2847 O O . TYR A 1 365 ? -6.539 53.281 36 1 69.94 365 TYR A O 1
ATOM 2855 N N . LYS A 1 366 ? -7.105 52.5 37.938 1 72.5 366 LYS A N 1
ATOM 2856 C CA . LYS A 1 366 ? -8.461 52.219 37.5 1 72.5 366 LYS A CA 1
ATOM 2857 C C . LYS A 1 366 ? -9.227 53.5 37.156 1 72.5 366 LYS A C 1
ATOM 2859 O O . LYS A 1 366 ? -9.945 53.531 36.156 1 72.5 366 LYS A O 1
ATOM 2864 N N . ASN A 1 367 ? -8.953 54.438 37.875 1 70.12 367 ASN A N 1
ATOM 2865 C CA . ASN A 1 367 ? -9.648 55.688 37.656 1 70.12 367 ASN A CA 1
ATOM 2866 C C . ASN A 1 367 ? -9.117 56.438 36.438 1 70.12 367 ASN A C 1
ATOM 2868 O O . ASN A 1 367 ? -9.852 57.156 35.781 1 70.12 367 ASN A O 1
ATOM 2872 N N . MET A 1 368 ? -7.887 56.156 36.219 1 70.81 368 MET A N 1
ATOM 2873 C CA . MET A 1 368 ? -7.301 56.812 35.062 1 70.81 368 MET A CA 1
ATOM 2874 C C . MET A 1 368 ? -7.715 56.094 33.781 1 70.81 368 MET A C 1
ATOM 2876 O O . MET A 1 368 ? -7.934 56.75 32.75 1 70.81 368 MET A O 1
ATOM 2880 N N . LYS A 1 369 ? -7.918 54.938 33.938 1 72.94 369 LYS A N 1
ATOM 2881 C CA . LYS A 1 369 ? -8.195 54.125 32.719 1 72.94 369 LYS A CA 1
ATOM 2882 C C . LYS A 1 369 ? -9.688 54.125 32.406 1 72.94 369 LYS A C 1
ATOM 2884 O O . LYS A 1 369 ? -10.086 54.156 31.25 1 72.94 369 LYS A O 1
ATOM 2889 N N . PHE A 1 370 ? -10.508 54.125 33.469 1 72.25 370 PHE A N 1
ATOM 2890 C CA . PHE A 1 370 ? -11.945 54 33.25 1 72.25 370 PHE A CA 1
ATOM 2891 C C . PHE A 1 370 ? -12.664 55.312 33.562 1 72.25 370 PHE A C 1
ATOM 2893 O O . PHE A 1 370 ? -12.398 55.938 34.594 1 72.25 370 PHE A O 1
ATOM 2900 N N . LYS A 1 371 ? -13.336 55.844 32.531 1 69.12 371 LYS A N 1
ATOM 2901 C CA . LYS A 1 371 ? -14.242 56.938 32.781 1 69.12 371 LYS A CA 1
ATOM 2902 C C . LYS A 1 371 ? -15.672 56.438 33 1 69.12 371 LYS A C 1
ATOM 2904 O O . LYS A 1 371 ? -16.234 55.812 32.094 1 69.12 371 LYS A O 1
ATOM 2909 N N . TYR A 1 372 ? -16.172 56.562 34.219 1 62.25 372 TYR A N 1
ATOM 2910 C CA . TYR A 1 372 ? -17.5 56.094 34.594 1 62.25 372 TYR A CA 1
ATOM 2911 C C . TYR A 1 372 ? -18.594 57.031 34.094 1 62.25 372 TYR A C 1
ATOM 2913 O O . TYR A 1 372 ? -18.438 58.25 34.188 1 62.25 372 TYR A O 1
ATOM 2921 N N . THR A 1 373 ? -19.516 56.625 33.344 1 59.84 373 THR A N 1
ATOM 2922 C CA . THR A 1 373 ? -20.672 57.438 33 1 59.84 373 THR A CA 1
ATOM 2923 C C . THR A 1 373 ? -21.594 57.625 34.219 1 59.84 373 THR A C 1
ATOM 2925 O O . THR A 1 373 ? -21.875 56.656 34.938 1 59.84 373 THR A O 1
ATOM 2928 N N . ASP A 1 374 ? -21.547 58.75 34.969 1 52.19 374 ASP A N 1
ATOM 2929 C CA . ASP A 1 374 ? -22.469 59.031 36.062 1 52.19 374 ASP A CA 1
ATOM 2930 C C . ASP A 1 374 ? -23.906 58.75 35.625 1 52.19 374 ASP A C 1
ATOM 2932 O O . ASP A 1 374 ? -24.312 59.125 34.531 1 52.19 374 ASP A O 1
ATOM 2936 N N . THR A 1 375 ? -24.516 57.781 36.062 1 48.19 375 THR A N 1
ATOM 2937 C CA . THR A 1 375 ? -25.969 57.781 35.906 1 48.19 375 THR A CA 1
ATOM 2938 C C . THR A 1 375 ? -26.578 59.125 36.281 1 48.19 375 THR A C 1
ATOM 2940 O O . THR A 1 375 ? -26.375 59.625 37.375 1 48.19 375 THR A O 1
ATOM 2943 N N . GLU A 1 376 ? -26.656 60.062 35.438 1 45.38 376 GLU A N 1
ATOM 2944 C CA . GLU A 1 376 ? -27.469 61.219 35.812 1 45.38 376 GLU A CA 1
ATOM 2945 C C . GLU A 1 376 ? -28.688 60.781 36.625 1 45.38 376 GLU A C 1
ATOM 2947 O O . GLU A 1 376 ? -29.547 60.062 36.125 1 45.38 376 GLU A O 1
ATOM 2952 N N . VAL A 1 377 ? -28.609 60.625 37.875 1 42.97 377 VAL A N 1
ATOM 2953 C CA . VAL A 1 377 ? -29.812 60.812 38.656 1 42.97 377 VAL A CA 1
ATOM 2954 C C . VAL A 1 377 ? -30.484 62.125 38.281 1 42.97 377 VAL A C 1
ATOM 2956 O O . VAL A 1 377 ? -29.859 63.188 38.344 1 42.97 377 VAL A O 1
ATOM 2959 N N . GLN A 1 378 ? -31.422 62.156 37.312 1 39.94 378 GLN A N 1
ATOM 2960 C CA . GLN A 1 378 ? -32.406 63.219 37.281 1 39.94 378 GLN A CA 1
ATOM 2961 C C . GLN A 1 378 ? -32.781 63.625 38.719 1 39.94 378 GLN A C 1
ATOM 2963 O O . GLN A 1 378 ? -33.312 62.812 39.469 1 39.94 378 GLN A O 1
ATOM 2968 N N . ASN A 1 379 ? -32 64.5 39.312 1 37.56 379 ASN A N 1
ATOM 2969 C CA . ASN A 1 379 ? -32.625 65.125 40.469 1 37.56 379 ASN A CA 1
ATOM 2970 C C . ASN A 1 379 ? -34 65.688 40.094 1 37.56 379 ASN A C 1
ATOM 2972 O O . ASN A 1 379 ? -34.125 66.562 39.219 1 37.56 379 ASN A O 1
ATOM 2976 N N . PRO A 1 380 ? -35.188 65.188 40.312 1 42.44 380 PRO A N 1
ATOM 2977 C CA . PRO A 1 380 ? -36.531 65.688 40.125 1 42.44 380 PRO A CA 1
ATOM 2978 C C . PRO A 1 380 ? -36.625 67.125 40.625 1 42.44 380 PRO A C 1
ATOM 2980 O O . PRO A 1 380 ? -37.625 67.812 40.281 1 42.44 380 PRO A O 1
ATOM 2983 N N . ASP A 1 381 ? -35.938 67.625 41.656 1 37.28 381 ASP A N 1
ATOM 2984 C CA . ASP A 1 381 ? -36.375 68.812 42.406 1 37.28 381 ASP A CA 1
ATOM 2985 C C . ASP A 1 381 ? -36.125 70.062 41.625 1 37.28 381 ASP A C 1
ATOM 2987 O O . ASP A 1 381 ? -36.562 71.188 42.031 1 37.28 381 ASP A O 1
ATOM 2991 N N . SER A 1 382 ? -35.062 70.312 40.875 1 36.47 382 SER A N 1
ATOM 2992 C CA . SER A 1 382 ? -34.688 71.688 40.625 1 36.47 382 SER A CA 1
ATOM 2993 C C . SER A 1 382 ? -35.594 72.312 39.594 1 36.47 382 SER A C 1
ATOM 2995 O O . SER A 1 382 ? -35.344 73.438 39.156 1 36.47 382 SER A O 1
ATOM 2997 N N . GLU A 1 383 ? -36.562 71.625 38.938 1 36.25 383 GLU A N 1
ATOM 2998 C CA . GLU A 1 383 ? -37.469 72.5 38.125 1 36.25 383 GLU A CA 1
ATOM 2999 C C . GLU A 1 383 ? -38.312 73.375 39 1 36.25 383 GLU A C 1
ATOM 3001 O O . GLU A 1 383 ? -39.125 74.188 38.5 1 36.25 383 GLU A O 1
ATOM 3006 N N . ALA A 1 384 ? -38.562 73.062 40.281 1 40.06 384 ALA A N 1
ATOM 3007 C CA . ALA A 1 384 ? -39.656 73.812 40.906 1 40.06 384 ALA A CA 1
ATOM 3008 C C . ALA A 1 384 ? -39.281 75.25 41.156 1 40.06 384 ALA A C 1
ATOM 3010 O O . ALA A 1 384 ? -40.125 76.062 41.5 1 40.06 384 ALA A O 1
ATOM 3011 N N . GLY A 1 385 ? -37.938 75.562 41.281 1 34.31 385 GLY A N 1
ATOM 3012 C CA . GLY A 1 385 ? -37.781 76.875 41.969 1 34.31 385 GLY A CA 1
ATOM 3013 C C . GLY A 1 385 ? -38.094 78.062 41.094 1 34.31 385 GLY A C 1
ATOM 3014 O O . GLY A 1 385 ? -37.969 79.188 41.5 1 34.31 385 GLY A O 1
ATOM 3015 N N . SER A 1 386 ? -38 77.875 39.781 1 34 386 SER A N 1
ATOM 3016 C CA . SER A 1 386 ? -37.969 79.188 39.094 1 34 386 SER A CA 1
ATOM 3017 C C . SER A 1 386 ? -39.375 79.75 39.031 1 34 386 SER A C 1
ATOM 3019 O O . SER A 1 386 ? -39.562 80.812 38.375 1 34 386 SER A O 1
ATOM 3021 N N . MET A 1 387 ? -40.406 79 39.469 1 34.22 387 MET A N 1
ATOM 3022 C CA . MET A 1 387 ? -41.656 79.688 39.156 1 34.22 387 MET A CA 1
ATOM 3023 C C . MET A 1 387 ? -41.906 80.875 40.062 1 34.22 387 MET A C 1
ATOM 3025 O O . MET A 1 387 ? -42.969 81.5 40 1 34.22 387 MET A O 1
ATOM 3029 N N . GLU A 1 388 ? -41.125 81 41.156 1 30.92 388 GLU A N 1
ATOM 3030 C CA . GLU A 1 388 ? -41.75 81.938 42.125 1 30.92 388 GLU A CA 1
ATOM 3031 C C . GLU A 1 388 ? -41.75 83.375 41.625 1 30.92 388 GLU A C 1
ATOM 3033 O O . GLU A 1 388 ? -42.656 84.125 41.938 1 30.92 388 GLU A O 1
ATOM 3038 N N . THR A 1 389 ? -40.594 84 41.219 1 32.72 389 THR A N 1
ATOM 3039 C CA . THR A 1 389 ? -40.5 85.375 41.625 1 32.72 389 THR A CA 1
ATOM 3040 C C . THR A 1 389 ? -41.281 86.25 40.656 1 32.72 389 THR A C 1
ATOM 3042 O O . THR A 1 389 ? -41.188 87.5 40.719 1 32.72 389 THR A O 1
ATOM 3045 N N . GLU A 1 390 ? -41.875 85.688 39.594 1 27.8 390 GLU A N 1
ATOM 3046 C CA . GLU A 1 390 ? -42.406 86.812 38.781 1 27.8 390 GLU A CA 1
ATOM 3047 C C . GLU A 1 390 ? -43.625 87.438 39.469 1 27.8 390 GLU A C 1
ATOM 3049 O O . GLU A 1 390 ? -44.25 88.312 38.875 1 27.8 390 GLU A O 1
ATOM 3054 N N . ARG A 1 391 ? -43.719 87.25 40.812 1 25.2 391 ARG A N 1
ATOM 3055 C CA . ARG A 1 391 ? -44.625 88.312 41.25 1 25.2 391 ARG A CA 1
ATOM 3056 C C . ARG A 1 391 ? -43.875 89.625 41.406 1 25.2 391 ARG A C 1
ATOM 3058 O O . ARG A 1 391 ? -42.75 89.625 41.906 1 25.2 391 ARG A O 1
ATOM 3065 N N . MET B 1 1 ? 19.875 65.75 20.359 1 55.84 1 MET B N 1
ATOM 3066 C CA . MET B 1 1 ? 19.297 64.688 19.547 1 55.84 1 MET B CA 1
ATOM 3067 C C . MET B 1 1 ? 19.453 63.344 20.234 1 55.84 1 MET B C 1
ATOM 3069 O O . MET B 1 1 ? 18.531 62.5 20.234 1 55.84 1 MET B O 1
ATOM 3073 N N . LYS B 1 2 ? 20.562 63.219 20.703 1 68.81 2 LYS B N 1
ATOM 3074 C CA . LYS B 1 2 ? 20.828 61.969 21.422 1 68.81 2 LYS B CA 1
ATOM 3075 C C . LYS B 1 2 ? 19.953 61.875 22.672 1 68.81 2 LYS B C 1
ATOM 3077 O O . LYS B 1 2 ? 19.422 60.812 22.969 1 68.81 2 LYS B O 1
ATOM 3082 N N . SER B 1 3 ? 19.922 62.969 23.297 1 68 3 SER B N 1
ATOM 3083 C CA . SER B 1 3 ? 19.141 62.969 24.531 1 68 3 SER B CA 1
ATOM 3084 C C . SER B 1 3 ? 17.672 62.656 24.25 1 68 3 SER B C 1
ATOM 3086 O O . SER B 1 3 ? 17.031 61.938 25.016 1 68 3 SER B O 1
ATOM 3088 N N . GLN B 1 4 ? 17.25 63.094 23.156 1 65.94 4 GLN B N 1
ATOM 3089 C CA . GLN B 1 4 ? 15.859 62.875 22.812 1 65.94 4 GLN B CA 1
ATOM 3090 C C . GLN B 1 4 ? 15.609 61.406 22.453 1 65.94 4 GLN B C 1
ATOM 3092 O O . GLN B 1 4 ? 14.57 60.844 22.812 1 65.94 4 GLN B O 1
ATOM 3097 N N . ILE B 1 5 ? 16.578 60.906 21.844 1 70.56 5 ILE B N 1
ATOM 3098 C CA . ILE B 1 5 ? 16.453 59.5 21.469 1 70.56 5 ILE B CA 1
ATOM 3099 C C . ILE B 1 5 ? 16.5 58.625 22.719 1 70.56 5 ILE B C 1
ATOM 3101 O O . ILE B 1 5 ? 15.742 57.656 22.828 1 70.56 5 ILE B O 1
ATOM 3105 N N . THR B 1 6 ? 17.438 59 23.562 1 69.19 6 THR B N 1
ATOM 3106 C CA . THR B 1 6 ? 17.547 58.219 24.797 1 69.19 6 THR B CA 1
ATOM 3107 C C . THR B 1 6 ? 16.266 58.312 25.625 1 69.19 6 THR B C 1
ATOM 3109 O O . THR B 1 6 ? 15.828 57.344 26.234 1 69.19 6 THR B O 1
ATOM 3112 N N . ASN B 1 7 ? 15.742 59.469 25.656 1 67.31 7 ASN B N 1
ATOM 3113 C CA . ASN B 1 7 ? 14.5 59.656 26.391 1 67.31 7 ASN B CA 1
ATOM 3114 C C . ASN B 1 7 ? 13.352 58.875 25.719 1 67.31 7 ASN B C 1
ATOM 3116 O O . ASN B 1 7 ? 12.516 58.281 26.406 1 67.31 7 ASN B O 1
ATOM 3120 N N . ALA B 1 8 ? 13.391 58.969 24.453 1 66.56 8 ALA B N 1
ATOM 3121 C CA . ALA B 1 8 ? 12.344 58.25 23.719 1 66.56 8 ALA B CA 1
ATOM 3122 C C . ALA B 1 8 ? 12.453 56.75 23.922 1 66.56 8 ALA B C 1
ATOM 3124 O O . ALA B 1 8 ? 11.438 56.062 24.047 1 66.56 8 ALA B O 1
ATOM 3125 N N . LEU B 1 9 ? 13.633 56.312 23.969 1 70.19 9 LEU B N 1
ATOM 3126 C CA . LEU B 1 9 ? 13.859 54.906 24.203 1 70.19 9 LEU B CA 1
ATOM 3127 C C . LEU B 1 9 ? 13.477 54.531 25.641 1 70.19 9 LEU B C 1
ATOM 3129 O O . LEU B 1 9 ? 12.914 53.469 25.875 1 70.19 9 LEU B O 1
ATOM 3133 N N . SER B 1 10 ? 13.867 55.406 26.484 1 71.69 10 SER B N 1
ATOM 3134 C CA . SER B 1 10 ? 13.5 55.188 27.875 1 71.69 10 SER B CA 1
ATOM 3135 C C . SER B 1 10 ? 11.984 55.188 28.062 1 71.69 10 SER B C 1
ATOM 3137 O O . SER B 1 10 ? 11.445 54.312 28.766 1 71.69 10 SER B O 1
ATOM 3139 N N . ASP B 1 11 ? 11.414 56.094 27.375 1 68.81 11 ASP B N 1
ATOM 3140 C CA . ASP B 1 11 ? 9.961 56.156 27.469 1 68.81 11 ASP B CA 1
ATOM 3141 C C . ASP B 1 11 ? 9.32 54.906 26.859 1 68.81 11 ASP B C 1
ATOM 3143 O O . ASP B 1 11 ? 8.32 54.406 27.375 1 68.81 11 ASP B O 1
ATOM 3147 N N . PHE B 1 12 ? 9.914 54.5 25.906 1 68.62 12 PHE B N 1
ATOM 3148 C CA . PHE B 1 12 ? 9.398 53.312 25.234 1 68.62 12 PHE B CA 1
ATOM 3149 C C . PHE B 1 12 ? 9.492 52.094 26.141 1 68.62 12 PHE B C 1
ATOM 3151 O O . PHE B 1 12 ? 8.562 51.281 26.203 1 68.62 12 PHE B O 1
ATOM 3158 N N . PHE B 1 13 ? 10.516 52.062 26.844 1 71.81 13 PHE B N 1
ATOM 3159 C CA . PHE B 1 13 ? 10.758 50.844 27.641 1 71.81 13 PHE B CA 1
ATOM 3160 C C . PHE B 1 13 ? 10.078 50.969 29 1 71.81 13 PHE B C 1
ATOM 3162 O O . PHE B 1 13 ? 9.664 49.969 29.594 1 71.81 13 PHE B O 1
ATOM 3169 N N . PHE B 1 14 ? 9.836 52.219 29.406 1 71.38 14 PHE B N 1
ATOM 3170 C CA . PHE B 1 14 ? 9.391 52.344 30.797 1 71.38 14 PHE B CA 1
ATOM 3171 C C . PHE B 1 14 ? 7.965 52.875 30.875 1 71.38 14 PHE B C 1
ATOM 3173 O O . PHE B 1 14 ? 7.383 52.969 31.953 1 71.38 14 PHE B O 1
ATOM 3180 N N . GLU B 1 15 ? 7.523 53.188 29.688 1 70.75 15 GLU B N 1
ATOM 3181 C CA . GLU B 1 15 ? 6.148 53.688 29.703 1 70.75 15 GLU B CA 1
ATOM 3182 C C . GLU B 1 15 ? 5.199 52.688 29.047 1 70.75 15 GLU B C 1
ATOM 3184 O O . GLU B 1 15 ? 5.578 52 28.109 1 70.75 15 GLU B O 1
ATOM 3189 N N . TYR B 1 16 ? 4.086 52.469 29.719 1 72.81 16 TYR B N 1
ATOM 3190 C CA . TYR B 1 16 ? 3.047 51.594 29.188 1 72.81 16 TYR B CA 1
ATOM 3191 C C . TYR B 1 16 ? 1.777 52.375 28.875 1 72.81 16 TYR B C 1
ATOM 3193 O O . TYR B 1 16 ? 1.314 53.156 29.703 1 72.81 16 TYR B O 1
ATOM 3201 N N . GLU B 1 17 ? 1.476 52.281 27.578 1 69.62 17 GLU B N 1
ATOM 3202 C CA . GLU B 1 17 ? 0.266 52.969 27.141 1 69.62 17 GLU B CA 1
ATOM 3203 C C . GLU B 1 17 ? -0.923 52.031 27.078 1 69.62 17 GLU B C 1
ATOM 3205 O O . GLU B 1 17 ? -0.789 50.875 26.625 1 69.62 17 GLU B O 1
ATOM 3210 N N . THR B 1 18 ? -2.012 52.406 27.75 1 71.19 18 THR B N 1
ATOM 3211 C CA . THR B 1 18 ? -3.248 51.625 27.688 1 71.19 18 THR B CA 1
ATOM 3212 C C . THR B 1 18 ? -4.422 52.531 27.297 1 71.19 18 THR B C 1
ATOM 3214 O O . THR B 1 18 ? -4.477 53.688 27.688 1 71.19 18 THR B O 1
ATOM 3217 N N . PRO B 1 19 ? -5.215 52.094 26.375 1 73.56 19 PRO B N 1
ATOM 3218 C CA . PRO B 1 19 ? -6.359 52.906 25.953 1 73.56 19 PRO B CA 1
ATOM 3219 C C . PRO B 1 19 ? -7.355 53.156 27.078 1 73.56 19 PRO B C 1
ATOM 3221 O O . PRO B 1 19 ? -7.598 52.281 27.906 1 73.56 19 PRO B O 1
ATOM 3224 N N . ARG B 1 20 ? -7.82 54.438 27.141 1 73.44 20 ARG B N 1
ATOM 3225 C CA . ARG B 1 20 ? -8.867 54.812 28.078 1 73.44 20 ARG B CA 1
ATOM 3226 C C . ARG B 1 20 ? -10.211 54.25 27.672 1 73.44 20 ARG B C 1
ATOM 3228 O O . ARG B 1 20 ? -10.547 54.219 26.484 1 73.44 20 ARG B O 1
ATOM 3235 N N . GLN B 1 21 ? -10.82 53.656 28.594 1 72.81 21 GLN B N 1
ATOM 3236 C CA . GLN B 1 21 ? -12.086 53 28.281 1 72.81 21 GLN B CA 1
ATOM 3237 C C . GLN B 1 21 ? -13.25 53.688 29 1 72.81 21 GLN B C 1
ATOM 3239 O O . GLN B 1 21 ? -13.07 54.219 30.109 1 72.81 21 GLN B O 1
ATOM 3244 N N . VAL B 1 22 ? -14.312 53.906 28.188 1 72.06 22 VAL B N 1
ATOM 3245 C CA . VAL B 1 22 ? -15.531 54.438 28.781 1 72.06 22 VAL B CA 1
ATOM 3246 C C . VAL B 1 22 ? -16.406 53.281 29.281 1 72.06 22 VAL B C 1
ATOM 3248 O O . VAL B 1 22 ? -16.672 52.344 28.547 1 72.06 22 VAL B O 1
ATOM 3251 N N . LEU B 1 23 ? -16.719 53.312 30.531 1 71.44 23 LEU B N 1
ATOM 3252 C CA . LEU B 1 23 ? -17.578 52.312 31.109 1 71.44 23 LEU B CA 1
ATOM 3253 C C . LEU B 1 23 ? -19.047 52.688 30.984 1 71.44 23 LEU B C 1
ATOM 3255 O O . LEU B 1 23 ? -19.469 53.719 31.5 1 71.44 23 LEU B O 1
ATOM 3259 N N . VAL B 1 24 ? -19.641 52 30.078 1 69.44 24 VAL B N 1
ATOM 3260 C CA . VAL B 1 24 ? -21.062 52.219 29.891 1 69.44 24 VAL B CA 1
ATOM 3261 C C . VAL B 1 24 ? -21.859 51.344 30.859 1 69.44 24 VAL B C 1
ATOM 3263 O O . VAL B 1 24 ? -21.781 50.125 30.812 1 69.44 24 VAL B O 1
ATOM 3266 N N . ARG B 1 25 ? -22.609 52 31.734 1 71.5 25 ARG B N 1
ATOM 3267 C CA . ARG B 1 25 ? -23.375 51.25 32.75 1 71.5 25 ARG B CA 1
ATOM 3268 C C . ARG B 1 25 ? -24.828 51.062 32.281 1 71.5 25 ARG B C 1
ATOM 3270 O O . ARG B 1 25 ? -25.734 51.688 32.844 1 71.5 25 ARG B O 1
ATOM 3277 N N . ASN B 1 26 ? -25 50.656 31.109 1 72.5 26 ASN B N 1
ATOM 3278 C CA . ASN B 1 26 ? -26.312 50.219 30.656 1 72.5 26 ASN B CA 1
ATOM 3279 C C . ASN B 1 26 ? -26.438 48.719 30.641 1 72.5 26 ASN B C 1
ATOM 3281 O O . ASN B 1 26 ? -25.703 48.031 29.922 1 72.5 26 ASN B O 1
ATOM 3285 N N . ARG B 1 27 ? -27.297 48.25 31.438 1 77.81 27 ARG B N 1
ATOM 3286 C CA . ARG B 1 27 ? -27.453 46.812 31.641 1 77.81 27 ARG B CA 1
ATOM 3287 C C . ARG B 1 27 ? -27.844 46.125 30.344 1 77.81 27 ARG B C 1
ATOM 3289 O O . ARG B 1 27 ? -27.375 45.031 30.062 1 77.81 27 ARG B O 1
ATOM 3296 N N . ARG B 1 28 ? -28.688 46.781 29.562 1 75.31 28 ARG B N 1
ATOM 3297 C CA . ARG B 1 28 ? -29.188 46.125 28.344 1 75.31 28 ARG B CA 1
ATOM 3298 C C . ARG B 1 28 ? -28.078 45.969 27.312 1 75.31 28 ARG B C 1
ATOM 3300 O O . ARG B 1 28 ? -27.922 44.906 26.719 1 75.31 28 ARG B O 1
ATOM 3307 N N . VAL B 1 29 ? -27.344 47.031 27.203 1 75.19 29 VAL B N 1
ATOM 3308 C CA . VAL B 1 29 ? -26.266 47 26.234 1 75.19 29 VAL B CA 1
ATOM 3309 C C . VAL B 1 29 ? -25.172 46.031 26.688 1 75.19 29 VAL B C 1
ATOM 3311 O O . VAL B 1 29 ? -24.609 45.281 25.87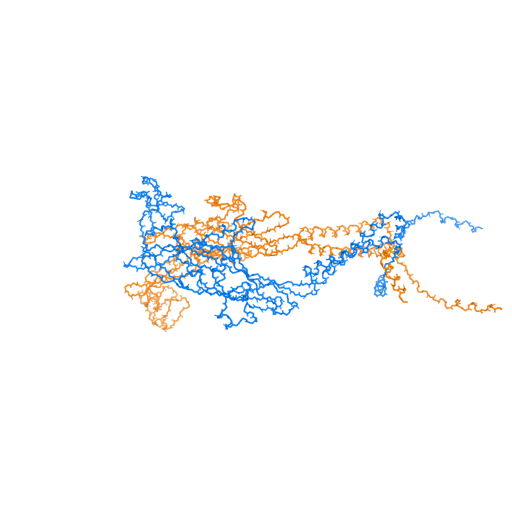5 1 75.19 29 VAL B O 1
ATOM 3314 N N . GLY B 1 30 ? -24.906 46.031 27.953 1 80 30 GLY B N 1
ATOM 3315 C CA . GLY B 1 30 ? -23.922 45.125 28.5 1 80 30 GLY B CA 1
ATOM 3316 C C . GLY B 1 30 ? -24.266 43.688 28.281 1 80 30 GLY B C 1
ATOM 3317 O O . GLY B 1 30 ? -23.406 42.875 27.906 1 80 30 GLY B O 1
ATOM 3318 N N . VAL B 1 31 ? -25.531 43.438 28.391 1 85 31 VAL B N 1
ATOM 3319 C CA . VAL B 1 31 ? -25.984 42.062 28.25 1 85 31 VAL B CA 1
ATOM 3320 C C . VAL B 1 31 ? -25.891 41.625 26.797 1 85 31 VAL B C 1
ATOM 3322 O O . VAL B 1 31 ? -25.484 40.5 26.5 1 85 31 VAL B O 1
ATOM 3325 N N . VAL B 1 32 ? -26.297 42.438 25.844 1 82.56 32 VAL B N 1
ATOM 3326 C CA . VAL B 1 32 ? -26.266 42.094 24.438 1 82.56 32 VAL B CA 1
ATOM 3327 C C . VAL B 1 32 ? -24.828 41.875 23.984 1 82.56 32 VAL B C 1
ATOM 3329 O O . VAL B 1 32 ? -24.547 40.938 23.25 1 82.56 32 VAL B O 1
ATOM 3332 N N . CYS B 1 33 ? -23.906 42.688 24.469 1 82.62 33 CYS B N 1
ATOM 3333 C CA . CYS B 1 33 ? -22.5 42.562 24.078 1 82.62 33 CYS B CA 1
ATOM 3334 C C . CYS B 1 33 ? -21.875 41.281 24.688 1 82.62 33 CYS B C 1
ATOM 3336 O O . CYS B 1 33 ? -21.109 40.594 24.016 1 82.62 33 CYS B O 1
ATOM 3338 N N . ARG B 1 34 ? -22.312 41.031 25.828 1 87 34 ARG B N 1
ATOM 3339 C CA . ARG B 1 34 ? -21.781 39.812 26.469 1 87 34 ARG B CA 1
ATOM 3340 C C . ARG B 1 34 ? -22.312 38.562 25.781 1 87 34 ARG B C 1
ATOM 3342 O O . ARG B 1 34 ? -21.609 37.562 25.688 1 87 34 ARG B O 1
ATOM 3349 N N . LEU B 1 35 ? -23.484 38.719 25.281 1 88.88 35 LEU B N 1
ATOM 3350 C CA . LEU B 1 35 ? -24.062 37.562 24.578 1 88.88 35 LEU B CA 1
ATOM 3351 C C . LEU B 1 35 ? -23.359 37.344 23.25 1 88.88 35 LEU B C 1
ATOM 3353 O O . LEU B 1 35 ? -23.125 36.188 22.875 1 88.88 35 LEU B O 1
ATOM 3357 N N . ILE B 1 36 ? -23 38.344 22.625 1 85.94 36 ILE B N 1
ATOM 3358 C CA . ILE B 1 36 ? -22.266 38.25 21.359 1 85.94 36 ILE B CA 1
ATOM 3359 C C . ILE B 1 36 ? -20.875 37.656 21.609 1 85.94 36 ILE B C 1
ATOM 3361 O O . ILE B 1 36 ? -20.422 36.781 20.891 1 85.94 36 ILE B O 1
ATOM 3365 N N . GLN B 1 37 ? -20.234 38.156 22.656 1 86.06 37 GLN B N 1
ATOM 3366 C CA . GLN B 1 37 ? -18.906 37.656 23 1 86.06 37 GLN B CA 1
ATOM 3367 C C . GLN B 1 37 ? -18.953 36.188 23.375 1 86.06 37 GLN B C 1
ATOM 3369 O O . GLN B 1 37 ? -18.062 35.406 23.016 1 86.06 37 GLN B O 1
ATOM 3374 N N . LEU B 1 38 ? -20.016 35.875 24.031 1 90.12 38 LEU B N 1
ATOM 3375 C CA . LEU B 1 38 ? -20.172 34.469 24.438 1 90.12 38 LEU B CA 1
ATOM 3376 C C . LEU B 1 38 ? -20.422 33.594 23.219 1 90.12 38 LEU B C 1
ATOM 3378 O O . LEU B 1 38 ? -19.984 32.438 23.172 1 90.12 38 LEU B O 1
ATOM 3382 N N . GLY B 1 39 ? -21.188 34.125 22.312 1 90.56 39 GLY B N 1
ATOM 3383 C CA . GLY B 1 39 ? -21.422 33.406 21.078 1 90.56 39 GLY B CA 1
ATOM 3384 C C . GLY B 1 39 ? -20.156 33.156 20.281 1 90.56 39 GLY B C 1
ATOM 3385 O O . GLY B 1 39 ? -19.938 32.062 19.766 1 90.56 39 GLY B O 1
ATOM 3386 N N . VAL B 1 40 ? -19.281 34.094 20.188 1 87.69 40 VAL B N 1
ATOM 3387 C CA . VAL B 1 40 ? -18.031 33.969 19.469 1 87.69 40 VAL B CA 1
ATOM 3388 C C . VAL B 1 40 ? -17.109 33 20.203 1 87.69 40 VAL B C 1
ATOM 3390 O O . VAL B 1 40 ? -16.438 32.188 19.562 1 87.69 40 VAL B O 1
ATOM 3393 N N . LEU B 1 41 ? -17.109 33.156 21.453 1 88.56 41 LEU B N 1
ATOM 3394 C CA . LEU B 1 41 ? -16.266 32.25 22.25 1 88.56 41 LEU B CA 1
ATOM 3395 C C . LEU B 1 41 ? -16.719 30.797 22.078 1 88.56 41 LEU B C 1
ATOM 3397 O O . LEU B 1 41 ? -15.898 29.891 21.984 1 88.56 41 LEU B O 1
ATOM 3401 N N . ALA B 1 42 ? -18.016 30.609 22.078 1 92.31 42 ALA B N 1
ATOM 3402 C CA . ALA B 1 42 ? -18.562 29.266 21.891 1 92.31 42 ALA B CA 1
ATOM 3403 C C . ALA B 1 42 ? -18.203 28.703 20.531 1 92.31 42 ALA B C 1
ATOM 3405 O O . ALA B 1 42 ? -17.938 27.5 20.391 1 92.31 42 ALA B O 1
ATOM 3406 N N . TYR B 1 43 ? -18.172 29.5 19.578 1 88.44 43 TYR B N 1
ATOM 3407 C CA . TYR B 1 43 ? -17.812 29.078 18.234 1 88.44 43 TYR B CA 1
ATOM 3408 C C . TYR B 1 43 ? -16.344 28.656 18.172 1 88.44 43 TYR B C 1
ATOM 3410 O O . TYR B 1 43 ? -16 27.625 17.578 1 88.44 43 TYR B O 1
ATOM 3418 N N . ILE B 1 44 ? -15.5 29.438 18.734 1 86.31 44 ILE B N 1
ATOM 3419 C CA . ILE B 1 44 ? -14.062 29.188 18.672 1 86.31 44 ILE B CA 1
ATOM 3420 C C . ILE B 1 44 ? -13.734 27.906 19.422 1 86.31 44 ILE B C 1
ATOM 3422 O O . ILE B 1 44 ? -13.062 27.016 18.891 1 86.31 44 ILE B O 1
ATOM 3426 N N . ILE B 1 45 ? -14.227 27.844 20.594 1 88.94 45 ILE B N 1
ATOM 3427 C CA . ILE B 1 45 ? -13.891 26.688 21.422 1 88.94 45 ILE B CA 1
ATOM 3428 C C . ILE B 1 45 ? -14.625 25.453 20.922 1 88.94 45 ILE B C 1
ATOM 3430 O O . ILE B 1 45 ? -14.016 24.391 20.734 1 88.94 45 ILE B O 1
ATOM 3434 N N . GLY B 1 46 ? -15.93 25.609 20.734 1 90.75 46 GLY B N 1
ATOM 3435 C CA . GLY B 1 46 ? -16.75 24.469 20.344 1 90.75 46 GLY B CA 1
ATOM 3436 C C . GLY B 1 46 ? -16.469 23.984 18.953 1 90.75 46 GLY B C 1
ATOM 3437 O O . GLY B 1 46 ? -16.25 22.781 18.734 1 90.75 46 GLY B O 1
ATOM 3438 N N . TRP B 1 47 ? -16.469 24.859 18.031 1 87.94 47 TRP B N 1
ATOM 3439 C CA . TRP B 1 47 ? -16.344 24.438 16.641 1 87.94 47 TRP B CA 1
ATOM 3440 C C . TRP B 1 47 ? -14.875 24.328 16.219 1 87.94 47 TRP B C 1
ATOM 3442 O O . TRP B 1 47 ? -14.43 23.281 15.75 1 87.94 47 TRP B O 1
ATOM 3452 N N . VAL B 1 48 ? -14.055 25.297 16.438 1 87.38 48 VAL B N 1
ATOM 3453 C CA . VAL B 1 48 ? -12.703 25.375 15.891 1 87.38 48 VAL B CA 1
ATOM 3454 C C . VAL B 1 48 ? -11.789 24.422 16.672 1 87.38 48 VAL B C 1
ATOM 3456 O O . VAL B 1 48 ? -11.055 23.625 16.078 1 87.38 48 VAL B O 1
ATOM 3459 N N . PHE B 1 49 ? -11.836 24.406 17.969 1 89 49 PHE B N 1
ATOM 3460 C CA . PHE B 1 49 ? -10.898 23.625 18.781 1 89 49 PHE B CA 1
ATOM 3461 C C . PHE B 1 49 ? -11.398 22.203 18.969 1 89 49 PHE B C 1
ATOM 3463 O O . PHE B 1 49 ? -10.625 21.25 18.875 1 89 49 PHE B O 1
ATOM 3470 N N . ILE B 1 50 ? -12.688 22.078 19.219 1 88.88 50 ILE B N 1
ATOM 3471 C CA . ILE B 1 50 ? -13.172 20.766 19.594 1 88.88 50 ILE B CA 1
ATOM 3472 C C . ILE B 1 50 ? -13.594 19.984 18.344 1 88.88 50 ILE B C 1
ATOM 3474 O O . ILE B 1 50 ? -13.125 18.875 18.109 1 88.88 50 ILE B O 1
ATOM 3478 N N . TYR B 1 51 ? -14.43 20.609 17.562 1 87.69 51 TYR B N 1
ATOM 3479 C CA . TYR B 1 51 ? -14.969 19.875 16.422 1 87.69 51 TYR B CA 1
ATOM 3480 C C . TYR B 1 51 ? -13.922 19.734 15.32 1 87.69 51 TYR B C 1
ATOM 3482 O O . TYR B 1 51 ? -13.703 18.641 14.805 1 87.69 51 TYR B O 1
ATOM 3490 N N . GLU B 1 52 ? -13.227 20.734 15.008 1 87.5 52 GLU B N 1
ATOM 3491 C CA . GLU B 1 52 ? -12.242 20.719 13.93 1 87.5 52 GLU B CA 1
ATOM 3492 C C . GLU B 1 52 ? -10.867 20.312 14.445 1 87.5 52 GLU B C 1
ATOM 3494 O O . GLU B 1 52 ? -9.938 20.109 13.656 1 87.5 52 GLU B O 1
ATOM 3499 N N . LYS B 1 53 ? -10.703 20.266 15.688 1 89.94 53 LYS B N 1
ATOM 3500 C CA . LYS B 1 53 ? -9.422 19.938 16.312 1 89.94 53 LYS B CA 1
ATOM 3501 C C . LYS B 1 53 ? -8.312 20.844 15.789 1 89.94 53 LYS B C 1
ATOM 3503 O O . LYS B 1 53 ? -7.254 20.359 15.375 1 89.94 53 LYS B O 1
ATOM 3508 N N . GLY B 1 54 ? -8.594 22.078 15.789 1 87.19 54 GLY B N 1
ATOM 3509 C CA . GLY B 1 54 ? -7.699 23.078 15.242 1 87.19 54 GLY B CA 1
ATOM 3510 C C . GLY B 1 54 ? -6.41 23.234 16.031 1 87.19 54 GLY B C 1
ATOM 3511 O O . GLY B 1 54 ? -5.5 23.938 15.602 1 87.19 54 GLY B O 1
ATOM 3512 N N . TYR B 1 55 ? -6.309 22.484 17.078 1 89.31 55 TYR B N 1
ATOM 3513 C CA . TYR B 1 55 ? -5.113 22.562 17.906 1 89.31 55 TYR B CA 1
ATOM 3514 C C . TYR B 1 55 ? -4.109 21.484 17.516 1 89.31 55 TYR B C 1
ATOM 3516 O O . TYR B 1 55 ? -3.033 21.375 18.109 1 89.31 55 TYR B O 1
ATOM 3524 N N . GLN B 1 56 ? -4.445 20.734 16.484 1 92.75 56 GLN B N 1
ATOM 3525 C CA . GLN B 1 56 ? -3.586 19.609 16.109 1 92.75 56 GLN B CA 1
ATOM 3526 C C . GLN B 1 56 ? -3.104 19.75 14.664 1 92.75 56 GLN B C 1
ATOM 3528 O O . GLN B 1 56 ? -3.771 20.375 13.836 1 92.75 56 GLN B O 1
ATOM 3533 N N . SER B 1 57 ? -1.916 19.203 14.461 1 89.31 57 SER B N 1
ATOM 3534 C CA . SER B 1 57 ? -1.436 19 13.102 1 89.31 57 SER B CA 1
ATOM 3535 C C . SER B 1 57 ? -1.724 17.578 12.625 1 89.31 57 SER B C 1
ATOM 3537 O O . SER B 1 57 ? -2.002 16.688 13.438 1 89.31 57 SER B O 1
ATOM 3539 N N . THR B 1 58 ? -1.79 17.469 11.312 1 90.25 58 THR B N 1
ATOM 3540 C CA . THR B 1 58 ? -2.145 16.156 10.766 1 90.25 58 THR B CA 1
ATOM 3541 C C . THR B 1 58 ? -0.983 15.57 9.969 1 90.25 58 THR B C 1
ATOM 3543 O O . THR B 1 58 ? -0.101 16.312 9.516 1 90.25 58 THR B O 1
ATOM 3546 N N . ASP B 1 59 ? -0.956 14.25 9.984 1 88.5 59 ASP B N 1
ATOM 3547 C CA . ASP B 1 59 ? 0.031 13.5 9.211 1 88.5 59 ASP B CA 1
ATOM 3548 C C . ASP B 1 59 ? -0.608 12.297 8.523 1 88.5 59 ASP B C 1
ATOM 3550 O O . ASP B 1 59 ? -1.588 11.742 9.023 1 88.5 59 ASP B O 1
ATOM 3554 N N . THR B 1 60 ? -0.123 12.055 7.305 1 89 60 THR B N 1
ATOM 3555 C CA . THR B 1 60 ? -0.533 10.844 6.594 1 89 60 THR B CA 1
ATOM 3556 C C . THR B 1 60 ? 0.613 9.836 6.531 1 89 60 THR B C 1
ATOM 3558 O O . THR B 1 60 ? 1.777 10.227 6.41 1 89 60 THR B O 1
ATOM 3561 N N . ALA B 1 61 ? 0.222 8.586 6.566 1 88.88 61 ALA B N 1
ATOM 3562 C CA . ALA B 1 61 ? 1.249 7.559 6.715 1 88.88 61 ALA B CA 1
ATOM 3563 C C . ALA B 1 61 ? 1.646 6.984 5.359 1 88.88 61 ALA B C 1
ATOM 3565 O O . ALA B 1 61 ? 0.865 7.031 4.402 1 88.88 61 ALA B O 1
ATOM 3566 N N . VAL B 1 62 ? 2.873 6.586 5.297 1 83.62 62 VAL B N 1
ATOM 3567 C CA . VAL B 1 62 ? 3.33 5.676 4.25 1 83.62 62 VAL B CA 1
ATOM 3568 C C . VAL B 1 62 ? 3.139 4.23 4.703 1 83.62 62 VAL B C 1
ATOM 3570 O O . VAL B 1 62 ? 3.525 3.867 5.816 1 83.62 62 VAL B O 1
ATOM 3573 N N . SER B 1 63 ? 2.508 3.477 3.867 1 89.12 63 SER B N 1
ATOM 3574 C CA . SER B 1 63 ? 2.1 2.154 4.328 1 89.12 63 SER B CA 1
ATOM 3575 C C . SER B 1 63 ? 2.697 1.056 3.451 1 89.12 63 SER B C 1
ATOM 3577 O O . SER B 1 63 ? 3.139 1.319 2.332 1 89.12 63 SER B O 1
ATOM 3579 N N . SER B 1 64 ? 2.832 -0.099 4.039 1 87.81 64 SER B N 1
ATOM 3580 C CA . SER B 1 64 ? 3.195 -1.342 3.363 1 87.81 64 SER B CA 1
ATOM 3581 C C . SER B 1 64 ? 2.25 -2.475 3.748 1 87.81 64 SER B C 1
ATOM 3583 O O . SER B 1 64 ? 1.853 -2.592 4.91 1 87.81 64 SER B O 1
ATOM 3585 N N . VAL B 1 65 ? 1.879 -3.268 2.727 1 91.31 65 VAL B N 1
ATOM 3586 C CA . VAL B 1 65 ? 0.918 -4.344 2.951 1 91.31 65 VAL B CA 1
ATOM 3587 C C . VAL B 1 65 ? 1.479 -5.656 2.414 1 91.31 65 VAL B C 1
ATOM 3589 O O . VAL B 1 65 ? 2.104 -5.688 1.352 1 91.31 65 VAL B O 1
ATOM 3592 N N . PHE B 1 66 ? 1.312 -6.688 3.27 1 89.75 66 PHE B N 1
ATOM 3593 C CA . PHE B 1 66 ? 1.619 -8.062 2.891 1 89.75 66 PHE B CA 1
ATOM 3594 C C . PHE B 1 66 ? 0.419 -8.969 3.127 1 89.75 66 PHE B C 1
ATOM 3596 O O . PHE B 1 66 ? -0.266 -8.852 4.145 1 89.75 66 PHE B O 1
ATOM 3603 N N . THR B 1 67 ? 0.164 -9.789 2.111 1 93.38 67 THR B N 1
ATOM 3604 C CA . TH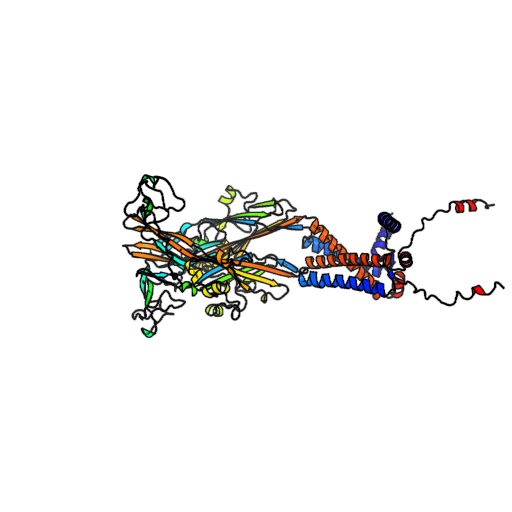R B 1 67 ? -0.965 -10.703 2.236 1 93.38 67 THR B CA 1
ATOM 3605 C C . THR B 1 67 ? -0.525 -12.148 1.991 1 93.38 67 THR B C 1
ATOM 3607 O O . THR B 1 67 ? 0.378 -12.398 1.19 1 93.38 67 THR B O 1
ATOM 3610 N N . LYS B 1 68 ? -1.158 -12.977 2.695 1 91.44 68 LYS B N 1
ATOM 3611 C CA . LYS B 1 68 ? -0.924 -14.406 2.531 1 91.44 68 LYS B CA 1
ATOM 3612 C C . LYS B 1 68 ? -2.236 -15.188 2.557 1 91.44 68 LYS B C 1
ATOM 3614 O O . LYS B 1 68 ? -3.059 -15 3.457 1 91.44 68 LYS B O 1
ATOM 3619 N N . MET B 1 69 ? -2.395 -16.109 1.536 1 93.12 69 MET B N 1
ATOM 3620 C CA . MET B 1 69 ? -3.607 -16.922 1.422 1 93.12 69 MET B CA 1
ATOM 3621 C C . MET B 1 69 ? -3.342 -18.359 1.844 1 93.12 69 MET B C 1
ATOM 3623 O O . MET B 1 69 ? -2.248 -18.891 1.627 1 93.12 69 MET B O 1
ATOM 3627 N N . LYS B 1 70 ? -4.367 -18.891 2.477 1 90.06 70 LYS B N 1
ATOM 3628 C CA . LYS B 1 70 ? -4.336 -20.312 2.822 1 90.06 70 LYS B CA 1
ATOM 3629 C C . LYS B 1 70 ? -5.656 -20.984 2.477 1 90.06 70 LYS B C 1
ATOM 3631 O O . LYS B 1 70 ? -6.727 -20.391 2.625 1 90.06 70 LYS B O 1
ATOM 3636 N N . GLY B 1 71 ? -5.539 -22.219 1.984 1 89.62 71 GLY B N 1
ATOM 3637 C CA . GLY B 1 71 ? -6.707 -23 1.624 1 89.62 71 GLY B CA 1
ATOM 3638 C C . GLY B 1 71 ? -6.434 -24.016 0.524 1 89.62 71 GLY B C 1
ATOM 3639 O O . GLY B 1 71 ? -5.449 -23.891 -0.207 1 89.62 71 GLY B O 1
ATOM 3640 N N . VAL B 1 72 ? -7.32 -25 0.493 1 89.25 72 VAL B N 1
ATOM 3641 C CA . VAL B 1 72 ? -7.219 -26.031 -0.531 1 89.25 72 VAL B CA 1
ATOM 3642 C C . VAL B 1 72 ? -8.594 -26.266 -1.16 1 89.25 72 VAL B C 1
ATOM 3644 O O . VAL B 1 72 ? -9.609 -26.266 -0.465 1 89.25 72 VAL B O 1
ATOM 3647 N N . GLY B 1 73 ? -8.531 -26.375 -2.471 1 89.5 73 GLY B N 1
ATOM 3648 C CA . GLY B 1 73 ? -9.758 -26.656 -3.193 1 89.5 73 GLY B CA 1
ATOM 3649 C C . GLY B 1 73 ? -9.727 -27.984 -3.924 1 89.5 73 GLY B C 1
ATOM 3650 O O . GLY B 1 73 ? -8.656 -28.516 -4.203 1 89.5 73 GLY B O 1
ATOM 3651 N N . TYR B 1 74 ? -10.938 -28.516 -4.125 1 90.06 74 TYR B N 1
ATOM 3652 C CA . TYR B 1 74 ? -11.117 -29.766 -4.844 1 90.06 74 TYR B CA 1
ATOM 3653 C C . TYR B 1 74 ? -12.188 -29.641 -5.918 1 90.06 74 TYR B C 1
ATOM 3655 O O . TYR B 1 74 ? -13.227 -29.016 -5.695 1 90.06 74 TYR B O 1
ATOM 3663 N N . THR B 1 75 ? -11.797 -30.094 -7.074 1 91.94 75 THR B N 1
ATOM 3664 C CA . THR B 1 75 ? -12.781 -30.109 -8.148 1 91.94 75 THR B CA 1
ATOM 3665 C C . THR B 1 75 ? -12.789 -31.453 -8.859 1 91.94 75 THR B C 1
ATOM 3667 O O . THR B 1 75 ? -11.789 -32.188 -8.852 1 91.94 75 THR B O 1
ATOM 3670 N N . ASN B 1 76 ? -13.945 -31.812 -9.266 1 89.25 76 ASN B N 1
ATOM 3671 C CA . ASN B 1 76 ? -14.133 -32.938 -10.156 1 89.25 76 ASN B CA 1
ATOM 3672 C C . ASN B 1 76 ? -14.844 -32.531 -11.445 1 89.25 76 ASN B C 1
ATOM 3674 O O . ASN B 1 76 ? -16.078 -32.438 -11.477 1 89.25 76 ASN B O 1
ATOM 3678 N N . VAL B 1 77 ? -14.047 -32.281 -12.43 1 87.38 77 VAL B N 1
ATOM 3679 C CA . VAL B 1 77 ? -14.594 -31.844 -13.703 1 87.38 77 VAL B CA 1
ATOM 3680 C C . VAL B 1 77 ? -14.484 -32.969 -14.734 1 87.38 77 VAL B C 1
ATOM 3682 O O . VAL B 1 77 ? -13.383 -33.312 -15.156 1 87.38 77 VAL B O 1
ATOM 3685 N N . SER B 1 78 ? -15.609 -33.375 -15.203 1 83.75 78 SER B N 1
ATOM 3686 C CA . SER B 1 78 ? -15.68 -34.438 -16.203 1 83.75 78 SER B CA 1
ATOM 3687 C C . SER B 1 78 ? -14.859 -35.656 -15.797 1 83.75 78 SER B C 1
ATOM 3689 O O . SER B 1 78 ? -14.102 -36.219 -16.594 1 83.75 78 SER B O 1
ATOM 3691 N N . GLY B 1 79 ? -14.852 -35.938 -14.5 1 83.56 79 GLY B N 1
ATOM 3692 C CA . GLY B 1 79 ? -14.188 -37.156 -14.008 1 83.56 79 GLY B CA 1
ATOM 3693 C C . GLY B 1 79 ? -12.75 -36.906 -13.602 1 83.56 79 GLY B C 1
ATOM 3694 O O . GLY B 1 79 ? -12.078 -37.812 -13.086 1 83.56 79 GLY B O 1
ATOM 3695 N N . ARG B 1 80 ? -12.328 -35.812 -13.883 1 86.06 80 ARG B N 1
ATOM 3696 C CA . ARG B 1 80 ? -10.953 -35.5 -13.516 1 86.06 80 ARG B CA 1
ATOM 3697 C C . ARG B 1 80 ? -10.898 -34.781 -12.164 1 86.06 80 ARG B C 1
ATOM 3699 O O . ARG B 1 80 ? -11.398 -33.656 -12.031 1 86.06 80 ARG B O 1
ATOM 3706 N N . GLU B 1 81 ? -10.281 -35.438 -11.266 1 88.56 81 GLU B N 1
ATOM 3707 C CA . GLU B 1 81 ? -10.117 -34.875 -9.93 1 88.56 81 GLU B CA 1
ATOM 3708 C C . GLU B 1 81 ? -8.852 -34.031 -9.844 1 88.56 81 GLU B C 1
ATOM 3710 O O . GLU B 1 81 ? -7.785 -34.438 -10.281 1 88.56 81 GLU B O 1
ATOM 3715 N N . THR B 1 82 ? -9.109 -32.844 -9.367 1 90.88 82 THR B N 1
ATOM 3716 C CA . THR B 1 82 ? -7.98 -31.938 -9.258 1 90.88 82 THR B CA 1
ATOM 3717 C C . THR B 1 82 ? -8 -31.203 -7.918 1 90.88 82 THR B C 1
ATOM 3719 O O . THR B 1 82 ? -9.062 -30.797 -7.441 1 90.88 82 THR B O 1
ATOM 3722 N N . VAL B 1 83 ? -6.859 -31.156 -7.305 1 91.06 83 VAL B N 1
ATOM 3723 C CA . VAL B 1 83 ? -6.688 -30.359 -6.094 1 91.06 83 VAL B CA 1
ATOM 3724 C C . VAL B 1 83 ? -6.008 -29.031 -6.438 1 91.06 83 VAL B C 1
ATOM 3726 O O . VAL B 1 83 ? -5.074 -29 -7.242 1 91.06 83 VAL B O 1
ATOM 3729 N N . TRP B 1 84 ? -6.555 -28.031 -5.906 1 91.81 84 TRP B N 1
ATOM 3730 C CA . TRP B 1 84 ? -6.059 -26.672 -6.164 1 91.81 84 TRP B CA 1
ATOM 3731 C C . TRP B 1 84 ? -5.461 -26.062 -4.898 1 91.81 84 TRP B C 1
ATOM 3733 O O . TRP B 1 84 ? -6.105 -26.047 -3.848 1 91.81 84 TRP B O 1
ATOM 3743 N N . ASP B 1 85 ? -4.258 -25.625 -4.965 1 91.44 85 ASP B N 1
ATOM 3744 C CA . ASP B 1 85 ? -3.615 -24.969 -3.832 1 91.44 85 ASP B CA 1
ATOM 3745 C C . ASP B 1 85 ? -3.307 -23.5 -4.148 1 91.44 85 ASP B C 1
ATOM 3747 O O . ASP B 1 85 ? -3.729 -22.984 -5.188 1 91.44 85 ASP B O 1
ATOM 3751 N N . VAL B 1 86 ? -2.621 -22.828 -3.254 1 91.62 86 VAL B N 1
ATOM 3752 C CA . VAL B 1 86 ? -2.391 -21.391 -3.322 1 91.62 86 VAL B CA 1
ATOM 3753 C C . VAL B 1 86 ? -1.599 -21.062 -4.582 1 91.62 86 VAL B C 1
ATOM 3755 O O . VAL B 1 86 ? -1.797 -20 -5.184 1 91.62 86 VAL B O 1
ATOM 3758 N N . ALA B 1 87 ? -0.769 -21.906 -5.023 1 91.62 87 ALA B N 1
ATOM 3759 C CA . ALA B 1 87 ? 0.04 -21.672 -6.219 1 91.62 87 ALA B CA 1
ATOM 3760 C C . ALA B 1 87 ? -0.821 -21.703 -7.48 1 91.62 87 ALA B C 1
ATOM 3762 O O . ALA B 1 87 ? -0.407 -21.219 -8.531 1 91.62 87 ALA B O 1
ATOM 3763 N N . ASP B 1 88 ? -2.027 -22.219 -7.305 1 92.62 88 ASP B N 1
ATOM 3764 C CA . ASP B 1 88 ? -2.879 -22.406 -8.477 1 92.62 88 ASP B CA 1
ATOM 3765 C C . ASP B 1 88 ? -3.941 -21.312 -8.562 1 92.62 88 ASP B C 1
ATOM 3767 O O . ASP B 1 88 ? -4.332 -20.906 -9.656 1 92.62 88 ASP B O 1
ATOM 3771 N N . TYR B 1 89 ? -4.383 -20.891 -7.367 1 95.12 89 TYR B N 1
ATOM 3772 C CA . TYR B 1 89 ? -5.621 -20.109 -7.453 1 95.12 89 TYR B CA 1
ATOM 3773 C C . TYR B 1 89 ? -5.395 -18.672 -7.043 1 95.12 89 TYR B C 1
ATOM 3775 O O . TYR B 1 89 ? -6.305 -17.844 -7.133 1 95.12 89 TYR B O 1
ATOM 3783 N N . VAL B 1 90 ? -4.262 -18.281 -6.637 1 95.94 90 VAL B N 1
ATOM 3784 C CA . VAL B 1 90 ? -3.99 -16.906 -6.258 1 95.94 90 VAL B CA 1
ATOM 3785 C C . VAL B 1 90 ? -3.09 -16.25 -7.305 1 95.94 90 VAL B C 1
ATOM 3787 O O . VAL B 1 90 ? -2.076 -16.828 -7.707 1 95.94 90 VAL B O 1
ATOM 3790 N N . PHE B 1 91 ? -3.518 -15 -7.66 1 93.69 91 PHE B N 1
ATOM 3791 C CA . PHE B 1 91 ? -2.773 -14.258 -8.672 1 93.69 91 PHE B CA 1
ATOM 3792 C C . PHE B 1 91 ? -2.598 -12.805 -8.25 1 93.69 91 PHE B C 1
ATOM 3794 O O . PHE B 1 91 ? -3.578 -12.07 -8.109 1 93.69 91 PHE B O 1
ATOM 3801 N N . PRO B 1 92 ? -1.387 -12.234 -8.133 1 90.38 92 PRO B N 1
ATOM 3802 C CA . PRO B 1 92 ? -0.119 -12.961 -8.078 1 90.38 92 PRO B CA 1
ATOM 3803 C C . PRO B 1 92 ? 0.083 -13.703 -6.758 1 90.38 92 PRO B C 1
ATOM 3805 O O . PRO B 1 92 ? -0.651 -13.461 -5.797 1 90.38 92 PRO B O 1
ATOM 3808 N N . SER B 1 93 ? 1.053 -14.523 -6.746 1 87.56 93 SER B N 1
ATOM 3809 C CA . SER B 1 93 ? 1.211 -15.398 -5.586 1 87.56 93 SER B CA 1
ATOM 3810 C C . SER B 1 93 ? 2.09 -14.75 -4.523 1 87.56 93 SER B C 1
ATOM 3812 O O . SER B 1 93 ? 2.162 -15.227 -3.389 1 87.56 93 SER B O 1
ATOM 3814 N N . GLN B 1 94 ? 2.73 -13.625 -4.746 1 85.38 94 GLN B N 1
ATOM 3815 C CA . GLN B 1 94 ? 3.736 -13.039 -3.869 1 85.38 94 GLN B CA 1
ATOM 3816 C C . GLN B 1 94 ? 3.086 -12.32 -2.689 1 85.38 94 GLN B C 1
ATOM 3818 O O . GLN B 1 94 ? 3.76 -11.984 -1.714 1 85.38 94 GLN B O 1
ATOM 3823 N N . GLY B 1 95 ? 1.867 -12.133 -2.721 1 83.38 95 GLY B N 1
ATOM 3824 C CA . GLY B 1 95 ? 1.204 -11.5 -1.59 1 83.38 95 GLY B CA 1
ATOM 3825 C C . GLY B 1 95 ? 1.203 -9.984 -1.666 1 83.38 95 GLY B C 1
ATOM 3826 O O . GLY B 1 95 ? 1.573 -9.312 -0.704 1 83.38 95 GLY B O 1
ATOM 3827 N N . ASP B 1 96 ? 0.681 -9.438 -2.678 1 84.5 96 ASP B N 1
ATOM 3828 C CA . ASP B 1 96 ? 0.612 -8 -2.914 1 84.5 96 ASP B CA 1
ATOM 3829 C C . ASP B 1 96 ? -0.681 -7.414 -2.354 1 84.5 96 ASP B C 1
ATOM 3831 O O . ASP B 1 96 ? -1.53 -8.148 -1.84 1 84.5 96 ASP B O 1
ATOM 3835 N N . ALA B 1 97 ? -0.684 -6.125 -2.35 1 91.06 97 ALA B N 1
ATOM 3836 C CA . ALA B 1 97 ? -1.859 -5.422 -1.845 1 91.06 97 ALA B CA 1
ATOM 3837 C C . ALA B 1 97 ? -3.062 -5.637 -2.758 1 91.06 97 ALA B C 1
ATOM 3839 O O . ALA B 1 97 ? -4.203 -5.383 -2.363 1 91.06 97 ALA B O 1
ATOM 3840 N N . SER B 1 98 ? -2.83 -6.016 -3.93 1 93.31 98 SER B N 1
ATOM 3841 C CA . SER B 1 98 ? -3.889 -6.359 -4.871 1 93.31 98 SER B CA 1
ATOM 3842 C C . SER B 1 98 ? -3.686 -7.762 -5.441 1 93.31 98 SER B C 1
ATOM 3844 O O . SER B 1 98 ? -2.596 -8.094 -5.914 1 93.31 98 SER B O 1
ATOM 3846 N N . PHE B 1 99 ? -4.762 -8.539 -5.359 1 95.44 99 PHE B N 1
ATOM 3847 C CA . PHE B 1 99 ? -4.645 -9.914 -5.832 1 95.44 99 PHE B CA 1
ATOM 3848 C C . PHE B 1 99 ? -6.012 -10.492 -6.172 1 95.44 99 PHE B C 1
ATOM 3850 O O . PHE B 1 99 ? -7.039 -9.898 -5.84 1 95.44 99 PHE B O 1
ATOM 3857 N N . VAL B 1 100 ? -5.957 -11.609 -6.895 1 96.88 100 VAL B N 1
ATOM 3858 C CA . VAL B 1 100 ? -7.18 -12.281 -7.328 1 96.88 100 VAL B CA 1
ATOM 3859 C C . VAL B 1 100 ? -7.191 -13.719 -6.812 1 96.88 100 VAL B C 1
ATOM 3861 O O . VAL B 1 100 ? -6.164 -14.398 -6.832 1 96.88 100 VAL B O 1
ATOM 3864 N N . VAL B 1 101 ? -8.336 -14.094 -6.289 1 97.38 101 VAL B N 1
ATOM 3865 C CA . VAL B 1 101 ? -8.547 -15.484 -5.906 1 97.38 101 VAL B CA 1
ATOM 3866 C C . VAL B 1 101 ? -9.516 -16.141 -6.891 1 97.38 101 VAL B C 1
ATOM 3868 O O . VAL B 1 101 ? -10.648 -15.695 -7.055 1 97.38 101 VAL B O 1
ATOM 3871 N N . MET B 1 102 ? -9.078 -17.172 -7.512 1 97.88 102 MET B N 1
ATOM 3872 C CA . MET B 1 102 ? -9.883 -17.875 -8.5 1 97.88 102 MET B CA 1
ATOM 3873 C C . MET B 1 102 ? -11.031 -18.625 -7.828 1 97.88 102 MET B C 1
ATOM 3875 O O . MET B 1 102 ? -10.812 -19.359 -6.855 1 97.88 102 MET B O 1
ATOM 3879 N N . THR B 1 103 ? -12.242 -18.453 -8.289 1 97.94 103 THR B N 1
ATOM 3880 C CA . THR B 1 103 ? -13.414 -19.125 -7.73 1 97.94 103 THR B CA 1
ATOM 3881 C C . THR B 1 103 ? -14.094 -20 -8.781 1 97.94 103 THR B C 1
ATOM 3883 O O . THR B 1 103 ? -14.922 -20.844 -8.453 1 97.94 103 THR B O 1
ATOM 3886 N N . ASN B 1 104 ? -13.812 -19.719 -10.031 1 97.75 104 ASN B N 1
ATOM 3887 C CA . ASN B 1 104 ? -14.375 -20.438 -11.172 1 97.75 104 ASN B CA 1
ATOM 3888 C C . ASN B 1 104 ? -13.445 -20.375 -12.383 1 97.75 104 ASN B C 1
ATOM 3890 O O . ASN B 1 104 ? -12.523 -19.562 -12.422 1 97.75 104 ASN B O 1
ATOM 3894 N N . PHE B 1 105 ? -13.664 -21.438 -13.312 1 97.25 105 PHE B N 1
ATOM 3895 C CA . PHE B 1 105 ? -12.75 -21.391 -14.453 1 97.25 105 PHE B CA 1
ATOM 3896 C C . PHE B 1 105 ? -13.305 -22.188 -15.617 1 97.25 105 PHE B C 1
ATOM 3898 O O . PHE B 1 105 ? -14.219 -23 -15.445 1 97.25 105 PHE B O 1
ATOM 3905 N N . ILE B 1 106 ? -12.844 -21.844 -16.766 1 96.06 106 ILE B N 1
ATOM 3906 C CA . ILE B 1 106 ? -13 -22.609 -17.984 1 96.06 106 ILE B CA 1
ATOM 3907 C C . ILE B 1 106 ? -11.633 -23 -18.531 1 96.06 106 ILE B C 1
ATOM 3909 O O . ILE B 1 106 ? -10.766 -22.141 -18.719 1 96.06 106 ILE B O 1
ATOM 3913 N N . ILE B 1 107 ? -11.445 -24.312 -18.75 1 94.62 107 ILE B N 1
ATOM 3914 C CA . ILE B 1 107 ? -10.156 -24.797 -19.219 1 94.62 107 ILE B CA 1
ATOM 3915 C C . ILE B 1 107 ? -10.289 -25.312 -20.656 1 94.62 107 ILE B C 1
ATOM 3917 O O . ILE B 1 107 ? -11.219 -26.062 -20.969 1 94.62 107 ILE B O 1
ATOM 3921 N N . THR B 1 108 ? -9.484 -24.828 -21.562 1 94.94 108 THR B N 1
ATOM 3922 C CA . THR B 1 108 ? -9.336 -25.344 -22.906 1 94.94 108 THR B CA 1
ATOM 3923 C C . THR B 1 108 ? -7.973 -26.016 -23.094 1 94.94 108 THR B C 1
ATOM 3925 O O . THR B 1 108 ? -6.961 -25.328 -23.266 1 94.94 108 THR B O 1
ATOM 3928 N N . GLU B 1 109 ? -8 -27.328 -23.109 1 91.75 109 GLU B N 1
ATOM 3929 C CA . GLU B 1 109 ? -6.75 -28.094 -23.078 1 91.75 109 GLU B CA 1
ATOM 3930 C C . GLU B 1 109 ? -6.27 -28.406 -24.484 1 91.75 109 GLU B C 1
ATOM 3932 O O . GLU B 1 109 ? -7.066 -28.453 -25.422 1 91.75 109 GLU B O 1
ATOM 3937 N N . GLY B 1 110 ? -5 -28.594 -24.578 1 91.81 110 GLY B N 1
ATOM 3938 C CA . GLY B 1 110 ? -4.371 -29.156 -25.766 1 91.81 110 GLY B CA 1
ATOM 3939 C C . GLY B 1 110 ? -4.488 -28.281 -26.984 1 91.81 110 GLY B C 1
ATOM 3940 O O . GLY B 1 110 ? -4.629 -28.781 -28.109 1 91.81 110 GLY B O 1
ATOM 3941 N N . GLN B 1 111 ? -4.516 -27 -26.766 1 95.81 111 GLN B N 1
ATOM 3942 C CA . GLN B 1 111 ? -4.602 -26.141 -27.938 1 95.81 111 GLN B CA 1
ATOM 3943 C C . GLN B 1 111 ? -3.309 -26.172 -28.75 1 95.81 111 GLN B C 1
ATOM 3945 O O . GLN B 1 111 ? -2.217 -26.219 -28.172 1 95.81 111 GLN B O 1
ATOM 3950 N N . LYS B 1 112 ? -3.43 -26.188 -30.031 1 96.88 112 LYS B N 1
ATOM 3951 C CA . LYS B 1 112 ? -2.312 -26.094 -30.969 1 96.88 112 LYS B CA 1
ATOM 3952 C C . LYS B 1 112 ? -2.627 -25.125 -32.094 1 96.88 112 LYS B C 1
ATOM 3954 O O . LYS B 1 112 ? -3.789 -24.953 -32.469 1 96.88 112 LYS B O 1
ATOM 3959 N N . MET B 1 113 ? -1.488 -24.516 -32.625 1 96.38 113 MET B N 1
ATOM 3960 C CA . MET B 1 113 ? -1.681 -23.594 -33.75 1 96.38 113 MET B CA 1
ATOM 3961 C C . MET B 1 113 ? -2.205 -24.328 -34.969 1 96.38 113 MET B C 1
ATOM 3963 O O . MET B 1 113 ? -1.704 -25.406 -35.312 1 96.38 113 MET B O 1
ATOM 3967 N N . GLY B 1 114 ? -3.322 -23.812 -35.438 1 96.88 114 GLY B N 1
ATOM 3968 C CA . GLY B 1 114 ? -3.936 -24.406 -36.625 1 96.88 114 GLY B CA 1
ATOM 3969 C C . GLY B 1 114 ? -5.215 -23.703 -37.031 1 96.88 114 GLY B C 1
ATOM 3970 O O . GLY B 1 114 ? -5.406 -22.516 -36.75 1 96.88 114 GLY B O 1
ATOM 3971 N N . THR B 1 115 ? -5.965 -24.406 -37.875 1 96.94 115 THR B N 1
ATOM 3972 C CA . THR B 1 115 ? -7.234 -23.844 -38.344 1 96.94 115 THR B CA 1
ATOM 3973 C C . THR B 1 115 ? -8.406 -24.641 -37.75 1 96.94 115 THR B C 1
ATOM 3975 O O . THR B 1 115 ? -8.344 -25.859 -37.656 1 96.94 115 THR B O 1
ATOM 3978 N N . CYS B 1 116 ? -9.328 -23.938 -37.281 1 96.31 116 CYS B N 1
ATOM 3979 C CA . CYS B 1 116 ? -10.531 -24.562 -36.75 1 96.31 116 CYS B CA 1
ATOM 3980 C C . CYS B 1 116 ? -11.727 -23.625 -36.875 1 96.31 116 CYS B C 1
ATOM 3982 O O . CYS B 1 116 ? -11.562 -22.422 -37.125 1 96.31 116 CYS B O 1
ATOM 3984 N N . PRO B 1 117 ? -12.891 -24.203 -36.844 1 95.31 117 PRO B N 1
ATOM 3985 C CA . PRO B 1 117 ? -14.078 -23.359 -36.969 1 95.31 117 PRO B CA 1
ATOM 3986 C C . PRO B 1 117 ? -14.305 -22.469 -35.75 1 95.31 117 PRO B C 1
ATOM 3988 O O . PRO B 1 117 ? -13.984 -22.859 -34.625 1 95.31 117 PRO B O 1
ATOM 3991 N N . GLU B 1 118 ? -14.852 -21.281 -35.969 1 94 118 GLU B N 1
ATOM 3992 C CA . GLU B 1 118 ? -15.305 -20.406 -34.906 1 94 118 GLU B CA 1
ATOM 3993 C C . GLU B 1 118 ? -16.516 -21.016 -34.188 1 94 118 GLU B C 1
ATOM 3995 O O . GLU B 1 118 ? -17.062 -22.031 -34.625 1 94 118 GLU B O 1
ATOM 4000 N N . LEU B 1 119 ? -16.844 -20.391 -33.031 1 91.56 119 LEU B N 1
ATOM 4001 C CA . LEU B 1 119 ? -18 -20.844 -32.281 1 91.56 119 LEU B CA 1
ATOM 4002 C C . LEU B 1 119 ? -19.312 -20.422 -32.938 1 91.56 119 LEU B C 1
ATOM 4004 O O . LEU B 1 119 ? -19.359 -19.375 -33.594 1 91.56 119 LEU B O 1
ATOM 4008 N N . PRO B 1 120 ? -20.266 -21.25 -32.812 1 88.19 120 PRO B N 1
ATOM 4009 C CA . PRO B 1 120 ? -21.547 -20.859 -33.375 1 88.19 120 PRO B CA 1
ATOM 4010 C C . PRO B 1 120 ? -22.094 -19.578 -32.75 1 88.19 120 PRO B C 1
ATOM 4012 O O . PRO B 1 120 ? -21.672 -19.188 -31.672 1 88.19 120 PRO B O 1
ATOM 4015 N N . GLY B 1 121 ? -23.047 -18.875 -33.531 1 80.5 121 GLY B N 1
ATOM 4016 C CA . GLY B 1 121 ? -23.656 -17.641 -33.062 1 80.5 121 GLY B CA 1
ATOM 4017 C C . GLY B 1 121 ? -23.266 -16.422 -33.875 1 80.5 121 GLY B C 1
ATOM 4018 O O . GLY B 1 121 ? -23.656 -16.297 -35.031 1 80.5 121 GLY B O 1
ATOM 4019 N N . LYS B 1 122 ? -22.219 -15.688 -33.344 1 73.75 122 LYS B N 1
ATOM 4020 C CA . LYS B 1 122 ? -21.891 -14.406 -33.938 1 73.75 122 LYS B CA 1
ATOM 4021 C C . LYS B 1 122 ? -21.031 -14.602 -35.188 1 73.75 122 LYS B C 1
ATOM 4023 O O . LYS B 1 122 ? -20.859 -13.68 -36 1 73.75 122 LYS B O 1
ATOM 4028 N N . HIS B 1 123 ? -20.641 -15.922 -35.469 1 81.75 123 HIS B N 1
ATOM 4029 C CA . HIS B 1 123 ? -19.719 -16.125 -36.562 1 81.75 123 HIS B CA 1
ATOM 4030 C C . HIS B 1 123 ? -20.266 -17.125 -37.562 1 81.75 123 HIS B C 1
ATOM 4032 O O . HIS B 1 123 ? -19.516 -17.812 -38.25 1 81.75 123 HIS B O 1
ATOM 4038 N N . THR B 1 124 ? -21.531 -17.141 -37.625 1 89.5 124 THR B N 1
ATOM 4039 C CA . THR B 1 124 ? -22.188 -18.094 -38.531 1 89.5 124 THR B CA 1
ATOM 4040 C C . THR B 1 124 ? -22 -17.656 -40 1 89.5 124 THR B C 1
ATOM 4042 O O . THR B 1 124 ? -21.875 -16.453 -40.281 1 89.5 124 THR B O 1
ATOM 4045 N N . CYS B 1 125 ? -21.953 -18.625 -40.812 1 93 125 CYS B N 1
ATOM 4046 C CA . CYS B 1 125 ? -21.766 -18.359 -42.219 1 93 125 CYS B CA 1
ATOM 4047 C C . CYS B 1 125 ? -22.609 -19.312 -43.062 1 93 125 CYS B C 1
ATOM 4049 O O . CYS B 1 125 ? -23.047 -20.359 -42.562 1 93 125 CYS B O 1
ATOM 4051 N N . SER B 1 126 ? -22.953 -18.828 -44.312 1 93.12 126 SER B N 1
ATOM 4052 C CA . SER B 1 126 ? -23.688 -19.672 -45.25 1 93.12 126 SER B CA 1
ATOM 4053 C C . SER B 1 126 ? -22.812 -20.094 -46.406 1 93.12 126 SER B C 1
ATOM 4055 O O . SER B 1 126 ? -23.062 -21.125 -47.031 1 93.12 126 SER B O 1
ATOM 4057 N N . SER B 1 127 ? -21.844 -19.25 -46.719 1 93.94 127 SER B N 1
ATOM 4058 C CA . SER B 1 127 ? -20.922 -19.516 -47.812 1 93.94 127 SER B CA 1
ATOM 4059 C C . SER B 1 127 ? -19.531 -18.953 -47.531 1 93.94 127 SER B C 1
ATOM 4061 O O . SER B 1 127 ? -19.359 -18.203 -46.562 1 93.94 127 SER B O 1
ATOM 4063 N N . ASN B 1 128 ? -18.531 -19.281 -48.344 1 95.25 128 ASN B N 1
ATOM 4064 C CA . ASN B 1 128 ? -17.172 -18.781 -48.188 1 95.25 128 ASN B CA 1
ATOM 4065 C C . ASN B 1 128 ? -17.109 -17.266 -48.281 1 95.25 128 ASN B C 1
ATOM 4067 O O . ASN B 1 128 ? -16.234 -16.625 -47.719 1 95.25 128 ASN B O 1
ATOM 4071 N N . ALA B 1 129 ? -18.094 -16.688 -49 1 92.69 129 ALA B N 1
ATOM 4072 C CA . ALA B 1 129 ? -18.109 -15.242 -49.219 1 92.69 129 ALA B CA 1
ATOM 4073 C C . ALA B 1 129 ? -18.359 -14.5 -47.906 1 92.69 129 ALA B C 1
ATOM 4075 O O . ALA B 1 129 ? -17.969 -13.336 -47.75 1 92.69 129 ALA B O 1
ATOM 4076 N N . ASP B 1 130 ? -18.938 -15.195 -46.969 1 92.62 130 ASP B N 1
ATOM 4077 C CA . ASP B 1 130 ? -19.25 -14.594 -45.656 1 92.62 130 ASP B CA 1
ATOM 4078 C C . ASP B 1 130 ? -18.016 -14.539 -44.781 1 92.62 130 ASP B C 1
ATOM 4080 O O . ASP B 1 130 ? -18.016 -13.859 -43.75 1 92.62 130 ASP B O 1
ATOM 4084 N N . CYS B 1 131 ? -17.016 -15.234 -45.125 1 94.5 131 CYS B N 1
ATOM 4085 C CA . CYS B 1 131 ? -15.789 -15.336 -44.344 1 94.5 131 CYS B CA 1
ATOM 4086 C C . CYS B 1 131 ? -14.609 -14.727 -45.094 1 94.5 131 CYS B C 1
ATOM 4088 O O . CYS B 1 131 ? -13.852 -15.445 -45.75 1 94.5 131 CYS B O 1
ATOM 4090 N N . LYS B 1 132 ? -14.406 -13.453 -45 1 91.88 132 LYS B N 1
ATOM 4091 C CA . LYS B 1 132 ? -13.344 -12.781 -45.75 1 91.88 132 LYS B CA 1
ATOM 4092 C C . LYS B 1 132 ? -11.969 -13.195 -45.25 1 91.88 132 LYS B C 1
ATOM 4094 O O . LYS B 1 132 ? -11.578 -12.836 -44.125 1 91.88 132 LYS B O 1
ATOM 4099 N N . GLY B 1 133 ? -11.211 -13.852 -46.062 1 92.19 133 GLY B N 1
ATOM 4100 C CA . GLY B 1 133 ? -9.867 -14.281 -45.688 1 92.19 133 GLY B CA 1
ATOM 4101 C C . GLY B 1 133 ? -8.961 -13.125 -45.312 1 92.19 133 GLY B C 1
ATOM 4102 O O . GLY B 1 133 ? -8.977 -12.078 -45.938 1 92.19 133 GLY B O 1
ATOM 4103 N N . GLY B 1 134 ? -8.273 -13.391 -44.219 1 92.62 134 GLY B N 1
ATOM 4104 C CA . GLY B 1 134 ? -7.312 -12.391 -43.781 1 92.62 134 GLY B CA 1
ATOM 4105 C C . GLY B 1 134 ? -7.91 -11.359 -42.844 1 92.62 134 GLY B C 1
ATOM 4106 O O . GLY B 1 134 ? -7.188 -10.539 -42.281 1 92.62 134 GLY B O 1
ATOM 4107 N N . SER B 1 135 ? -9.164 -11.453 -42.656 1 90 135 SER B N 1
ATOM 4108 C CA . SER B 1 135 ? -9.828 -10.453 -41.844 1 90 135 SER B CA 1
ATOM 4109 C C . SER B 1 135 ? -10 -10.945 -40.406 1 90 135 SER B C 1
ATOM 4111 O O . SER B 1 135 ? -9.836 -12.133 -40.125 1 90 135 SER B O 1
ATOM 4113 N N . PHE B 1 136 ? -10.133 -9.852 -39.531 1 88.62 136 PHE B N 1
ATOM 4114 C CA . PHE B 1 136 ? -10.359 -10.125 -38.125 1 88.62 136 PHE B CA 1
ATOM 4115 C C . PHE B 1 136 ? -11.719 -9.594 -37.656 1 88.62 136 PHE B C 1
ATOM 4117 O O . PHE B 1 136 ? -12.141 -8.516 -38.094 1 88.62 136 PHE B O 1
ATOM 4124 N N . LYS B 1 137 ? -12.328 -10.406 -36.875 1 84.19 137 LYS B N 1
ATOM 4125 C CA . LYS B 1 137 ? -13.508 -9.891 -36.219 1 84.19 137 LYS B CA 1
ATOM 4126 C C . LYS B 1 137 ? -13.18 -9.477 -34.781 1 84.19 137 LYS B C 1
ATOM 4128 O O . LYS B 1 137 ? -12.359 -10.109 -34.125 1 84.19 137 LYS B O 1
ATOM 4133 N N . ARG B 1 138 ? -13.773 -8.477 -34.312 1 82.75 138 ARG B N 1
ATOM 4134 C CA . ARG B 1 138 ? -13.492 -7.918 -33 1 82.75 138 ARG B CA 1
ATOM 4135 C C . ARG B 1 138 ? -13.641 -8.977 -31.922 1 82.75 138 ARG B C 1
ATOM 4137 O O . ARG B 1 138 ? -12.812 -9.07 -31.016 1 82.75 138 ARG B O 1
ATOM 4144 N N . THR B 1 139 ? -14.68 -9.773 -32 1 83.94 139 THR B N 1
ATOM 4145 C CA . THR B 1 139 ? -14.953 -10.758 -30.969 1 83.94 139 THR B CA 1
ATOM 4146 C C . THR B 1 139 ? -14.547 -12.156 -31.422 1 83.94 139 THR B C 1
ATOM 4148 O O . THR B 1 139 ? -14.977 -13.156 -30.844 1 83.94 139 THR B O 1
ATOM 4151 N N . GLY B 1 140 ? -13.789 -12.133 -32.469 1 87.25 140 GLY B N 1
ATOM 4152 C CA . GLY B 1 140 ? -13.367 -13.422 -32.969 1 87.25 140 GLY B CA 1
ATOM 4153 C C . GLY B 1 140 ? -12.109 -13.953 -32.312 1 87.25 140 GLY B C 1
ATOM 4154 O O . GLY B 1 140 ? -11.492 -13.258 -31.5 1 87.25 140 GLY B O 1
ATOM 4155 N N . HIS B 1 141 ? -11.711 -15.18 -32.719 1 91.62 141 HIS B N 1
ATOM 4156 C CA . HIS B 1 141 ? -10.617 -15.852 -32.031 1 91.62 141 HIS B CA 1
ATOM 4157 C C . HIS B 1 141 ? -9.359 -15.883 -32.906 1 91.62 141 HIS B C 1
ATOM 4159 O O . HIS B 1 141 ? -8.297 -16.312 -32.438 1 91.62 141 HIS B O 1
ATOM 4165 N N . GLY B 1 142 ? -9.57 -15.398 -34.094 1 93.75 142 GLY B N 1
ATOM 4166 C CA . GLY B 1 142 ? -8.414 -15.461 -34.969 1 93.75 142 GLY B CA 1
ATOM 4167 C C . GLY B 1 142 ? -8.656 -14.859 -36.344 1 93.75 142 GLY B C 1
ATOM 4168 O O . GLY B 1 142 ? -9.602 -14.086 -36.5 1 93.75 142 GLY B O 1
ATOM 4169 N N . GLN B 1 143 ? -7.719 -15.203 -37.188 1 94.5 143 GLN B N 1
ATOM 4170 C CA . GLN B 1 143 ? -7.82 -14.695 -38.562 1 94.5 143 GLN B CA 1
ATOM 4171 C C . GLN B 1 143 ? -8.625 -15.641 -39.438 1 94.5 143 GLN B C 1
ATOM 4173 O O . GLN B 1 143 ? -8.32 -16.828 -39.531 1 94.5 143 GLN B O 1
ATOM 4178 N N . MET B 1 144 ? -9.633 -15.055 -40.094 1 94.81 144 MET B N 1
ATOM 4179 C CA . MET B 1 144 ? -10.484 -15.867 -40.969 1 94.81 144 MET B CA 1
ATOM 4180 C C . MET B 1 144 ? -9.703 -16.344 -42.188 1 94.81 144 MET B C 1
ATOM 4182 O O . MET B 1 144 ? -8.914 -15.594 -42.781 1 94.81 144 MET B O 1
ATOM 4186 N N . THR B 1 145 ? -9.836 -17.609 -42.594 1 96 145 THR B N 1
ATOM 4187 C CA . THR B 1 145 ? -9.078 -18.203 -43.688 1 96 145 THR B CA 1
ATOM 4188 C C . THR B 1 145 ? -9.812 -18 -45 1 96 145 THR B C 1
ATOM 4190 O O . THR B 1 145 ? -9.227 -18.172 -46.062 1 96 145 THR B O 1
ATOM 4193 N N . GLY B 1 146 ? -11.094 -17.656 -44.938 1 95.56 146 GLY B N 1
ATOM 4194 C CA . GLY B 1 146 ? -11.898 -17.531 -46.125 1 95.56 146 GLY B CA 1
ATOM 4195 C C . GLY B 1 146 ? -12.812 -18.734 -46.344 1 95.56 146 GLY B C 1
ATOM 4196 O O . GLY B 1 146 ? -13.547 -18.781 -47.344 1 95.56 146 GLY B O 1
ATOM 4197 N N . VAL B 1 147 ? -12.742 -19.719 -45.469 1 96.38 147 VAL B N 1
ATOM 4198 C CA . VAL B 1 147 ? -13.5 -20.953 -45.625 1 96.38 147 VAL B CA 1
ATOM 4199 C C . VAL B 1 147 ? -14.68 -20.969 -44.656 1 96.38 147 VAL B C 1
ATOM 4201 O O . VAL B 1 147 ? -14.531 -20.672 -43.469 1 96.38 147 VAL B O 1
ATOM 4204 N N . CYS B 1 148 ? -15.867 -21.203 -45.156 1 96.38 148 CYS B N 1
ATOM 4205 C CA . CYS B 1 148 ? -17.031 -21.484 -44.344 1 96.38 148 CYS B CA 1
ATOM 4206 C C . CYS B 1 148 ? -17.156 -22.984 -44.062 1 96.38 148 CYS B C 1
ATOM 4208 O O . CYS B 1 148 ? -17.406 -23.766 -45 1 96.38 148 CYS B O 1
ATOM 4210 N N . VAL B 1 149 ? -17 -23.359 -42.844 1 95.69 149 VAL B N 1
ATOM 4211 C CA . VAL B 1 149 ? -17.016 -24.781 -42.5 1 95.69 149 VAL B CA 1
ATOM 4212 C C . VAL B 1 149 ? -18.453 -25.297 -42.5 1 95.69 149 VAL B C 1
ATOM 4214 O O . VAL B 1 149 ? -19.297 -24.812 -41.719 1 95.69 149 VAL B O 1
ATOM 4217 N N . ASN B 1 150 ? -18.734 -26.328 -43.188 1 92.81 150 ASN B N 1
ATOM 4218 C CA . ASN B 1 150 ? -20.078 -26.828 -43.438 1 92.81 150 ASN B CA 1
ATOM 4219 C C . ASN B 1 150 ? -20.625 -27.531 -42.188 1 92.81 150 ASN B C 1
ATOM 4221 O O . ASN B 1 150 ? -21.828 -27.422 -41.906 1 92.81 150 ASN B O 1
ATOM 4225 N N . ALA B 1 151 ? -19.766 -28.281 -41.469 1 92.25 151 ALA B N 1
ATOM 4226 C CA . ALA B 1 151 ? -20.203 -29.062 -40.344 1 92.25 151 ALA B CA 1
ATOM 4227 C C . ALA B 1 151 ? -20.75 -28.156 -39.219 1 92.25 151 ALA B C 1
ATOM 4229 O O . ALA B 1 151 ? -21.75 -28.5 -38.594 1 92.25 151 ALA B O 1
ATOM 4230 N N . THR B 1 152 ? -20.172 -27 -39.094 1 93.19 152 THR B N 1
ATOM 4231 C CA . THR B 1 152 ? -20.547 -26.141 -37.969 1 93.19 152 THR B CA 1
ATOM 4232 C C . THR B 1 152 ? -21.219 -24.875 -38.469 1 93.19 152 THR B C 1
ATOM 4234 O O . THR B 1 152 ? -21.828 -24.141 -37.688 1 93.19 152 THR B O 1
ATOM 4237 N N . LYS B 1 153 ? -21.125 -24.594 -39.781 1 95 153 LYS B N 1
ATOM 4238 C CA . LYS B 1 153 ? -21.672 -23.406 -40.438 1 95 153 LYS B CA 1
ATOM 4239 C C . LYS B 1 153 ? -21.062 -22.141 -39.812 1 95 153 LYS B C 1
ATOM 4241 O O . LYS B 1 153 ? -21.781 -21.188 -39.5 1 95 153 LYS B O 1
ATOM 4246 N N . THR B 1 154 ? -19.844 -22.188 -39.531 1 95.56 154 THR B N 1
ATOM 4247 C CA . THR B 1 154 ? -19.094 -21.047 -39.031 1 95.56 154 THR B CA 1
ATOM 4248 C C . THR B 1 154 ? -17.812 -20.859 -39.812 1 95.56 154 THR B C 1
ATOM 4250 O O . THR B 1 154 ? -17.375 -21.75 -40.531 1 95.56 154 THR B O 1
ATOM 4253 N N . CYS B 1 155 ? -17.266 -19.656 -39.688 1 95.06 155 CYS B N 1
ATOM 4254 C CA . CYS B 1 155 ? -16.062 -19.344 -40.438 1 95.06 155 CYS B CA 1
ATOM 4255 C C . CYS B 1 155 ? -14.828 -20 -39.844 1 95.06 155 CYS B C 1
ATOM 4257 O O . CYS B 1 155 ? -14.695 -20.047 -38.625 1 95.06 155 CYS B O 1
ATOM 4259 N N . GLU B 1 156 ? -14.039 -20.562 -40.656 1 96.06 156 GLU B N 1
ATOM 4260 C CA . GLU B 1 156 ? -12.758 -21.109 -40.25 1 96.06 156 GLU B CA 1
ATOM 4261 C C . GLU B 1 156 ? -11.766 -20 -39.906 1 96.06 156 GLU B C 1
ATOM 4263 O O . GLU B 1 156 ? -11.695 -19 -40.625 1 96.06 156 GLU B O 1
ATOM 4268 N N . VAL B 1 157 ? -11.062 -20.188 -38.875 1 96 157 VAL B N 1
ATOM 4269 C CA . VAL B 1 157 ? -10.078 -19.188 -38.469 1 96 157 VAL B CA 1
ATOM 4270 C C . VAL B 1 157 ? -8.742 -19.859 -38.156 1 96 157 VAL B C 1
ATOM 4272 O O . VAL B 1 157 ? -8.703 -21.031 -37.781 1 96 157 VAL B O 1
ATOM 4275 N N . LEU B 1 158 ? -7.637 -19.172 -38.375 1 96.94 158 LEU B N 1
ATOM 4276 C CA . LEU B 1 158 ? -6.297 -19.547 -37.938 1 96.94 158 LEU B CA 1
ATOM 4277 C C . LEU B 1 158 ? -6.023 -19.047 -36.531 1 96.94 158 LEU B C 1
ATOM 4279 O O . LEU B 1 158 ? -5.992 -17.828 -36.312 1 96.94 158 LEU B O 1
ATOM 4283 N N . THR B 1 159 ? -5.895 -19.938 -35.562 1 96.81 159 THR B N 1
ATOM 4284 C CA . THR B 1 159 ? -5.723 -19.578 -34.188 1 96.81 159 THR B CA 1
ATOM 4285 C C . THR B 1 159 ? -5.258 -20.766 -33.344 1 96.81 159 THR B C 1
ATOM 4287 O O . THR B 1 159 ? -4.805 -21.766 -33.906 1 96.81 159 THR B O 1
ATOM 4290 N N . TRP B 1 160 ? -5.152 -20.547 -32.031 1 96.75 160 TRP B N 1
ATOM 4291 C CA . TRP B 1 160 ? -5.023 -21.688 -31.109 1 96.75 160 TRP B CA 1
ATOM 4292 C C . TRP B 1 160 ? -6.289 -22.531 -31.109 1 96.75 160 TRP B C 1
ATOM 4294 O O . TRP B 1 160 ? -7.363 -22.047 -30.734 1 96.75 160 TRP B O 1
ATOM 4304 N N . CYS B 1 161 ? -6.156 -23.766 -31.609 1 97 161 CYS B N 1
ATOM 4305 C CA . CYS B 1 161 ? -7.309 -24.656 -31.734 1 97 161 CYS B CA 1
ATOM 4306 C C . CYS B 1 161 ? -7.266 -25.766 -30.703 1 97 161 CYS B C 1
ATOM 4308 O O . CYS B 1 161 ? -6.207 -26.344 -30.438 1 97 161 CYS B O 1
ATOM 4310 N N . PRO B 1 162 ? -8.414 -26.203 -30.141 1 95.81 162 PRO B N 1
ATOM 4311 C CA . PRO B 1 162 ? -9.742 -25.641 -30.406 1 95.81 162 PRO B CA 1
ATOM 4312 C C . PRO B 1 162 ? -9.953 -24.266 -29.781 1 95.81 162 PRO B C 1
ATOM 4314 O O . PRO B 1 162 ? -9.219 -23.891 -28.859 1 95.81 162 PRO B O 1
ATOM 4317 N N . VAL B 1 163 ? -10.875 -23.5 -30.297 1 94.62 163 VAL B N 1
ATOM 4318 C CA . VAL B 1 163 ? -11.18 -22.172 -29.75 1 94.62 163 VAL B CA 1
ATOM 4319 C C . VAL B 1 163 ? -11.844 -22.312 -28.391 1 94.62 163 VAL B C 1
ATOM 4321 O O . VAL B 1 163 ? -12.531 -23.312 -28.125 1 94.62 163 VAL B O 1
ATOM 4324 N N . GLU B 1 164 ? -11.516 -21.344 -27.5 1 94.62 164 GLU B N 1
ATOM 4325 C CA . GLU B 1 164 ? -12.148 -21.344 -26.188 1 94.62 164 GLU B CA 1
ATOM 4326 C C . GLU B 1 164 ? -13.664 -21.188 -26.297 1 94.62 164 GLU B C 1
ATOM 4328 O O . GLU B 1 164 ? -14.141 -20.297 -27.016 1 94.62 164 GLU B O 1
ATOM 4333 N N . ASP B 1 165 ? -14.391 -22.062 -25.688 1 92.31 165 ASP B N 1
ATOM 4334 C CA . ASP B 1 165 ? -15.844 -21.953 -25.609 1 92.31 165 ASP B CA 1
ATOM 4335 C C . ASP B 1 165 ? -16.266 -21.453 -24.219 1 92.31 165 ASP B C 1
ATOM 4337 O O . ASP B 1 165 ? -16.375 -22.25 -23.281 1 92.31 165 ASP B O 1
ATOM 4341 N N . ASP B 1 166 ? -16.531 -20.219 -24.109 1 91.19 166 ASP B N 1
ATOM 4342 C CA . ASP B 1 166 ? -16.891 -19.656 -22.812 1 91.19 166 ASP B CA 1
ATOM 4343 C C . ASP B 1 166 ? -18.375 -19.297 -22.75 1 91.19 166 ASP B C 1
ATOM 4345 O O . ASP B 1 166 ? -18.781 -18.406 -22 1 91.19 166 ASP B O 1
ATOM 4349 N N . THR B 1 167 ? -19.156 -19.891 -23.547 1 88.94 167 THR B N 1
ATOM 4350 C CA . THR B 1 167 ? -20.578 -19.609 -23.609 1 88.94 167 THR B CA 1
ATOM 4351 C C . THR B 1 167 ? -21.266 -20.047 -22.312 1 88.94 167 THR B C 1
ATOM 4353 O O . THR B 1 167 ? -22.266 -19.453 -21.891 1 88.94 167 THR B O 1
ATOM 4356 N N . TYR B 1 168 ? -20.734 -21.094 -21.766 1 92.12 168 TYR B N 1
ATOM 4357 C CA . TYR B 1 168 ? -21.297 -21.594 -20.516 1 92.12 168 TYR B CA 1
ATOM 4358 C C . TYR B 1 168 ? -20.297 -21.438 -19.375 1 92.12 168 TYR B C 1
ATOM 4360 O O . TYR B 1 168 ? -19.203 -22 -19.422 1 92.12 168 TYR B O 1
ATOM 4368 N N . ILE B 1 169 ? -20.719 -20.719 -18.438 1 94.25 169 ILE B N 1
ATOM 4369 C CA . ILE B 1 169 ? -19.922 -20.594 -17.219 1 94.25 169 ILE B CA 1
ATOM 4370 C C . ILE B 1 169 ? -20.406 -21.609 -16.172 1 94.25 169 ILE B C 1
ATOM 4372 O O . ILE B 1 169 ? -21.594 -21.656 -15.844 1 94.25 169 ILE B O 1
ATOM 4376 N N . PRO B 1 170 ? -19.5 -22.406 -15.734 1 95.44 170 PRO B N 1
ATOM 4377 C CA . PRO B 1 170 ? -19.906 -23.438 -14.789 1 95.44 170 PRO B CA 1
ATOM 4378 C C . PRO B 1 170 ? -20.719 -22.891 -13.617 1 95.44 170 PRO B C 1
ATOM 4380 O O . PRO B 1 170 ? -20.375 -21.844 -13.055 1 95.44 170 PRO B O 1
ATOM 4383 N N . ASP B 1 171 ? -21.797 -23.562 -13.336 1 93.75 171 ASP B N 1
ATOM 4384 C CA . ASP B 1 171 ? -22.734 -23.25 -12.266 1 93.75 171 ASP B CA 1
ATOM 4385 C C . ASP B 1 171 ? -23.266 -24.516 -11.609 1 93.75 171 ASP B C 1
ATOM 4387 O O . ASP B 1 171 ? -23.969 -25.312 -12.25 1 93.75 171 ASP B O 1
ATOM 4391 N N . PRO B 1 172 ? -23 -24.656 -10.352 1 93.81 172 PRO B N 1
ATOM 4392 C CA . PRO B 1 172 ? -22.312 -23.812 -9.383 1 93.81 172 PRO B CA 1
ATOM 4393 C C . PRO B 1 172 ? -20.812 -23.641 -9.68 1 93.81 172 PRO B C 1
ATOM 4395 O O . PRO B 1 172 ? -20.25 -24.422 -10.453 1 93.81 172 PRO B O 1
ATOM 4398 N N . PRO B 1 173 ? -20.328 -22.531 -9.133 1 96.31 173 PRO B N 1
ATOM 4399 C CA . PRO B 1 173 ? -18.891 -22.312 -9.352 1 96.31 173 PRO B CA 1
ATOM 4400 C C . PRO B 1 173 ? -18.047 -23.516 -8.93 1 96.31 173 PRO B C 1
ATOM 4402 O O . PRO B 1 173 ? -18.344 -24.156 -7.922 1 96.31 173 PRO B O 1
ATOM 4405 N N . LEU B 1 174 ? -17 -23.781 -9.688 1 96.44 174 LEU B N 1
ATOM 4406 C CA . LEU B 1 174 ? -16.219 -25 -9.508 1 96.44 174 LEU B CA 1
ATOM 4407 C C . LEU B 1 174 ? -15.43 -24.953 -8.211 1 96.44 174 LEU B C 1
ATOM 4409 O O . LEU B 1 174 ? -15.188 -26 -7.594 1 96.44 174 LEU B O 1
ATOM 4413 N N . LEU B 1 175 ? -15.016 -23.797 -7.82 1 95.75 175 LEU B N 1
ATOM 4414 C CA . LEU B 1 175 ? -14.219 -23.672 -6.609 1 95.75 175 LEU B CA 1
ATOM 4415 C C . LEU B 1 175 ? -14.977 -22.906 -5.531 1 95.75 175 LEU B C 1
ATOM 4417 O O . LEU B 1 175 ? -14.469 -21.938 -4.969 1 95.75 175 LEU B O 1
ATOM 4421 N N . ILE B 1 176 ? -16.109 -23.391 -5.199 1 93.25 176 ILE B N 1
ATOM 4422 C CA . ILE B 1 176 ? -16.938 -22.781 -4.172 1 93.25 176 ILE B CA 1
ATOM 4423 C C . ILE B 1 176 ? -16.266 -22.906 -2.811 1 93.25 176 ILE B C 1
ATOM 4425 O O . ILE B 1 176 ? -16.562 -22.141 -1.888 1 93.25 176 ILE B O 1
ATOM 4429 N N . SER B 1 177 ? -15.297 -23.828 -2.725 1 90.5 177 SER B N 1
ATOM 4430 C CA . SER B 1 177 ? -14.547 -24.031 -1.491 1 90.5 177 SER B CA 1
ATOM 4431 C C . SER B 1 177 ? -13.766 -22.781 -1.106 1 90.5 177 SER B C 1
ATOM 4433 O O . SER B 1 177 ? -13.336 -22.641 0.041 1 90.5 177 SER B O 1
ATOM 4435 N N . ALA B 1 178 ? -13.578 -21.906 -2.031 1 94.44 178 ALA B N 1
ATOM 4436 C CA . ALA B 1 178 ? -12.836 -20.688 -1.778 1 94.44 178 ALA B CA 1
ATOM 4437 C C . ALA B 1 178 ? -13.469 -19.891 -0.641 1 94.44 178 ALA B C 1
ATOM 4439 O O . ALA B 1 178 ? -12.797 -19.078 0.01 1 94.44 178 ALA B O 1
ATOM 4440 N N . GLU B 1 179 ? -14.719 -20.125 -0.408 1 95.44 179 GLU B N 1
ATOM 4441 C CA . GLU B 1 179 ? -15.438 -19.438 0.666 1 95.44 179 GLU B CA 1
ATOM 4442 C C . GLU B 1 179 ? -14.766 -19.688 2.016 1 95.44 179 GLU B C 1
ATOM 4444 O O . GLU B 1 179 ? -14.836 -18.844 2.912 1 95.44 179 GLU B O 1
ATOM 4449 N N . ASN B 1 180 ? -14.023 -20.781 2.07 1 92.06 180 ASN B N 1
ATOM 4450 C CA . ASN B 1 180 ? -13.438 -21.172 3.346 1 92.06 180 ASN B CA 1
ATOM 4451 C C . ASN B 1 180 ? -11.953 -20.828 3.404 1 92.06 180 ASN B C 1
ATOM 4453 O O . ASN B 1 180 ? -11.289 -21.094 4.41 1 92.06 180 ASN B O 1
ATOM 4457 N N . TYR B 1 181 ? -11.484 -20.297 2.383 1 94.12 181 TYR B N 1
ATOM 4458 C CA . TYR B 1 181 ? -10.078 -19.891 2.416 1 94.12 181 TYR B CA 1
ATOM 4459 C C . TYR B 1 181 ? -9.867 -18.75 3.406 1 94.12 181 TYR B C 1
ATOM 4461 O O . TYR B 1 181 ? -10.812 -18.031 3.752 1 94.12 181 TYR B O 1
ATOM 4469 N N . THR B 1 182 ? -8.633 -18.609 3.838 1 95.06 182 THR B N 1
ATOM 4470 C CA . THR B 1 182 ? -8.328 -17.562 4.801 1 95.06 182 THR B CA 1
ATOM 4471 C C . THR B 1 182 ? -7.234 -16.641 4.266 1 95.06 182 THR B C 1
ATOM 4473 O O . THR B 1 182 ? -6.328 -17.078 3.557 1 95.06 182 THR B O 1
ATOM 4476 N N . LEU B 1 183 ? -7.426 -15.445 4.605 1 96.38 183 LEU B N 1
ATOM 4477 C CA . LEU B 1 183 ? -6.504 -14.391 4.203 1 96.38 183 LEU B CA 1
ATOM 4478 C C . LEU B 1 183 ? -5.816 -13.773 5.418 1 96.38 183 LEU B C 1
ATOM 4480 O O . LEU B 1 183 ? -6.48 -13.359 6.371 1 96.38 183 LEU B O 1
ATOM 4484 N N . PHE B 1 184 ? -4.539 -13.828 5.445 1 95.25 184 PHE B N 1
ATOM 4485 C CA . PHE B 1 184 ? -3.73 -13.141 6.445 1 95.25 184 PHE B CA 1
ATOM 4486 C C . PHE B 1 184 ? -3.236 -11.797 5.914 1 95.25 184 PHE B C 1
ATOM 4488 O O . PHE B 1 184 ? -2.678 -11.727 4.82 1 95.25 184 PHE B O 1
ATOM 4495 N N . ILE B 1 185 ? -3.451 -10.68 6.648 1 94.81 185 ILE B N 1
ATOM 4496 C CA . ILE B 1 185 ? -3.012 -9.352 6.234 1 94.81 185 ILE B CA 1
ATOM 4497 C C . ILE B 1 185 ? -2.023 -8.797 7.258 1 94.81 185 ILE B C 1
ATOM 4499 O O . ILE B 1 185 ? -2.33 -8.719 8.453 1 94.81 185 ILE B O 1
ATOM 4503 N N . LYS B 1 186 ? -0.894 -8.508 6.789 1 91.62 186 LYS B N 1
ATOM 4504 C CA . LYS B 1 186 ? 0.102 -7.762 7.559 1 91.62 186 LYS B CA 1
ATOM 4505 C C . LYS B 1 186 ? 0.295 -6.359 6.992 1 91.62 186 LYS B C 1
ATOM 4507 O O . LYS B 1 186 ? 0.528 -6.191 5.793 1 91.62 186 LYS B O 1
ATOM 4512 N N . ASN B 1 187 ? 0.135 -5.297 7.82 1 92.75 187 ASN B N 1
ATOM 4513 C CA . ASN B 1 187 ? 0.207 -3.904 7.391 1 92.75 187 ASN B CA 1
ATOM 4514 C C . ASN B 1 187 ? 1.017 -3.057 8.367 1 92.75 187 ASN B C 1
ATOM 4516 O O . ASN B 1 187 ? 0.903 -3.223 9.578 1 92.75 187 ASN B O 1
ATOM 4520 N N . SER B 1 188 ? 1.863 -2.293 7.801 1 89.81 188 SER B N 1
ATOM 4521 C CA . SER B 1 188 ? 2.6 -1.331 8.617 1 89.81 188 SER B CA 1
ATOM 4522 C C . SER B 1 188 ? 2.408 0.091 8.094 1 89.81 188 SER B C 1
ATOM 4524 O O . SER B 1 188 ? 2.275 0.306 6.891 1 89.81 188 SER B O 1
ATOM 4526 N N . VAL B 1 189 ? 2.371 0.98 9.031 1 90.31 189 VAL B N 1
ATOM 4527 C CA . VAL B 1 189 ? 2.248 2.393 8.68 1 90.31 189 VAL B CA 1
ATOM 4528 C C . VAL B 1 189 ? 3.354 3.191 9.367 1 90.31 189 VAL B C 1
ATOM 4530 O O . VAL B 1 189 ? 3.768 2.863 10.484 1 90.31 189 VAL B O 1
ATOM 4533 N N . ASN B 1 190 ? 3.861 4.148 8.68 1 86 190 ASN B N 1
ATOM 4534 C CA . ASN B 1 190 ? 4.852 5.094 9.188 1 86 190 ASN B CA 1
ATOM 4535 C C . ASN B 1 190 ? 4.406 6.535 8.977 1 86 190 ASN B C 1
ATOM 4537 O O . ASN B 1 190 ? 4.23 6.977 7.84 1 86 190 ASN B O 1
ATOM 4541 N N . PHE B 1 191 ? 4.238 7.234 10.07 1 88.06 191 PHE B N 1
ATOM 4542 C CA . PHE B 1 191 ? 3.918 8.656 10.016 1 88.06 191 PHE B CA 1
ATOM 4543 C C . PHE B 1 191 ? 5.188 9.5 10.07 1 88.06 191 PHE B C 1
ATOM 4545 O O . PHE B 1 191 ? 5.719 9.758 11.148 1 88.06 191 PHE B O 1
ATOM 4552 N N . PRO B 1 192 ? 5.609 9.953 9.016 1 80.94 192 PRO B N 1
ATOM 4553 C CA . PRO B 1 192 ? 6.938 10.57 8.945 1 80.94 192 PRO B CA 1
ATOM 4554 C C . PRO B 1 192 ? 7.023 11.859 9.758 1 80.94 192 PRO B C 1
ATOM 4556 O O . PRO B 1 192 ? 8.062 12.141 10.367 1 80.94 192 PRO B O 1
ATOM 4559 N N . LEU B 1 193 ? 6.023 12.648 9.773 1 80.38 193 LEU B N 1
ATOM 4560 C CA . LEU B 1 193 ? 6.066 13.922 10.484 1 80.38 193 LEU B CA 1
ATOM 4561 C C . LEU B 1 193 ? 6.164 13.711 11.992 1 80.38 193 LEU B C 1
ATOM 4563 O O . LEU B 1 193 ? 6.836 14.469 12.688 1 80.38 193 LEU B O 1
ATOM 4567 N N . PHE B 1 194 ? 5.57 12.672 12.43 1 87.62 194 PHE B N 1
ATOM 4568 C CA . PHE B 1 194 ? 5.52 12.445 13.867 1 87.62 194 PHE B CA 1
ATOM 4569 C C . PHE B 1 194 ? 6.547 11.406 14.289 1 87.62 194 PHE B C 1
ATOM 4571 O O . PHE B 1 194 ? 6.797 11.219 15.477 1 87.62 194 PHE B O 1
ATOM 4578 N N . GLY B 1 195 ? 7.094 10.727 13.336 1 82.75 195 GLY B N 1
ATOM 4579 C CA . GLY B 1 195 ? 8.07 9.688 13.633 1 82.75 195 GLY B CA 1
ATOM 4580 C C . GLY B 1 195 ? 7.465 8.477 14.312 1 82.75 195 GLY B C 1
ATOM 4581 O O . GLY B 1 195 ? 8.07 7.91 15.234 1 82.75 195 GLY B O 1
ATOM 4582 N N . VAL B 1 196 ? 6.273 8.203 13.984 1 88.44 196 VAL B N 1
ATOM 4583 C CA . VAL B 1 196 ? 5.562 7.094 14.617 1 88.44 196 VAL B CA 1
ATOM 4584 C C . VAL B 1 196 ? 5.375 5.961 13.609 1 88.44 196 VAL B C 1
ATOM 4586 O O . VAL B 1 196 ? 4.996 6.199 12.461 1 88.44 196 VAL B O 1
ATOM 4589 N N . LYS B 1 197 ? 5.75 4.73 14.055 1 87.12 197 LYS B N 1
ATOM 4590 C CA . LYS B 1 197 ? 5.543 3.52 13.266 1 87.12 197 LYS B CA 1
ATOM 4591 C C . LYS B 1 197 ? 4.621 2.543 13.984 1 87.12 197 LYS B C 1
ATOM 4593 O O . LYS B 1 197 ? 4.711 2.375 15.203 1 87.12 197 LYS B O 1
ATOM 4598 N N . ARG B 1 198 ? 3.676 2.008 13.219 1 89.94 198 ARG B N 1
ATOM 4599 C CA . ARG B 1 198 ? 2.754 1.034 13.789 1 89.94 198 ARG B CA 1
ATOM 4600 C C . ARG B 1 198 ? 2.5 -0.118 12.82 1 89.94 198 ARG B C 1
ATOM 4602 O O . ARG B 1 198 ? 2.627 0.046 11.609 1 89.94 198 ARG B O 1
ATOM 4609 N N . SER B 1 199 ? 2.23 -1.246 13.367 1 91.69 199 SER B N 1
ATOM 4610 C CA . SER B 1 199 ? 1.797 -2.43 12.633 1 91.69 199 SER B CA 1
ATOM 4611 C C . SER B 1 199 ? 0.432 -2.91 13.117 1 91.69 199 SER B C 1
ATOM 4613 O O . SER B 1 199 ? 0.037 -2.633 14.25 1 91.69 199 SER B O 1
ATOM 4615 N N . ASN B 1 200 ? -0.281 -3.574 12.219 1 92.94 200 ASN B N 1
ATOM 4616 C CA . ASN B 1 200 ? -1.594 -4.055 12.633 1 92.94 200 ASN B CA 1
ATOM 4617 C C . ASN B 1 200 ? -1.479 -5.195 13.641 1 92.94 200 ASN B C 1
ATOM 4619 O O . ASN B 1 200 ? -2.479 -5.621 14.227 1 92.94 200 ASN B O 1
ATOM 4623 N N . LEU B 1 201 ? -0.297 -5.652 13.805 1 90.81 201 LEU B N 1
ATOM 4624 C CA . LEU B 1 201 ? -0.033 -6.594 14.891 1 90.81 201 LEU B CA 1
ATOM 4625 C C . LEU B 1 201 ? 0.272 -5.859 16.188 1 90.81 201 LEU B C 1
ATOM 4627 O O . LEU B 1 201 ? 1.391 -5.938 16.703 1 90.81 201 LEU B O 1
ATOM 4631 N N . VAL B 1 202 ? -0.735 -5.242 16.703 1 90.81 202 VAL B N 1
ATOM 4632 C CA . VAL B 1 202 ? -0.621 -4.363 17.859 1 90.81 202 VAL B CA 1
ATOM 4633 C C . VAL B 1 202 ? -0.402 -5.203 19.109 1 90.81 202 VAL B C 1
ATOM 4635 O O . VAL B 1 202 ? -0.22 -6.418 19.031 1 90.81 202 VAL B O 1
ATOM 4638 N N . GLU B 1 203 ? -0.373 -4.496 20.219 1 87.88 203 GLU B N 1
ATOM 4639 C CA . GLU B 1 203 ? -0.14 -5.172 21.484 1 87.88 203 GLU B CA 1
ATOM 4640 C C . GLU B 1 203 ? -1.194 -6.246 21.75 1 87.88 203 GLU B C 1
ATOM 4642 O O . GLU B 1 203 ? -2.391 -6.004 21.578 1 87.88 203 GLU B O 1
ATOM 4647 N N . GLY B 1 204 ? -0.751 -7.465 22.047 1 85.38 204 GLY B N 1
ATOM 4648 C CA . GLY B 1 204 ? -1.67 -8.555 22.328 1 85.38 204 GLY B CA 1
ATOM 4649 C C . GLY B 1 204 ? -1.851 -9.5 21.141 1 85.38 204 GLY B C 1
ATOM 4650 O O . GLY B 1 204 ? -2.412 -10.586 21.297 1 85.38 204 GLY B O 1
ATOM 4651 N N . ILE B 1 205 ? -1.443 -9.031 20.047 1 87.94 205 ILE B N 1
ATOM 4652 C CA . ILE B 1 205 ? -1.567 -9.875 18.859 1 87.94 205 ILE B CA 1
ATOM 4653 C C . ILE B 1 205 ? -0.247 -10.594 18.594 1 87.94 205 ILE B C 1
ATOM 4655 O O . ILE B 1 205 ? 0.573 -10.125 17.797 1 87.94 205 ILE B O 1
ATOM 4659 N N . ASP B 1 206 ? -0.108 -11.766 19.234 1 85.12 206 ASP B N 1
ATOM 4660 C CA . ASP B 1 206 ? 1.12 -12.539 19.078 1 85.12 206 ASP B CA 1
ATOM 4661 C C . ASP B 1 206 ? 0.875 -13.797 18.234 1 85.12 206 ASP B C 1
ATOM 4663 O O . ASP B 1 206 ? -0.234 -14.016 17.75 1 85.12 206 ASP B O 1
ATOM 4667 N N . GLY B 1 207 ? 1.888 -14.516 18.094 1 85.5 207 GLY B N 1
ATOM 4668 C CA . GLY B 1 207 ? 1.81 -15.703 17.266 1 85.5 207 GLY B CA 1
ATOM 4669 C C . GLY B 1 207 ? 0.772 -16.703 17.75 1 85.5 207 GLY B C 1
ATOM 4670 O O . GLY B 1 207 ? 0.06 -17.297 16.938 1 85.5 207 GLY B O 1
ATOM 4671 N N . LEU B 1 208 ? 0.742 -16.828 19 1 86.5 208 LEU B N 1
ATOM 4672 C CA . LEU B 1 208 ? -0.219 -17.766 19.578 1 86.5 208 LEU B CA 1
ATOM 4673 C C . LEU B 1 208 ? -1.649 -17.312 19.297 1 86.5 208 LEU B C 1
ATOM 4675 O O . LEU B 1 208 ? -2.506 -18.141 18.953 1 86.5 208 LEU B O 1
ATOM 4679 N N . TYR B 1 209 ? -1.882 -16.047 19.531 1 90.75 209 TYR B N 1
ATOM 4680 C CA . TYR B 1 209 ? -3.199 -15.492 19.234 1 90.75 209 TYR B CA 1
ATOM 4681 C C . TYR B 1 209 ? -3.543 -15.656 17.766 1 90.75 209 TYR B C 1
ATOM 4683 O O . TYR B 1 209 ? -4.652 -16.062 17.406 1 90.75 209 TYR B O 1
ATOM 4691 N N . ILE B 1 210 ? -2.627 -15.398 16.875 1 90.06 210 ILE B N 1
ATOM 4692 C CA . ILE B 1 210 ? -2.826 -15.406 15.422 1 90.06 210 ILE B CA 1
ATOM 4693 C C . ILE B 1 210 ? -3.154 -16.828 14.961 1 90.06 210 ILE B C 1
ATOM 4695 O O . ILE B 1 210 ? -3.951 -17.016 14.039 1 90.06 210 ILE B O 1
ATOM 4699 N N . SER B 1 211 ? -2.643 -17.781 15.602 1 87.75 211 SER B N 1
ATOM 4700 C CA . SER B 1 211 ? -2.838 -19.172 15.18 1 87.75 211 SER B CA 1
ATOM 4701 C C . SER B 1 211 ? -4.262 -19.641 15.461 1 87.75 211 SER B C 1
ATOM 4703 O O . SER B 1 211 ? -4.734 -20.609 14.867 1 87.75 211 SER B O 1
ATOM 4705 N N . LYS B 1 212 ? -4.973 -18.875 16.281 1 90.5 212 LYS B N 1
ATOM 4706 C CA . LYS B 1 212 ? -6.285 -19.375 16.688 1 90.5 212 LYS B CA 1
ATOM 4707 C C . LYS B 1 212 ? -7.387 -18.391 16.328 1 90.5 212 LYS B C 1
ATOM 4709 O O . LYS B 1 212 ? -8.562 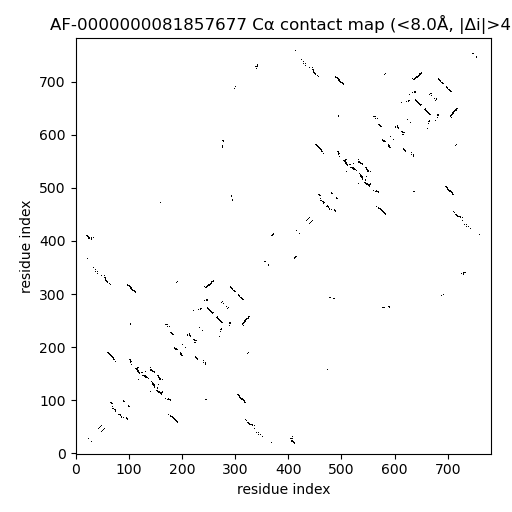-18.75 16.312 1 90.5 212 LYS B O 1
ATOM 4714 N N . CYS B 1 213 ? -7.039 -17.281 15.961 1 94 213 CYS B N 1
ATOM 4715 C CA . CYS B 1 213 ? -8.062 -16.25 15.844 1 94 213 CYS B CA 1
ATOM 4716 C C . CYS B 1 213 ? -8.633 -16.203 14.43 1 94 213 CYS B C 1
ATOM 4718 O O . CYS B 1 213 ? -8.016 -16.719 13.492 1 94 213 CYS B O 1
ATOM 4720 N N . LEU B 1 214 ? -9.828 -15.75 14.312 1 95.81 214 LEU B N 1
ATOM 4721 C CA . LEU B 1 214 ? -10.523 -15.391 13.078 1 95.81 214 LEU B CA 1
ATOM 4722 C C . LEU B 1 214 ? -11.25 -14.055 13.227 1 95.81 214 LEU B C 1
ATOM 4724 O O . LEU B 1 214 ? -11.93 -13.828 14.234 1 95.81 214 LEU B O 1
ATOM 4728 N N . TYR B 1 215 ? -11.094 -13.281 12.281 1 97.56 215 TYR B N 1
ATOM 4729 C CA . TYR B 1 215 ? -11.641 -11.938 12.375 1 97.56 215 TYR B CA 1
ATOM 4730 C C . TYR B 1 215 ? -13.156 -11.977 12.555 1 97.56 215 TYR B C 1
ATOM 4732 O O . TYR B 1 215 ? -13.852 -12.727 11.859 1 97.56 215 TYR B O 1
ATOM 4740 N N . ASP B 1 216 ? -13.555 -11.195 13.406 1 96.75 216 ASP B N 1
ATOM 4741 C CA . ASP B 1 216 ? -14.961 -10.898 13.68 1 96.75 216 ASP B CA 1
ATOM 4742 C C . ASP B 1 216 ? -15.125 -9.461 14.172 1 96.75 216 ASP B C 1
ATOM 4744 O O . ASP B 1 216 ? -14.461 -9.039 15.125 1 96.75 216 ASP B O 1
ATOM 4748 N N . PRO B 1 217 ? -15.93 -8.773 13.492 1 95.56 217 PRO B N 1
ATOM 4749 C CA . PRO B 1 217 ? -16.031 -7.355 13.844 1 95.56 217 PRO B CA 1
ATOM 4750 C C . PRO B 1 217 ? -16.406 -7.141 15.305 1 95.56 217 PRO B C 1
ATOM 4752 O O . PRO B 1 217 ? -16.047 -6.125 15.898 1 95.56 217 PRO B O 1
ATOM 4755 N N . ALA B 1 218 ? -17.062 -8.047 15.945 1 95.12 218 ALA B N 1
ATOM 4756 C CA . ALA B 1 218 ? -17.531 -7.895 17.312 1 95.12 218 ALA B CA 1
ATOM 4757 C C . ALA B 1 218 ? -16.609 -8.602 18.297 1 95.12 218 ALA B C 1
ATOM 4759 O O . ALA B 1 218 ? -16.172 -8.008 19.297 1 95.12 218 ALA B O 1
ATOM 4760 N N . ASP B 1 219 ? -16.109 -9.797 17.953 1 94.81 219 ASP B N 1
ATOM 4761 C CA . ASP B 1 219 ? -15.43 -10.648 18.906 1 94.81 219 ASP B CA 1
ATOM 4762 C C . ASP B 1 219 ? -13.914 -10.539 18.766 1 94.81 219 ASP B C 1
ATOM 4764 O O . ASP B 1 219 ? -13.18 -10.664 19.75 1 94.81 219 ASP B O 1
ATOM 4768 N N . ALA B 1 220 ? -13.523 -10.398 17.562 1 96.38 220 ALA B N 1
ATOM 4769 C CA . ALA B 1 220 ? -12.086 -10.344 17.281 1 96.38 220 ALA B CA 1
ATOM 4770 C C . ALA B 1 220 ? -11.766 -9.297 16.219 1 96.38 220 ALA B C 1
ATOM 4772 O O . ALA B 1 220 ? -11.211 -9.617 15.172 1 96.38 220 ALA B O 1
ATOM 4773 N N . PRO B 1 221 ? -11.977 -8.031 16.578 1 96.38 221 PRO B N 1
ATOM 4774 C CA . PRO B 1 221 ? -11.836 -6.984 15.555 1 96.38 221 PRO B CA 1
ATOM 4775 C C . PRO B 1 221 ? -10.383 -6.719 15.172 1 96.38 221 PRO B C 1
ATOM 4777 O O . PRO B 1 221 ? -10.117 -6.082 14.148 1 96.38 221 PRO B O 1
ATOM 4780 N N . LEU B 1 222 ? -9.406 -7.215 15.938 1 96.12 222 LEU B N 1
ATOM 4781 C CA . LEU B 1 222 ? -8 -6.922 15.648 1 96.12 222 LEU B CA 1
ATOM 4782 C C . LEU B 1 222 ? -7.309 -8.133 15.039 1 96.12 222 LEU B C 1
ATOM 4784 O O . LEU B 1 222 ? -6.109 -8.094 14.758 1 96.12 222 LEU B O 1
ATOM 4788 N N . CYS B 1 223 ? -8.047 -9.227 14.859 1 96.75 223 CYS B N 1
ATOM 4789 C CA . CYS B 1 223 ? -7.438 -10.406 14.25 1 96.75 223 CYS B CA 1
ATOM 4790 C C . CYS B 1 223 ? -7.062 -10.133 12.797 1 96.75 223 CYS B C 1
ATOM 4792 O O . CYS B 1 223 ? -7.883 -9.641 12.023 1 96.75 223 CYS B O 1
ATOM 4794 N N . PRO B 1 224 ? -5.852 -10.461 12.375 1 95.75 224 PRO B N 1
ATOM 4795 C CA . PRO B 1 224 ? -5.414 -10.203 11 1 95.75 224 PRO B CA 1
ATOM 4796 C C . PRO B 1 224 ? -5.75 -11.344 10.047 1 95.75 224 PRO B C 1
ATOM 4798 O O . PRO B 1 224 ? -5.305 -11.344 8.898 1 95.75 224 PRO B O 1
ATOM 4801 N N . ILE B 1 225 ? -6.488 -12.367 10.461 1 96.5 225 ILE B N 1
ATOM 4802 C CA . ILE B 1 225 ? -6.871 -13.508 9.633 1 96.5 225 ILE B CA 1
ATOM 4803 C C . ILE B 1 225 ? -8.352 -13.406 9.273 1 96.5 225 ILE B C 1
ATOM 4805 O O . ILE B 1 225 ? -9.211 -13.336 10.164 1 96.5 225 ILE B O 1
ATOM 4809 N N . PHE B 1 226 ? -8.641 -13.469 8.039 1 97.81 226 PHE B N 1
ATOM 4810 C CA . PHE B 1 226 ? -10 -13.281 7.547 1 97.81 226 PHE B CA 1
ATOM 4811 C C . PHE B 1 226 ? -10.453 -14.477 6.727 1 97.81 226 PHE B C 1
ATOM 4813 O O . PHE B 1 226 ? -9.68 -15.031 5.945 1 97.81 226 PHE B O 1
ATOM 4820 N N . LYS B 1 227 ? -11.664 -14.844 6.914 1 96.81 227 LYS B N 1
ATOM 4821 C CA . LYS B 1 227 ? -12.289 -15.82 6.027 1 96.81 227 LYS B CA 1
ATOM 4822 C C . LYS B 1 227 ? -12.898 -15.141 4.805 1 96.81 227 LYS B C 1
ATOM 4824 O O . LYS B 1 227 ? -13.586 -14.125 4.93 1 96.81 227 LYS B O 1
ATOM 4829 N N . LEU B 1 228 ? -12.695 -15.719 3.641 1 97 228 LEU B N 1
ATOM 4830 C CA . LEU B 1 228 ? -13.172 -15.078 2.42 1 97 228 LEU B CA 1
ATOM 4831 C C . LEU B 1 228 ? -14.688 -14.945 2.426 1 97 228 LEU B C 1
ATOM 4833 O O . LEU B 1 228 ? -15.234 -13.922 2.004 1 97 228 LEU B O 1
ATOM 4837 N N . GLY B 1 229 ? -15.312 -15.969 2.891 1 97.25 229 GLY B N 1
ATOM 4838 C CA . GLY B 1 229 ? -16.766 -15.906 2.986 1 97.25 229 GLY B CA 1
ATOM 4839 C C . GLY B 1 229 ? -17.25 -14.734 3.809 1 97.25 229 GLY B C 1
ATOM 4840 O O . GLY B 1 229 ? -18.219 -14.07 3.434 1 97.25 229 GLY B O 1
ATOM 4841 N N . ASP B 1 230 ? -16.578 -14.484 4.895 1 97.12 230 ASP B N 1
ATOM 4842 C CA . ASP B 1 230 ? -16.953 -13.383 5.777 1 97.12 230 ASP B CA 1
ATOM 4843 C C . ASP B 1 230 ? -16.688 -12.031 5.121 1 97.12 230 ASP B C 1
ATOM 4845 O O . ASP B 1 230 ? -17.5 -11.109 5.246 1 97.12 230 ASP B O 1
ATOM 4849 N N . ILE B 1 231 ? -15.609 -11.922 4.441 1 97.25 231 ILE B N 1
ATOM 4850 C CA . ILE B 1 231 ? -15.281 -10.68 3.748 1 97.25 231 ILE B CA 1
ATOM 4851 C C . ILE B 1 231 ? -16.375 -10.344 2.744 1 97.25 231 ILE B C 1
ATOM 4853 O O . ILE B 1 231 ? -16.859 -9.203 2.693 1 97.25 231 ILE B O 1
ATOM 4857 N N . VAL B 1 232 ? -16.781 -11.336 2.021 1 95.75 232 VAL B N 1
ATOM 4858 C CA . VAL B 1 232 ? -17.781 -11.133 0.977 1 95.75 232 VAL B CA 1
ATOM 4859 C C . VAL B 1 232 ? -19.125 -10.781 1.608 1 95.75 232 VAL B C 1
ATOM 4861 O O . VAL B 1 232 ? -19.812 -9.859 1.162 1 95.75 232 VAL B O 1
ATOM 4864 N N . LYS B 1 233 ? -19.469 -11.445 2.654 1 95.19 233 LYS B N 1
ATOM 4865 C CA . LYS B 1 233 ? -20.719 -11.195 3.35 1 95.19 233 LYS B CA 1
ATOM 4866 C C . LYS B 1 233 ? -20.75 -9.789 3.947 1 95.19 233 LYS B C 1
ATOM 4868 O O . LYS B 1 233 ? -21.734 -9.07 3.818 1 95.19 233 LYS B O 1
ATOM 4873 N N . LEU B 1 234 ? -19.672 -9.43 4.57 1 95.44 234 LEU B N 1
ATOM 4874 C CA . LEU B 1 234 ? -19.562 -8.117 5.203 1 95.44 234 LEU B CA 1
ATOM 4875 C C . LEU B 1 234 ? -19.562 -7.008 4.156 1 95.44 234 LEU B C 1
ATOM 4877 O O . LEU B 1 234 ? -19.812 -5.844 4.48 1 95.44 234 LEU B O 1
ATOM 4881 N N . SER B 1 235 ? -19.266 -7.316 2.918 1 92.31 235 SER B N 1
ATOM 4882 C CA . SER B 1 235 ? -19.297 -6.355 1.82 1 92.31 235 SER B CA 1
ATOM 4883 C C . SER B 1 235 ? -20.703 -6.246 1.226 1 92.31 235 SER B C 1
ATOM 4885 O O . SER B 1 235 ? -20.938 -5.445 0.317 1 92.31 235 SER B O 1
ATOM 4887 N N . GLY B 1 236 ? -21.594 -7.117 1.663 1 88.5 236 GLY B N 1
ATOM 4888 C CA . GLY B 1 236 ? -22.969 -7.055 1.217 1 88.5 236 GLY B CA 1
ATOM 4889 C C . GLY B 1 236 ? -23.266 -7.969 0.043 1 88.5 236 GLY B C 1
ATOM 4890 O O . GLY B 1 236 ? -24.297 -7.836 -0.614 1 88.5 236 GLY B O 1
ATOM 4891 N N . PHE B 1 237 ? -22.359 -8.93 -0.194 1 89.75 237 PHE B N 1
ATOM 4892 C CA . PHE B 1 237 ? -22.547 -9.82 -1.33 1 89.75 237 PHE B CA 1
ATOM 4893 C C . PHE B 1 237 ? -22.812 -11.25 -0.858 1 89.75 237 PHE B C 1
ATOM 4895 O O . PHE B 1 237 ? -22.594 -11.57 0.309 1 89.75 237 PHE B O 1
ATOM 4902 N N . SER B 1 238 ? -23.391 -11.992 -1.815 1 91.94 238 SER B N 1
ATOM 4903 C CA . SER B 1 238 ? -23.453 -13.438 -1.651 1 91.94 238 SER B CA 1
ATOM 4904 C C . SER B 1 238 ? -22.266 -14.125 -2.299 1 91.94 238 SER B C 1
ATOM 4906 O O . SER B 1 238 ? -21.938 -13.852 -3.457 1 91.94 238 SER B O 1
ATOM 4908 N N . PHE B 1 239 ? -21.734 -15.039 -1.547 1 94.06 239 PHE B N 1
ATOM 4909 C CA . PHE B 1 239 ? -20.531 -15.68 -2.07 1 94.06 239 PHE B CA 1
ATOM 4910 C C . PHE B 1 239 ? -20.844 -16.5 -3.314 1 94.06 239 PHE B C 1
ATOM 4912 O O . PHE B 1 239 ? -20.078 -16.5 -4.277 1 94.06 239 PHE B O 1
ATOM 4919 N N . GLU B 1 240 ? -21.922 -17.156 -3.312 1 92.81 240 GLU B N 1
ATOM 4920 C CA . GLU B 1 240 ? -22.312 -18 -4.441 1 92.81 240 GLU B CA 1
ATOM 4921 C C . GLU B 1 240 ? -22.484 -17.172 -5.711 1 92.81 240 GLU B C 1
ATOM 4923 O O . GLU B 1 240 ? -22.078 -17.594 -6.793 1 92.81 240 GLU B O 1
ATOM 4928 N N . LYS B 1 241 ? -23 -16.062 -5.512 1 90.19 241 LYS B N 1
ATOM 4929 C CA . LYS B 1 241 ? -23.266 -15.219 -6.668 1 90.19 241 LYS B CA 1
ATOM 4930 C C . LYS B 1 241 ? -21.984 -14.609 -7.215 1 90.19 241 LYS B C 1
ATOM 4932 O O . LYS B 1 241 ? -21.734 -14.633 -8.43 1 90.19 241 LYS B O 1
ATOM 4937 N N . ILE B 1 242 ? -21.172 -14.156 -6.348 1 93.94 242 ILE B N 1
ATOM 4938 C CA . ILE B 1 242 ? -19.984 -13.453 -6.793 1 93.94 242 ILE B CA 1
ATOM 4939 C C . ILE B 1 242 ? -18.953 -14.469 -7.297 1 93.94 242 ILE B C 1
ATOM 4941 O O . ILE B 1 242 ? -18.125 -14.148 -8.156 1 93.94 242 ILE B O 1
ATOM 4945 N N . ALA B 1 243 ? -19 -15.672 -6.824 1 96.19 243 ALA B N 1
ATOM 4946 C CA . ALA B 1 243 ? -18.031 -16.703 -7.184 1 96.19 243 ALA B CA 1
ATOM 4947 C C . ALA B 1 243 ? -18.234 -17.188 -8.617 1 96.19 243 ALA B C 1
ATOM 4949 O O . ALA B 1 243 ? -17.328 -17.719 -9.242 1 96.19 243 ALA B O 1
ATOM 4950 N N . LYS B 1 244 ? -19.391 -17.031 -9.133 1 95.31 244 LYS B N 1
ATOM 4951 C CA . LYS B 1 244 ? -19.703 -17.531 -10.469 1 95.31 244 LYS B CA 1
ATOM 4952 C C . LYS B 1 244 ? -18.969 -16.75 -11.547 1 95.31 244 LYS B C 1
ATOM 4954 O O . LYS B 1 244 ? -18.281 -17.328 -12.391 1 95.31 244 LYS B O 1
ATOM 4959 N N . GLU B 1 245 ? -19.047 -15.406 -11.422 1 94.69 245 GLU B N 1
ATOM 4960 C CA . GLU B 1 245 ? -18.484 -14.57 -12.477 1 94.69 245 GLU B CA 1
ATOM 4961 C C . GLU B 1 245 ? -17.391 -13.656 -11.93 1 94.69 245 GLU B C 1
ATOM 4963 O O . GLU B 1 245 ? -16.844 -12.836 -12.664 1 94.69 245 GLU B O 1
ATOM 4968 N N . GLY B 1 246 ? -17.172 -13.766 -10.719 1 94.69 246 GLY B N 1
ATOM 4969 C CA . GLY B 1 246 ? -16.141 -12.953 -10.109 1 94.69 246 GLY B CA 1
ATOM 4970 C C . GLY B 1 246 ? -16.625 -11.586 -9.672 1 94.69 246 GLY B C 1
ATOM 4971 O O . GLY B 1 246 ? -17.812 -11.273 -9.812 1 94.69 246 GLY B O 1
ATOM 4972 N N . GLY B 1 247 ? -15.758 -10.883 -9.07 1 94.44 247 GLY B N 1
ATOM 4973 C CA . GLY B 1 247 ? -16.047 -9.547 -8.578 1 94.44 247 GLY B CA 1
ATOM 4974 C C . GLY B 1 247 ? -14.844 -8.859 -7.973 1 94.44 247 GLY B C 1
ATOM 4975 O O . GLY B 1 247 ? -13.719 -9.352 -8.086 1 94.44 247 GLY B O 1
ATOM 4976 N N . ALA B 1 248 ? -15.156 -7.68 -7.508 1 94.56 248 ALA B N 1
ATOM 4977 C CA . ALA B 1 248 ? -14.078 -6.895 -6.91 1 94.56 248 ALA B CA 1
ATOM 4978 C C . ALA B 1 248 ? -14.492 -6.352 -5.543 1 94.56 248 ALA B C 1
ATOM 4980 O O . ALA B 1 248 ? -15.57 -5.777 -5.398 1 94.56 248 ALA B O 1
ATOM 4981 N N . ILE B 1 249 ? -13.641 -6.59 -4.559 1 94.88 249 ILE B N 1
ATOM 4982 C CA . ILE B 1 249 ? -13.914 -6.172 -3.189 1 94.88 249 ILE B CA 1
ATOM 4983 C C . ILE B 1 249 ? -12.734 -5.375 -2.645 1 94.88 249 ILE B C 1
ATOM 4985 O O . ILE B 1 249 ? -11.578 -5.73 -2.873 1 94.88 249 ILE B O 1
ATOM 4989 N N . GLY B 1 250 ? -13.078 -4.324 -1.996 1 95.62 250 GLY B N 1
ATOM 4990 C CA . GLY B 1 250 ? -12.07 -3.533 -1.301 1 95.62 250 GLY B CA 1
ATOM 4991 C C . GLY B 1 250 ? -12.039 -3.789 0.194 1 95.62 250 GLY B C 1
ATOM 4992 O O . GLY B 1 250 ? -13.094 -3.863 0.837 1 95.62 250 GLY B O 1
ATOM 4993 N N . ILE B 1 251 ? -10.844 -4.043 0.735 1 97.06 251 ILE B N 1
ATOM 4994 C CA . ILE B 1 251 ? -10.602 -4.133 2.172 1 97.06 251 ILE B CA 1
ATOM 4995 C C . ILE B 1 251 ? -9.891 -2.871 2.656 1 97.06 251 ILE B C 1
ATOM 4997 O O . ILE B 1 251 ? -8.75 -2.605 2.26 1 97.06 251 ILE B O 1
ATOM 5001 N N . VAL B 1 252 ? -10.531 -2.152 3.486 1 97.19 252 VAL B N 1
ATOM 5002 C CA . VAL B 1 252 ? -9.961 -0.89 3.947 1 97.19 252 VAL B CA 1
ATOM 5003 C C . VAL B 1 252 ? -9.375 -1.067 5.344 1 97.19 252 VAL B C 1
ATOM 5005 O O . VAL B 1 252 ? -10.055 -1.533 6.262 1 97.19 252 VAL B O 1
ATOM 5008 N N . VAL B 1 253 ? -8.156 -0.835 5.488 1 97.25 253 VAL B N 1
ATOM 5009 C CA . VAL B 1 253 ? -7.496 -0.745 6.785 1 97.25 253 VAL B CA 1
ATOM 5010 C C . VAL B 1 253 ? -7.371 0.719 7.199 1 97.25 253 VAL B C 1
ATOM 5012 O O . VAL B 1 253 ? -6.547 1.458 6.652 1 97.25 253 VAL B O 1
ATOM 5015 N N . ASP B 1 254 ? -8.102 1.079 8.18 1 97.5 254 ASP B N 1
ATOM 5016 C CA . ASP B 1 254 ? -8.195 2.479 8.578 1 97.5 254 ASP B CA 1
ATOM 5017 C C . ASP B 1 254 ? -7.367 2.746 9.836 1 97.5 254 ASP B C 1
ATOM 5019 O O . ASP B 1 254 ? -7.617 2.148 10.891 1 97.5 254 ASP B O 1
ATOM 5023 N N . TRP B 1 255 ? -6.418 3.609 9.719 1 96.75 255 TRP B N 1
ATOM 5024 C CA . TRP B 1 255 ? -5.602 4.086 10.828 1 96.75 255 TRP B CA 1
ATOM 5025 C C . TRP B 1 255 ? -5.949 5.527 11.188 1 96.75 255 TRP B C 1
ATOM 5027 O O . TRP B 1 255 ? -5.438 6.465 10.57 1 96.75 255 TRP B O 1
ATOM 5037 N N . THR B 1 256 ? -6.848 5.742 12.047 1 96.31 256 THR B N 1
ATOM 5038 C CA . THR B 1 256 ? -7.133 7.055 12.609 1 96.31 256 THR B CA 1
ATOM 5039 C C . THR B 1 256 ? -6.547 7.176 14.016 1 96.31 256 THR B C 1
ATOM 5041 O O . THR B 1 256 ? -7.109 6.641 14.977 1 96.31 256 THR B O 1
ATOM 5044 N N . CYS B 1 257 ? -5.48 7.934 14.117 1 95.88 257 CYS B N 1
ATOM 5045 C CA . CYS B 1 257 ? -4.699 7.914 15.352 1 95.88 257 CYS B CA 1
ATOM 5046 C C . CYS B 1 257 ? -4.676 9.297 16 1 95.88 257 CYS B C 1
ATOM 5048 O O . CYS B 1 257 ? -4.414 10.297 15.328 1 95.88 257 CYS B O 1
ATOM 5050 N N . ASN B 1 258 ? -5.043 9.344 17.234 1 95.62 258 ASN B N 1
ATOM 5051 C CA . ASN B 1 258 ? -4.797 10.508 18.078 1 95.62 258 ASN B CA 1
ATOM 5052 C C . ASN B 1 258 ? -3.527 10.336 18.922 1 95.62 258 ASN B C 1
ATOM 5054 O O . ASN B 1 258 ? -3.551 9.695 19.969 1 95.62 258 ASN B O 1
ATOM 5058 N N . LEU B 1 259 ? -2.502 10.992 18.562 1 95.25 259 LEU B N 1
ATOM 5059 C CA . LEU B 1 259 ? -1.191 10.766 19.156 1 95.25 259 LEU B CA 1
ATOM 5060 C C . LEU B 1 259 ? -0.993 11.656 20.375 1 95.25 259 LEU B C 1
ATOM 5062 O O . LEU B 1 259 ? 0.1 11.695 20.953 1 95.25 259 LEU B O 1
ATOM 5066 N N . ASP B 1 260 ? -2.061 12.359 20.703 1 94.25 260 ASP B N 1
ATOM 5067 C CA . ASP B 1 260 ? -2.025 13.055 21.984 1 94.25 260 ASP B CA 1
ATOM 5068 C C . ASP B 1 260 ? -2.182 12.078 23.141 1 94.25 260 ASP B C 1
ATOM 5070 O O . ASP B 1 260 ? -1.823 12.398 24.281 1 94.25 260 ASP B O 1
ATOM 5074 N N . VAL B 1 261 ? -2.736 11 22.828 1 94.19 261 VAL B N 1
ATOM 5075 C CA . VAL B 1 261 ? -2.867 9.922 23.812 1 94.19 261 VAL B CA 1
ATOM 5076 C C . VAL B 1 261 ? -1.827 8.844 23.531 1 94.19 261 VAL B C 1
ATOM 5078 O O . VAL B 1 261 ? -1.04 8.953 22.594 1 94.19 261 VAL B O 1
ATOM 5081 N N . HIS B 1 262 ? -1.847 7.91 24.406 1 93.06 262 HIS B N 1
ATOM 5082 C CA . HIS B 1 262 ? -0.861 6.844 24.281 1 93.06 262 HIS B CA 1
ATOM 5083 C C . HIS B 1 262 ? -1.001 6.117 22.938 1 93.06 262 HIS B C 1
ATOM 5085 O O . HIS B 1 262 ? -2.117 5.875 22.484 1 93.06 262 HIS B O 1
ATOM 5091 N N . ILE B 1 263 ? 0.116 5.699 22.359 1 92.12 263 ILE B N 1
ATOM 5092 C CA . ILE B 1 263 ? 0.234 5.109 21.031 1 92.12 263 ILE B CA 1
ATOM 5093 C C . ILE B 1 263 ? -0.562 3.809 20.969 1 92.12 263 ILE B C 1
ATOM 5095 O O . ILE B 1 263 ? -0.962 3.367 19.891 1 92.12 263 ILE B O 1
ATOM 5099 N N . LYS B 1 264 ? -0.84 3.232 22.078 1 90.88 264 LYS B N 1
ATOM 5100 C CA . LYS B 1 264 ? -1.557 1.962 22.156 1 90.88 264 LYS B CA 1
ATOM 5101 C C . LYS B 1 264 ? -2.988 2.107 21.656 1 90.88 264 LYS B C 1
ATOM 5103 O O . LYS B 1 264 ? -3.639 1.116 21.312 1 90.88 264 LYS B O 1
ATOM 5108 N N . HIS B 1 265 ? -3.4 3.324 21.672 1 93.94 265 HIS B N 1
ATOM 5109 C CA . HIS B 1 265 ? -4.773 3.557 21.234 1 93.94 265 HIS B CA 1
ATOM 5110 C C . HIS B 1 265 ? -4.852 3.699 19.719 1 93.94 265 HIS B C 1
ATOM 5112 O O . HIS B 1 265 ? -5.949 3.732 19.156 1 93.94 265 HIS B O 1
ATOM 5118 N N . CYS B 1 266 ? -3.74 3.793 19.078 1 94.69 266 CYS B N 1
ATOM 5119 C CA . CYS B 1 266 ? -3.695 3.783 17.625 1 94.69 266 CYS B CA 1
ATOM 5120 C C . CYS B 1 266 ? -3.807 2.363 17.078 1 94.69 266 CYS B C 1
ATOM 5122 O O . CYS B 1 266 ? -2.807 1.648 17 1 94.69 266 CYS B O 1
ATOM 5124 N N . LYS B 1 267 ? -5.012 1.98 16.75 1 95.19 267 LYS B N 1
ATOM 5125 C CA . LYS B 1 267 ? -5.305 0.632 16.266 1 95.19 267 LYS B CA 1
ATOM 5126 C C . LYS B 1 267 ? -6.047 0.669 14.938 1 95.19 267 LYS B C 1
ATOM 5128 O O . LYS B 1 267 ? -6.781 1.617 14.656 1 95.19 267 LYS B O 1
ATOM 5133 N N . PRO B 1 268 ? -5.793 -0.351 14.148 1 96.12 268 PRO B N 1
ATOM 5134 C CA . PRO B 1 268 ? -6.469 -0.378 12.844 1 96.12 268 PRO B CA 1
ATOM 5135 C C . PRO B 1 268 ? -7.93 -0.807 12.945 1 96.12 268 PRO B C 1
ATOM 5137 O O . PRO B 1 268 ? -8.297 -1.549 13.867 1 96.12 268 PRO B O 1
ATOM 5140 N N . GLU B 1 269 ? -8.734 -0.316 12.109 1 97.44 269 GLU B N 1
ATOM 5141 C CA . GLU B 1 269 ? -10.117 -0.749 11.906 1 97.44 269 GLU B CA 1
ATOM 5142 C C . GLU B 1 269 ? -10.336 -1.247 10.484 1 97.44 269 GLU B C 1
ATOM 5144 O O . GLU B 1 269 ? -9.898 -0.611 9.523 1 97.44 269 GLU B O 1
ATOM 5149 N N . TYR B 1 270 ? -11.016 -2.377 10.367 1 97.81 270 TYR B N 1
ATOM 5150 C CA . TYR B 1 270 ? -11.211 -2.98 9.055 1 97.81 270 TYR B CA 1
ATOM 5151 C C . TYR B 1 270 ? -12.641 -2.77 8.57 1 97.81 270 TYR B C 1
ATOM 5153 O O . TYR B 1 270 ? -13.594 -2.855 9.352 1 97.81 270 TYR B O 1
ATOM 5161 N N . SER B 1 271 ? -12.75 -2.443 7.348 1 97 271 SER B N 1
ATOM 5162 C CA . SER B 1 271 ? -14.047 -2.359 6.684 1 97 271 SER B CA 1
ATOM 5163 C C . SER B 1 271 ? -13.984 -2.941 5.277 1 97 271 SER B C 1
ATOM 5165 O O . SER B 1 271 ? -12.906 -3.059 4.691 1 97 271 SER B O 1
ATOM 5167 N N . PHE B 1 272 ? -15.148 -3.324 4.758 1 95.44 272 PHE B N 1
ATOM 5168 C CA . PHE B 1 272 ? -15.242 -4.031 3.488 1 95.44 272 PHE B CA 1
ATOM 5169 C C . PHE B 1 272 ? -16.312 -3.42 2.6 1 95.44 272 PHE B C 1
ATOM 5171 O O . PHE B 1 272 ? -17.375 -3.023 3.088 1 95.44 272 PHE B O 1
ATOM 5178 N N . HIS B 1 273 ? -16 -3.324 1.322 1 91.81 273 HIS B N 1
ATOM 5179 C CA . HIS B 1 273 ? -17 -2.781 0.396 1 91.81 273 HIS B CA 1
ATOM 5180 C C . HIS B 1 273 ? -16.719 -3.244 -1.032 1 91.81 273 HIS B C 1
ATOM 5182 O O . HIS B 1 273 ? -15.617 -3.691 -1.345 1 91.81 273 HIS B O 1
ATOM 5188 N N . GLY B 1 274 ? -17.75 -3.148 -1.858 1 90.19 274 GLY B N 1
ATOM 5189 C CA . GLY B 1 274 ? -17.562 -3.412 -3.275 1 90.19 274 GLY B CA 1
ATOM 5190 C C . GLY B 1 274 ? -16.812 -2.299 -3.994 1 90.19 274 GLY B C 1
ATOM 5191 O O . GLY B 1 274 ? -17 -1.122 -3.676 1 90.19 274 GLY B O 1
ATOM 5192 N N . LEU B 1 275 ? -16.094 -2.684 -4.953 1 88 275 LEU B N 1
ATOM 5193 C CA . LEU B 1 275 ? -15.312 -1.688 -5.688 1 88 275 LEU B CA 1
ATOM 5194 C C . LEU B 1 275 ? -16.031 -1.27 -6.965 1 88 275 LEU B C 1
ATOM 5196 O O . LEU B 1 275 ? -16.891 -2.004 -7.473 1 88 275 LEU B O 1
ATOM 5200 N N . TYR B 1 276 ? -15.773 -0.055 -7.508 1 76.31 276 TYR B N 1
ATOM 5201 C CA . TYR B 1 276 ? -16.141 0.495 -8.805 1 76.31 276 TYR B CA 1
ATOM 5202 C C . TYR B 1 276 ? -17.609 0.876 -8.844 1 76.31 276 TYR B C 1
ATOM 5204 O O . TYR B 1 276 ? -18.172 1.146 -9.906 1 76.31 276 TYR B O 1
ATOM 5212 N N . GLY B 1 277 ? -18.219 0.675 -7.637 1 71.25 277 GLY B N 1
ATOM 5213 C CA . GLY B 1 277 ? -19.594 1.118 -7.586 1 71.25 277 GLY B CA 1
ATOM 5214 C C . GLY B 1 277 ? -19.75 2.59 -7.246 1 71.25 277 GLY B C 1
ATOM 5215 O O . GLY B 1 277 ? -18.844 3.189 -6.664 1 71.25 277 GLY B O 1
ATOM 5216 N N . ASN B 1 278 ? -20.75 3.15 -7.906 1 65.31 278 ASN B N 1
ATOM 5217 C CA . ASN B 1 278 ? -21.031 4.543 -7.574 1 65.31 278 ASN B CA 1
ATOM 5218 C C . ASN B 1 278 ? -21.859 4.66 -6.293 1 65.31 278 ASN B C 1
ATOM 5220 O O . ASN B 1 278 ? -22.656 3.773 -5.98 1 65.31 278 ASN B O 1
ATOM 5224 N N . ALA B 1 279 ? -21.5 5.707 -5.609 1 56.84 279 ALA B N 1
ATOM 5225 C CA . ALA B 1 279 ? -22.266 6.012 -4.406 1 56.84 279 ALA B CA 1
ATOM 5226 C C . ALA B 1 279 ? -23.75 6.195 -4.73 1 56.84 279 ALA B C 1
ATOM 5228 O O . ALA B 1 279 ? -24.109 6.797 -5.746 1 56.84 279 ALA B O 1
ATOM 5229 N N . ASN B 1 280 ? -24.609 5.715 -3.902 1 55.31 280 ASN B N 1
ATOM 5230 C CA . ASN B 1 280 ? -26.062 5.898 -3.934 1 55.31 280 ASN B CA 1
ATOM 5231 C C . ASN B 1 280 ? -26.703 5.035 -5.008 1 55.31 280 ASN B C 1
ATOM 5233 O O . ASN B 1 280 ? -27.922 5.098 -5.215 1 55.31 280 ASN B O 1
ATOM 5237 N N . GLU B 1 281 ? -25.938 4.613 -5.801 1 53.97 281 GLU B N 1
ATOM 5238 C CA . GLU B 1 281 ? -26.656 3.83 -6.801 1 53.97 281 GLU B CA 1
ATOM 5239 C C . GLU B 1 281 ? -26.844 2.387 -6.344 1 53.97 281 GLU B C 1
ATOM 5241 O O . GLU B 1 281 ? -25.953 1.808 -5.719 1 53.97 281 GLU B O 1
ATOM 5246 N N . MET B 1 282 ? -28.031 1.989 -6.094 1 52.09 282 MET B N 1
ATOM 5247 C CA . MET B 1 282 ? -28.469 0.624 -5.824 1 52.09 282 MET B CA 1
ATOM 5248 C C . MET B 1 282 ? -27.562 -0.387 -6.535 1 52.09 282 MET B C 1
ATOM 5250 O O . MET B 1 282 ? -27.641 -1.587 -6.266 1 52.09 282 MET B O 1
ATOM 5254 N N . ASP B 1 283 ? -26.75 0.269 -7.367 1 59.56 283 ASP B N 1
ATOM 5255 C CA . ASP B 1 283 ? -26.125 -0.605 -8.352 1 59.56 283 ASP B CA 1
ATOM 5256 C C . ASP B 1 283 ? -24.672 -0.928 -7.969 1 59.56 283 ASP B C 1
ATOM 5258 O O . ASP B 1 283 ? -23.875 -1.324 -8.812 1 59.56 283 ASP B O 1
ATOM 5262 N N . GLU B 1 284 ? -24.297 -0.627 -6.785 1 58.44 284 GLU B N 1
ATOM 5263 C CA . GLU B 1 284 ? -22.938 -0.956 -6.367 1 58.44 284 GLU B CA 1
ATOM 5264 C C . GLU B 1 284 ? -22.656 -2.447 -6.531 1 58.44 284 GLU B C 1
ATOM 5266 O O . GLU B 1 284 ? -21.562 -2.836 -6.965 1 58.44 284 GLU B O 1
ATOM 5271 N N . VAL B 1 285 ? -23.688 -3.094 -6.273 1 65.25 285 VAL B N 1
ATOM 5272 C CA . VAL B 1 285 ? -23.531 -4.543 -6.355 1 65.25 285 VAL B CA 1
ATOM 5273 C C . VAL B 1 285 ? -23.266 -4.953 -7.801 1 65.25 285 VAL B C 1
ATOM 5275 O O . VAL B 1 285 ? -22.359 -5.758 -8.062 1 65.25 285 VAL B O 1
ATOM 5278 N N . ARG B 1 286 ? -23.922 -4.25 -8.672 1 68.75 286 ARG B N 1
ATOM 5279 C CA . ARG B 1 286 ? -23.781 -4.637 -10.07 1 68.75 286 ARG B CA 1
ATOM 5280 C C . ARG B 1 286 ? -22.406 -4.262 -10.609 1 68.75 286 ARG B C 1
ATOM 5282 O O . ARG B 1 286 ? -21.797 -5.02 -11.375 1 68.75 286 ARG B O 1
ATOM 5289 N N . THR B 1 287 ? -21.875 -3.215 -10.133 1 71.56 287 THR B N 1
ATOM 5290 C CA . THR B 1 287 ? -20.641 -2.713 -10.719 1 71.56 287 THR B CA 1
ATOM 5291 C C . THR B 1 287 ? -19.438 -3.451 -10.148 1 71.56 287 THR B C 1
ATOM 5293 O O . THR B 1 287 ? -18.359 -3.463 -10.758 1 71.56 287 THR B O 1
ATOM 5296 N N . SER B 1 288 ? -19.688 -4.086 -9.086 1 77.81 288 SER B N 1
ATOM 5297 C CA . SER B 1 288 ? -18.578 -4.809 -8.469 1 77.81 288 SER B CA 1
ATOM 5298 C C . SER B 1 288 ? -18.547 -6.262 -8.93 1 77.81 288 SER B C 1
ATOM 5300 O O . SER B 1 288 ? -17.594 -6.992 -8.625 1 77.81 288 SER B O 1
ATOM 5302 N N . MET B 1 289 ? -19.547 -6.512 -9.828 1 83 289 MET B N 1
ATOM 5303 C CA . MET B 1 289 ? -19.656 -7.898 -10.266 1 83 289 MET B CA 1
ATOM 5304 C C . MET B 1 289 ? -18.953 -8.102 -11.609 1 83 289 MET B C 1
ATOM 5306 O O . MET B 1 289 ? -18.953 -7.199 -12.445 1 83 289 MET B O 1
ATOM 5310 N N . GLY B 1 290 ? -18.406 -9.211 -11.625 1 88.25 290 GLY B N 1
ATOM 5311 C CA . GLY B 1 290 ? -17.766 -9.609 -12.867 1 88.25 290 GLY B CA 1
ATOM 5312 C C . GLY B 1 290 ? -16.281 -9.305 -12.898 1 88.25 290 GLY B C 1
ATOM 5313 O O . GLY B 1 290 ? -15.875 -8.141 -12.867 1 88.25 290 GLY B O 1
ATOM 5314 N N . TYR B 1 291 ? -15.516 -10.242 -12.906 1 93.31 291 TYR B N 1
ATOM 5315 C CA . TYR B 1 291 ? -14.07 -10.148 -13.047 1 93.31 291 TYR B CA 1
ATOM 5316 C C . TYR B 1 291 ? -13.484 -11.445 -13.594 1 93.31 291 TYR B C 1
ATOM 5318 O O . TYR B 1 291 ? -13.672 -12.508 -13.008 1 93.31 291 TYR B O 1
ATOM 5326 N N . ASN B 1 292 ? -12.82 -11.281 -14.664 1 95.56 292 ASN B N 1
ATOM 5327 C CA . ASN B 1 292 ? -12.148 -12.445 -15.227 1 95.56 292 ASN B CA 1
ATOM 5328 C C . ASN B 1 292 ? -10.906 -12.047 -16.016 1 95.56 292 ASN B C 1
ATOM 5330 O O . ASN B 1 292 ? -10.742 -10.883 -16.375 1 95.56 292 ASN B O 1
ATOM 5334 N N . PHE B 1 293 ? -10.047 -12.93 -16.156 1 95.31 293 PHE B N 1
ATOM 5335 C CA . PHE B 1 293 ? -8.875 -12.758 -17.016 1 95.31 293 PHE B CA 1
ATOM 5336 C C . PHE B 1 293 ? -8.422 -14.102 -17.578 1 95.31 293 PHE B C 1
ATOM 5338 O O . PHE B 1 293 ? -8.969 -15.148 -17.219 1 95.31 293 PHE B O 1
ATOM 5345 N N . ARG B 1 294 ? -7.52 -14.047 -18.547 1 95.62 294 ARG B N 1
ATOM 5346 C CA . ARG B 1 294 ? -7.02 -15.25 -19.219 1 95.62 294 ARG B CA 1
ATOM 5347 C C . ARG B 1 294 ? -5.512 -15.383 -19.047 1 95.62 294 ARG B C 1
ATOM 5349 O O . ARG B 1 294 ? -4.797 -14.375 -19 1 95.62 294 ARG B O 1
ATOM 5356 N N . TYR B 1 295 ? -5.086 -16.641 -18.844 1 93.44 295 TYR B N 1
ATOM 5357 C CA . TYR B 1 295 ? -3.666 -16.953 -18.953 1 93.44 295 TYR B CA 1
ATOM 5358 C C . TYR B 1 295 ? -3.457 -18.344 -19.562 1 93.44 295 TYR B C 1
ATOM 5360 O O . TYR B 1 295 ? -4.391 -19.141 -19.625 1 93.44 295 TYR B O 1
ATOM 5368 N N . ALA B 1 296 ? -2.299 -18.562 -20.062 1 94.12 296 ALA B N 1
ATOM 5369 C CA . ALA B 1 296 ? -2.029 -19.828 -20.75 1 94.12 296 ALA B CA 1
ATOM 5370 C C . ALA B 1 296 ? -0.782 -20.5 -20.188 1 94.12 296 ALA B C 1
ATOM 5372 O O . ALA B 1 296 ? 0.14 -19.828 -19.719 1 94.12 296 ALA B O 1
ATOM 5373 N N . LYS B 1 297 ? -0.83 -21.812 -20.156 1 90.94 297 LYS B N 1
ATOM 5374 C CA . LYS B 1 297 ? 0.325 -22.656 -19.844 1 90.94 297 LYS B CA 1
ATOM 5375 C C . LYS B 1 297 ? 0.871 -23.328 -21.094 1 90.94 297 LYS B C 1
ATOM 5377 O O . LYS B 1 297 ? 0.188 -24.156 -21.719 1 90.94 297 LYS B O 1
ATOM 5382 N N . HIS B 1 298 ? 2.096 -23.047 -21.484 1 91.12 298 HIS B N 1
ATOM 5383 C CA . HIS B 1 298 ? 2.68 -23.562 -22.719 1 91.12 298 HIS B CA 1
ATOM 5384 C C . HIS B 1 298 ? 3.555 -24.781 -22.453 1 91.12 298 HIS B C 1
ATOM 5386 O O . HIS B 1 298 ? 4.195 -24.875 -21.406 1 91.12 298 HIS B O 1
ATOM 5392 N N . TYR B 1 299 ? 3.486 -25.734 -23.328 1 88.88 299 TYR B N 1
ATOM 5393 C CA . TYR B 1 299 ? 4.305 -26.938 -23.219 1 88.88 299 TYR B CA 1
ATOM 5394 C C . TYR B 1 299 ? 4.562 -27.547 -24.578 1 88.88 299 TYR B C 1
ATOM 5396 O O . TYR B 1 299 ? 4.016 -27.094 -25.594 1 88.88 299 TYR B O 1
ATOM 5404 N N . ILE B 1 300 ? 5.531 -28.438 -24.578 1 90.06 300 ILE B N 1
ATOM 5405 C CA . ILE B 1 300 ? 5.836 -29.188 -25.797 1 90.06 300 ILE B CA 1
ATOM 5406 C C . ILE B 1 300 ? 5.438 -30.656 -25.609 1 90.06 300 ILE B C 1
ATOM 5408 O O . ILE B 1 300 ? 5.801 -31.281 -24.609 1 90.06 300 ILE B O 1
ATOM 5412 N N . GLU B 1 301 ? 4.547 -31.078 -26.406 1 88 301 GLU B N 1
ATOM 5413 C CA . GLU B 1 301 ? 4.129 -32.469 -26.406 1 88 301 GLU B CA 1
ATOM 5414 C C . GLU B 1 301 ? 4.391 -33.125 -27.766 1 88 301 GLU B C 1
ATOM 5416 O O . GLU B 1 301 ? 3.869 -32.688 -28.781 1 88 301 GLU B O 1
ATOM 5421 N N . ASN B 1 302 ? 5.172 -34.188 -27.734 1 88.31 302 ASN B N 1
ATOM 5422 C CA . ASN B 1 302 ? 5.516 -34.875 -28.969 1 88.31 302 ASN B CA 1
ATOM 5423 C C . ASN B 1 302 ? 6.059 -33.906 -30.031 1 88.31 302 ASN B C 1
ATOM 5425 O O . ASN B 1 302 ? 5.633 -33.969 -31.188 1 88.31 302 ASN B O 1
ATOM 5429 N N . GLY B 1 303 ? 6.859 -32.969 -29.625 1 89.25 303 GLY B N 1
ATOM 5430 C CA . GLY B 1 303 ? 7.547 -32.062 -30.531 1 89.25 303 GLY B CA 1
ATOM 5431 C C . GLY B 1 303 ? 6.664 -30.922 -31.016 1 89.25 303 GLY B C 1
ATOM 5432 O O . GLY B 1 303 ? 7.082 -30.109 -31.844 1 89.25 303 GLY B O 1
ATOM 5433 N N . VAL B 1 304 ? 5.469 -30.969 -30.547 1 91.75 304 VAL B N 1
ATOM 5434 C CA . VAL B 1 304 ? 4.535 -29.938 -30.984 1 91.75 304 VAL B CA 1
ATOM 5435 C C . VAL B 1 304 ? 4.27 -28.953 -29.828 1 91.75 304 VAL B C 1
ATOM 5437 O O . VAL B 1 304 ? 4.031 -29.375 -28.703 1 91.75 304 VAL B O 1
ATOM 5440 N N . SER B 1 305 ? 4.344 -27.656 -30.188 1 93.56 305 SER B N 1
ATOM 5441 C CA . SER B 1 305 ? 4.023 -26.625 -29.203 1 93.56 305 SER B CA 1
ATOM 5442 C C . SER B 1 305 ? 2.525 -26.578 -28.922 1 93.56 305 SER B C 1
ATOM 5444 O O . SER B 1 305 ? 1.722 -26.422 -29.844 1 93.56 305 SER B O 1
ATOM 5446 N N . LYS B 1 306 ? 2.17 -26.719 -27.656 1 94.69 306 LYS B N 1
ATOM 5447 C CA . LYS B 1 306 ? 0.773 -26.703 -27.234 1 94.69 306 LYS B CA 1
ATOM 5448 C C . LYS B 1 306 ? 0.578 -25.781 -26.031 1 94.69 306 LYS B C 1
ATOM 5450 O O . LYS B 1 306 ? 1.551 -25.297 -25.438 1 94.69 306 LYS B O 1
ATOM 5455 N N . ARG B 1 307 ? -0.745 -25.484 -25.875 1 94.44 307 ARG B N 1
ATOM 5456 C CA . ARG B 1 307 ? -1.016 -24.703 -24.672 1 94.44 307 ARG B CA 1
ATOM 5457 C C . ARG B 1 307 ? -2.371 -25.078 -24.078 1 94.44 307 ARG B C 1
ATOM 5459 O O . ARG B 1 307 ? -3.211 -25.672 -24.766 1 94.44 307 ARG B O 1
ATOM 5466 N N . THR B 1 308 ? -2.406 -24.891 -22.781 1 93.38 308 THR B N 1
ATOM 5467 C CA . THR B 1 308 ? -3.682 -24.938 -22.078 1 93.38 308 THR B CA 1
ATOM 5468 C C . THR B 1 308 ? -4.141 -23.547 -21.672 1 93.38 308 THR B C 1
ATOM 5470 O O . THR B 1 308 ? -3.426 -22.828 -20.984 1 93.38 308 THR B O 1
ATOM 5473 N N . LEU B 1 309 ? -5.266 -23.188 -22.203 1 96.25 309 LEU B N 1
ATOM 5474 C CA . LEU B 1 309 ? -5.809 -21.859 -21.922 1 96.25 309 LEU B CA 1
ATOM 5475 C C . LEU B 1 309 ? -6.801 -21.922 -20.766 1 96.25 309 LEU B C 1
ATOM 5477 O O . LEU B 1 309 ? -7.652 -22.812 -20.703 1 96.25 309 LEU B O 1
ATOM 5481 N N . LEU B 1 310 ? -6.605 -21 -19.844 1 95.56 310 LEU B N 1
ATOM 5482 C CA . LEU B 1 310 ? -7.535 -20.906 -18.734 1 95.56 310 LEU B CA 1
ATOM 5483 C C . LEU B 1 310 ? -8.211 -19.531 -18.703 1 95.56 310 LEU B C 1
ATOM 5485 O O . LEU B 1 310 ? -7.535 -18.516 -18.734 1 95.56 310 LEU B O 1
ATOM 5489 N N . LYS B 1 311 ? -9.477 -19.531 -18.781 1 96.62 311 LYS B N 1
ATOM 5490 C CA . LYS B 1 311 ? -10.258 -18.344 -18.422 1 96.62 311 LYS B CA 1
ATOM 5491 C C . LYS B 1 311 ? -10.648 -18.391 -16.938 1 96.62 311 LYS B C 1
ATOM 5493 O O . LYS B 1 311 ? -11.461 -19.234 -16.531 1 96.62 311 LYS B O 1
ATOM 5498 N N . VAL B 1 312 ? -10.18 -17.484 -16.203 1 97.19 312 VAL B N 1
ATOM 5499 C CA . VAL B 1 312 ? -10.312 -17.5 -14.75 1 97.19 312 VAL B CA 1
ATOM 5500 C C . VAL B 1 312 ? -11.336 -16.453 -14.312 1 97.19 312 VAL B C 1
ATOM 5502 O O . VAL B 1 312 ? -11.273 -15.297 -14.734 1 97.19 312 VAL B O 1
ATOM 5505 N N . PHE B 1 313 ? -12.344 -16.938 -13.578 1 97.19 313 PHE B N 1
ATOM 5506 C CA . PHE B 1 313 ? -13.227 -16.047 -12.836 1 97.19 313 PHE B CA 1
ATOM 5507 C C . PHE B 1 313 ? -12.828 -15.992 -11.359 1 97.19 313 PHE B C 1
ATOM 5509 O O . PHE B 1 313 ? -12.531 -17.031 -10.758 1 97.19 313 PHE B O 1
ATOM 5516 N N . GLY B 1 314 ? -12.758 -14.812 -10.852 1 97.25 314 GLY B N 1
ATOM 5517 C CA . GLY B 1 314 ? -12.312 -14.719 -9.469 1 97.25 314 GLY B CA 1
ATOM 5518 C C . GLY B 1 314 ? -12.711 -13.414 -8.805 1 97.25 314 GLY B C 1
ATOM 5519 O O . GLY B 1 314 ? -13.344 -12.562 -9.422 1 97.25 314 GLY B O 1
ATOM 5520 N N . ILE B 1 315 ? -12.414 -13.391 -7.555 1 96.94 315 ILE B N 1
ATOM 5521 C CA . ILE B 1 315 ? -12.648 -12.188 -6.766 1 96.94 315 ILE B CA 1
ATOM 5522 C C . ILE B 1 315 ? -11.344 -11.406 -6.613 1 96.94 315 ILE B C 1
ATOM 5524 O O . ILE B 1 315 ? -10.359 -11.93 -6.086 1 96.94 315 ILE B O 1
ATOM 5528 N N . ARG B 1 316 ? -11.391 -10.195 -7.109 1 96.44 316 ARG B N 1
ATOM 5529 C CA . ARG B 1 316 ? -10.25 -9.305 -6.926 1 96.44 316 ARG B CA 1
ATOM 5530 C C . ARG B 1 316 ? -10.336 -8.57 -5.59 1 96.44 316 ARG B C 1
ATOM 5532 O O . ARG B 1 316 ? -11.367 -7.973 -5.27 1 96.44 316 ARG B O 1
ATOM 5539 N N . PHE B 1 317 ? -9.281 -8.648 -4.828 1 96.31 317 PHE B N 1
ATOM 5540 C CA . PHE B 1 317 ? -9.188 -7.941 -3.553 1 96.31 317 PHE B CA 1
ATOM 5541 C C . PHE B 1 317 ? -8.164 -6.812 -3.629 1 96.31 317 PHE B C 1
ATOM 5543 O O . PHE B 1 317 ? -7.055 -7.008 -4.133 1 96.31 317 PHE B O 1
ATOM 5550 N N . ASP B 1 318 ? -8.578 -5.715 -3.209 1 95.81 318 ASP B N 1
ATOM 5551 C CA . ASP B 1 318 ? -7.676 -4.574 -3.059 1 95.81 318 ASP B CA 1
ATOM 5552 C C . ASP B 1 318 ? -7.617 -4.113 -1.604 1 95.81 318 ASP B C 1
ATOM 5554 O O . ASP B 1 318 ? -8.641 -3.74 -1.022 1 95.81 318 ASP B O 1
ATOM 5558 N N . ILE B 1 319 ? -6.434 -4.168 -1.053 1 96.5 319 ILE B N 1
ATOM 5559 C CA . ILE B 1 319 ? -6.25 -3.646 0.298 1 96.5 319 ILE B CA 1
ATOM 5560 C C . ILE B 1 319 ? -5.906 -2.16 0.237 1 96.5 319 ILE B C 1
ATOM 5562 O O . ILE B 1 319 ? -4.887 -1.778 -0.342 1 96.5 319 ILE B O 1
ATOM 5566 N N . ILE B 1 320 ? -6.723 -1.388 0.804 1 95.31 320 ILE B N 1
ATOM 5567 C CA . ILE B 1 320 ? -6.57 0.063 0.801 1 95.31 320 ILE B CA 1
ATOM 5568 C C . ILE B 1 320 ? -6.277 0.554 2.217 1 95.31 320 ILE B C 1
ATOM 5570 O O . ILE B 1 320 ? -7.039 0.272 3.146 1 95.31 320 ILE B O 1
ATOM 5574 N N . VAL B 1 321 ? -5.184 1.256 2.365 1 95.25 321 VAL B N 1
ATOM 5575 C CA . VAL B 1 321 ? -4.82 1.767 3.682 1 95.25 321 VAL B CA 1
ATOM 5576 C C . VAL B 1 321 ? -5.16 3.254 3.771 1 95.25 321 VAL B C 1
ATOM 5578 O O . VAL B 1 321 ? -4.664 4.059 2.979 1 95.25 321 VAL B O 1
ATOM 5581 N N . LYS B 1 322 ? -6.059 3.555 4.613 1 94.94 322 LYS B N 1
ATOM 5582 C CA . LYS B 1 322 ? -6.375 4.934 4.969 1 94.94 322 LYS B CA 1
ATOM 5583 C C . LYS B 1 322 ? -5.707 5.328 6.285 1 94.94 322 LYS B C 1
ATOM 5585 O O . LYS B 1 322 ? -5.793 4.598 7.273 1 94.94 322 LYS B O 1
ATOM 5590 N N . SER B 1 323 ? -4.992 6.43 6.234 1 95.31 323 SER B N 1
ATOM 5591 C CA . SER B 1 323 ? -4.27 6.805 7.445 1 95.31 323 SER B CA 1
ATOM 5592 C C . SER B 1 323 ? -4.402 8.297 7.727 1 95.31 323 SER B C 1
ATOM 5594 O O . SER B 1 323 ? -4.43 9.109 6.801 1 95.31 323 SER B O 1
ATOM 5596 N N . LEU B 1 324 ? -4.633 8.625 8.961 1 95.06 324 LEU B N 1
ATOM 5597 C CA . LEU B 1 324 ? -4.668 10 9.461 1 95.06 324 LEU B CA 1
ATOM 5598 C C . LEU B 1 324 ? -4.25 10.062 10.922 1 95.06 324 LEU B C 1
ATOM 5600 O O . LEU B 1 324 ? -4.922 9.492 11.789 1 95.06 324 LEU B O 1
ATOM 5604 N N . ALA B 1 325 ? -3.18 10.672 11.141 1 95.94 325 ALA B N 1
ATOM 5605 C CA . ALA B 1 325 ? -2.73 10.883 12.516 1 95.94 325 ALA B CA 1
ATOM 5606 C C . ALA B 1 325 ? -2.781 12.359 12.891 1 95.94 325 ALA B C 1
ATOM 5608 O O . ALA B 1 325 ? -2.539 13.227 12.047 1 95.94 325 ALA B O 1
ATOM 5609 N N . ARG B 1 326 ? -3.156 12.617 14.102 1 95.12 326 ARG B N 1
ATOM 5610 C CA . ARG B 1 326 ? -3.215 13.977 14.625 1 95.12 326 ARG B CA 1
ATOM 5611 C C . ARG B 1 326 ? -2.426 14.102 15.922 1 95.12 326 ARG B C 1
ATOM 5613 O O . ARG B 1 326 ? -2.369 13.156 16.719 1 95.12 326 ARG B O 1
ATOM 5620 N N . LYS B 1 327 ? -1.854 15.188 16.109 1 95.38 327 LYS B N 1
ATOM 5621 C CA . LYS B 1 327 ? -1.082 15.461 17.328 1 95.38 327 LYS B CA 1
ATOM 5622 C C . LYS B 1 327 ? -1.085 16.953 17.641 1 95.38 327 LYS B C 1
ATOM 5624 O O . LYS B 1 327 ? -1.112 17.797 16.75 1 95.38 327 LYS B O 1
ATOM 5629 N N . PHE B 1 328 ? -1.032 17.219 18.922 1 93.94 328 PHE B N 1
ATOM 5630 C CA . PHE B 1 328 ? -0.989 18.609 19.375 1 93.94 328 PHE B CA 1
ATOM 5631 C C . PHE B 1 328 ? 0.207 19.344 18.766 1 93.94 328 PHE B C 1
ATOM 5633 O O . PHE B 1 328 ? 1.314 18.797 18.734 1 93.94 328 PHE B O 1
ATOM 5640 N N . ASP B 1 329 ? -0.158 20.453 18.234 1 88 329 ASP B N 1
ATOM 5641 C CA . ASP B 1 329 ? 0.859 21.328 17.656 1 88 329 ASP B CA 1
ATOM 5642 C C . ASP B 1 329 ? 0.612 22.781 18.047 1 88 329 ASP B C 1
ATOM 5644 O O . ASP B 1 329 ? -0.526 23.266 18 1 88 329 ASP B O 1
ATOM 5648 N N . ILE B 1 330 ? 1.594 23.469 18.344 1 77.12 330 ILE B N 1
ATOM 5649 C CA . ILE B 1 330 ? 1.479 24.812 18.859 1 77.12 330 ILE B CA 1
ATOM 5650 C C . ILE B 1 330 ? 1.11 25.781 17.734 1 77.12 330 ILE B C 1
ATOM 5652 O O . ILE B 1 330 ? 0.405 26.766 17.953 1 77.12 330 ILE B O 1
ATOM 5656 N N . ILE B 1 331 ? 1.499 25.453 16.516 1 76.19 331 ILE B N 1
ATOM 5657 C CA . ILE B 1 331 ? 1.281 26.359 15.406 1 76.19 331 ILE B CA 1
ATOM 5658 C C . ILE B 1 331 ? -0.212 26.469 15.102 1 76.19 331 ILE B C 1
ATOM 5660 O O . ILE B 1 331 ? -0.793 27.547 15.164 1 76.19 331 ILE B O 1
ATOM 5664 N N . PRO B 1 332 ? -0.764 25.312 14.867 1 83.81 332 PRO B N 1
ATOM 5665 C CA . PRO B 1 332 ? -2.201 25.438 14.609 1 83.81 332 PRO B CA 1
ATOM 5666 C C . PRO B 1 332 ? -2.975 25.953 15.82 1 83.81 332 PRO B C 1
ATOM 5668 O O . PRO B 1 332 ? -3.982 26.641 15.664 1 83.81 332 PRO B O 1
ATOM 5671 N N . THR B 1 333 ? -2.539 25.75 16.938 1 83.5 333 THR B N 1
ATOM 5672 C CA . THR B 1 333 ? -3.186 26.234 18.156 1 83.5 333 THR B CA 1
ATOM 5673 C C . THR B 1 333 ? -3.135 27.75 18.219 1 83.5 333 THR B C 1
ATOM 5675 O O . THR B 1 333 ? -4.16 28.406 18.422 1 83.5 333 THR B O 1
ATOM 5678 N N . LEU B 1 334 ? -2.018 28.328 17.984 1 77.75 334 LEU B N 1
ATOM 5679 C CA . LEU B 1 334 ? -1.845 29.766 18.047 1 77.75 334 LEU B CA 1
ATOM 5680 C C . LEU B 1 334 ? -2.572 30.453 16.891 1 77.75 334 LEU B C 1
ATOM 5682 O O . LEU B 1 334 ? -3.098 31.547 17.031 1 77.75 334 LEU B O 1
ATOM 5686 N N . THR B 1 335 ? -2.48 29.75 15.805 1 79.19 335 THR B N 1
ATOM 5687 C CA . THR B 1 335 ? -3.207 30.297 14.664 1 79.19 335 THR B CA 1
ATOM 5688 C C . THR B 1 335 ? -4.703 30.344 14.945 1 79.19 335 THR B C 1
ATOM 5690 O O . THR B 1 335 ? -5.371 31.328 14.617 1 79.19 335 THR B O 1
ATOM 5693 N N . ALA B 1 336 ? -5.137 29.375 15.578 1 81.44 336 ALA B N 1
ATOM 5694 C CA . ALA B 1 336 ? -6.551 29.328 15.938 1 81.44 336 ALA B CA 1
ATOM 5695 C C . ALA B 1 336 ? -6.887 30.391 16.984 1 81.44 336 ALA B C 1
ATOM 5697 O O . ALA B 1 336 ? -7.926 31.047 16.891 1 81.44 336 ALA B O 1
ATOM 5698 N N . ILE B 1 337 ? -6.066 30.547 17.938 1 78.94 337 ILE B N 1
ATOM 5699 C CA . ILE B 1 337 ? -6.266 31.562 18.984 1 78.94 337 ILE B CA 1
ATOM 5700 C C . ILE B 1 337 ? -6.207 32.969 18.359 1 78.94 337 ILE B C 1
ATOM 5702 O O . ILE B 1 337 ? -7.055 33.812 18.641 1 78.94 337 ILE B O 1
ATOM 5706 N N . GLY B 1 338 ? -5.207 33.156 17.594 1 77.44 338 GLY B N 1
ATOM 5707 C CA . GLY B 1 338 ? -5.102 34.438 16.922 1 77.44 338 GLY B CA 1
ATOM 5708 C C . GLY B 1 338 ? -6.324 34.781 16.094 1 77.44 338 GLY B C 1
ATOM 5709 O O . GLY B 1 338 ? -6.812 35.906 16.141 1 77.44 338 GLY B O 1
ATOM 5710 N N . SER B 1 339 ? -6.707 33.812 15.312 1 77.81 339 SER B N 1
ATOM 5711 C CA . SER B 1 339 ? -7.914 34 14.523 1 77.81 339 SER B CA 1
ATOM 5712 C C . SER B 1 339 ? -9.125 34.281 15.414 1 77.81 339 SER B C 1
ATOM 5714 O O . SER B 1 339 ? -10 35.062 15.055 1 77.81 339 SER B O 1
ATOM 5716 N N . GLY B 1 340 ? -9.164 33.625 16.453 1 78.75 340 GLY B N 1
ATOM 5717 C CA . GLY B 1 340 ? -10.242 33.844 17.406 1 78.75 340 GLY B CA 1
ATOM 5718 C C . GLY B 1 340 ? -10.25 35.25 18 1 78.75 340 GLY B C 1
ATOM 5719 O O . GLY B 1 340 ? -11.297 35.875 18.109 1 78.75 340 GLY B O 1
ATOM 5720 N N . VAL B 1 341 ? -9.094 35.719 18.359 1 78 341 VAL B N 1
ATOM 5721 C CA . VAL B 1 341 ? -8.961 37.094 18.891 1 78 341 VAL B CA 1
ATOM 5722 C C . VAL B 1 341 ? -9.367 38.094 17.844 1 78 341 VAL B C 1
ATOM 5724 O O . VAL B 1 341 ? -9.984 39.125 18.156 1 78 341 VAL B O 1
ATOM 5727 N N . GLY B 1 342 ? -8.992 37.75 16.656 1 78.44 342 GLY B N 1
ATOM 5728 C CA . GLY B 1 342 ? -9.422 38.625 15.57 1 78.44 342 GLY B CA 1
ATOM 5729 C C . GLY B 1 342 ? -10.93 38.719 15.445 1 78.44 342 GLY B C 1
ATOM 5730 O O . GLY B 1 342 ? -11.477 39.812 15.32 1 78.44 342 GLY B O 1
ATOM 5731 N N . ILE B 1 343 ? -11.492 37.656 15.57 1 79.25 343 ILE B N 1
ATOM 5732 C CA . ILE B 1 343 ? -12.945 37.625 15.477 1 79.25 343 ILE B CA 1
ATOM 5733 C C . ILE B 1 343 ? -13.555 38.344 16.672 1 79.25 343 ILE B C 1
ATOM 5735 O O . ILE B 1 343 ? -14.586 39 16.547 1 79.25 343 ILE B O 1
ATOM 5739 N N . PHE B 1 344 ? -12.969 38.188 17.812 1 79.44 344 PHE B N 1
ATOM 5740 C CA . PHE B 1 344 ? -13.422 38.906 19 1 79.44 344 PHE B CA 1
ATOM 5741 C C . PHE B 1 344 ? -13.289 40.406 18.828 1 79.44 344 PHE B C 1
ATOM 5743 O O . PHE B 1 344 ? -14.133 41.156 19.328 1 79.44 344 PHE B O 1
ATOM 5750 N N . GLY B 1 345 ? -12.242 40.781 18.203 1 76.31 345 GLY B N 1
ATOM 5751 C CA . GLY B 1 345 ? -12.062 42.188 17.906 1 76.31 345 GLY B CA 1
ATOM 5752 C C . GLY B 1 345 ? -13.148 42.75 17.016 1 76.31 345 GLY B C 1
ATOM 5753 O O . GLY B 1 345 ? -13.664 43.844 17.266 1 76.31 345 GLY B O 1
ATOM 5754 N N . VAL B 1 346 ? -13.438 41.969 16.141 1 78.44 346 VAL B N 1
ATOM 5755 C CA . VAL B 1 346 ? -14.492 42.406 15.219 1 78.44 346 VAL B CA 1
ATOM 5756 C C . VAL B 1 346 ? -15.828 42.469 15.961 1 78.44 346 VAL B C 1
ATOM 5758 O O . VAL B 1 346 ? -16.625 43.375 15.75 1 78.44 346 VAL B O 1
ATOM 5761 N N . ALA B 1 347 ? -16.062 41.531 16.781 1 81.06 347 ALA B N 1
ATOM 5762 C CA . ALA B 1 347 ? -17.297 41.5 17.578 1 81.06 347 ALA B CA 1
ATOM 5763 C C . ALA B 1 347 ? -17.406 42.75 18.469 1 81.06 347 ALA B C 1
ATOM 5765 O O . ALA B 1 347 ? -18.5 43.281 18.656 1 81.06 347 ALA B O 1
ATOM 5766 N N . THR B 1 348 ? -16.328 43.219 18.969 1 77.31 348 THR B N 1
ATOM 5767 C CA . THR B 1 348 ? -16.312 44.438 19.797 1 77.31 348 THR B CA 1
ATOM 5768 C C . THR B 1 348 ? -16.672 45.656 18.984 1 77.31 348 THR B C 1
ATOM 5770 O O . THR B 1 348 ? -17.391 46.531 19.469 1 77.31 348 THR B O 1
ATOM 5773 N N . VAL B 1 349 ? -16.219 45.656 17.812 1 76.31 349 VAL B N 1
ATOM 5774 C CA . VAL B 1 349 ? -16.547 46.781 16.953 1 76.31 349 VAL B CA 1
ATOM 5775 C C . VAL B 1 349 ? -18.031 46.781 16.625 1 76.31 349 VAL B C 1
ATOM 5777 O O . VAL B 1 349 ? -18.688 47.812 16.609 1 76.31 349 VAL B O 1
ATOM 5780 N N . VAL B 1 350 ? -18.5 45.656 16.422 1 78.88 350 VAL B N 1
ATOM 5781 C CA . VAL B 1 350 ? -19.922 45.531 16.109 1 78.88 350 VAL B CA 1
ATOM 5782 C C . VAL B 1 350 ? -20.75 45.969 17.328 1 78.88 350 VAL B C 1
ATOM 5784 O O . VAL B 1 350 ? -21.766 46.625 17.172 1 78.88 350 VAL B O 1
ATOM 5787 N N . CYS B 1 351 ? -20.375 45.594 18.5 1 77.25 351 CYS B N 1
ATOM 5788 C CA . CYS B 1 351 ? -21.078 46 19.719 1 77.25 351 CYS B CA 1
ATOM 5789 C C . CYS B 1 351 ? -21.062 47.531 19.875 1 77.25 351 CYS B C 1
ATOM 5791 O O . CYS B 1 351 ? -22.062 48.125 20.281 1 77.25 351 CYS B O 1
ATOM 5793 N N . ASP B 1 352 ? -19.969 48.094 19.547 1 76 352 ASP B N 1
ATOM 5794 C CA . ASP B 1 352 ? -19.859 49.531 19.609 1 76 352 ASP B CA 1
ATOM 5795 C C . ASP B 1 352 ? -20.812 50.219 18.625 1 76 352 ASP B C 1
ATOM 5797 O O . ASP B 1 352 ? -21.422 51.219 18.938 1 76 352 ASP B O 1
ATOM 5801 N N . LEU B 1 353 ? -20.875 49.594 17.516 1 74 353 LEU B N 1
ATOM 5802 C CA . LEU B 1 353 ? -21.75 50.156 16.5 1 74 353 LEU B CA 1
ATOM 5803 C C . LEU B 1 353 ? -23.219 50.031 16.906 1 74 353 LEU B C 1
ATOM 5805 O O . LEU B 1 353 ? -24.016 50.938 16.688 1 74 353 LEU B O 1
ATOM 5809 N N . VAL B 1 354 ? -23.484 49.031 17.516 1 73.69 354 VAL B N 1
ATOM 5810 C CA . VAL B 1 354 ? -24.859 48.844 17.984 1 73.69 354 VAL B CA 1
ATOM 5811 C C . VAL B 1 354 ? -25.172 49.844 19.094 1 73.69 354 VAL B C 1
ATOM 5813 O O . VAL B 1 354 ? -26.266 50.406 19.141 1 73.69 354 VAL B O 1
ATOM 5816 N N . LEU B 1 355 ? -24.281 50.125 19.969 1 72 355 LEU B N 1
ATOM 5817 C CA . LEU B 1 355 ? -24.438 51.094 21.062 1 72 355 LEU B CA 1
ATOM 5818 C C . LEU B 1 355 ? -24.594 52.5 20.531 1 72 355 LEU B C 1
ATOM 5820 O O . LEU B 1 355 ? -25.422 53.281 21.031 1 72 355 LEU B O 1
ATOM 5824 N N . LEU B 1 356 ? -23.828 52.781 19.516 1 70.75 356 LEU B N 1
ATOM 5825 C CA . LEU B 1 356 ? -23.797 54.156 19.016 1 70.75 356 LEU B CA 1
ATOM 5826 C C . LEU B 1 356 ? -25 54.438 18.125 1 70.75 356 LEU B C 1
ATOM 5828 O O . LEU B 1 356 ? -25.516 55.562 18.094 1 70.75 356 LEU B O 1
ATOM 5832 N N . TYR B 1 357 ? -25.359 53.344 17.531 1 66.94 357 TYR B N 1
ATOM 5833 C CA . TYR B 1 357 ? -26.344 53.656 16.516 1 66.94 357 TYR B CA 1
ATOM 5834 C C . TYR B 1 357 ? -27.719 53.094 16.859 1 66.94 357 TYR B C 1
ATOM 5836 O O . TYR B 1 357 ? -28.75 53.562 16.359 1 66.94 357 TYR B O 1
ATOM 5844 N N . LEU B 1 358 ? -27.656 52.156 17.672 1 65.75 358 LEU B N 1
ATOM 5845 C CA . LEU B 1 358 ? -28.953 51.531 17.891 1 65.75 358 LEU B CA 1
ATOM 5846 C C . LEU B 1 358 ? -29.562 51.938 19.219 1 65.75 358 LEU B C 1
ATOM 5848 O O . LEU B 1 358 ? -30.766 51.75 19.438 1 65.75 358 LEU B O 1
ATOM 5852 N N . LEU B 1 359 ? -28.719 52.562 20.094 1 65.25 359 LEU B N 1
ATOM 5853 C CA . LEU B 1 359 ? -29.281 52.938 21.375 1 65.25 359 LEU B CA 1
ATOM 5854 C C . LEU B 1 359 ? -29.828 54.344 21.344 1 65.25 359 LEU B C 1
ATOM 5856 O O . LEU B 1 359 ? -29.297 55.188 20.625 1 65.25 359 LEU B O 1
ATOM 5860 N N . PRO B 1 360 ? -30.953 54.625 21.969 1 63.41 360 PRO B N 1
ATOM 5861 C CA . PRO B 1 360 ? -31.609 55.938 21.953 1 63.41 360 PRO B CA 1
ATOM 5862 C C . PRO B 1 360 ? -30.688 57.031 22.453 1 63.41 360 PRO B C 1
ATOM 5864 O O . PRO B 1 360 ? -30.797 58.188 21.984 1 63.41 360 PRO B O 1
ATOM 5867 N N . LYS B 1 361 ? -29.844 56.844 23.469 1 63.47 361 LYS B N 1
ATOM 5868 C CA . LYS B 1 361 ? -28.969 57.875 23.984 1 63.47 361 LYS B CA 1
ATOM 5869 C C . LYS B 1 361 ? -27.656 57.906 23.219 1 63.47 361 LYS B C 1
ATOM 5871 O O . LYS B 1 361 ? -26.594 58.094 23.812 1 63.47 361 LYS B O 1
ATOM 5876 N N . ARG B 1 362 ? -27.766 57.875 21.922 1 65.69 362 ARG B N 1
ATOM 5877 C CA . ARG B 1 362 ? -26.609 57.688 21.062 1 65.69 362 ARG B CA 1
ATOM 5878 C C . ARG B 1 362 ? -25.688 58.906 21.141 1 65.69 362 ARG B C 1
ATOM 5880 O O . ARG B 1 362 ? -24.469 58.781 21.141 1 65.69 362 ARG B O 1
ATOM 5887 N N . GLU B 1 363 ? -26.359 60.031 21.281 1 65.56 363 GLU B N 1
ATOM 5888 C CA . GLU B 1 363 ? -25.547 61.219 21.297 1 65.56 363 GLU B CA 1
ATOM 5889 C C . GLU B 1 363 ? -24.734 61.312 22.594 1 65.56 363 GLU B C 1
ATOM 5891 O O . GLU B 1 363 ? -23.594 61.781 22.578 1 65.56 363 GLU B O 1
ATOM 5896 N N . PHE B 1 364 ? -25.359 60.906 23.656 1 64.44 364 PHE B N 1
ATOM 5897 C CA . PHE B 1 364 ? -24.672 60.906 24.938 1 64.44 364 PHE B CA 1
ATOM 5898 C C . PHE B 1 364 ? -23.469 59.969 24.922 1 64.44 364 PHE B C 1
ATOM 5900 O O . PHE B 1 364 ? -22.359 60.375 25.344 1 64.44 364 PHE B O 1
ATOM 5907 N N . TYR B 1 365 ? -23.625 58.938 24.344 1 67 365 TYR B N 1
ATOM 5908 C CA . TYR B 1 365 ? -22.562 57.969 24.312 1 67 365 TYR B CA 1
ATOM 5909 C C . TYR B 1 365 ? -21.469 58.375 23.328 1 67 365 TYR B C 1
ATOM 5911 O O . TYR B 1 365 ? -20.281 58.156 23.578 1 67 365 TYR B O 1
ATOM 5919 N N . LYS B 1 366 ? -21.859 59 22.328 1 69.19 366 LYS B N 1
ATOM 5920 C CA . LYS B 1 366 ? -20.891 59.5 21.359 1 69.19 366 LYS B CA 1
ATOM 5921 C C . LYS B 1 366 ? -20 60.562 21.969 1 69.19 366 LYS B C 1
ATOM 5923 O O . LYS B 1 366 ? -18.797 60.594 21.719 1 69.19 366 LYS B O 1
ATOM 5928 N N . ASN B 1 367 ? -20.578 61.281 22.844 1 65.62 367 ASN B N 1
ATOM 5929 C CA . ASN B 1 367 ? -19.828 62.344 23.453 1 65.62 367 ASN B CA 1
ATOM 5930 C C . ASN B 1 367 ? -18.891 61.812 24.547 1 65.62 367 ASN B C 1
ATOM 5932 O O . ASN B 1 367 ? -17.844 62.438 24.812 1 65.62 367 ASN B O 1
ATOM 5936 N N . MET B 1 368 ? -19.281 60.781 25.031 1 68 368 MET B N 1
ATOM 5937 C CA . MET B 1 368 ? -18.438 60.219 26.094 1 68 368 MET B CA 1
ATOM 5938 C C . MET B 1 368 ? -17.266 59.438 25.484 1 68 368 MET B C 1
ATOM 5940 O O . MET B 1 368 ? -16.172 59.469 26.047 1 68 368 MET B O 1
ATOM 5944 N N . LYS B 1 369 ? -17.562 59 24.391 1 68.06 369 LYS B N 1
ATOM 5945 C CA . LYS B 1 369 ? -16.547 58.156 23.75 1 68.06 369 LYS B CA 1
ATOM 5946 C C . LYS B 1 369 ? -15.578 59 22.922 1 68.06 369 LYS B C 1
ATOM 5948 O O . LYS B 1 369 ? -14.375 58.719 22.891 1 68.06 369 LYS B O 1
ATOM 5953 N N . PHE B 1 370 ? -16.203 60.031 22.312 1 66 370 PHE B N 1
ATOM 5954 C CA . PHE B 1 370 ? -15.391 60.812 21.391 1 66 370 PHE B CA 1
ATOM 5955 C C . PHE B 1 370 ? -15.133 62.188 21.953 1 66 370 PHE B C 1
ATOM 5957 O O . PHE B 1 370 ? -16.031 62.812 22.531 1 66 370 PHE B O 1
ATOM 5964 N N . LYS B 1 371 ? -13.844 62.531 22.109 1 63.03 371 LYS B N 1
ATOM 5965 C CA . LYS B 1 371 ? -13.516 63.938 22.375 1 63.03 371 LYS B CA 1
ATOM 5966 C C . LYS B 1 371 ? -13.227 64.688 21.078 1 63.03 371 LYS B C 1
ATOM 5968 O O . LYS B 1 371 ? -12.289 64.312 20.359 1 63.03 371 LYS B O 1
ATOM 5973 N N . TYR B 1 372 ? -14.195 65.438 20.656 1 57 372 TYR B N 1
ATOM 5974 C CA . TYR B 1 372 ? -14.055 66.25 19.422 1 57 372 TYR B CA 1
ATOM 5975 C C . TYR B 1 372 ? -13.039 67.375 19.594 1 57 372 TYR B C 1
ATOM 5977 O O . TYR B 1 372 ? -13.008 68 20.625 1 57 372 TYR B O 1
ATOM 5985 N N . THR B 1 373 ? -11.906 67.312 18.969 1 56.56 373 THR B N 1
ATOM 5986 C CA . THR B 1 373 ? -11 68.438 18.953 1 56.56 373 THR B CA 1
ATOM 5987 C C . THR B 1 373 ? -11.633 69.625 18.219 1 56.56 373 THR B C 1
ATOM 5989 O O . THR B 1 373 ? -12.102 69.5 17.094 1 56.56 373 THR B O 1
ATOM 5992 N N . ASP B 1 374 ? -12.336 70.375 18.953 1 50.28 374 ASP B N 1
ATOM 5993 C CA . ASP B 1 374 ? -12.82 71.562 18.328 1 50.28 374 ASP B CA 1
ATOM 5994 C C . ASP B 1 374 ? -11.727 72.188 17.453 1 50.28 374 ASP B C 1
ATOM 5996 O O . ASP B 1 374 ? -10.555 72.188 17.828 1 50.28 374 ASP B O 1
ATOM 6000 N N . THR B 1 375 ? -11.836 72.125 16.188 1 49.62 375 THR B N 1
ATOM 6001 C CA . THR B 1 375 ? -10.984 73.062 15.438 1 49.62 375 THR B CA 1
ATOM 6002 C C . THR B 1 375 ? -10.859 74.375 16.156 1 49.62 375 THR B C 1
ATOM 6004 O O . THR B 1 375 ? -11.867 75 16.438 1 49.62 375 THR B O 1
ATOM 6007 N N . GLU B 1 376 ? -9.961 74.438 17.094 1 46.78 376 GLU B N 1
ATOM 6008 C CA . GLU B 1 376 ? -9.711 75.812 17.516 1 46.78 376 GLU B CA 1
ATOM 6009 C C . GLU B 1 376 ? -10 76.812 16.391 1 46.78 376 GLU B C 1
ATOM 6011 O O . GLU B 1 376 ? -9.336 76.812 15.352 1 46.78 376 GLU B O 1
ATOM 6016 N N . VAL B 1 377 ? -11.172 77.125 16.094 1 45.38 377 VAL B N 1
ATOM 6017 C CA . VAL B 1 377 ? -11.297 78.375 15.438 1 45.38 377 VAL B CA 1
ATOM 6018 C C . VAL B 1 377 ? -10.453 79.438 16.172 1 45.38 377 VAL B C 1
ATOM 6020 O O . VAL B 1 377 ? -10.664 79.688 17.359 1 45.38 377 VAL B O 1
ATOM 6023 N N . GLN B 1 378 ? -9.133 79.438 15.859 1 42.12 378 GLN B N 1
ATOM 6024 C CA . GLN B 1 378 ? -8.422 80.688 16.188 1 42.12 378 GLN B CA 1
ATOM 6025 C C . GLN B 1 378 ? -9.336 81.938 16.094 1 42.12 378 GLN B C 1
ATOM 6027 O O . GLN B 1 378 ? -9.898 82.188 15.039 1 42.12 378 GLN B O 1
ATOM 6032 N N . ASN B 1 379 ? -10.094 82.125 17.078 1 40.84 379 ASN B N 1
ATOM 6033 C CA . ASN B 1 379 ? -10.625 83.438 17.078 1 40.84 379 ASN B CA 1
ATOM 6034 C C . ASN B 1 379 ? -9.547 84.5 16.719 1 40.84 379 ASN B C 1
ATOM 6036 O O . ASN B 1 379 ? -8.547 84.625 17.422 1 40.84 379 ASN B O 1
ATOM 6040 N N . PRO B 1 380 ? -9.367 84.938 15.484 1 46.31 380 PRO B N 1
ATOM 6041 C CA . PRO B 1 380 ? -8.422 85.938 15.102 1 46.31 380 PRO B CA 1
ATOM 6042 C C . PRO B 1 380 ? -8.375 87.125 16.109 1 46.31 380 PRO B C 1
ATOM 6044 O O . PRO B 1 380 ? -7.445 87.938 16.094 1 46.31 380 PRO B O 1
ATOM 6047 N N . ASP B 1 381 ? -9.492 87.438 16.719 1 41 381 ASP B N 1
ATOM 6048 C CA . ASP B 1 381 ? -9.555 88.75 17.359 1 41 381 ASP B CA 1
ATOM 6049 C C . ASP B 1 381 ? -8.703 88.812 18.625 1 41 381 ASP B C 1
ATOM 6051 O O . ASP B 1 381 ? -8.617 89.812 19.297 1 41 381 ASP B O 1
ATOM 6055 N N . SER B 1 382 ? -8.43 87.625 19.234 1 39.22 382 SER B N 1
ATOM 6056 C CA . SER B 1 382 ? -7.855 87.875 20.547 1 39.22 382 SER B CA 1
ATOM 6057 C C . SER B 1 382 ? -6.398 88.375 20.453 1 39.22 382 SER B C 1
ATOM 6059 O O . SER B 1 382 ? -5.746 88.625 21.469 1 39.22 382 SER B O 1
ATOM 6061 N N . GLU B 1 383 ? -5.699 88.125 19.297 1 39.28 383 GLU B N 1
ATOM 6062 C CA . GLU B 1 383 ? -4.34 88.625 19.375 1 39.28 383 GLU B CA 1
ATOM 6063 C C . GLU B 1 383 ? -4.344 90.125 19.344 1 39.28 383 GLU B C 1
ATOM 6065 O O . GLU B 1 383 ? -3.287 90.812 19.438 1 39.28 383 GLU B O 1
ATOM 6070 N N . ALA B 1 384 ? -5.387 90.812 18.812 1 42.78 384 ALA B N 1
ATOM 6071 C CA . ALA B 1 384 ? -5.172 92.25 18.609 1 42.78 384 ALA B CA 1
ATOM 6072 C C . ALA B 1 384 ? -5.125 93 19.938 1 42.78 384 ALA B C 1
ATOM 6074 O O . ALA B 1 384 ? -4.734 94.188 20 1 42.78 384 ALA B O 1
ATOM 6075 N N . GLY B 1 385 ? -5.758 92.438 21.016 1 35.09 385 GLY B N 1
ATOM 6076 C CA . GLY B 1 385 ? -5.906 93.438 22.078 1 35.09 385 GLY B CA 1
ATOM 6077 C C . GLY B 1 385 ? -4.605 93.75 22.797 1 35.09 385 GLY B C 1
ATOM 6078 O O . GLY B 1 385 ? -4.559 94.625 23.656 1 35.09 385 GLY B O 1
ATOM 6079 N N . SER B 1 386 ? -3.691 92.75 22.844 1 35.69 386 SER B N 1
ATOM 6080 C CA . SER B 1 386 ? -2.742 93.062 23.906 1 35.69 386 SER B CA 1
ATOM 6081 C C . SER B 1 386 ? -1.709 94.062 23.438 1 35.69 386 SER B C 1
ATOM 6083 O O . SER B 1 386 ? -0.74 94.375 24.156 1 35.69 386 SER B O 1
ATOM 6085 N N . MET B 1 387 ? -1.697 94.438 22.141 1 34.84 387 MET B N 1
ATOM 6086 C CA . MET B 1 387 ? -0.56 95.312 21.891 1 34.84 387 MET B CA 1
ATOM 6087 C C . MET B 1 387 ? -0.786 96.688 22.516 1 34.84 387 MET B C 1
ATOM 6089 O O . MET B 1 387 ? 0.05 97.625 22.375 1 34.84 387 MET B O 1
ATOM 6093 N N . GLU B 1 388 ? -1.997 97.125 22.859 1 31.33 388 GLU B N 1
ATOM 6094 C CA . GLU B 1 388 ? -2.082 98.562 23.094 1 31.33 388 GLU B CA 1
ATOM 6095 C C . GLU B 1 388 ? -1.252 98.938 24.297 1 31.33 388 GLU B C 1
ATOM 6097 O O . GLU B 1 388 ? -0.675 100.062 24.312 1 31.33 388 GLU B O 1
ATOM 6102 N N . THR B 1 389 ? -1.463 98.438 25.531 1 31.92 389 THR B N 1
ATOM 6103 C CA . THR B 1 389 ? -1.321 99.375 26.641 1 31.92 389 THR B CA 1
ATOM 6104 C C . THR B 1 389 ? 0.146 99.5 27.016 1 31.92 389 THR B C 1
ATOM 6106 O O . THR B 1 389 ? 0.459 100.125 28.062 1 31.92 389 THR B O 1
ATOM 6109 N N . GLU B 1 390 ? 1.139 98.75 26.406 1 27.52 390 GLU B N 1
ATOM 6110 C CA . GLU B 1 390 ? 2.363 99.188 27.094 1 27.52 390 GLU B CA 1
ATOM 6111 C C . GLU B 1 390 ? 2.676 100.625 26.828 1 27.52 390 GLU B C 1
ATOM 6113 O O . GLU B 1 390 ? 2.818 101.062 25.672 1 27.52 390 GLU B O 1
ATOM 6118 N N . ARG B 1 391 ? 2.387 101.438 27.922 1 27.42 391 ARG B N 1
ATOM 6119 C CA . ARG B 1 391 ? 3.105 102.625 28.359 1 27.42 391 ARG B CA 1
ATOM 6120 C C . ARG B 1 391 ? 4.598 102.312 28.484 1 27.42 391 ARG B C 1
ATOM 6122 O O . ARG B 1 391 ? 4.996 101.312 29.031 1 27.42 391 ARG B O 1
#

InterPro domains:
  IPR001429 P2X purinoreceptor [PIRSF005713] (8-381)
  IPR001429 P2X purinoreceptor [PR01307] (82-90)
  IPR001429 P2X purinoreceptor [PR01307] (153-164)
  IPR001429 P2X purinoreceptor [PR01307] (239-251)
  IPR001429 P2X purinoreceptor [PR01307] (289-299)
  IPR001429 P2X purinoreceptor [PR01307] (308-322)
  IPR001429 P2X purinoreceptor [TIGR00863] (2-370)
  IPR003044 P2X1 purinoceptor [PR01308] (6-14)
  IPR003044 P2X1 purinoceptor [PR01308] (66-75)
  IPR003044 P2X1 purinoceptor [PR01308] (195-205)
  IPR003044 P2X1 purinoceptor [PR01308] (227-237)
  IPR003044 P2X1 purinoceptor [PR01308] (356-367)
  IPR027309 P2X purinoreceptor extracellular domain superfamily [G3DSA:2.60.490.10] (59-340)
  IPR053792 ATP P2X receptor, conserved site [PS01212] (246-272)
  IPR059116 ATP P2X receptor-like [PF00864] (14-371)
  IPR059116 ATP P2X receptor-like [PTHR10125] (3-379)

Nearest PDB structures (foldseek):
  5svk-assembly1_A  TM=9.056E-01  e=2.290E-43  Homo sapiens
  8jv5-assembly1_C  TM=9.136E-01  e=1.386E-40  Danio rerio
  5f1c-assembly1_A  TM=8.870E-01  e=2.327E-39  Amblyomma maculatum
  5svj-assembly1_A  TM=8.787E-01  e=4.143E-38  Homo sapiens
  5svq-assembly1_A  TM=8.844E-01  e=2.025E-37  Homo sapiens

Foldseek 3Di:
DVVVVVVVVVCVVPPDDDDDDDDDPDPVLVVVLVVLLVVLVCCLVVCVCPVVVLQKDKFWWDKDKFKAKFDKFWFQDPNDIDIDTLVRAKPPSRGHLKIWGFLAKFKDFWWAWDKDFWAPDPFAADALCSFDAQDDDPPTAAGFHSGQDPVRRGTIGGHGPPDGDPVDQDPQGRGLVLQFMKMAMKMKIAGPVVRDIDILCAPPNDPVCQVPDEDDVPPHQSHRMYGNNVLQVQQVHHSRQCSRFHFEKEKEWEFEAEVQDPCSPGHTGIGMHAPPDDVPDPCSVVRGGGDWDKDWDWDADPNGITIMIMITHTYMYHYHYHHMYIYRDVVSVVVSVVVSVVVSVVSVVVSVVCQLPVDPVNVVVCCSVDDDDPPPPPPVPPVPPPPPDPD/DVVVVVVVVVCVVPPDDDDDDDDDPDPVLVVVLVVLLVVLVCCLVVPCCPVVVLQKDKFWWDKAKFKAKFDKFWFQDPNDIDIDTLVRAKPPSRGHLKIWGFLAKFKDFWWAWDKDFWAPDPFAADALVSFDAQDDDPPTAAGFHSGQDPVRRGTMGGHGPPDGDPVDFDPQGRGLVLQFMKMAMKMKIAGPVVRDIDILCAPPNDPVNQVPDEDDVVPHQSHRMYGNNVLQVQQVHHSRQQSRFHFEKEKEWEFEAEVQDPCSPGHTGIHMHAPPDDPPDPCSVVRRHGDWDKDWDWDADPNGITIMIMITHTYMYHYHYHHMYIYRDNVSVVVSVVVSVVVSVVSVVVSVVCCLPVDPVNVVVCVSVDDDPPPPPPPVPPVPPPPPPDD

pLDDT: mean 85.01, std 14.71, range [25.2, 98.44]

Sequence (782 aa):
MKSQITNALSDFFFEYETPRQVLVRNRRVGVVCRLIQLGVLAYIIGWVFIYEKGYQSTDTAVSSVFTKMKGVGYTNVSGRETVWDVADYVFPSQGDASFVVMTNFIITEGQKMGTCPELPGKHTCSSNADCKGGSFKRTGHGQMTGVCVNATKTCEVLTWCPVEDDTYIPDPPLLISAENYTLFIKNSVNFPLFGVKRSNLVEGIDGLYISKCLYDPADAPLCPIFKLGDIVKLSGFSFEKIAKEGGAIGIVVDWTCNLDVHIKHCKPEYSFHGLYGNANEMDEVRTSMGYNFRYAKHYIENGVSKRTLLKVFGIRFDIIVKSLARKFDIIPTLTAIGSGVGIFGVATVVCDLVLLYLLPKREFYKNMKFKYTDTEVQNPDSEAGSMETERMKSQITNALSDFFFEYETPRQVLVRNRRVGVVCRLIQLGVLAYIIGWVFIYEKGYQSTDTAVSSVFTKMKGVGYTNVSGRETVWDVADYVFPSQGDASFVVMTNFIITEGQKMGTCPELPGKHTCSSNADCKGGSFKRTGHGQMTGVCVNATKTCEVLTWCPVEDDTYIPDPPLLISAENYTLFIKNSVNFPLFGVKRSNLVEGIDGLYISKCLYDPADAPLCPIFKLGDIVKLSGFSFEKIAKEGGAIGIVVDWTCNLDVHIKHCKPEYSFHGLYGNANEMDEVRTSMGYNFRYAKHYIENGVSKRTLLKVFGIRFDIIVKSLARKFDIIPTLTAIGSGVGIFGVATVVCDLVLLYLLPKREFYKNMKFKYTDTEVQNPDSEAGSMETER